Protein AF-0000000083440750 (afdb_homodimer)

pLDDT: mean 94.0, std 12.97, range [21.62, 98.94]

Structure (mmCIF, N/CA/C/O backbone):
data_AF-0000000083440750-model_v1
#
loop_
_entity.id
_entity.type
_entity.pdbx_description
1 polymer 'Glycoside hydrolase family 30 protein'
#
loop_
_atom_site.group_PDB
_atom_site.id
_atom_site.type_symbol
_atom_site.label_atom_id
_atom_site.label_alt_id
_atom_site.label_comp_id
_atom_site.label_asym_id
_atom_site.label_entity_id
_atom_site.label_seq_id
_atom_site.pdbx_PDB_ins_code
_atom_site.Cartn_x
_atom_site.Cartn_y
_atom_site.Cartn_z
_atom_site.occupancy
_atom_site.B_iso_or_equiv
_atom_site.auth_seq_id
_atom_site.auth_comp_id
_atom_site.auth_asym_id
_atom_site.auth_atom_id
_atom_site.pdbx_PDB_model_num
ATOM 1 N N . MET A 1 1 ? 44.5 5.219 -56.906 1 25.48 1 MET A N 1
ATOM 2 C CA . MET A 1 1 ? 43.438 4.43 -56.25 1 25.48 1 MET A CA 1
ATOM 3 C C . MET A 1 1 ? 43.062 5.051 -54.906 1 25.48 1 MET A C 1
ATOM 5 O O . MET A 1 1 ? 43.844 5 -53.969 1 25.48 1 MET A O 1
ATOM 9 N N . THR A 1 2 ? 42.219 6.082 -54.812 1 23.56 2 THR A N 1
ATOM 10 C CA . THR A 1 2 ? 42 7.164 -53.844 1 23.56 2 THR A CA 1
ATOM 11 C C . THR A 1 2 ? 41.094 6.695 -52.719 1 23.56 2 THR A C 1
ATOM 13 O O . THR A 1 2 ? 40.031 6.094 -52.938 1 23.56 2 THR A O 1
ATOM 16 N N . ALA A 1 3 ? 41.688 6.52 -51.5 1 31.14 3 ALA A N 1
ATOM 17 C CA . ALA A 1 3 ? 41.188 6.012 -50.219 1 31.14 3 ALA A CA 1
ATOM 18 C C . ALA A 1 3 ? 39.938 6.793 -49.781 1 31.14 3 ALA A C 1
ATOM 20 O O . ALA A 1 3 ? 40.062 7.953 -49.375 1 31.14 3 ALA A O 1
ATOM 21 N N . ILE A 1 4 ? 38.75 6.703 -50.375 1 29.22 4 ILE A N 1
ATOM 22 C CA . ILE A 1 4 ? 37.594 7.484 -49.969 1 29.22 4 ILE A CA 1
ATOM 23 C C . ILE A 1 4 ? 37.156 7.039 -48.562 1 29.22 4 ILE A C 1
ATOM 25 O O . ILE A 1 4 ? 36.812 5.879 -48.375 1 29.22 4 ILE A O 1
ATOM 29 N N . SER A 1 5 ? 37.656 7.707 -47.5 1 27.53 5 SER A N 1
ATOM 30 C CA . SER A 1 5 ? 37.438 7.434 -46.094 1 27.53 5 SER A CA 1
ATOM 31 C C . SER A 1 5 ? 35.969 7.609 -45.719 1 27.53 5 SER A C 1
ATOM 33 O O . SER A 1 5 ? 35.375 8.672 -45.938 1 27.53 5 SER A O 1
ATOM 35 N N . LEU A 1 6 ? 35.125 6.602 -45.875 1 29.52 6 LEU A N 1
ATOM 36 C CA . LEU A 1 6 ? 33.719 6.637 -45.531 1 29.52 6 LEU A CA 1
ATOM 37 C C . LEU A 1 6 ? 33.531 6.98 -44.062 1 29.52 6 LEU A C 1
ATOM 39 O O . LEU A 1 6 ? 34.031 6.266 -43.188 1 29.52 6 LEU A O 1
ATOM 43 N N . LEU A 1 7 ? 33.375 8.297 -43.656 1 28.86 7 LEU A N 1
ATOM 44 C CA . LEU A 1 7 ? 33.094 8.789 -42.312 1 28.86 7 LEU A CA 1
ATOM 45 C C . LEU A 1 7 ? 31.781 8.203 -41.781 1 28.86 7 LEU A C 1
ATOM 47 O O . LEU A 1 7 ? 30.734 8.336 -42.438 1 28.86 7 LEU A O 1
ATOM 51 N N . PRO A 1 8 ? 31.781 7.191 -40.938 1 28.31 8 PRO A N 1
ATOM 52 C CA . PRO A 1 8 ? 30.516 6.633 -40.469 1 28.31 8 PRO A CA 1
ATOM 53 C C . PRO A 1 8 ? 29.625 7.672 -39.781 1 28.31 8 PRO A C 1
ATOM 55 O O . PRO A 1 8 ? 30.125 8.484 -39 1 28.31 8 PRO A O 1
ATOM 58 N N . LEU A 1 9 ? 28.5 8.102 -40.438 1 26.88 9 LEU A N 1
ATOM 59 C CA . LEU A 1 9 ? 27.469 8.992 -39.906 1 26.88 9 LEU A CA 1
ATOM 60 C C . LEU A 1 9 ? 26.875 8.422 -38.625 1 26.88 9 LEU A C 1
ATOM 62 O O . LEU A 1 9 ? 26.219 7.379 -38.656 1 26.88 9 LEU A O 1
ATOM 66 N N . LEU A 1 10 ? 27.469 8.734 -37.469 1 26.36 10 LEU A N 1
ATOM 67 C CA . LEU A 1 10 ? 26.875 8.477 -36.156 1 26.36 10 LEU A CA 1
ATOM 68 C C . LEU A 1 10 ? 25.484 9.117 -36.062 1 26.36 10 LEU A C 1
ATOM 70 O O . LEU A 1 10 ? 25.359 10.344 -36.156 1 26.36 10 LEU A O 1
ATOM 74 N N . TYR A 1 11 ? 24.484 8.547 -36.594 1 27.06 11 TYR A N 1
ATOM 75 C CA . TYR A 1 11 ? 23.141 9.047 -36.406 1 27.06 11 TYR A CA 1
ATOM 76 C C . TYR A 1 11 ? 22.812 9.164 -34.906 1 27.06 11 TYR A C 1
ATOM 78 O O . TYR A 1 11 ? 22.938 8.188 -34.156 1 27.06 11 TYR A O 1
ATOM 86 N N . ALA A 1 12 ? 22.922 10.391 -34.344 1 31.19 12 ALA A N 1
ATOM 87 C CA . ALA A 1 12 ? 22.391 10.82 -33.062 1 31.19 12 ALA A CA 1
ATOM 88 C C . ALA A 1 12 ? 20.906 10.523 -32.969 1 31.19 12 ALA A C 1
ATOM 90 O O . ALA A 1 12 ? 20.078 11.227 -33.531 1 31.19 12 ALA A O 1
ATOM 91 N N . SER A 1 13 ? 20.5 9.297 -32.938 1 32.41 13 SER A N 1
ATOM 92 C CA . SER A 1 13 ? 19.109 9.102 -32.531 1 32.41 13 SER A CA 1
ATOM 93 C C . SER A 1 13 ? 18.812 9.859 -31.25 1 32.41 13 SER A C 1
ATOM 95 O O . SER A 1 13 ? 19.547 9.742 -30.266 1 32.41 13 SER A O 1
ATOM 97 N N . GLY A 1 14 ? 18.234 10.992 -31.297 1 33.41 14 GLY A N 1
ATOM 98 C CA . GLY A 1 14 ? 17.828 11.867 -30.203 1 33.41 14 GLY A CA 1
ATOM 99 C C . GLY A 1 14 ? 17.031 11.148 -29.125 1 33.41 14 GLY A C 1
ATOM 100 O O . GLY A 1 14 ? 15.805 11.141 -29.172 1 33.41 14 GLY A O 1
ATOM 101 N N . ILE A 1 15 ? 17.375 10.047 -28.609 1 37.16 15 ILE A N 1
ATOM 102 C CA . ILE A 1 15 ? 16.781 9.57 -27.359 1 37.16 15 ILE A CA 1
ATOM 103 C C . ILE A 1 15 ? 16.828 10.68 -26.312 1 37.16 15 ILE A C 1
ATOM 105 O O . ILE A 1 15 ? 17.906 11.125 -25.922 1 37.16 15 ILE A O 1
ATOM 109 N N . CYS A 1 16 ? 15.93 11.57 -26.266 1 36.22 16 CYS A N 1
ATOM 110 C CA . CYS A 1 16 ? 15.82 12.484 -25.125 1 36.22 16 CYS A CA 1
ATOM 111 C C . CYS A 1 16 ? 16 11.734 -23.812 1 36.22 16 CYS A C 1
ATOM 113 O O . CYS A 1 16 ? 15.125 10.977 -23.406 1 36.22 16 CYS A O 1
ATOM 115 N N . ALA A 1 17 ? 17.109 11.469 -23.406 1 47.03 17 ALA A N 1
ATOM 116 C CA . ALA A 1 17 ? 17.516 10.812 -22.172 1 47.03 17 ALA A CA 1
ATOM 117 C C . ALA A 1 17 ? 16.719 11.367 -20.984 1 47.03 17 ALA A C 1
ATOM 119 O O . ALA A 1 17 ? 16.781 12.562 -20.703 1 47.03 17 ALA A O 1
ATOM 120 N N . GLN A 1 18 ? 15.711 10.609 -20.469 1 62.62 18 GLN A N 1
ATOM 121 C CA . GLN A 1 18 ? 15.023 10.969 -19.234 1 62.62 18 GLN A CA 1
ATOM 122 C C . GLN A 1 18 ? 16.016 11.398 -18.156 1 62.62 18 GLN A C 1
ATOM 124 O O . GLN A 1 18 ? 17.047 10.758 -17.969 1 62.62 18 GLN A O 1
ATOM 129 N N . TYR A 1 19 ? 15.898 12.688 -17.703 1 67.94 19 TYR A N 1
ATOM 130 C CA . TYR A 1 19 ? 16.719 13.164 -16.594 1 67.94 19 TYR A CA 1
ATOM 131 C C . TYR A 1 19 ? 16.625 12.227 -15.398 1 67.94 19 TYR A C 1
ATOM 133 O O . TYR A 1 19 ? 15.523 11.852 -14.984 1 67.94 19 TYR A O 1
ATOM 141 N N . VAL A 1 20 ? 17.781 11.688 -15.039 1 72.81 20 VAL A N 1
ATOM 142 C CA . VAL A 1 20 ? 17.859 10.883 -13.82 1 72.81 20 VAL A CA 1
ATOM 143 C C . VAL A 1 20 ? 18.625 11.664 -12.742 1 72.81 20 VAL A C 1
ATOM 145 O O . VAL A 1 20 ? 19.781 12.016 -12.93 1 72.81 20 VAL A O 1
ATOM 148 N N . PRO A 1 21 ? 17.906 11.906 -11.703 1 84.25 21 PRO A N 1
ATOM 149 C CA . PRO A 1 21 ? 18.594 12.594 -10.609 1 84.25 21 PRO A CA 1
ATOM 150 C C . PRO A 1 21 ? 19.812 11.828 -10.109 1 84.25 21 PRO A C 1
ATOM 152 O O . PRO A 1 21 ? 19.875 10.609 -10.242 1 84.25 21 PRO A O 1
ATOM 155 N N . VAL A 1 22 ? 20.75 12.562 -9.602 1 83.38 22 VAL A N 1
ATOM 156 C CA . VAL A 1 22 ? 21.938 11.945 -9.039 1 83.38 22 VAL A CA 1
ATOM 157 C C . VAL A 1 22 ? 21.656 11.461 -7.621 1 83.38 22 VAL A C 1
ATOM 159 O O . VAL A 1 22 ? 21.297 12.25 -6.746 1 83.38 22 VAL A O 1
ATOM 162 N N . PRO A 1 23 ? 21.828 10.203 -7.516 1 88 23 PRO A N 1
ATOM 163 C CA . PRO A 1 23 ? 21.688 9.727 -6.141 1 88 23 PRO A CA 1
ATOM 164 C C . PRO A 1 23 ? 22.672 10.406 -5.176 1 88 23 PRO A C 1
ATOM 166 O O . PRO A 1 23 ? 23.75 10.836 -5.59 1 88 23 PRO A O 1
ATOM 169 N N . TRP A 1 24 ? 22.266 10.539 -3.908 1 90.44 24 TRP A N 1
ATOM 170 C CA . TRP A 1 24 ? 23.125 11.172 -2.914 1 90.44 24 TRP A CA 1
ATOM 171 C C . TRP A 1 24 ? 23.5 10.188 -1.815 1 90.44 24 TRP A C 1
ATOM 173 O O . TRP A 1 24 ? 22.734 9.273 -1.496 1 90.44 24 TRP A O 1
ATOM 183 N N . ALA A 1 25 ? 24.656 10.258 -1.342 1 95 25 ALA A N 1
ATOM 184 C CA . ALA A 1 25 ? 25.234 9.523 -0.226 1 95 25 ALA A CA 1
ATOM 185 C C . ALA A 1 25 ? 26.328 10.344 0.455 1 95 25 ALA A C 1
ATOM 187 O O . ALA A 1 25 ? 26.797 11.344 -0.096 1 95 25 ALA A O 1
ATOM 188 N N . TYR A 1 26 ? 26.641 10.047 1.64 1 96.88 26 TYR A N 1
ATOM 189 C CA . TYR A 1 26 ? 27.703 10.719 2.373 1 96.88 26 TYR A CA 1
ATOM 190 C C . TYR A 1 26 ? 28.422 9.75 3.311 1 96.88 26 TYR A C 1
ATOM 192 O O . TYR A 1 26 ? 28.094 8.562 3.348 1 96.88 26 TYR A O 1
ATOM 200 N N . THR A 1 27 ? 29.5 10.188 3.945 1 96.25 27 THR A N 1
ATOM 201 C CA . THR A 1 27 ? 30.266 9.336 4.844 1 96.25 27 THR A CA 1
ATOM 202 C C . THR A 1 27 ? 29.875 9.586 6.297 1 96.25 27 THR A C 1
ATOM 204 O O . THR A 1 27 ? 29.656 10.727 6.699 1 96.25 27 THR A O 1
ATOM 207 N N . GLN A 1 28 ? 29.688 8.531 6.926 1 94.75 28 GLN A N 1
ATOM 208 C CA . GLN A 1 28 ? 29.438 8.562 8.359 1 94.75 28 GLN A CA 1
ATOM 209 C C . GLN A 1 28 ? 30.109 7.379 9.062 1 94.75 28 GLN A C 1
ATOM 211 O O . GLN A 1 28 ? 30.078 6.254 8.555 1 94.75 28 GLN A O 1
ATOM 216 N N . ASP A 1 29 ? 30.781 7.676 10.172 1 90 29 ASP A N 1
ATOM 217 C CA . ASP A 1 29 ? 31.469 6.621 10.922 1 90 29 ASP A CA 1
ATOM 218 C C . ASP A 1 29 ? 30.547 6.047 12.008 1 90 29 ASP A C 1
ATOM 220 O O . ASP A 1 29 ? 30.203 6.742 12.961 1 90 29 ASP A O 1
ATOM 224 N N . GLU A 1 30 ? 30.125 4.859 11.805 1 92.88 30 GLU A N 1
ATOM 225 C CA . GLU A 1 30 ? 29.297 4.133 12.773 1 92.88 30 GLU A CA 1
ATOM 226 C C . GLU A 1 30 ? 29.922 2.779 13.109 1 92.88 30 GLU A C 1
ATOM 228 O O . GLU A 1 30 ? 30.578 2.164 12.273 1 92.88 30 GLU A O 1
ATOM 233 N N . PRO A 1 31 ? 29.766 2.346 14.367 1 95.19 31 PRO A N 1
ATOM 234 C CA . PRO A 1 31 ? 30.203 0.985 14.68 1 95.19 31 PRO A CA 1
ATOM 235 C C . PRO A 1 31 ? 29.484 -0.074 13.852 1 95.19 31 PRO A C 1
ATOM 237 O O . PRO A 1 31 ? 28.375 0.164 13.367 1 95.19 31 PRO A O 1
ATOM 240 N N . PRO A 1 32 ? 30.141 -1.196 13.695 1 97.75 32 PRO A N 1
ATOM 241 C CA . PRO A 1 32 ? 29.484 -2.256 12.922 1 97.75 32 PRO A CA 1
ATOM 242 C C . PRO A 1 32 ? 28.156 -2.697 13.531 1 97.75 32 PRO A C 1
ATOM 244 O O . PRO A 1 32 ? 28.031 -2.777 14.758 1 97.75 32 PRO A O 1
ATOM 247 N N . VAL A 1 33 ? 27.188 -2.867 12.68 1 98.12 33 VAL A N 1
ATOM 248 C CA . VAL A 1 33 ? 25.922 -3.471 13.125 1 98.12 33 VAL A CA 1
ATOM 249 C C . VAL A 1 33 ? 26.125 -4.965 13.367 1 98.12 33 VAL A C 1
ATOM 251 O O . VAL A 1 33 ? 26.672 -5.672 12.516 1 98.12 33 VAL A O 1
ATOM 254 N N . LYS A 1 34 ? 25.719 -5.469 14.516 1 98.38 34 LYS A N 1
ATOM 255 C CA . LYS A 1 34 ? 25.875 -6.879 14.859 1 98.38 34 LYS A CA 1
ATOM 256 C C . LYS A 1 34 ? 24.656 -7.688 14.414 1 98.38 34 LYS A C 1
ATOM 258 O O . LYS A 1 34 ? 23.578 -7.574 15 1 98.38 34 LYS A O 1
ATOM 263 N N . VAL A 1 35 ? 24.875 -8.516 13.445 1 98.44 35 VAL A N 1
ATOM 264 C CA . VAL A 1 35 ? 23.828 -9.359 12.883 1 98.44 35 VAL A CA 1
ATOM 265 C C . VAL A 1 35 ? 24.016 -10.797 13.352 1 98.44 35 VAL A C 1
ATOM 267 O O . VAL A 1 35 ? 25.125 -11.312 13.383 1 98.44 35 VAL A O 1
ATOM 270 N N . THR A 1 36 ? 22.938 -11.461 13.734 1 98.31 36 THR A N 1
ATOM 271 C CA . THR A 1 36 ? 22.984 -12.859 14.148 1 98.31 36 THR A CA 1
ATOM 272 C C . THR A 1 36 ? 22.156 -13.734 13.211 1 98.31 36 THR A C 1
ATOM 274 O O . THR A 1 36 ? 21.031 -13.391 12.867 1 98.31 36 THR A O 1
ATOM 277 N N . VAL A 1 37 ? 22.734 -14.82 12.812 1 97.94 37 VAL A N 1
ATOM 278 C CA . VAL A 1 37 ? 22.078 -15.859 12.031 1 97.94 37 VAL A CA 1
ATOM 279 C C . VAL A 1 37 ? 22.047 -17.156 12.82 1 97.94 37 VAL A C 1
ATOM 281 O O . VAL A 1 37 ? 23.094 -17.625 13.297 1 97.94 37 VAL A O 1
ATOM 284 N N . ASP A 1 38 ? 20.875 -17.734 12.977 1 97.88 38 ASP A N 1
ATOM 285 C CA . ASP A 1 38 ? 20.688 -18.938 13.773 1 97.88 38 ASP A CA 1
ATOM 286 C C . ASP A 1 38 ? 19.938 -20.016 12.992 1 97.88 38 ASP A C 1
ATOM 288 O O . ASP A 1 38 ? 18.703 -19.969 12.898 1 97.88 38 ASP A O 1
ATOM 292 N N . ALA A 1 39 ? 20.594 -21.047 12.578 1 96.31 39 ALA A N 1
ATOM 293 C CA . ALA A 1 39 ? 20.016 -22.078 11.711 1 96.31 39 ALA A CA 1
ATOM 294 C C . ALA A 1 39 ? 19.156 -23.047 12.516 1 96.31 39 ALA A C 1
ATOM 296 O O . ALA A 1 39 ? 18.484 -23.906 11.945 1 96.31 39 ALA A O 1
ATOM 297 N N . THR A 1 40 ? 19.125 -22.906 13.781 1 97.12 40 THR A N 1
ATOM 298 C CA . THR A 1 40 ? 18.281 -23.781 14.594 1 97.12 40 THR A CA 1
ATOM 299 C C . THR A 1 40 ? 16.828 -23.297 14.602 1 97.12 40 THR A C 1
ATOM 301 O O . THR A 1 40 ? 15.93 -24.031 14.984 1 97.12 40 THR A O 1
ATOM 304 N N . VAL A 1 41 ? 16.656 -22.094 14.367 1 98.12 41 VAL A N 1
ATOM 305 C CA . VAL A 1 41 ? 15.312 -21.531 14.227 1 98.12 41 VAL A CA 1
ATOM 306 C C . VAL A 1 41 ? 14.93 -21.5 12.75 1 98.12 41 VAL A C 1
ATOM 308 O O . VAL A 1 41 ? 15.461 -20.688 11.977 1 98.12 41 VAL A O 1
ATOM 311 N N . ARG A 1 42 ? 13.969 -22.297 12.391 1 97.94 42 ARG A N 1
ATOM 312 C CA . ARG A 1 42 ? 13.625 -22.516 10.992 1 97.94 42 ARG A CA 1
ATOM 313 C C . ARG A 1 42 ? 12.211 -22.016 10.695 1 97.94 42 ARG A C 1
ATOM 315 O O . ARG A 1 42 ? 11.312 -22.141 11.531 1 97.94 42 ARG A O 1
ATOM 322 N N . HIS A 1 43 ? 12.031 -21.438 9.523 1 98.31 43 HIS A N 1
ATOM 323 C CA . HIS A 1 43 ? 10.758 -20.859 9.102 1 98.31 43 HIS A CA 1
ATOM 324 C C . HIS A 1 43 ? 10.25 -21.531 7.824 1 98.31 43 HIS A C 1
ATOM 326 O O . HIS A 1 43 ? 10.211 -22.766 7.734 1 98.31 43 HIS A O 1
ATOM 332 N N . GLN A 1 44 ? 9.859 -20.812 6.875 1 98.69 44 GLN A N 1
ATOM 333 C CA . GLN A 1 44 ? 9.18 -21.406 5.734 1 98.69 44 GLN A CA 1
ATOM 334 C C . GLN A 1 44 ? 10.172 -21.969 4.727 1 98.69 44 GLN A C 1
ATOM 336 O O . GLN A 1 44 ? 11.305 -21.484 4.629 1 98.69 44 GLN A O 1
ATOM 341 N N . THR A 1 45 ? 9.742 -22.938 3.963 1 98.88 45 THR A N 1
ATOM 342 C CA . THR A 1 45 ? 10.445 -23.422 2.781 1 98.88 45 THR A CA 1
ATOM 343 C C . THR A 1 45 ? 10.102 -22.578 1.562 1 98.88 45 THR A C 1
ATOM 345 O O . THR A 1 45 ? 8.938 -22.266 1.313 1 98.88 45 THR A O 1
ATOM 348 N N . MET A 1 46 ? 11.094 -22.234 0.803 1 98.88 46 MET A N 1
ATOM 349 C CA . MET A 1 46 ? 10.914 -21.312 -0.311 1 98.88 46 MET A CA 1
ATOM 350 C C . MET A 1 46 ? 10.43 -22.031 -1.558 1 98.88 46 MET A C 1
ATOM 352 O O . MET A 1 46 ? 10.883 -23.156 -1.844 1 98.88 46 MET A O 1
ATOM 356 N N . ILE A 1 47 ? 9.516 -21.406 -2.273 1 98.69 47 ILE A N 1
ATOM 357 C CA . ILE A 1 47 ? 9 -21.906 -3.547 1 98.69 47 ILE A CA 1
ATOM 358 C C . ILE A 1 47 ? 9.727 -21.219 -4.699 1 98.69 47 ILE A C 1
ATOM 360 O O . ILE A 1 47 ? 10.188 -21.875 -5.637 1 98.69 47 ILE A O 1
ATOM 364 N N . GLY A 1 48 ? 9.766 -19.844 -4.652 1 98.62 48 GLY A N 1
ATOM 365 C CA . GLY A 1 48 ? 10.547 -19.156 -5.676 1 98.62 48 GLY A CA 1
ATOM 366 C C . GLY A 1 48 ? 9.977 -17.812 -6.07 1 98.62 48 GLY A C 1
ATOM 367 O O . GLY A 1 48 ? 8.922 -17.406 -5.566 1 98.62 48 GLY A O 1
ATOM 368 N N . GLY A 1 49 ? 10.711 -17.078 -6.926 1 98.81 49 GLY A N 1
ATOM 369 C CA . GLY A 1 49 ? 10.25 -15.859 -7.574 1 98.81 49 GLY A CA 1
ATOM 370 C C . GLY A 1 49 ? 9.727 -16.094 -8.977 1 98.81 49 GLY A C 1
ATOM 371 O O . GLY A 1 49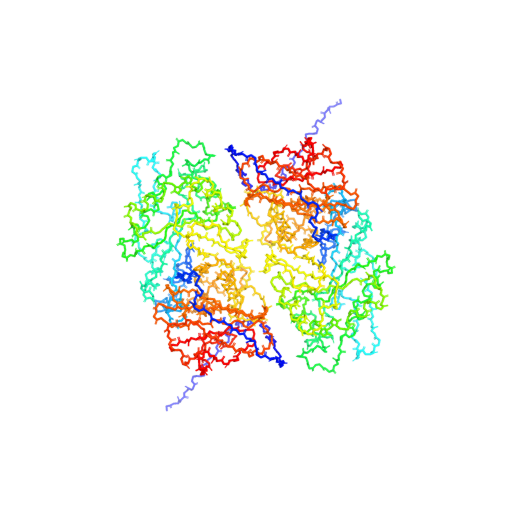 ? 10.047 -17.109 -9.602 1 98.81 49 GLY A O 1
ATOM 372 N N . GLY A 1 50 ? 8.969 -15.148 -9.438 1 98.88 50 GLY A N 1
ATOM 373 C CA . GLY A 1 50 ? 8.414 -15.398 -10.758 1 98.88 50 GLY A CA 1
ATOM 374 C C . GLY A 1 50 ? 7.758 -14.18 -11.375 1 98.88 50 GLY A C 1
ATOM 375 O O . GLY A 1 50 ? 7.938 -13.055 -10.891 1 98.88 50 GLY A O 1
ATOM 376 N N . CYS A 1 51 ? 7.086 -14.391 -12.508 1 98.88 51 CYS A N 1
ATOM 377 C CA . CYS A 1 51 ? 6.363 -13.391 -13.289 1 98.88 51 CYS A CA 1
ATOM 378 C C . CYS A 1 51 ? 5.324 -14.047 -14.188 1 98.88 51 CYS A C 1
ATOM 380 O O . CYS A 1 51 ? 5.105 -15.258 -14.109 1 98.88 51 CYS A O 1
ATOM 382 N N . SER A 1 52 ? 4.648 -13.234 -14.984 1 98.88 52 SER A N 1
ATOM 383 C CA . SER A 1 52 ? 3.547 -13.727 -15.805 1 98.88 52 SER A CA 1
ATOM 384 C C . SER A 1 52 ? 3.561 -13.094 -17.188 1 98.88 52 SER A C 1
ATOM 386 O O . SER A 1 52 ? 4.172 -12.039 -17.391 1 98.88 52 SER A O 1
ATOM 388 N N . GLY A 1 53 ? 2.996 -13.805 -18.109 1 98.44 53 GLY A N 1
ATOM 389 C CA . GLY A 1 53 ? 2.711 -13.25 -19.438 1 98.44 53 GLY A CA 1
ATOM 390 C C . GLY A 1 53 ? 1.227 -13.117 -19.719 1 98.44 53 GLY A C 1
ATOM 391 O O . GLY A 1 53 ? 0.806 -13.125 -20.875 1 98.44 53 GLY A O 1
ATOM 392 N N . ALA A 1 54 ? 0.441 -12.945 -18.734 1 97.5 54 ALA A N 1
ATOM 393 C CA . ALA A 1 54 ? -1.017 -12.953 -18.828 1 97.5 54 ALA A CA 1
ATOM 394 C C . ALA A 1 54 ? -1.519 -11.836 -19.734 1 97.5 54 ALA A C 1
ATOM 396 O O . ALA A 1 54 ? -0.818 -10.852 -19.953 1 97.5 54 ALA A O 1
ATOM 397 N N . PHE A 1 55 ? -2.713 -12.031 -20.312 1 96.25 55 PHE A N 1
ATOM 398 C CA . PHE A 1 55 ? -3.469 -11.07 -21.109 1 96.25 55 PHE A CA 1
ATOM 399 C C . PHE A 1 55 ? -2.729 -10.734 -22.406 1 96.25 55 PHE A C 1
ATOM 401 O O . PHE A 1 55 ? -2.654 -9.562 -22.797 1 96.25 55 PHE A O 1
ATOM 408 N N . GLY A 1 56 ? -2.086 -11.742 -22.953 1 95.81 56 GLY A N 1
ATOM 409 C CA . GLY A 1 56 ? -1.508 -11.609 -24.281 1 95.81 56 GLY A CA 1
ATOM 410 C C . GLY A 1 56 ? -0.096 -11.047 -24.266 1 95.81 56 GLY A C 1
ATOM 411 O O . GLY A 1 56 ? 0.578 -11.023 -25.297 1 95.81 56 GLY A O 1
ATOM 412 N N . VAL A 1 57 ? 0.399 -10.656 -23.125 1 97 57 VAL A N 1
ATOM 413 C CA . VAL A 1 57 ? 1.729 -10.062 -23.016 1 97 57 VAL A CA 1
ATOM 414 C C . VAL A 1 57 ? 2.789 -11.109 -23.344 1 97 57 VAL A C 1
ATOM 416 O O . VAL A 1 57 ? 3.861 -10.781 -23.844 1 97 57 VAL A O 1
ATOM 419 N N . ALA A 1 58 ? 2.5 -12.367 -23.141 1 98.25 58 ALA A N 1
ATOM 420 C CA . ALA A 1 58 ? 3.387 -13.461 -23.547 1 98.25 58 ALA A CA 1
ATOM 421 C C . ALA A 1 58 ? 3.744 -13.352 -25.031 1 98.25 58 ALA A C 1
ATOM 423 O O . ALA A 1 58 ? 4.855 -13.703 -25.438 1 98.25 58 ALA A O 1
ATOM 424 N N . CYS A 1 59 ? 2.814 -12.867 -25.875 1 98 59 CYS A N 1
ATOM 425 C CA . CYS A 1 59 ? 3.035 -12.766 -27.312 1 98 59 CYS A CA 1
ATOM 426 C C . CYS A 1 59 ? 4.18 -11.805 -27.609 1 98 59 CYS A C 1
ATOM 428 O O . CYS A 1 59 ? 4.934 -12.023 -28.562 1 98 59 CYS A O 1
ATOM 430 N N . ASP A 1 60 ? 4.309 -10.797 -26.781 1 97.56 60 ASP A N 1
ATOM 431 C CA . ASP A 1 60 ? 5.406 -9.859 -26.984 1 97.56 60 ASP A CA 1
ATOM 432 C C . ASP A 1 60 ? 6.762 -10.547 -26.828 1 97.56 60 ASP A C 1
ATOM 434 O O . ASP A 1 60 ? 7.652 -10.375 -27.656 1 97.56 60 ASP A O 1
ATOM 438 N N . GLN A 1 61 ? 6.891 -11.312 -25.797 1 97.5 61 GLN A N 1
ATOM 439 C CA . GLN A 1 61 ? 8.156 -11.984 -25.5 1 97.5 61 GLN A CA 1
ATOM 440 C C . GLN A 1 61 ? 8.43 -13.094 -26.516 1 97.5 61 GLN A C 1
ATOM 442 O O . GLN A 1 61 ? 9.586 -13.453 -26.75 1 97.5 61 GLN A O 1
ATOM 447 N N . THR A 1 62 ? 7.363 -13.578 -27.125 1 97.94 62 THR A N 1
ATOM 448 C CA . THR A 1 62 ? 7.539 -14.695 -28.062 1 97.94 62 THR A CA 1
ATOM 449 C C . THR A 1 62 ? 7.559 -14.195 -29.5 1 97.94 62 THR A C 1
ATOM 451 O O . THR A 1 62 ? 7.438 -14.992 -30.438 1 97.94 62 THR A O 1
ATOM 454 N N . GLY A 1 63 ? 7.637 -12.914 -29.719 1 97.31 63 GLY A N 1
ATOM 455 C CA . GLY A 1 63 ? 8.125 -12.438 -31 1 97.31 63 GLY A CA 1
ATOM 456 C C . GLY A 1 63 ? 7.082 -11.672 -31.797 1 97.31 63 GLY A C 1
ATOM 457 O O . GLY A 1 63 ? 7.344 -11.234 -32.906 1 97.31 63 GLY A O 1
ATOM 458 N N . SER A 1 64 ? 5.895 -11.398 -31.219 1 96.69 64 SER A N 1
ATOM 459 C CA . SER A 1 64 ? 4.801 -10.812 -31.984 1 96.69 64 SER A CA 1
ATOM 460 C C . SER A 1 64 ? 5.141 -9.391 -32.438 1 96.69 64 SER A C 1
ATOM 462 O O . SER A 1 64 ? 4.578 -8.891 -33.406 1 96.69 64 SER A O 1
ATOM 464 N N . GLN A 1 65 ? 6.043 -8.781 -31.719 1 96.06 65 GLN A N 1
ATOM 465 C CA . GLN A 1 65 ? 6.352 -7.395 -32.031 1 96.06 65 GLN A CA 1
ATOM 466 C C . GLN A 1 65 ? 7.766 -7.254 -32.594 1 96.06 65 GLN A C 1
ATOM 468 O O . GLN A 1 65 ? 8.336 -6.156 -32.594 1 96.06 65 GLN A O 1
ATOM 473 N N . GLY A 1 66 ? 8.383 -8.336 -32.938 1 97 66 GLY A N 1
ATOM 474 C CA . GLY A 1 66 ? 9.633 -8.234 -33.688 1 97 66 GLY A CA 1
ATOM 475 C C . GLY A 1 66 ? 10.828 -8.773 -32.906 1 97 66 GLY A C 1
ATOM 476 O O . GLY A 1 66 ? 11.953 -8.742 -33.406 1 97 66 GLY A O 1
ATOM 477 N N . LEU A 1 67 ? 10.664 -9.289 -31.766 1 97.94 67 LEU A N 1
ATOM 478 C CA . LEU A 1 67 ? 11.773 -9.898 -31.031 1 97.94 67 LEU A CA 1
ATOM 479 C C . LEU A 1 67 ? 12.25 -11.164 -31.734 1 97.94 67 LEU A C 1
ATOM 481 O O . LEU A 1 67 ? 11.469 -12.086 -31.969 1 97.94 67 LEU A O 1
ATOM 485 N N . SER A 1 68 ? 13.539 -11.242 -32.125 1 98.31 68 SER A N 1
ATOM 486 C CA . SER A 1 68 ? 14.086 -12.391 -32.844 1 98.31 68 SER A CA 1
ATOM 487 C C . SER A 1 68 ? 14.078 -13.648 -31.969 1 98.31 68 SER A C 1
ATOM 489 O O . SER A 1 68 ? 14.055 -13.555 -30.734 1 98.31 68 SER A O 1
ATOM 491 N N . PRO A 1 69 ? 14.117 -14.836 -32.594 1 97.31 69 PRO A N 1
ATOM 492 C CA . PRO A 1 69 ? 14.133 -16.078 -31.797 1 97.31 69 PRO A CA 1
ATOM 493 C C . PRO A 1 69 ? 15.281 -16.125 -30.797 1 97.31 69 PRO A C 1
ATOM 495 O O . PRO A 1 69 ? 15.102 -16.594 -29.672 1 97.31 69 PRO A O 1
ATOM 498 N N . SER A 1 70 ? 16.422 -15.703 -31.203 1 98.06 70 SER A N 1
ATOM 499 C CA . SER A 1 70 ? 17.562 -15.703 -30.297 1 98.06 70 SER A CA 1
ATOM 500 C C . SER A 1 70 ? 17.328 -14.805 -29.094 1 98.06 70 SER A C 1
ATOM 502 O O . SER A 1 70 ? 17.609 -15.195 -27.953 1 98.06 70 SER A O 1
ATOM 504 N N . ASN A 1 71 ? 16.781 -13.609 -29.344 1 98.44 71 ASN A N 1
ATOM 505 C CA . ASN A 1 71 ? 16.531 -12.68 -28.25 1 98.44 71 ASN A CA 1
ATOM 506 C C . ASN A 1 71 ? 15.352 -13.125 -27.391 1 98.44 71 ASN A C 1
ATOM 508 O O . ASN A 1 71 ? 15.305 -12.844 -26.203 1 98.44 71 ASN A O 1
ATOM 512 N N . GLN A 1 72 ? 14.422 -13.82 -28 1 98.44 72 GLN A N 1
ATOM 513 C CA . GLN A 1 72 ? 13.344 -14.414 -27.203 1 98.44 72 GLN A CA 1
ATOM 514 C C . GLN A 1 72 ? 13.906 -15.328 -26.109 1 98.44 72 GLN A C 1
ATOM 516 O O . GLN A 1 72 ? 13.547 -15.188 -24.938 1 98.44 72 GLN A O 1
ATOM 521 N N . GLN A 1 73 ? 14.797 -16.188 -26.531 1 98.38 73 GLN A N 1
ATOM 522 C CA . GLN A 1 73 ? 15.391 -17.094 -25.562 1 98.38 73 GLN A CA 1
ATOM 523 C C . GLN A 1 73 ? 16.297 -16.359 -24.578 1 98.38 73 GLN A C 1
ATOM 525 O O . GLN A 1 73 ? 16.328 -16.688 -23.391 1 98.38 73 GLN A O 1
ATOM 530 N N . LEU A 1 74 ? 17 -15.375 -25.078 1 98.62 74 LEU A N 1
ATOM 531 C CA . LEU A 1 74 ? 17.875 -14.609 -24.219 1 98.62 74 LEU A CA 1
ATOM 532 C C . LEU A 1 74 ? 17.094 -13.914 -23.109 1 98.62 74 LEU A C 1
ATOM 534 O O . LEU A 1 74 ? 17.516 -13.891 -21.953 1 98.62 74 LEU A O 1
ATOM 538 N N . VAL A 1 75 ? 15.93 -13.297 -23.422 1 98.81 75 VAL A N 1
ATOM 539 C CA . VAL A 1 75 ? 15.062 -12.68 -22.422 1 98.81 75 VAL A CA 1
ATOM 540 C C . VAL A 1 75 ? 14.617 -13.719 -21.406 1 98.81 75 VAL A C 1
ATOM 542 O O . VAL A 1 75 ? 14.633 -13.469 -20.203 1 98.81 75 VAL A O 1
ATOM 545 N N . SER A 1 76 ? 14.289 -14.906 -21.875 1 98.81 76 SER A N 1
ATOM 546 C CA . SER A 1 76 ? 13.93 -15.984 -20.953 1 98.81 76 SER A CA 1
ATOM 547 C C . SER A 1 76 ? 15.102 -16.359 -20.047 1 98.81 76 SER A C 1
ATOM 549 O O . SER A 1 76 ? 14.906 -16.641 -18.859 1 98.81 76 SER A O 1
ATOM 551 N N . ASP A 1 77 ? 16.297 -16.406 -20.641 1 98.69 77 ASP A N 1
ATOM 552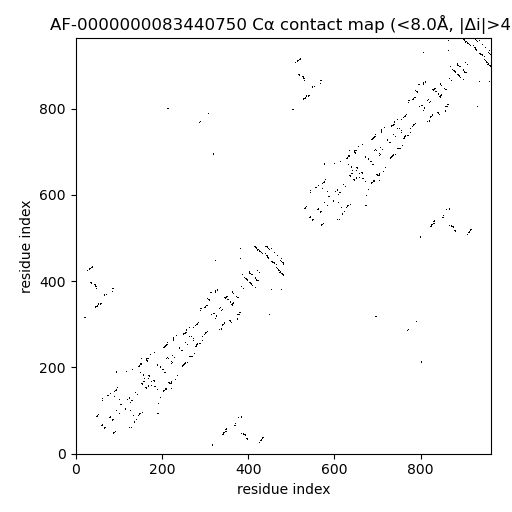 C CA . ASP A 1 77 ? 17.484 -16.703 -19.844 1 98.69 77 ASP A CA 1
ATOM 553 C C . ASP A 1 77 ? 17.688 -15.641 -18.75 1 98.69 77 ASP A C 1
ATOM 555 O O . ASP A 1 77 ? 17.969 -15.977 -17.609 1 98.69 77 ASP A O 1
ATOM 559 N N . TYR A 1 78 ? 17.547 -14.375 -19.125 1 98.69 78 TYR A N 1
ATOM 560 C CA . TYR A 1 78 ? 17.672 -13.312 -18.125 1 98.69 78 TYR A CA 1
ATOM 561 C C . TYR A 1 78 ? 16.688 -13.5 -16.984 1 98.69 78 TYR A C 1
ATOM 563 O O . TYR A 1 78 ? 17.016 -13.281 -15.82 1 98.69 78 TYR A O 1
ATOM 571 N N . LEU A 1 79 ? 15.5 -13.914 -17.297 1 98.88 79 LEU A N 1
ATOM 572 C CA . LEU A 1 79 ? 14.43 -14.039 -16.312 1 98.88 79 LEU A CA 1
ATOM 573 C C . LEU A 1 79 ? 14.617 -15.289 -15.469 1 98.88 79 LEU A C 1
ATOM 575 O O . LEU A 1 79 ? 14.586 -15.227 -14.234 1 98.88 79 LEU A O 1
ATOM 579 N N . PHE A 1 80 ? 14.969 -16.469 -16.094 1 98.81 80 PHE A N 1
ATOM 580 C CA . PHE A 1 80 ? 14.695 -17.719 -15.406 1 98.81 80 PHE A CA 1
ATOM 581 C C . PHE A 1 80 ? 15.984 -18.484 -15.148 1 98.81 80 PHE A C 1
ATOM 583 O O . PHE A 1 80 ? 16 -19.438 -14.359 1 98.81 80 PHE A O 1
ATOM 590 N N . SER A 1 81 ? 17.047 -18.125 -15.828 1 98.06 81 SER A N 1
ATOM 591 C CA . SER A 1 81 ? 18.297 -18.844 -15.594 1 98.06 81 SER A CA 1
ATOM 592 C C . SER A 1 81 ? 18.766 -18.688 -14.148 1 98.06 81 SER A C 1
ATOM 594 O O . SER A 1 81 ? 18.703 -17.578 -13.594 1 98.06 81 SER A O 1
ATOM 596 N N . GLU A 1 82 ? 19.281 -19.703 -13.555 1 95.19 82 GLU A N 1
ATOM 597 C CA . GLU A 1 82 ? 19.75 -19.688 -12.172 1 95.19 82 GLU A CA 1
ATOM 598 C C . GLU A 1 82 ? 20.938 -18.75 -11.992 1 95.19 82 GLU A C 1
ATOM 600 O O . GLU A 1 82 ? 21.234 -18.328 -10.883 1 95.19 82 GLU A O 1
ATOM 605 N N . ASN A 1 83 ? 21.547 -18.406 -13.023 1 94.25 83 ASN A N 1
ATOM 606 C CA . ASN A 1 83 ? 22.75 -17.594 -12.938 1 94.25 83 ASN A CA 1
ATOM 607 C C . ASN A 1 83 ? 22.469 -16.125 -13.234 1 94.25 83 ASN A C 1
ATOM 609 O O . ASN A 1 83 ? 23.375 -15.289 -13.156 1 94.25 83 ASN A O 1
ATOM 613 N N . LEU A 1 84 ? 21.234 -15.781 -13.602 1 96.56 84 LEU A N 1
ATOM 614 C CA . LEU A 1 84 ? 20.859 -14.406 -13.922 1 96.56 84 LEU A CA 1
ATOM 615 C C . LEU A 1 84 ? 19.703 -13.938 -13.047 1 96.56 84 LEU A C 1
ATOM 617 O O . LEU A 1 84 ? 19.875 -13.703 -11.852 1 96.56 84 LEU A O 1
ATOM 621 N N . GLY A 1 85 ? 18.484 -14.047 -13.531 1 97.75 85 GLY A N 1
ATOM 622 C CA . GLY A 1 85 ? 17.344 -13.578 -12.75 1 97.75 85 GLY A CA 1
ATOM 623 C C . GLY A 1 85 ? 16.922 -14.555 -11.672 1 97.75 85 GLY A C 1
ATOM 624 O O . GLY A 1 85 ? 16.375 -14.156 -10.648 1 97.75 85 GLY A O 1
ATOM 625 N N . GLY A 1 86 ? 17.062 -15.828 -11.969 1 98.06 86 GLY A N 1
ATOM 626 C CA . GLY A 1 86 ? 16.844 -16.859 -10.977 1 98.06 86 GLY A CA 1
ATOM 627 C C . GLY A 1 86 ? 15.375 -17.109 -10.68 1 98.06 86 GLY A C 1
ATOM 628 O O . GLY A 1 86 ? 15.023 -17.672 -9.641 1 98.06 86 GLY A O 1
ATOM 629 N N . LEU A 1 87 ? 14.469 -16.688 -11.523 1 98.88 87 LEU A N 1
ATOM 630 C CA . LEU A 1 87 ? 13.047 -16.953 -11.312 1 98.88 87 LEU A CA 1
ATOM 631 C C . LEU A 1 87 ? 12.734 -18.422 -11.539 1 98.88 87 LEU A C 1
ATOM 633 O O . LEU A 1 87 ? 13.32 -19.062 -12.414 1 98.88 87 LEU A O 1
ATOM 637 N N . SER A 1 88 ? 11.805 -18.922 -10.727 1 98.81 88 SER A N 1
ATOM 638 C CA . SER A 1 88 ? 11.492 -20.344 -10.797 1 98.81 88 SER A CA 1
ATOM 639 C C . SER A 1 88 ? 9.984 -20.578 -10.844 1 98.81 88 SER A C 1
ATOM 641 O O . SER A 1 88 ? 9.523 -21.719 -10.734 1 98.81 88 SER A O 1
ATOM 643 N N . VAL A 1 89 ? 9.18 -19.578 -10.93 1 98.94 89 VAL A N 1
ATOM 644 C CA . VAL A 1 89 ? 7.727 -19.688 -11.023 1 98.94 89 VAL A CA 1
ATOM 645 C C . VAL A 1 89 ? 7.227 -18.922 -12.242 1 98.94 89 VAL A C 1
ATOM 647 O O . VAL A 1 89 ? 7.66 -17.797 -12.5 1 98.94 89 VAL A O 1
ATOM 650 N N . LEU A 1 90 ? 6.445 -19.5 -13.039 1 98.94 90 LEU A N 1
ATOM 651 C CA . LEU A 1 90 ? 5.707 -18.844 -14.117 1 98.94 90 LEU A CA 1
ATOM 652 C C . LEU A 1 90 ? 4.203 -18.969 -13.906 1 98.94 90 LEU A C 1
ATOM 654 O O . LEU A 1 90 ? 3.693 -20.078 -13.719 1 98.94 90 LEU A O 1
ATOM 658 N N . ARG A 1 91 ? 3.547 -17.844 -13.836 1 98.88 91 ARG A N 1
ATOM 659 C CA . ARG A 1 91 ? 2.1 -17.812 -13.641 1 98.88 91 ARG A CA 1
ATOM 660 C C . ARG A 1 91 ? 1.372 -17.609 -14.969 1 98.88 91 ARG A C 1
ATOM 662 O O . ARG A 1 91 ? 1.582 -16.609 -15.656 1 98.88 91 ARG A O 1
ATOM 669 N N . ASN A 1 92 ? 0.548 -18.531 -15.32 1 98.81 92 ASN A N 1
ATOM 670 C CA . ASN A 1 92 ? -0.268 -18.484 -16.531 1 98.81 92 ASN A CA 1
ATOM 671 C C . ASN A 1 92 ? -1.732 -18.203 -16.203 1 98.81 92 ASN A C 1
ATOM 673 O O . ASN A 1 92 ? -2.256 -18.688 -15.203 1 98.81 92 ASN A O 1
ATOM 677 N N . ARG A 1 93 ? -2.355 -17.484 -17.094 1 98.62 93 ARG A N 1
ATOM 678 C CA . ARG A 1 93 ? -3.773 -17.156 -16.969 1 98.62 93 ARG A CA 1
ATOM 679 C C . ARG A 1 93 ? -4.637 -18.234 -17.641 1 98.62 93 ARG A C 1
ATOM 681 O O . ARG A 1 93 ? -4.383 -18.609 -18.781 1 98.62 93 ARG A O 1
ATOM 688 N N . VAL A 1 94 ? -5.582 -18.719 -16.891 1 98.69 94 VAL A N 1
ATOM 689 C CA . VAL A 1 94 ? -6.633 -19.547 -17.484 1 98.69 94 VAL A CA 1
ATOM 690 C C . VAL A 1 94 ? -7.754 -18.672 -18.016 1 98.69 94 VAL A C 1
ATOM 692 O O . VAL A 1 94 ? -8.484 -18.047 -17.234 1 98.69 94 VAL A O 1
ATOM 695 N N . GLY A 1 95 ? -7.914 -18.641 -19.297 1 97.38 95 GLY A N 1
ATOM 696 C CA . GLY A 1 95 ? -8.93 -17.797 -19.906 1 97.38 95 GLY A CA 1
ATOM 697 C C . GLY A 1 95 ? -10.344 -18.266 -19.641 1 97.38 95 GLY A C 1
ATOM 698 O O . GLY A 1 95 ? -10.57 -19.469 -19.422 1 97.38 95 GLY A O 1
ATOM 699 N N . SER A 1 96 ? -11.297 -17.328 -19.734 1 97.5 96 SER A N 1
ATOM 700 C CA . SER A 1 96 ? -12.68 -17.672 -19.406 1 97.5 96 SER A CA 1
ATOM 701 C C . SER A 1 96 ? -13.641 -17.234 -20.516 1 97.5 96 SER A C 1
ATOM 703 O O . SER A 1 96 ? -14.812 -17.625 -20.5 1 97.5 96 SER A O 1
ATOM 705 N N . SER A 1 97 ? -13.164 -16.406 -21.438 1 94.75 97 SER A N 1
ATOM 706 C CA . SER A 1 97 ? -14.023 -15.945 -22.516 1 94.75 97 SER A CA 1
ATOM 707 C C . SER A 1 97 ? -14.078 -16.969 -23.656 1 94.75 97 SER A C 1
ATOM 709 O O . SER A 1 97 ? -13.234 -17.859 -23.734 1 94.75 97 SER A O 1
ATOM 711 N N . PRO A 1 98 ? -15 -16.75 -24.5 1 88.69 98 PRO A N 1
ATOM 712 C CA . PRO A 1 98 ? -15.07 -17.672 -25.641 1 88.69 98 PRO A CA 1
ATOM 713 C C . PRO A 1 98 ? -13.844 -17.562 -26.547 1 88.69 98 PRO A C 1
ATOM 715 O O . PRO A 1 98 ? -13.516 -18.516 -27.266 1 88.69 98 PRO A O 1
ATOM 718 N N . THR A 1 99 ? -13.172 -16.453 -26.484 1 87.62 99 THR A N 1
ATOM 719 C CA . THR A 1 99 ? -12.047 -16.234 -27.391 1 87.62 99 THR A CA 1
ATOM 720 C C . THR A 1 99 ? -10.742 -16.688 -26.75 1 87.62 99 THR A C 1
ATOM 722 O O . THR A 1 99 ? -9.805 -17.094 -27.453 1 87.62 99 THR A O 1
ATOM 725 N N . ASP A 1 100 ? -10.656 -16.688 -25.516 1 91.5 100 ASP A N 1
ATOM 726 C CA . ASP A 1 100 ? -9.359 -17.016 -24.922 1 91.5 100 ASP A CA 1
ATOM 727 C C . ASP A 1 100 ? -9.445 -18.219 -24 1 91.5 100 ASP A C 1
ATOM 729 O O . ASP A 1 100 ? -8.422 -18.781 -23.609 1 91.5 100 ASP A O 1
ATOM 733 N N . GLY A 1 101 ? -10.641 -18.656 -23.688 1 95.06 101 GLY A N 1
ATOM 734 C CA . GLY A 1 101 ? -10.82 -19.844 -22.875 1 95.06 101 GLY A CA 1
ATOM 735 C C . GLY A 1 101 ? -10.852 -21.125 -23.703 1 95.06 101 GLY A C 1
ATOM 736 O O . GLY A 1 101 ? -10.797 -21.078 -24.938 1 95.06 101 GLY A O 1
ATOM 737 N N . ILE A 1 102 ? -10.945 -22.25 -22.984 1 97.19 102 ILE A N 1
ATOM 738 C CA . ILE A 1 102 ? -10.875 -23.547 -23.672 1 97.19 102 ILE A CA 1
ATOM 739 C C . ILE A 1 102 ? -12.281 -24.109 -23.859 1 97.19 102 ILE A C 1
ATOM 741 O O . ILE A 1 102 ? -12.461 -25.172 -24.453 1 97.19 102 ILE A O 1
ATOM 745 N N . LEU A 1 103 ? -13.281 -23.375 -23.312 1 96 103 LEU A N 1
ATOM 746 C CA . LEU A 1 103 ? -14.656 -23.828 -23.484 1 96 103 LEU A CA 1
ATOM 747 C C . LEU A 1 103 ? -15.234 -23.328 -24.797 1 96 103 LEU A C 1
ATOM 749 O O . LEU A 1 103 ? -15.281 -22.125 -25.047 1 96 103 LEU A O 1
ATOM 753 N N . GLY A 1 104 ? -15.656 -24.219 -25.656 1 91.94 104 GLY A N 1
ATOM 754 C CA . GLY A 1 104 ? -16.281 -23.844 -26.906 1 91.94 104 GLY A CA 1
ATOM 755 C C . GLY A 1 104 ? -17.688 -23.297 -26.734 1 91.94 104 GLY A C 1
ATOM 756 O O . GLY A 1 104 ? -17.906 -22.078 -26.812 1 91.94 104 GLY A O 1
ATOM 757 N N . SER A 1 105 ? -18.688 -24.109 -26.547 1 92.44 105 SER A N 1
ATOM 758 C CA . SER A 1 105 ? -20.062 -23.719 -26.281 1 92.44 105 SER A CA 1
ATOM 759 C C . SER A 1 105 ? -20.5 -24.141 -24.891 1 92.44 105 SER A C 1
ATOM 761 O O . SER A 1 105 ? -20.016 -25.141 -24.359 1 92.44 105 SER A O 1
ATOM 763 N N . CYS A 1 106 ? -21.375 -23.375 -24.375 1 93.69 106 CYS A N 1
ATOM 764 C CA . CYS A 1 106 ? -21.891 -23.703 -23.047 1 93.69 106 CYS A CA 1
ATOM 765 C C . CYS A 1 106 ? -22.688 -25 -23.062 1 93.69 106 CYS A C 1
ATOM 767 O O . CYS A 1 106 ? -23.562 -25.172 -23.906 1 93.69 106 CYS A O 1
ATOM 769 N N . PRO A 1 107 ? -22.391 -25.844 -22.109 1 95.5 107 PRO A N 1
ATOM 770 C CA . PRO A 1 107 ? -23.266 -27.016 -22 1 95.5 107 PRO A CA 1
ATOM 771 C C . PRO A 1 107 ? -24.688 -26.672 -21.578 1 95.5 107 PRO A C 1
ATOM 773 O O . PRO A 1 107 ? -24.906 -25.688 -20.875 1 95.5 107 PRO A O 1
ATOM 776 N N . LEU A 1 108 ? -25.609 -27.516 -22 1 93.69 108 LEU A N 1
ATOM 777 C CA . LEU A 1 108 ? -27 -27.266 -21.672 1 93.69 108 LEU A CA 1
ATOM 778 C C . LEU A 1 108 ? -27.266 -27.438 -20.188 1 93.69 108 LEU A C 1
ATOM 780 O O . LEU A 1 108 ? -28.094 -26.734 -19.609 1 93.69 108 LEU A O 1
ATOM 784 N N . THR A 1 109 ? -26.578 -28.375 -19.625 1 95.5 109 THR A N 1
ATOM 785 C CA . THR A 1 109 ? -26.625 -28.656 -18.188 1 95.5 109 THR A CA 1
ATOM 786 C C . THR A 1 109 ? -25.25 -29.031 -17.656 1 95.5 109 THR A C 1
ATOM 788 O O . THR A 1 109 ? -24.344 -29.344 -18.438 1 95.5 109 THR A O 1
ATOM 791 N N . PRO A 1 110 ? -25.109 -28.984 -16.312 1 94.19 110 PRO A N 1
ATOM 792 C CA . PRO A 1 110 ? -23.797 -29.312 -15.75 1 94.19 110 PRO A CA 1
ATOM 793 C C . PRO A 1 110 ? -23.391 -30.766 -16.031 1 94.19 110 PRO A C 1
ATOM 795 O O . PRO A 1 110 ? -22.203 -31.078 -16 1 94.19 110 PRO A O 1
ATOM 798 N N . SER A 1 111 ? -24.344 -31.609 -16.281 1 93.75 111 SER A N 1
ATOM 799 C CA . SER A 1 111 ? -24.062 -33.031 -16.516 1 93.75 111 SER A CA 1
ATOM 800 C C . SER A 1 111 ? -23.844 -33.312 -17.984 1 93.75 111 SER A C 1
ATOM 802 O O . SER A 1 111 ? -23.391 -34.406 -18.359 1 93.75 111 SER A O 1
ATOM 804 N N . ALA A 1 112 ? -24.125 -32.375 -18.828 1 95.38 112 ALA A N 1
ATOM 805 C CA . ALA A 1 112 ? -23.875 -32.531 -20.266 1 95.38 112 ALA A CA 1
ATOM 806 C C . ALA A 1 112 ? -22.391 -32.469 -20.562 1 95.38 112 ALA A C 1
ATOM 808 O O . ALA A 1 112 ? -21.625 -31.828 -19.859 1 95.38 112 ALA A O 1
ATOM 809 N N . PRO A 1 113 ? -22.047 -33.219 -21.578 1 93.75 113 PRO A N 1
ATOM 810 C CA . PRO A 1 113 ? -20.625 -33.156 -21.938 1 93.75 113 PRO A CA 1
ATOM 811 C C . PRO A 1 113 ? -20.172 -31.766 -22.328 1 93.75 113 PRO A C 1
ATOM 813 O O . PRO A 1 113 ? -20.875 -31.062 -23.078 1 93.75 113 PRO A O 1
ATOM 816 N N . ALA A 1 114 ? -19.047 -31.391 -21.812 1 93.56 114 ALA A N 1
ATOM 817 C CA . ALA A 1 114 ? -18.469 -30.109 -22.188 1 93.56 114 ALA A CA 1
ATOM 818 C C . ALA A 1 114 ? -17.828 -30.172 -23.578 1 93.56 114 ALA A C 1
ATOM 820 O O . ALA A 1 114 ? -17.266 -31.203 -23.953 1 93.56 114 ALA A O 1
ATOM 821 N N . ASN A 1 115 ? -17.906 -29.125 -24.312 1 92.81 115 ASN A N 1
ATOM 822 C CA . ASN A 1 115 ? -17.25 -28.969 -25.609 1 92.81 115 ASN A CA 1
ATOM 823 C C . ASN A 1 115 ? -15.969 -28.141 -25.484 1 92.81 115 ASN A C 1
ATOM 825 O O . ASN A 1 115 ? -15.961 -26.953 -25.812 1 92.81 115 ASN A O 1
ATOM 829 N N . TYR A 1 116 ? -14.891 -28.812 -25.172 1 95.62 116 TYR A N 1
ATOM 830 C CA . TYR A 1 116 ? -13.633 -28.094 -25.016 1 95.62 116 TYR A CA 1
ATOM 831 C C . TYR A 1 116 ? -12.938 -27.906 -26.359 1 95.62 116 TYR A C 1
ATOM 833 O O . TYR A 1 116 ? -12.859 -28.844 -27.156 1 95.62 116 TYR A O 1
ATOM 841 N N . SER A 1 117 ? -12.414 -26.734 -26.641 1 92 117 SER A N 1
ATOM 842 C CA . SER A 1 117 ? -11.805 -26.391 -27.922 1 92 117 SER A CA 1
ATOM 843 C C . SER A 1 117 ? -10.289 -26.469 -27.859 1 92 117 SER A C 1
ATOM 845 O O . SER A 1 117 ? -9.609 -26.328 -28.875 1 92 117 SER A O 1
ATOM 847 N N . GLY A 1 118 ? -9.711 -26.672 -26.703 1 93.5 118 GLY A N 1
ATOM 848 C CA . GLY A 1 118 ? -8.266 -26.797 -26.562 1 93.5 118 GLY A CA 1
ATOM 849 C C . GLY A 1 118 ? -7.582 -25.453 -26.359 1 93.5 118 GLY A C 1
ATOM 850 O O . GLY A 1 118 ? -8.234 -24.453 -26.062 1 93.5 118 GLY A O 1
ATOM 851 N N . LEU A 1 119 ? -6.215 -25.453 -26.469 1 94.88 119 LEU A N 1
ATOM 852 C CA . LEU A 1 119 ? -5.406 -24.281 -26.188 1 94.88 119 LEU A CA 1
ATOM 853 C C . LEU A 1 119 ? -5.258 -23.406 -27.438 1 94.88 119 LEU A C 1
ATOM 855 O O . LEU A 1 119 ? -4.836 -22.25 -27.344 1 94.88 119 LEU A O 1
ATOM 859 N N . GLY A 1 120 ? -5.605 -23.875 -28.531 1 89.12 120 GLY A N 1
ATOM 860 C CA . GLY A 1 120 ? -5.367 -23.281 -29.844 1 89.12 120 GLY A CA 1
ATOM 861 C C . GLY A 1 120 ? -4.641 -24.203 -30.797 1 89.12 120 GLY A C 1
ATOM 862 O O . GLY A 1 120 ? -4.07 -25.219 -30.375 1 89.12 120 GLY A O 1
ATOM 863 N N . MET A 1 121 ? -4.699 -23.922 -32.094 1 82.5 121 MET A N 1
ATOM 864 C CA . MET A 1 121 ? -4.23 -24.844 -33.125 1 82.5 121 MET A CA 1
ATOM 865 C C . MET A 1 121 ? -2.734 -24.688 -33.375 1 82.5 121 MET A C 1
ATOM 867 O O . MET A 1 121 ? -2.074 -25.609 -33.844 1 82.5 121 MET A O 1
ATOM 871 N N . ASN A 1 122 ? -2.236 -23.531 -33.062 1 90.44 122 ASN A N 1
ATOM 872 C CA . ASN A 1 122 ? -0.829 -23.203 -33.281 1 90.44 122 ASN A CA 1
ATOM 873 C C . ASN A 1 122 ? -0.11 -22.984 -31.938 1 90.44 122 ASN A C 1
ATOM 875 O O . ASN A 1 122 ? -0.474 -22.078 -31.172 1 90.44 122 ASN A O 1
ATOM 879 N N . ASP A 1 123 ? 0.969 -23.797 -31.734 1 88.19 123 ASP A N 1
ATOM 880 C CA . ASP A 1 123 ? 1.691 -23.734 -30.469 1 88.19 123 ASP A CA 1
ATOM 881 C C . ASP A 1 123 ? 2.252 -22.328 -30.219 1 88.19 123 ASP A C 1
ATOM 883 O O . ASP A 1 123 ? 2.363 -21.906 -29.078 1 88.19 123 ASP A O 1
ATOM 887 N N . SER A 1 124 ? 2.514 -21.656 -31.297 1 90.62 124 SER A N 1
ATOM 888 C CA . SER A 1 124 ? 3.148 -20.359 -31.156 1 90.62 124 SER A CA 1
ATOM 889 C C . SER A 1 124 ? 2.172 -19.312 -30.609 1 90.62 124 SER A C 1
ATOM 891 O O . SER A 1 124 ? 2.584 -18.312 -30.016 1 90.62 124 SER A O 1
ATOM 893 N N . THR A 1 125 ? 0.892 -19.547 -30.766 1 94.31 125 THR A N 1
ATOM 894 C CA . THR A 1 125 ? -0.098 -18.578 -30.328 1 94.31 125 THR A CA 1
ATOM 895 C C . THR A 1 125 ? -1.066 -19.203 -29.328 1 94.31 125 THR A C 1
ATOM 897 O O . THR A 1 125 ? -1.951 -18.531 -28.797 1 94.31 125 THR A O 1
ATOM 900 N N . ALA A 1 126 ? -0.859 -20.469 -29.078 1 96.25 126 ALA A N 1
ATOM 901 C CA . ALA A 1 126 ? -1.759 -21.203 -28.188 1 96.25 126 ALA A CA 1
ATOM 902 C C . ALA A 1 126 ? -1.812 -20.547 -26.812 1 96.25 126 ALA A C 1
ATOM 904 O O . ALA A 1 126 ? -0.786 -20.109 -26.281 1 96.25 126 ALA A O 1
ATOM 905 N N . ASP A 1 127 ? -3.066 -20.5 -26.266 1 97.62 127 ASP A N 1
ATOM 906 C CA . ASP A 1 127 ? -3.295 -19.953 -24.938 1 97.62 127 ASP A CA 1
ATOM 907 C C . ASP A 1 127 ? -2.746 -18.531 -24.828 1 97.62 127 ASP A C 1
ATOM 909 O O . ASP A 1 127 ? -2.031 -18.219 -23.875 1 97.62 127 ASP A O 1
ATOM 913 N N . SER A 1 128 ? -3.029 -17.734 -25.906 1 96.56 128 SER A N 1
ATOM 914 C CA . SER A 1 128 ? -2.57 -16.359 -25.953 1 96.56 128 SER A CA 1
ATOM 915 C C . SER A 1 128 ? -1.055 -16.266 -25.812 1 96.56 128 SER A C 1
ATOM 917 O O . SER A 1 128 ? -0.546 -15.461 -25.031 1 96.56 128 SER A O 1
ATOM 919 N N . CYS A 1 129 ? -0.281 -17.172 -26.406 1 97.56 129 CYS A N 1
ATOM 920 C CA . CYS A 1 129 ? 1.171 -17.266 -26.516 1 97.56 129 CYS A CA 1
ATOM 921 C C . CYS A 1 129 ? 1.781 -17.781 -25.219 1 97.56 129 CYS A C 1
ATOM 923 O O . CYS A 1 129 ? 3.002 -17.906 -25.109 1 97.56 129 CYS A O 1
ATOM 925 N N . GLN A 1 130 ? 0.972 -18.156 -24.188 1 98.38 130 GLN A N 1
ATOM 926 C CA . GLN A 1 130 ? 1.496 -18.594 -22.906 1 98.38 130 GLN A CA 1
ATOM 927 C C . GLN A 1 130 ? 2.172 -19.969 -23.031 1 98.38 130 GLN A C 1
ATOM 929 O O . GLN A 1 130 ? 3.133 -20.25 -22.312 1 98.38 130 GLN A O 1
ATOM 934 N N . LEU A 1 131 ? 1.663 -20.812 -23.938 1 98.38 131 LEU A N 1
ATOM 935 C CA . LEU A 1 131 ? 2.303 -22.109 -24.125 1 98.38 131 LEU A CA 1
ATOM 936 C C . LEU A 1 131 ? 3.744 -21.938 -24.594 1 98.38 131 LEU A C 1
ATOM 938 O O . LEU A 1 131 ? 4.664 -22.516 -24.016 1 98.38 131 LEU A O 1
ATOM 942 N N . LYS A 1 132 ? 3.943 -21.156 -25.625 1 98.19 132 LYS A N 1
ATOM 943 C CA . LYS A 1 132 ? 5.289 -20.922 -26.141 1 98.19 132 LYS A CA 1
ATOM 944 C C . LYS A 1 132 ? 6.172 -20.25 -25.094 1 98.19 132 LYS A C 1
ATOM 946 O O . LYS A 1 132 ? 7.348 -20.609 -24.938 1 98.19 132 LYS A O 1
ATOM 951 N N . LEU A 1 133 ? 5.648 -19.266 -24.375 1 98.62 133 LEU A N 1
ATOM 952 C CA . LEU A 1 133 ? 6.406 -18.641 -23.297 1 98.62 133 LEU A CA 1
ATOM 953 C C . LEU A 1 133 ? 6.855 -19.672 -22.281 1 98.62 133 LEU A C 1
ATOM 955 O O . LEU A 1 133 ? 8.008 -19.656 -21.844 1 98.62 133 LEU A O 1
ATOM 959 N N . THR A 1 134 ? 5.938 -20.531 -21.906 1 98.75 134 THR A N 1
ATOM 960 C CA . THR A 1 134 ? 6.25 -21.578 -20.938 1 98.75 134 THR A CA 1
ATOM 961 C C . THR A 1 134 ? 7.367 -22.484 -21.469 1 98.75 134 THR A C 1
ATOM 963 O O . THR A 1 134 ? 8.305 -22.797 -20.734 1 98.75 134 THR A O 1
ATOM 966 N N . GLN A 1 135 ? 7.25 -22.875 -22.672 1 97.94 135 GLN A N 1
ATOM 967 C CA . GLN A 1 135 ? 8.273 -23.719 -23.281 1 97.94 135 GLN A CA 1
ATOM 968 C C . GLN A 1 135 ? 9.633 -23.031 -23.281 1 97.94 135 GLN A C 1
ATOM 970 O O . GLN A 1 135 ? 10.641 -23.641 -22.906 1 97.94 135 GLN A O 1
ATOM 975 N N . GLN A 1 136 ? 9.688 -21.781 -23.656 1 97.81 136 GLN A N 1
ATOM 976 C CA . GLN A 1 136 ? 10.93 -21.031 -23.656 1 97.81 136 GLN A CA 1
ATOM 977 C C . GLN A 1 136 ? 11.484 -20.875 -22.25 1 97.81 136 GLN A C 1
ATOM 979 O O . GLN A 1 136 ? 12.695 -20.969 -22.031 1 97.81 136 GLN A O 1
ATOM 984 N N . ALA A 1 137 ? 10.617 -20.547 -21.328 1 98.69 137 ALA A N 1
ATOM 985 C CA . ALA A 1 137 ? 11.031 -20.438 -19.938 1 98.69 137 ALA A CA 1
ATOM 986 C C . ALA A 1 137 ? 11.625 -21.734 -19.422 1 98.69 137 ALA A C 1
ATOM 988 O O . ALA A 1 137 ? 12.617 -21.734 -18.688 1 98.69 137 ALA A O 1
ATOM 989 N N . MET A 1 138 ? 11.055 -22.875 -19.812 1 98.38 138 MET A N 1
ATOM 990 C CA . MET A 1 138 ? 11.508 -24.188 -19.359 1 98.38 138 MET A CA 1
ATOM 991 C C . MET A 1 138 ? 12.867 -24.531 -19.984 1 98.38 138 MET A C 1
ATOM 993 O O . MET A 1 138 ? 13.633 -25.297 -19.406 1 98.38 138 MET A O 1
ATOM 997 N N . ASN A 1 139 ? 13.125 -24 -21.172 1 98.06 139 ASN A N 1
ATOM 998 C CA . ASN A 1 139 ? 14.469 -24.141 -21.703 1 98.06 139 ASN A CA 1
ATOM 999 C C . ASN A 1 139 ? 15.508 -23.484 -20.797 1 98.06 139 ASN A C 1
ATOM 1001 O O . ASN A 1 139 ? 16.625 -23.984 -20.672 1 98.06 139 ASN A O 1
ATOM 1005 N N . ALA A 1 140 ? 15.141 -22.375 -20.219 1 98.12 140 ALA A N 1
ATOM 1006 C CA . ALA A 1 140 ? 16.031 -21.641 -19.328 1 98.12 140 ALA A CA 1
ATOM 1007 C C . ALA A 1 140 ? 16.078 -22.297 -17.953 1 98.12 140 ALA A C 1
ATOM 1009 O O . ALA A 1 140 ? 17.109 -22.281 -17.281 1 98.12 140 ALA A O 1
ATOM 1010 N N . ASN A 1 141 ? 14.969 -22.812 -17.469 1 98.12 141 ASN A N 1
ATOM 1011 C CA . ASN A 1 141 ? 14.812 -23.484 -16.172 1 98.12 141 ASN A CA 1
ATOM 1012 C C . ASN A 1 141 ? 13.875 -24.688 -16.281 1 98.12 141 ASN A C 1
ATOM 1014 O O . ASN A 1 141 ? 12.664 -24.547 -16.109 1 98.12 141 ASN A O 1
ATOM 1018 N N . PRO A 1 142 ? 14.391 -25.875 -16.469 1 97.19 142 PRO A N 1
ATOM 1019 C CA . PRO A 1 142 ? 13.562 -27.062 -16.719 1 97.19 142 PRO A CA 1
ATOM 1020 C C . PRO A 1 142 ? 12.688 -27.438 -15.531 1 97.19 142 PRO A C 1
ATOM 1022 O O . PRO A 1 142 ? 11.727 -28.188 -15.68 1 97.19 142 PRO A O 1
ATOM 1025 N N . ASP A 1 143 ? 13.031 -26.953 -14.32 1 96.31 143 ASP A N 1
ATOM 1026 C CA . ASP A 1 143 ? 12.289 -27.312 -13.117 1 96.31 143 ASP A CA 1
ATOM 1027 C C . ASP A 1 143 ? 11.297 -26.234 -12.727 1 96.31 143 ASP A C 1
ATOM 1029 O O . ASP A 1 143 ? 10.992 -26.062 -11.547 1 96.31 143 ASP A O 1
ATOM 1033 N N . LEU A 1 144 ? 10.75 -25.5 -13.648 1 98 144 LEU A N 1
ATOM 1034 C CA . LEU A 1 144 ? 9.859 -24.375 -13.406 1 98 144 LEU A CA 1
ATOM 1035 C C . LEU A 1 144 ? 8.594 -24.828 -12.68 1 98 144 LEU A C 1
ATOM 1037 O O . LEU A 1 144 ? 8.023 -25.859 -13.008 1 98 144 LEU A O 1
ATOM 1041 N N . PHE A 1 145 ? 8.234 -24.094 -11.625 1 98.75 145 PHE A N 1
ATOM 1042 C CA . PHE A 1 145 ? 6.938 -24.203 -10.977 1 98.75 145 PHE A CA 1
ATOM 1043 C C . PHE A 1 145 ? 5.875 -23.438 -11.758 1 98.75 145 PHE A C 1
ATOM 1045 O O . PHE A 1 145 ? 5.883 -22.203 -11.773 1 98.75 145 PHE A O 1
ATOM 1052 N N . ILE A 1 146 ? 4.977 -24.141 -12.398 1 98.88 146 ILE A N 1
ATOM 1053 C CA . ILE A 1 146 ? 3.971 -23.5 -13.242 1 98.88 146 ILE A CA 1
ATOM 1054 C C . ILE A 1 146 ? 2.674 -23.328 -12.453 1 98.88 146 ILE A C 1
ATOM 1056 O O . ILE A 1 146 ? 2.104 -24.312 -11.961 1 98.88 146 ILE A O 1
ATOM 1060 N N . TYR A 1 147 ? 2.227 -22.078 -12.289 1 98.94 147 TYR A N 1
ATOM 1061 C CA . TYR A 1 147 ? 0.965 -21.75 -11.641 1 98.94 147 TYR A CA 1
ATOM 1062 C C . TYR A 1 147 ? -0.073 -21.297 -12.664 1 98.94 147 TYR A C 1
ATOM 1064 O O . TYR A 1 147 ? 0.102 -20.281 -13.336 1 98.94 147 TYR A O 1
ATOM 1072 N N . ALA A 1 148 ? -1.115 -22.094 -12.844 1 98.94 148 ALA A N 1
ATOM 1073 C CA . ALA A 1 148 ? -2.25 -21.703 -13.68 1 98.94 148 ALA A CA 1
ATOM 1074 C C . ALA A 1 148 ? -3.395 -21.172 -12.828 1 98.94 148 ALA A C 1
ATOM 1076 O O . ALA A 1 148 ? -3.885 -21.844 -11.93 1 98.94 148 ALA A O 1
ATOM 1077 N N . ASP A 1 149 ? -3.787 -19.938 -13.125 1 98.88 149 ASP A N 1
ATOM 1078 C CA . ASP A 1 149 ? -4.812 -19.312 -12.305 1 98.88 149 ASP A CA 1
ATOM 1079 C C . ASP A 1 149 ? -5.918 -18.703 -13.164 1 98.88 149 ASP A C 1
ATOM 1081 O O . ASP A 1 149 ? -5.641 -18.047 -14.164 1 98.88 149 ASP A O 1
ATOM 1085 N N . ALA A 1 150 ? -7.168 -19 -12.773 1 98.81 150 ALA A N 1
ATOM 1086 C CA . ALA A 1 150 ? -8.32 -18.453 -13.492 1 98.81 150 ALA A CA 1
ATOM 1087 C C . ALA A 1 150 ? -8.711 -17.094 -12.945 1 98.81 150 ALA A C 1
ATOM 1089 O O . ALA A 1 150 ? -8.812 -16.906 -11.734 1 98.81 150 ALA A O 1
ATOM 1090 N N . TRP A 1 151 ? -8.953 -16.172 -13.883 1 98.38 151 TRP A N 1
ATOM 1091 C CA . TRP A 1 151 ? -9.484 -14.875 -13.492 1 98.38 151 TRP A CA 1
ATOM 1092 C C . TRP A 1 151 ? -10.992 -14.953 -13.266 1 98.38 151 TRP A C 1
ATOM 1094 O O . TRP A 1 151 ? -11.539 -14.18 -12.477 1 98.38 151 TRP A O 1
ATOM 1104 N N . SER A 1 152 ? -11.594 -15.805 -14.016 1 98.62 152 SER A N 1
ATOM 1105 C CA . SER A 1 152 ? -13.039 -16.031 -13.969 1 98.62 152 SER A CA 1
ATOM 1106 C C . SER A 1 152 ? -13.398 -17.422 -14.461 1 98.62 152 SER A C 1
ATOM 1108 O O . SER A 1 152 ? -12.609 -18.062 -15.164 1 98.62 152 SER A O 1
ATOM 1110 N N . ALA A 1 153 ? -14.578 -17.875 -14.031 1 98.62 153 ALA A N 1
ATOM 1111 C CA . ALA A 1 153 ? -15.211 -19 -14.727 1 98.62 153 ALA A CA 1
ATOM 1112 C C . ALA A 1 153 ? -15.812 -18.547 -16.062 1 98.62 153 ALA A C 1
ATOM 1114 O O . ALA A 1 153 ? -16 -17.359 -16.281 1 98.62 153 ALA A O 1
ATOM 1115 N N . PRO A 1 154 ? -16.016 -19.562 -16.938 1 98.12 154 PRO A N 1
ATOM 1116 C CA . PRO A 1 154 ? -16.828 -19.219 -18.109 1 98.12 154 PRO A CA 1
ATOM 1117 C C . PRO A 1 154 ? -18.172 -18.578 -17.734 1 98.12 154 PRO A C 1
ATOM 1119 O O . PRO A 1 154 ? -18.781 -18.953 -16.734 1 98.12 154 PRO A O 1
ATOM 1122 N N . GLY A 1 155 ? -18.609 -17.609 -18.531 1 97.5 155 GLY A N 1
ATOM 1123 C CA . GLY A 1 155 ? -19.797 -16.828 -18.219 1 97.5 155 GLY A CA 1
ATOM 1124 C C . GLY A 1 155 ? -21.016 -17.672 -17.906 1 97.5 155 GLY A C 1
ATOM 1125 O O . GLY A 1 155 ? -21.766 -17.391 -16.969 1 97.5 155 GLY A O 1
ATOM 1126 N N . CYS A 1 156 ? -21.25 -18.734 -18.641 1 96.44 156 CYS A N 1
ATOM 1127 C CA . CYS A 1 156 ? -22.453 -19.531 -18.516 1 96.44 156 CYS A CA 1
ATOM 1128 C C . CYS A 1 156 ? -22.438 -20.344 -17.234 1 96.44 156 CYS A C 1
ATOM 1130 O O . CYS A 1 156 ? -23.422 -21.016 -16.906 1 96.44 156 CYS A O 1
ATOM 1132 N N . PHE A 1 157 ? -21.344 -20.359 -16.422 1 98.12 157 PHE A N 1
ATOM 1133 C CA . PHE A 1 157 ? -21.266 -21.016 -15.125 1 98.12 157 PHE A CA 1
ATOM 1134 C C . PHE A 1 157 ? -21.578 -20.031 -14 1 98.12 157 PHE A C 1
ATOM 1136 O O . PHE A 1 157 ? -21.672 -20.422 -12.836 1 98.12 157 PHE A O 1
ATOM 1143 N N . LYS A 1 158 ? -21.766 -18.781 -14.305 1 97.81 158 LYS A N 1
ATOM 1144 C CA . LYS A 1 158 ? -21.828 -17.719 -13.305 1 97.81 158 LYS A CA 1
ATOM 1145 C C . LYS A 1 158 ? -23.234 -17.141 -13.219 1 97.81 158 LYS A C 1
ATOM 1147 O O . LYS A 1 158 ? -24.047 -17.312 -14.133 1 97.81 158 LYS A O 1
ATOM 1152 N N . THR A 1 159 ? -23.484 -16.344 -12.188 1 96.94 159 THR A N 1
ATOM 1153 C CA . THR A 1 159 ? -24.797 -15.797 -11.867 1 96.94 159 THR A CA 1
ATOM 1154 C C . THR A 1 159 ? -25.188 -14.734 -12.891 1 96.94 159 THR A C 1
ATOM 1156 O O . THR A 1 159 ? -26.375 -14.531 -13.148 1 96.94 159 THR A O 1
ATOM 1159 N N . ASP A 1 160 ? -24.203 -14.031 -13.555 1 93.19 160 ASP A N 1
ATOM 1160 C CA . ASP A 1 160 ? -24.547 -12.898 -14.422 1 93.19 160 ASP A CA 1
ATOM 1161 C C . ASP A 1 160 ? -24.297 -13.242 -15.891 1 93.19 160 ASP A C 1
ATOM 1163 O O . ASP A 1 160 ? -24.328 -12.359 -16.75 1 93.19 160 ASP A O 1
ATOM 1167 N N . SER A 1 161 ? -23.922 -14.445 -16.188 1 94.25 161 SER A N 1
ATOM 1168 C CA . SER A 1 161 ? -23.812 -15.039 -17.516 1 94.25 161 SER A CA 1
ATOM 1169 C C . SER A 1 161 ? -22.734 -14.336 -18.344 1 94.25 161 SER A C 1
ATOM 1171 O O . SER A 1 161 ? -22.859 -14.219 -19.562 1 94.25 161 SER A O 1
ATOM 1173 N N . THR A 1 162 ? -21.828 -13.773 -17.688 1 95.19 162 THR A N 1
ATOM 1174 C CA . THR A 1 162 ? -20.672 -13.18 -18.344 1 95.19 162 THR A CA 1
ATOM 1175 C C . THR A 1 162 ? -19.406 -13.469 -17.547 1 95.19 162 THR A C 1
ATOM 1177 O O . THR A 1 162 ? -19.453 -13.672 -16.328 1 95.19 162 THR A O 1
ATOM 1180 N N . ASP A 1 163 ? -18.312 -13.523 -18.266 1 97 163 ASP A N 1
ATOM 1181 C CA . ASP A 1 163 ? -17.047 -13.797 -17.578 1 97 163 ASP A CA 1
ATOM 1182 C C . ASP A 1 163 ? -16.453 -12.516 -17 1 97 163 ASP A C 1
ATOM 1184 O O . ASP A 1 163 ? -15.445 -12.562 -16.297 1 97 163 ASP A O 1
ATOM 1188 N N . ILE A 1 164 ? -17.031 -11.398 -17.328 1 96 164 ILE A N 1
ATOM 1189 C CA . ILE A 1 164 ? -16.562 -10.125 -16.781 1 96 164 ILE A CA 1
ATOM 1190 C C . ILE A 1 164 ? -17.578 -9.602 -15.758 1 96 164 ILE A C 1
ATOM 1192 O O . ILE A 1 164 ? -18.609 -10.227 -15.523 1 96 164 ILE A O 1
ATOM 1196 N N . ASN A 1 165 ? -17.281 -8.586 -15.055 1 95.62 165 ASN A N 1
ATOM 1197 C CA . ASN A 1 165 ? -18.188 -7.812 -14.219 1 95.62 165 ASN A CA 1
ATOM 1198 C C . ASN A 1 165 ? -18.516 -8.539 -12.914 1 95.62 165 ASN A C 1
ATOM 1200 O O . ASN A 1 165 ? -19.641 -8.5 -12.438 1 95.62 165 ASN A O 1
ATOM 1204 N N . GLY A 1 166 ? -17.578 -9.281 -12.445 1 96.75 166 GLY A N 1
ATOM 1205 C CA . GLY A 1 166 ? -17.75 -9.961 -11.172 1 96.75 166 GLY A CA 1
ATOM 1206 C C . GLY A 1 166 ? -18.656 -11.172 -11.258 1 96.75 166 GLY A C 1
ATOM 1207 O O . GLY A 1 166 ? -18.438 -12.055 -12.094 1 96.75 166 GLY A O 1
ATOM 1208 N N . GLY A 1 167 ? -19.703 -11.148 -10.469 1 96.75 167 GLY A N 1
ATOM 1209 C CA . GLY A 1 167 ? -20.578 -12.305 -10.406 1 96.75 167 GLY A CA 1
ATOM 1210 C C . GLY A 1 167 ? -20.016 -13.438 -9.562 1 96.75 167 GLY A C 1
ATOM 1211 O O . GLY A 1 167 ? -18.891 -13.359 -9.078 1 96.75 167 GLY A O 1
ATOM 1212 N N . LEU A 1 168 ? -20.891 -14.477 -9.312 1 98.12 168 LEU A N 1
ATOM 1213 C CA . LEU A 1 168 ? -20.562 -15.625 -8.477 1 98.12 168 LEU A CA 1
ATOM 1214 C C . LEU A 1 168 ? -20.688 -16.922 -9.266 1 98.12 168 LEU A C 1
ATOM 1216 O O . LEU A 1 168 ? -21.438 -17 -10.234 1 98.12 168 LEU A O 1
ATOM 1220 N N . ILE A 1 169 ? -19.906 -17.906 -8.859 1 98.44 169 ILE A N 1
ATOM 1221 C CA . ILE A 1 169 ? -20.125 -19.234 -9.438 1 98.44 169 ILE A CA 1
ATOM 1222 C C . ILE A 1 169 ? -21.469 -19.781 -8.977 1 98.44 169 ILE A C 1
ATOM 1224 O O . ILE A 1 169 ? -21.797 -19.719 -7.789 1 98.44 169 ILE A O 1
ATOM 1228 N N . CYS A 1 170 ? -22.281 -20.266 -9.93 1 98.38 170 CYS A N 1
ATOM 1229 C CA . CYS A 1 170 ? -23.578 -20.859 -9.609 1 98.38 170 CYS A CA 1
ATOM 1230 C C . CYS A 1 170 ? -23.422 -22.109 -8.766 1 98.38 170 CYS A C 1
ATOM 1232 O O . CYS A 1 170 ? -22.703 -23.031 -9.156 1 98.38 170 CYS A O 1
ATOM 1234 N N . GLY A 1 171 ? -24.094 -22.109 -7.605 1 98.44 171 GLY A N 1
ATOM 1235 C CA . GLY A 1 171 ? -24.031 -23.25 -6.711 1 98.44 171 GLY A CA 1
ATOM 1236 C C . GLY A 1 171 ? -23.453 -22.922 -5.348 1 98.44 171 GLY A C 1
ATOM 1237 O O . GLY A 1 171 ? -23.641 -23.672 -4.391 1 98.44 171 GLY A O 1
ATOM 1238 N N . VAL A 1 172 ? -22.734 -21.828 -5.191 1 98.5 172 VAL A N 1
ATOM 1239 C CA . VAL A 1 172 ? -22.234 -21.422 -3.877 1 98.5 172 VAL A CA 1
ATOM 1240 C C . VAL A 1 172 ? -23.359 -20.734 -3.104 1 98.5 172 VAL A C 1
ATOM 1242 O O . VAL A 1 172 ? -24.375 -20.328 -3.686 1 98.5 172 VAL A O 1
ATOM 1245 N N . ARG A 1 173 ? -23.188 -20.625 -1.803 1 97.69 173 ARG A N 1
ATOM 1246 C CA . ARG A 1 173 ? -24.188 -19.953 -0.985 1 97.69 173 ARG A CA 1
ATOM 1247 C C . ARG A 1 173 ? -24.469 -18.547 -1.517 1 97.69 173 ARG A C 1
ATOM 1249 O O . ARG A 1 173 ? -23.578 -17.891 -2.055 1 97.69 173 ARG A O 1
ATOM 1256 N N . GLY A 1 174 ? -25.672 -18.109 -1.41 1 95.88 174 GLY A N 1
ATOM 1257 C CA . GLY A 1 174 ? -26.062 -16.781 -1.812 1 95.88 174 GLY A CA 1
ATOM 1258 C C . GLY A 1 174 ? -26.422 -16.672 -3.281 1 95.88 174 GLY A C 1
ATOM 1259 O O . GLY A 1 174 ? -26.719 -15.586 -3.779 1 95.88 174 GLY A O 1
ATOM 1260 N N . THR A 1 175 ? -26.453 -17.812 -4.004 1 97 175 THR A N 1
ATOM 1261 C CA . THR A 1 175 ? -26.844 -17.812 -5.41 1 97 175 THR A CA 1
ATOM 1262 C C . THR A 1 175 ? -28.188 -18.5 -5.605 1 97 175 THR A C 1
ATOM 1264 O O . THR A 1 175 ? -28.594 -19.344 -4.793 1 97 175 THR A O 1
ATOM 1267 N N . ASN A 1 176 ? -28.859 -18.062 -6.695 1 95.06 176 ASN A N 1
ATOM 1268 C CA . ASN A 1 176 ? -30.156 -18.672 -7.035 1 95.06 176 ASN A CA 1
ATOM 1269 C C . ASN A 1 176 ? -30.188 -19.125 -8.484 1 95.06 176 ASN A C 1
ATOM 1271 O O . ASN A 1 176 ? -31.188 -18.938 -9.18 1 95.06 176 ASN A O 1
ATOM 1275 N N . CYS A 1 177 ? -29.188 -19.719 -8.922 1 96.69 177 CYS A N 1
ATOM 1276 C CA . CYS A 1 177 ? -29.094 -20.219 -10.289 1 96.69 177 CYS A CA 1
ATOM 1277 C C . CYS A 1 177 ? -29.953 -21.453 -10.477 1 96.69 177 CYS A C 1
ATOM 1279 O O . CYS A 1 177 ? -30.281 -22.141 -9.508 1 96.69 177 CYS A O 1
ATOM 1281 N N . THR A 1 178 ? -30.266 -21.703 -11.703 1 95.88 178 THR A N 1
ATOM 1282 C CA . THR A 1 178 ? -31.031 -22.891 -12.055 1 95.88 178 THR A CA 1
ATOM 1283 C C . THR A 1 178 ? -30.219 -24.156 -11.789 1 95.88 178 THR A C 1
ATOM 1285 O O . THR A 1 178 ? -30.766 -25.172 -11.344 1 95.88 178 THR A O 1
ATOM 1288 N N . HIS A 1 179 ? -28.953 -24.109 -12.094 1 97.25 179 HIS A N 1
ATOM 1289 C CA . HIS A 1 179 ? -28.078 -25.266 -11.961 1 97.25 179 HIS A CA 1
ATOM 1290 C C . HIS A 1 179 ? -26.891 -24.969 -11.062 1 97.25 179 HIS A C 1
ATOM 1292 O O . HIS A 1 179 ? -26.453 -23.812 -10.977 1 97.25 179 HIS A O 1
ATOM 1298 N N . ASP A 1 180 ? -26.391 -26.016 -10.43 1 98.38 180 ASP A N 1
ATOM 1299 C CA . ASP A 1 180 ? -25.094 -25.969 -9.75 1 98.38 180 ASP A CA 1
ATOM 1300 C C . ASP A 1 180 ? -23.953 -26.25 -10.727 1 98.38 180 ASP A C 1
ATOM 1302 O O . ASP A 1 180 ? -23.812 -27.375 -11.211 1 98.38 180 ASP A O 1
ATOM 1306 N N . TRP A 1 181 ? -23.141 -25.219 -10.977 1 98.56 181 TRP A N 1
ATOM 1307 C CA . TRP A 1 181 ? -22.109 -25.344 -12.008 1 98.56 181 TRP A CA 1
ATOM 1308 C C . TRP A 1 181 ? -20.734 -25.578 -11.383 1 98.56 181 TRP A C 1
ATOM 1310 O O . TRP A 1 181 ? -19.719 -25.547 -12.078 1 98.56 181 TRP A O 1
ATOM 1320 N N . ARG A 1 182 ? -20.594 -25.875 -10.086 1 98.5 182 ARG A N 1
ATOM 1321 C CA . ARG A 1 182 ? -19.328 -25.984 -9.383 1 98.5 182 ARG A CA 1
ATOM 1322 C C . ARG A 1 182 ? -18.484 -27.125 -9.945 1 98.5 182 ARG A C 1
ATOM 1324 O O . ARG A 1 182 ? -17.297 -26.953 -10.219 1 98.5 182 ARG A O 1
ATOM 1331 N N . GLN A 1 183 ? -19.094 -28.188 -10.156 1 98.56 183 GLN A N 1
ATOM 1332 C CA . GLN A 1 183 ? -18.328 -29.328 -10.68 1 98.56 183 GLN A CA 1
ATOM 1333 C C . GLN A 1 183 ? -17.859 -29.062 -12.102 1 98.56 183 GLN A C 1
ATOM 1335 O O . GLN A 1 183 ? -16.734 -29.422 -12.469 1 98.56 183 GLN A O 1
ATOM 1340 N N . ALA A 1 184 ? -18.734 -28.5 -12.93 1 98.31 184 ALA A N 1
ATOM 1341 C CA . ALA A 1 184 ? -18.344 -28.172 -14.297 1 98.31 184 ALA A CA 1
ATOM 1342 C C . ALA A 1 184 ? -17.141 -27.219 -14.32 1 98.31 184 ALA A C 1
ATOM 1344 O O . ALA A 1 184 ? -16.25 -27.359 -15.164 1 98.31 184 ALA A O 1
ATOM 1345 N N . TYR A 1 185 ? -17.203 -26.266 -13.43 1 98.62 185 TYR A N 1
ATOM 1346 C CA . TYR A 1 185 ? -16.078 -25.344 -13.352 1 98.62 185 TYR A CA 1
ATOM 1347 C C . TYR A 1 185 ? -14.805 -26.062 -12.906 1 98.62 185 TYR A C 1
ATOM 1349 O O . TYR A 1 185 ? -13.727 -25.812 -13.453 1 98.62 185 TYR A O 1
ATOM 1357 N N . ALA A 1 186 ? -14.891 -26.938 -11.914 1 98.88 186 ALA A N 1
ATOM 1358 C CA . ALA A 1 186 ? -13.742 -27.75 -11.492 1 98.88 186 ALA A CA 1
ATOM 1359 C C . ALA A 1 186 ? -13.18 -28.562 -12.656 1 98.88 186 ALA A C 1
ATOM 1361 O O . ALA A 1 186 ? -11.961 -28.594 -12.859 1 98.88 186 ALA A O 1
ATOM 1362 N N . ASP A 1 187 ? -14.07 -29.172 -13.414 1 98.56 187 ASP A N 1
ATOM 1363 C CA . ASP A 1 187 ? -13.664 -29.953 -14.57 1 98.56 187 ASP A CA 1
ATOM 1364 C C . ASP A 1 187 ? -12.969 -29.094 -15.617 1 98.56 187 ASP A C 1
ATOM 1366 O O . ASP A 1 187 ? -12 -29.516 -16.25 1 98.56 187 ASP A O 1
ATOM 1370 N N . TYR A 1 188 ? -13.516 -27.875 -15.812 1 98.44 188 TYR A N 1
ATOM 1371 C CA . TYR A 1 188 ? -12.922 -26.922 -16.734 1 98.44 188 TYR A CA 1
ATOM 1372 C C . TYR A 1 188 ? -11.469 -26.625 -16.359 1 98.44 188 TYR A C 1
ATOM 1374 O O . TYR A 1 188 ? -10.594 -26.625 -17.234 1 98.44 188 TYR A O 1
ATOM 1382 N N . LEU A 1 189 ? -11.172 -26.453 -15.109 1 98.88 189 LEU A N 1
ATOM 1383 C CA . LEU A 1 189 ? -9.828 -26.172 -14.625 1 98.88 189 LEU A CA 1
ATOM 1384 C C . LEU A 1 189 ? -8.914 -27.375 -14.797 1 98.88 189 LEU A C 1
ATOM 1386 O O . LEU A 1 189 ? -7.77 -27.25 -15.242 1 98.88 189 LEU A O 1
ATOM 1390 N N . VAL A 1 190 ? -9.391 -28.531 -14.477 1 98.81 190 VAL A N 1
ATOM 1391 C CA . VAL A 1 190 ? -8.609 -29.766 -14.633 1 98.81 190 VAL A CA 1
ATOM 1392 C C . VAL A 1 190 ? -8.32 -30 -16.109 1 98.81 190 VAL A C 1
ATOM 1394 O O . VAL A 1 190 ? -7.227 -30.438 -16.469 1 98.81 190 VAL A O 1
ATOM 1397 N N . GLU A 1 191 ? -9.32 -29.734 -16.969 1 98.56 191 GLU A N 1
ATOM 1398 C CA . GLU A 1 191 ? -9.117 -29.891 -18.406 1 98.56 191 GLU A CA 1
ATOM 1399 C C . GLU A 1 191 ? -7.977 -29.016 -18.906 1 98.56 191 GLU A C 1
ATOM 1401 O O . GLU A 1 191 ? -7.176 -29.438 -19.75 1 98.56 191 GLU A O 1
ATOM 1406 N N . TYR A 1 192 ? -7.938 -27.781 -18.422 1 98.69 192 TYR A N 1
ATOM 1407 C CA . TYR A 1 192 ? -6.84 -26.891 -18.781 1 98.69 192 TYR A CA 1
ATOM 1408 C C . TYR A 1 192 ? -5.496 -27.531 -18.453 1 98.69 192 TYR A C 1
ATOM 1410 O O . TYR A 1 192 ? -4.578 -27.531 -19.281 1 98.69 192 TYR A O 1
ATOM 1418 N N . VAL A 1 193 ? -5.375 -28.062 -17.281 1 98.81 193 VAL A N 1
ATOM 1419 C CA . VAL A 1 193 ? -4.152 -28.719 -16.828 1 98.81 193 VAL A CA 1
ATOM 1420 C C . VAL A 1 193 ? -3.814 -29.891 -17.734 1 98.81 193 VAL A C 1
ATOM 1422 O O . VAL A 1 193 ? -2.664 -30.062 -18.156 1 98.81 193 VAL A O 1
ATOM 1425 N N . ARG A 1 194 ? -4.801 -30.656 -18.047 1 98.56 194 ARG A N 1
ATOM 1426 C CA . ARG A 1 194 ? -4.613 -31.812 -18.906 1 98.56 194 ARG A CA 1
ATOM 1427 C C . ARG A 1 194 ? -4.062 -31.406 -20.266 1 98.56 194 ARG A C 1
ATOM 1429 O O . ARG A 1 194 ? -3.184 -32.062 -20.812 1 98.56 194 ARG A O 1
ATOM 1436 N N . LEU A 1 195 ? -4.566 -30.375 -20.828 1 98 195 LEU A N 1
ATOM 1437 C CA . LEU A 1 195 ? -4.129 -29.906 -22.125 1 98 195 LEU A CA 1
ATOM 1438 C C . LEU A 1 195 ? -2.654 -29.531 -22.109 1 98 195 LEU A C 1
ATOM 1440 O O . LEU A 1 195 ? -1.929 -29.781 -23.078 1 98 195 LEU A O 1
ATOM 1444 N N . TYR A 1 196 ? -2.178 -28.906 -21.047 1 98.44 196 TYR A N 1
ATOM 1445 C CA . TYR A 1 196 ? -0.758 -28.609 -20.906 1 98.44 196 TYR A CA 1
ATOM 1446 C C . TYR A 1 196 ? 0.06 -29.875 -20.75 1 98.44 196 TYR A C 1
ATOM 1448 O O . TYR A 1 196 ? 1.16 -30 -21.297 1 98.44 196 TYR A O 1
ATOM 1456 N N . GLU A 1 197 ? -0.477 -30.844 -20.016 1 98.12 197 GLU A N 1
ATOM 1457 C CA . GLU A 1 197 ? 0.211 -32.125 -19.859 1 98.12 197 GLU A CA 1
ATOM 1458 C C . GLU A 1 197 ? 0.38 -32.812 -21.203 1 98.12 197 GLU A C 1
ATOM 1460 O O . GLU A 1 197 ? 1.404 -33.469 -21.453 1 98.12 197 GLU A O 1
ATOM 1465 N N . GLU A 1 198 ? -0.583 -32.688 -22.047 1 97 198 GLU A N 1
ATOM 1466 C CA . GLU A 1 198 ? -0.51 -33.281 -23.391 1 97 198 GLU A CA 1
ATOM 1467 C C . GLU A 1 198 ? 0.634 -32.656 -24.188 1 97 198 GLU A C 1
ATOM 1469 O O . GLU A 1 198 ? 1.135 -33.281 -25.141 1 97 198 GLU A O 1
ATOM 1474 N N . LYS A 1 199 ? 0.981 -31.469 -23.828 1 96.75 199 LYS A N 1
ATOM 1475 C CA . LYS A 1 199 ? 2.096 -30.781 -24.5 1 96.75 199 LYS A CA 1
ATOM 1476 C C . LYS A 1 199 ? 3.408 -31.047 -23.766 1 96.75 199 LYS A C 1
ATOM 1478 O O . LYS A 1 199 ? 4.426 -30.422 -24.047 1 96.75 199 LYS A O 1
ATOM 1483 N N . GLY A 1 200 ? 3.393 -31.875 -22.688 1 96.75 200 GLY A N 1
ATOM 1484 C CA . GLY A 1 200 ? 4.586 -32.25 -21.953 1 96.75 200 GLY A CA 1
ATOM 1485 C C . GLY A 1 200 ? 4.898 -31.297 -20.812 1 96.75 200 GLY A C 1
ATOM 1486 O O . GLY A 1 200 ? 6.023 -31.266 -20.312 1 96.75 200 GLY A O 1
ATOM 1487 N N . ILE A 1 201 ? 4.004 -30.5 -20.453 1 98.06 201 ILE A N 1
ATOM 1488 C CA . ILE A 1 201 ? 4.207 -29.516 -19.391 1 98.06 201 ILE A CA 1
ATOM 1489 C C . ILE A 1 201 ? 3.32 -29.844 -18.203 1 98.06 201 ILE A C 1
ATOM 1491 O O . ILE A 1 201 ? 2.094 -29.875 -18.312 1 98.06 201 ILE A O 1
ATOM 1495 N N . ASN A 1 202 ? 3.908 -30.094 -17.047 1 97.75 202 ASN A N 1
ATOM 1496 C CA . ASN A 1 202 ? 3.17 -30.375 -15.828 1 97.75 202 ASN A CA 1
ATOM 1497 C C . ASN A 1 202 ? 2.887 -29.094 -15.039 1 97.75 202 ASN A C 1
ATOM 1499 O O . ASN A 1 202 ? 3.807 -28.469 -14.508 1 97.75 202 ASN A O 1
ATOM 1503 N N . VAL A 1 203 ? 1.662 -28.75 -14.961 1 98.75 203 VAL A N 1
ATOM 1504 C CA . VAL A 1 203 ? 1.233 -27.641 -14.102 1 98.75 203 VAL A CA 1
ATOM 1505 C C . VAL A 1 203 ? 1.379 -28.047 -12.633 1 98.75 203 VAL A C 1
ATOM 1507 O O . VAL A 1 203 ? 1.018 -29.172 -12.25 1 98.75 203 VAL A O 1
ATOM 1510 N N . SER A 1 204 ? 1.944 -27.156 -11.797 1 98.88 204 SER A N 1
ATOM 1511 C CA . SER A 1 204 ? 2.223 -27.469 -10.398 1 98.88 204 SER A CA 1
ATOM 1512 C C . SER A 1 204 ? 1.073 -27.031 -9.492 1 98.88 204 SER A C 1
ATOM 1514 O O . SER A 1 204 ? 0.788 -27.672 -8.484 1 98.88 204 SER A O 1
ATOM 1516 N N . LEU A 1 205 ? 0.456 -25.938 -9.758 1 98.94 205 LEU A N 1
ATOM 1517 C CA . LEU A 1 205 ? -0.556 -25.281 -8.945 1 98.94 205 LEU A CA 1
ATOM 1518 C C . LEU A 1 205 ? -1.688 -24.75 -9.812 1 98.94 205 LEU A C 1
ATOM 1520 O O . LEU A 1 205 ? -1.442 -24.156 -10.867 1 98.94 205 LEU A O 1
ATOM 1524 N N . ILE A 1 206 ? -2.932 -25.031 -9.461 1 98.94 206 ILE A N 1
ATOM 1525 C CA . ILE A 1 206 ? -4.102 -24.547 -10.188 1 98.94 206 ILE A CA 1
ATOM 1526 C C . ILE A 1 206 ? -4.984 -23.734 -9.258 1 98.94 206 ILE A C 1
ATOM 1528 O O . ILE A 1 206 ? -5.176 -24.094 -8.094 1 98.94 206 ILE A O 1
ATOM 1532 N N . GLY A 1 207 ? -5.395 -22.531 -9.672 1 98.88 207 GLY A N 1
ATOM 1533 C CA . GLY A 1 207 ? -6.246 -21.656 -8.891 1 98.88 207 GLY A CA 1
ATOM 1534 C C . GLY A 1 207 ? -7.555 -21.328 -9.578 1 98.88 207 GLY A C 1
ATOM 1535 O O . GLY A 1 207 ? -7.617 -21.266 -10.805 1 98.88 207 GLY A O 1
ATOM 1536 N N . ALA A 1 208 ? -8.594 -21 -8.758 1 98.81 208 ALA A N 1
ATOM 1537 C CA . ALA A 1 208 ? -9.953 -20.797 -9.273 1 98.81 208 ALA A CA 1
ATOM 1538 C C . ALA A 1 208 ? -10.336 -19.328 -9.258 1 98.81 208 ALA A C 1
ATOM 1540 O O . ALA A 1 208 ? -11.328 -18.922 -9.867 1 98.81 208 ALA A O 1
ATOM 1541 N N . TYR A 1 209 ? -9.531 -18.547 -8.508 1 98.62 209 TYR A N 1
ATOM 1542 C CA . TYR A 1 209 ? -9.914 -17.172 -8.273 1 98.62 209 TYR A CA 1
ATOM 1543 C C . TYR A 1 209 ? -8.727 -16.234 -8.484 1 98.62 209 TYR A C 1
ATOM 1545 O O . TYR A 1 209 ? -7.594 -16.562 -8.117 1 98.62 209 TYR A O 1
ATOM 1553 N N . ASN A 1 210 ? -8.984 -15.141 -9.102 1 98.75 210 ASN A N 1
ATOM 1554 C CA . ASN A 1 210 ? -8.094 -13.984 -9.117 1 98.75 210 ASN A CA 1
ATOM 1555 C C . ASN A 1 210 ? -8.797 -12.734 -8.617 1 98.75 210 ASN A C 1
ATOM 1557 O O . ASN A 1 210 ? -9.766 -12.266 -9.227 1 98.75 210 ASN A O 1
ATOM 1561 N N . GLU A 1 211 ? -8.32 -12.25 -7.527 1 98.62 211 GLU A N 1
ATOM 1562 C CA . GLU A 1 211 ? -8.852 -11.031 -6.926 1 98.62 211 GLU A CA 1
ATOM 1563 C C . GLU A 1 211 ? -10.359 -11.109 -6.754 1 98.62 211 GLU A C 1
ATOM 1565 O O . GLU A 1 211 ? -11.094 -10.227 -7.215 1 98.62 211 GLU A O 1
ATOM 1570 N N . PRO A 1 212 ? -10.836 -12.109 -6.027 1 98.5 212 PRO A N 1
ATOM 1571 C CA . PRO A 1 212 ? -12.273 -12.305 -5.848 1 98.5 212 PRO A CA 1
ATOM 1572 C C . PRO A 1 212 ? -12.922 -11.195 -5.027 1 98.5 212 PRO A C 1
ATOM 1574 O O . PRO A 1 212 ? -14.156 -11.117 -4.949 1 98.5 212 PRO A O 1
ATOM 1577 N N . ASP A 1 213 ? -12.133 -10.336 -4.402 1 97.75 213 ASP A N 1
ATOM 1578 C CA . ASP A 1 213 ? -12.602 -9.227 -3.578 1 97.75 213 ASP A CA 1
ATOM 1579 C C . ASP A 1 213 ? -12.695 -7.938 -4.391 1 97.75 213 ASP A C 1
ATOM 1581 O O . ASP A 1 213 ? -12.969 -6.867 -3.844 1 97.75 213 ASP A O 1
ATOM 1585 N N . PHE A 1 214 ? -12.594 -8.047 -5.723 1 97.62 214 PHE A N 1
ATOM 1586 C CA . PHE A 1 214 ? -12.547 -6.875 -6.59 1 97.62 214 PHE A CA 1
ATOM 1587 C C . PHE A 1 214 ? -13.289 -7.137 -7.898 1 97.62 214 PHE A C 1
ATOM 1589 O O . PHE A 1 214 ? -13.07 -8.164 -8.539 1 97.62 214 PHE A O 1
ATOM 1596 N N . ASN A 1 215 ? -14.148 -6.219 -8.297 1 96.88 215 ASN A N 1
ATOM 1597 C CA . ASN A 1 215 ? -14.836 -6.234 -9.578 1 96.88 215 ASN A CA 1
ATOM 1598 C C . ASN A 1 215 ? -14.352 -5.105 -10.484 1 96.88 215 ASN A C 1
ATOM 1600 O O . ASN A 1 215 ? -14.758 -3.955 -10.32 1 96.88 215 ASN A O 1
ATOM 1604 N N . PRO A 1 216 ? -13.555 -5.438 -11.453 1 93.69 216 PRO A N 1
ATOM 1605 C CA . PRO A 1 216 ? -13.078 -4.395 -12.367 1 93.69 216 PRO A CA 1
ATOM 1606 C C . PRO A 1 216 ? -14.117 -4.004 -13.414 1 93.69 216 PRO A C 1
ATOM 1608 O O . PRO A 1 216 ? -13.938 -3.021 -14.133 1 93.69 216 PRO A O 1
ATOM 1611 N N . VAL A 1 217 ? -15.141 -4.746 -13.57 1 92.81 217 VAL A N 1
ATOM 1612 C CA . VAL A 1 217 ? -16.297 -4.496 -14.438 1 92.81 217 VAL A CA 1
ATOM 1613 C C . VAL A 1 217 ? -15.93 -4.836 -15.883 1 92.81 217 VAL A C 1
ATOM 1615 O O . VAL A 1 217 ? -16.688 -5.527 -16.562 1 92.81 217 VAL A O 1
ATOM 1618 N N . THR A 1 218 ? -14.727 -4.496 -16.375 1 93.5 218 THR A N 1
ATOM 1619 C CA . THR A 1 218 ? -14.477 -4.434 -17.812 1 93.5 218 THR A CA 1
ATOM 1620 C C . THR A 1 218 ? -13.68 -5.645 -18.281 1 93.5 218 THR A C 1
ATOM 1622 O O . THR A 1 218 ? -13.516 -5.867 -19.484 1 93.5 218 THR A O 1
ATOM 1625 N N . TYR A 1 219 ? -13.117 -6.43 -17.406 1 96.19 219 TYR A N 1
ATOM 1626 C CA . TYR A 1 219 ? -12.375 -7.621 -17.812 1 96.19 219 TYR A CA 1
ATOM 1627 C C . TYR A 1 219 ? -12.727 -8.812 -16.922 1 96.19 219 TYR A C 1
ATOM 1629 O O . TYR A 1 219 ? -13.492 -8.672 -15.969 1 96.19 219 TYR A O 1
ATOM 1637 N N . ALA A 1 220 ? -12.227 -9.953 -17.281 1 97.88 220 ALA A N 1
ATOM 1638 C CA . ALA A 1 220 ? -12.57 -11.203 -16.609 1 97.88 220 ALA A CA 1
ATOM 1639 C C . ALA A 1 220 ? -12.414 -11.078 -15.094 1 97.88 220 ALA A C 1
ATOM 1641 O O . ALA A 1 220 ? -11.375 -10.633 -14.602 1 97.88 220 ALA A O 1
ATOM 1642 N N . SER A 1 221 ? -13.461 -11.383 -14.383 1 97.81 221 SER A N 1
ATOM 1643 C CA . SER A 1 221 ? -13.5 -11.305 -12.93 1 97.81 221 SER A CA 1
ATOM 1644 C C . SER A 1 221 ? -14.617 -12.164 -12.352 1 97.81 221 SER A C 1
ATOM 1646 O O . SER A 1 221 ? -15.617 -12.422 -13.023 1 97.81 221 SER A O 1
ATOM 1648 N N . MET A 1 222 ? -14.438 -12.609 -11.219 1 98.19 222 MET A N 1
ATOM 1649 C CA . MET A 1 222 ? -15.414 -13.391 -10.461 1 98.19 222 MET A CA 1
ATOM 1650 C C . MET A 1 222 ? -15.273 -13.125 -8.961 1 98.19 222 MET A C 1
ATOM 1652 O O . MET A 1 222 ? -14.188 -13.289 -8.398 1 98.19 222 MET A O 1
ATOM 1656 N N . ASP A 1 223 ? -16.375 -12.773 -8.336 1 98.12 223 ASP A N 1
ATOM 1657 C CA . ASP A 1 223 ? -16.375 -12.43 -6.918 1 98.12 223 ASP A CA 1
ATOM 1658 C C . ASP A 1 223 ? -16.484 -13.68 -6.055 1 98.12 223 ASP A C 1
ATOM 1660 O O . ASP A 1 223 ? -16.984 -14.719 -6.508 1 98.12 223 ASP A O 1
ATOM 1664 N N . SER A 1 224 ? -15.969 -13.594 -4.852 1 98.56 224 SER A N 1
ATOM 1665 C CA . SER A 1 224 ? -16.125 -14.609 -3.811 1 98.56 224 SER A CA 1
ATOM 1666 C C . SER A 1 224 ? -15.656 -14.086 -2.457 1 98.56 224 SER A C 1
ATOM 1668 O O . SER A 1 224 ? -14.641 -13.391 -2.375 1 98.56 224 SER A O 1
ATOM 1670 N N . ASP A 1 225 ? -16.422 -14.375 -1.385 1 98.12 225 ASP A N 1
ATOM 1671 C CA . ASP A 1 225 ? -15.828 -14.281 -0.057 1 98.12 225 ASP A CA 1
ATOM 1672 C C . ASP A 1 225 ? -15.273 -15.633 0.389 1 98.12 225 ASP A C 1
ATOM 1674 O O . ASP A 1 225 ? -15.195 -16.562 -0.406 1 98.12 225 ASP A O 1
ATOM 1678 N N . GLY A 1 226 ? -14.781 -15.719 1.587 1 98.56 226 GLY A N 1
ATOM 1679 C CA . GLY A 1 226 ? -14.172 -16.953 2.064 1 98.56 226 GLY A CA 1
ATOM 1680 C C . GLY A 1 226 ? -15.18 -18.078 2.238 1 98.56 226 GLY A C 1
ATOM 1681 O O . GLY A 1 226 ? -14.852 -19.25 2.021 1 98.56 226 GLY A O 1
ATOM 1682 N N . TYR A 1 227 ? -16.422 -17.75 2.611 1 98.44 227 TYR A N 1
ATOM 1683 C CA . TYR A 1 227 ? -17.484 -18.75 2.777 1 98.44 227 TYR A CA 1
ATOM 1684 C C . TYR A 1 227 ? -17.844 -19.375 1.438 1 98.44 227 TYR A C 1
ATOM 1686 O O . TYR A 1 227 ? -18 -20.594 1.336 1 98.44 227 TYR A O 1
ATOM 1694 N N . GLN A 1 228 ? -17.953 -18.547 0.466 1 98.69 228 GLN A N 1
ATOM 1695 C CA . GLN A 1 228 ? -18.266 -19.016 -0.879 1 98.69 228 GLN A CA 1
ATOM 1696 C C . GLN A 1 228 ? -17.094 -19.812 -1.464 1 98.69 228 GLN A C 1
ATOM 1698 O O . GLN A 1 228 ? -17.312 -20.812 -2.15 1 98.69 228 GLN A O 1
ATOM 1703 N N . ALA A 1 229 ? -15.914 -19.344 -1.236 1 98.88 229 ALA A N 1
ATOM 1704 C CA . ALA A 1 229 ? -14.742 -20.109 -1.669 1 98.88 229 ALA A CA 1
ATOM 1705 C C . ALA A 1 229 ? -14.758 -21.516 -1.069 1 98.88 229 ALA A C 1
ATOM 1707 O O . ALA A 1 229 ? -14.398 -22.484 -1.741 1 98.88 229 ALA A O 1
ATOM 1708 N N . ALA A 1 230 ? -15.172 -21.594 0.206 1 98.81 230 ALA A N 1
ATOM 1709 C CA . ALA A 1 230 ? -15.266 -22.906 0.847 1 98.81 230 ALA A CA 1
ATOM 1710 C C . ALA A 1 230 ? -16.234 -23.812 0.091 1 98.81 230 ALA A C 1
ATOM 1712 O O . ALA A 1 230 ? -15.938 -25 -0.128 1 98.81 230 ALA A O 1
ATOM 1713 N N . ASP A 1 231 ? -17.375 -23.25 -0.335 1 98.81 231 ASP A N 1
ATOM 1714 C CA . ASP A 1 231 ? -18.359 -24.016 -1.08 1 98.81 231 ASP A CA 1
ATOM 1715 C C . ASP A 1 231 ? -17.766 -24.578 -2.365 1 98.81 231 ASP A C 1
ATOM 1717 O O . ASP A 1 231 ? -18.016 -25.734 -2.715 1 98.81 231 ASP A O 1
ATOM 1721 N N . PHE A 1 232 ? -17.031 -23.812 -3.059 1 98.88 232 PHE A N 1
ATOM 1722 C CA . PHE A 1 232 ? -16.484 -24.281 -4.328 1 98.88 232 PHE A CA 1
ATOM 1723 C C . PHE A 1 232 ? -15.305 -25.219 -4.105 1 98.88 232 PHE A C 1
ATOM 1725 O O . PHE A 1 232 ? -15.156 -26.219 -4.809 1 98.88 232 PHE A O 1
ATOM 1732 N N . LEU A 1 233 ? -14.414 -24.875 -3.123 1 98.94 233 LEU A N 1
ATOM 1733 C CA . LEU A 1 233 ? -13.211 -25.672 -2.889 1 98.94 233 LEU A CA 1
ATOM 1734 C C . LEU A 1 233 ? -13.562 -27.078 -2.42 1 98.94 233 LEU A C 1
ATOM 1736 O O . LEU A 1 233 ? -12.805 -28.016 -2.654 1 98.94 233 LEU A O 1
ATOM 1740 N N . GLU A 1 234 ? -14.703 -27.219 -1.795 1 98.69 234 GLU A N 1
ATOM 1741 C CA . GLU A 1 234 ? -15.18 -28.531 -1.402 1 98.69 234 GLU A CA 1
ATOM 1742 C C . GLU A 1 234 ? -15.359 -29.438 -2.617 1 98.69 234 GLU A C 1
ATOM 1744 O O . GLU A 1 234 ? -15.242 -30.656 -2.512 1 98.69 234 GLU A O 1
ATOM 1749 N N . VAL A 1 235 ? -15.578 -28.828 -3.773 1 98.81 235 VAL A N 1
ATOM 1750 C CA . VAL A 1 235 ? -15.742 -29.547 -5.031 1 98.81 235 VAL A CA 1
ATOM 1751 C C . VAL A 1 235 ? -14.406 -29.625 -5.766 1 98.81 235 VAL A C 1
ATOM 1753 O O . VAL A 1 235 ? -13.984 -30.688 -6.199 1 98.81 235 VAL A O 1
ATOM 1756 N N . LEU A 1 236 ? -13.703 -28.562 -5.828 1 98.94 236 LEU A N 1
ATOM 1757 C CA . LEU A 1 236 ? -12.492 -28.438 -6.625 1 98.94 236 LEU A CA 1
ATOM 1758 C C . LEU A 1 236 ? -11.391 -29.344 -6.07 1 98.94 236 LEU A C 1
ATOM 1760 O O . LEU A 1 236 ? -10.742 -30.078 -6.824 1 98.94 236 LEU A O 1
ATOM 1764 N N . TYR A 1 237 ? -11.18 -29.297 -4.754 1 98.94 237 TYR A N 1
ATOM 1765 C CA . TYR A 1 237 ? -10.016 -29.938 -4.145 1 98.94 237 TYR A CA 1
ATOM 1766 C C . TYR A 1 237 ? -10.023 -31.438 -4.406 1 98.94 237 TYR A C 1
ATOM 1768 O O . TYR A 1 237 ? -9.062 -31.984 -4.965 1 98.94 237 TYR A O 1
ATOM 1776 N N . PRO A 1 238 ? -11.125 -32.156 -4.105 1 98.88 238 PRO A N 1
ATOM 1777 C CA . PRO A 1 238 ? -11.117 -33.594 -4.406 1 98.88 238 PRO A CA 1
ATOM 1778 C C . PRO A 1 238 ? -11.055 -33.875 -5.906 1 98.88 238 PRO A C 1
ATOM 1780 O O . PRO A 1 238 ? -10.484 -34.875 -6.32 1 98.88 238 PRO A O 1
ATOM 1783 N N . THR A 1 239 ? -11.68 -32.969 -6.77 1 98.88 239 THR A N 1
ATOM 1784 C CA . THR A 1 239 ? -11.617 -33.156 -8.211 1 98.88 239 THR A CA 1
ATOM 1785 C C . THR A 1 239 ? -10.172 -33.125 -8.703 1 98.88 239 THR A C 1
ATOM 1787 O O . THR A 1 239 ? -9.75 -33.969 -9.5 1 98.88 239 THR A O 1
ATOM 1790 N N . VAL A 1 240 ? -9.391 -32.188 -8.172 1 98.94 240 VAL A N 1
ATOM 1791 C CA . VAL A 1 240 ? -7.996 -32 -8.555 1 98.94 240 VAL A CA 1
ATOM 1792 C C . VAL A 1 240 ? -7.164 -33.188 -8.055 1 98.94 240 VAL A C 1
ATOM 1794 O O . VAL A 1 240 ? -6.355 -33.75 -8.805 1 98.94 240 VAL A O 1
ATOM 1797 N N . LYS A 1 241 ? -7.445 -33.594 -6.816 1 98.81 241 LYS A N 1
ATOM 1798 C CA . LYS A 1 241 ? -6.672 -34.688 -6.234 1 98.81 241 LYS A CA 1
ATOM 1799 C C . LYS A 1 241 ? -6.977 -36 -6.926 1 98.81 241 LYS A C 1
ATOM 1801 O O . LYS A 1 241 ? -6.105 -36.875 -7.039 1 98.81 241 LYS A O 1
ATOM 1806 N N . LYS A 1 242 ? -8.188 -36.188 -7.367 1 98.75 242 LYS A N 1
ATOM 1807 C CA . LYS A 1 242 ? -8.555 -37.375 -8.125 1 98.75 242 LYS A CA 1
ATOM 1808 C C . LYS A 1 242 ? -7.855 -37.406 -9.484 1 98.75 242 LYS A C 1
ATOM 1810 O O . LYS A 1 242 ? -7.465 -38.469 -9.969 1 98.75 242 LYS A O 1
ATOM 1815 N N . TYR A 1 243 ? -7.715 -36.312 -10.047 1 98.75 243 TYR A N 1
ATOM 1816 C CA . TYR A 1 243 ? -7.039 -36.219 -11.344 1 98.75 243 TYR A CA 1
ATOM 1817 C C . TYR A 1 243 ? -5.551 -36.5 -11.195 1 98.75 243 TYR A C 1
ATOM 1819 O O . TYR A 1 243 ? -5.012 -37.375 -11.898 1 98.75 243 TYR A O 1
ATOM 1827 N N . ARG A 1 244 ? -4.84 -35.75 -10.312 1 98.62 244 ARG A N 1
ATOM 1828 C CA . ARG A 1 244 ? -3.414 -35.906 -10.055 1 98.62 244 ARG A CA 1
ATOM 1829 C C . ARG A 1 244 ? -3.064 -35.5 -8.633 1 98.62 244 ARG A C 1
ATOM 1831 O O . ARG A 1 244 ? -3.141 -34.312 -8.289 1 98.62 244 ARG A O 1
ATOM 1838 N N . LYS A 1 245 ? -2.541 -36.375 -7.867 1 98.19 245 LYS A N 1
ATOM 1839 C CA . LYS A 1 245 ? -2.352 -36.188 -6.43 1 98.19 245 LYS A CA 1
ATOM 1840 C C . LYS A 1 245 ? -1.375 -35.062 -6.141 1 98.19 245 LYS A C 1
ATOM 1842 O O . LYS A 1 245 ? -1.512 -34.344 -5.137 1 98.19 245 LYS A O 1
ATOM 1847 N N . ASN A 1 246 ? -0.414 -34.906 -6.969 1 98.12 246 ASN A N 1
ATOM 1848 C CA . ASN A 1 246 ? 0.621 -33.906 -6.672 1 98.12 246 ASN A CA 1
ATOM 1849 C C . ASN A 1 246 ? 0.293 -32.562 -7.289 1 98.12 246 ASN A C 1
ATOM 1851 O O . ASN A 1 246 ? 1.065 -31.594 -7.148 1 98.12 246 ASN A O 1
ATOM 1855 N N . LEU A 1 247 ? -0.78 -32.438 -8.07 1 98.88 247 LEU A N 1
ATOM 1856 C CA . LEU A 1 247 ? -1.271 -31.125 -8.484 1 98.88 247 LEU A CA 1
ATOM 1857 C C . LEU A 1 247 ? -1.835 -30.359 -7.293 1 98.88 247 LEU A C 1
ATOM 1859 O O . LEU A 1 247 ? -2.711 -30.859 -6.586 1 98.88 247 LEU A O 1
ATOM 1863 N N . GLN A 1 248 ? -1.3 -29.203 -7.055 1 98.88 248 GLN A N 1
ATOM 1864 C CA . GLN A 1 248 ? -1.7 -28.422 -5.891 1 98.88 248 GLN A CA 1
ATOM 1865 C C . GLN A 1 248 ? -2.814 -27.438 -6.238 1 98.88 248 GLN A C 1
ATOM 1867 O O . GLN A 1 248 ? -2.996 -27.094 -7.406 1 98.88 248 GLN A O 1
ATOM 1872 N N . VAL A 1 249 ? -3.555 -27.047 -5.184 1 98.94 249 VAL A N 1
ATOM 1873 C CA . VAL A 1 249 ? -4.668 -26.109 -5.328 1 98.94 249 VAL A CA 1
ATOM 1874 C C . VAL A 1 249 ? -4.379 -24.828 -4.543 1 98.94 249 VAL A C 1
ATOM 1876 O O . VAL A 1 249 ? -3.945 -24.891 -3.391 1 98.94 249 VAL A O 1
ATOM 1879 N N . SER A 1 250 ? -4.586 -23.656 -5.203 1 98.88 250 SER A N 1
ATOM 1880 C CA . SER A 1 250 ? -4.363 -22.375 -4.531 1 98.88 250 SER A CA 1
ATOM 1881 C C . SER A 1 250 ? -5.668 -21.797 -3.982 1 98.88 250 SER A C 1
ATOM 1883 O O . SER A 1 250 ? -6.754 -22.188 -4.43 1 98.88 250 SER A O 1
ATOM 1885 N N . CYS A 1 251 ? -5.566 -20.938 -2.951 1 98.44 251 CYS A N 1
ATOM 1886 C CA . CYS A 1 251 ? -6.629 -20.078 -2.455 1 98.44 251 CYS A CA 1
ATOM 1887 C C . CYS A 1 251 ? -6.055 -18.781 -1.872 1 98.44 251 CYS A C 1
ATOM 1889 O O . CYS A 1 251 ? -5.191 -18.828 -0.996 1 98.44 251 CYS A O 1
ATOM 1891 N N . CYS A 1 252 ? -6.406 -17.578 -2.23 1 97.94 252 CYS A N 1
ATOM 1892 C CA . CYS A 1 252 ? -7.355 -17.422 -3.326 1 97.94 252 CYS A CA 1
ATOM 1893 C C . CYS A 1 252 ? -7.004 -16.219 -4.195 1 97.94 252 CYS A C 1
ATOM 1895 O O . CYS A 1 252 ? -7.887 -15.617 -4.809 1 97.94 252 CYS A O 1
ATOM 1897 N N . ASP A 1 253 ? -5.738 -15.734 -4.09 1 98.81 253 ASP A N 1
ATOM 1898 C CA . ASP A 1 253 ? -5.219 -14.633 -4.887 1 98.81 253 ASP A CA 1
ATOM 1899 C C . ASP A 1 253 ? -5.992 -13.344 -4.617 1 98.81 253 ASP A C 1
ATOM 1901 O O . ASP A 1 253 ? -6.344 -12.617 -5.547 1 98.81 253 ASP A O 1
ATOM 1905 N N . ALA A 1 254 ? -6.281 -13.039 -3.359 1 98.62 254 ALA A N 1
ATOM 1906 C CA . ALA A 1 254 ? -6.938 -11.781 -3.031 1 98.62 254 ALA A CA 1
ATOM 1907 C C . ALA A 1 254 ? -6.043 -10.586 -3.363 1 98.62 254 ALA A C 1
ATOM 1909 O O . ALA A 1 254 ? -4.828 -10.742 -3.521 1 98.62 254 ALA A O 1
ATOM 1910 N N . THR A 1 255 ? -6.602 -9.367 -3.42 1 98.12 255 THR A N 1
ATOM 1911 C CA . THR A 1 255 ? -5.934 -8.18 -3.943 1 98.12 255 THR A CA 1
ATOM 1912 C C . THR A 1 255 ? -4.832 -7.719 -2.996 1 98.12 255 THR A C 1
ATOM 1914 O O . THR A 1 255 ? -3.98 -6.91 -3.373 1 98.12 255 THR A O 1
ATOM 1917 N N . GLY A 1 256 ? -4.914 -8.195 -1.76 1 97.31 256 GLY A N 1
ATOM 1918 C CA . GLY A 1 256 ? -3.943 -7.789 -0.756 1 97.31 256 GLY A CA 1
ATOM 1919 C C . GLY A 1 256 ? -3.793 -8.797 0.37 1 97.31 256 GLY A C 1
ATOM 1920 O O . GLY A 1 256 ? -4.562 -9.75 0.458 1 97.31 256 GLY A O 1
ATOM 1921 N N . ALA A 1 257 ? -2.795 -8.547 1.238 1 97.31 257 ALA A N 1
ATOM 1922 C CA . ALA A 1 257 ? -2.51 -9.469 2.336 1 97.31 257 ALA A CA 1
ATOM 1923 C C . ALA A 1 257 ? -3.639 -9.469 3.359 1 97.31 257 ALA A C 1
ATOM 1925 O O . ALA A 1 257 ? -4.059 -10.531 3.83 1 97.31 257 ALA A O 1
ATOM 1926 N N . ARG A 1 258 ? -4.137 -8.312 3.725 1 95.38 258 ARG A N 1
ATOM 1927 C CA . ARG A 1 258 ? -5.25 -8.234 4.668 1 95.38 258 ARG A CA 1
ATOM 1928 C C . ARG A 1 258 ? -6.496 -8.906 4.102 1 95.38 258 ARG A C 1
ATOM 1930 O O . ARG A 1 258 ? -7.172 -9.664 4.801 1 95.38 258 ARG A O 1
ATOM 1937 N N . GLN A 1 259 ? -6.766 -8.625 2.842 1 97 259 GLN A N 1
ATOM 1938 C CA . GLN A 1 259 ? -7.922 -9.219 2.176 1 97 259 GLN A CA 1
ATOM 1939 C C . GLN A 1 259 ? -7.828 -10.742 2.168 1 97 259 GLN A C 1
ATOM 1941 O O . GLN A 1 259 ? -8.828 -11.43 2.389 1 97 259 GLN A O 1
ATOM 1946 N N . GLU A 1 260 ? -6.641 -11.18 1.936 1 98.44 260 GLU A N 1
ATOM 1947 C CA . GLU A 1 260 ? -6.441 -12.633 1.935 1 98.44 260 GLU A CA 1
ATOM 1948 C C . GLU A 1 260 ? -6.629 -13.211 3.332 1 98.44 260 GLU A C 1
ATOM 1950 O O . GLU A 1 260 ? -7.227 -14.281 3.49 1 98.44 260 GLU A O 1
ATOM 1955 N N . ARG A 1 261 ? -6.145 -12.562 4.367 1 97.06 261 ARG A N 1
ATOM 1956 C CA . ARG A 1 261 ? -6.363 -13.031 5.73 1 97.06 261 ARG A CA 1
ATOM 1957 C C . ARG A 1 261 ? -7.855 -13.141 6.039 1 97.06 261 ARG A C 1
ATOM 1959 O O . ARG A 1 261 ? -8.297 -14.125 6.633 1 97.06 261 ARG A O 1
ATOM 1966 N N . ASN A 1 262 ? -8.594 -12.133 5.617 1 97 262 ASN A N 1
ATOM 1967 C CA . ASN A 1 262 ? -10.039 -12.164 5.82 1 97 262 ASN A CA 1
ATOM 1968 C C . ASN A 1 262 ? -10.68 -13.359 5.121 1 97 262 ASN A C 1
ATOM 1970 O O . ASN A 1 262 ? -11.508 -14.055 5.711 1 97 262 ASN A O 1
ATOM 1974 N N . LEU A 1 263 ? -10.297 -13.547 3.92 1 98.44 263 LEU A N 1
ATOM 1975 C CA . LEU A 1 263 ? -10.852 -14.633 3.121 1 98.44 263 LEU A CA 1
ATOM 1976 C C . LEU A 1 263 ? -10.516 -15.992 3.738 1 98.44 263 LEU A C 1
ATOM 1978 O O . LEU A 1 263 ? -11.383 -16.859 3.852 1 98.44 263 LEU A O 1
ATOM 1982 N N . LEU A 1 264 ? -9.266 -16.156 4.152 1 98.62 264 LEU A N 1
ATOM 1983 C CA . LEU A 1 264 ? -8.852 -17.406 4.758 1 98.62 264 LEU A CA 1
ATOM 1984 C C . LEU A 1 264 ? -9.578 -17.641 6.078 1 98.62 264 LEU A C 1
ATOM 1986 O O . LEU A 1 264 ? -9.945 -18.781 6.395 1 98.62 264 LEU A O 1
ATOM 1990 N N . TYR A 1 265 ? -9.766 -16.594 6.859 1 97.69 265 TYR A N 1
ATOM 1991 C CA . TYR A 1 265 ? -10.539 -16.688 8.094 1 97.69 265 TYR A CA 1
ATOM 1992 C C . TYR A 1 265 ? -11.945 -17.203 7.812 1 97.69 265 TYR A C 1
ATOM 1994 O O . TYR A 1 265 ? -12.406 -18.156 8.453 1 97.69 265 TYR A O 1
ATOM 2002 N N . GLU A 1 266 ? -12.609 -16.625 6.863 1 97.94 266 GLU A N 1
ATOM 2003 C CA . GLU A 1 266 ? -13.969 -17.016 6.504 1 97.94 266 GLU A CA 1
ATOM 2004 C C . GLU A 1 266 ? -14.008 -18.438 5.977 1 97.94 266 GLU A C 1
ATOM 2006 O O . GLU A 1 266 ? -14.914 -19.203 6.309 1 97.94 266 GLU A O 1
ATOM 2011 N N . LEU A 1 267 ? -13.047 -18.703 5.156 1 98.5 267 LEU A N 1
ATOM 2012 C CA . LEU A 1 267 ? -12.93 -20.062 4.621 1 98.5 267 LEU A CA 1
ATOM 2013 C C . LEU A 1 267 ? -12.844 -21.078 5.75 1 98.5 267 LEU A C 1
ATOM 2015 O O . LEU A 1 267 ? -13.5 -22.125 5.695 1 98.5 267 LEU A O 1
ATOM 2019 N N . ASP A 1 268 ? -12.047 -20.797 6.703 1 97.94 268 ASP A N 1
ATOM 2020 C CA . ASP A 1 268 ? -11.859 -21.688 7.84 1 97.94 268 ASP A CA 1
ATOM 2021 C C . ASP A 1 268 ? -13.141 -21.828 8.656 1 97.94 268 ASP A C 1
ATOM 2023 O O . ASP A 1 268 ? -13.477 -22.906 9.133 1 97.94 268 ASP A O 1
ATOM 2027 N N . GLN A 1 269 ? -13.883 -20.75 8.844 1 96.38 269 GLN A N 1
ATOM 2028 C CA . GLN A 1 269 ? -15.148 -20.766 9.57 1 96.38 269 GLN A CA 1
ATOM 2029 C C . GLN A 1 269 ? -16.156 -21.688 8.883 1 96.38 269 GLN A C 1
ATOM 2031 O O . GLN A 1 269 ? -17.016 -22.281 9.547 1 96.38 269 GLN A O 1
ATOM 2036 N N . ALA A 1 270 ? -15.992 -21.828 7.605 1 97.38 270 ALA A N 1
ATOM 2037 C CA . ALA A 1 270 ? -16.922 -22.641 6.824 1 97.38 270 ALA A CA 1
ATOM 2038 C C . ALA A 1 270 ? -16.422 -24.078 6.688 1 97.38 270 ALA A C 1
ATOM 2040 O O . ALA A 1 270 ? -17 -24.875 5.949 1 97.38 270 ALA A O 1
ATOM 2041 N N . GLY A 1 271 ? -15.32 -24.375 7.324 1 97.62 271 GLY A N 1
ATOM 2042 C CA . GLY A 1 271 ? -14.812 -25.734 7.34 1 97.62 271 GLY A CA 1
ATOM 2043 C C . GLY A 1 271 ? -13.93 -26.062 6.148 1 97.62 271 GLY A C 1
ATOM 2044 O O . GLY A 1 271 ? -13.625 -27.234 5.898 1 97.62 271 GLY A O 1
ATOM 2045 N N . GLY A 1 272 ? -13.492 -25.047 5.387 1 98.25 272 GLY A N 1
ATOM 2046 C CA . GLY A 1 272 ? -12.734 -25.266 4.168 1 98.25 272 GLY A CA 1
ATOM 2047 C C . GLY A 1 272 ? -11.242 -25.094 4.355 1 98.25 272 GLY A C 1
ATOM 2048 O O . GLY A 1 272 ? -10.484 -25.062 3.381 1 98.25 272 GLY A O 1
ATOM 2049 N N . GLY A 1 273 ? -10.742 -24.969 5.535 1 98.06 273 GLY A N 1
ATOM 2050 C CA . GLY A 1 273 ? -9.383 -24.562 5.84 1 98.06 273 GLY A CA 1
ATOM 2051 C C . GLY A 1 273 ? -8.344 -25.531 5.324 1 98.06 273 GLY A C 1
ATOM 2052 O O . GLY A 1 273 ? -7.16 -25.188 5.223 1 98.06 273 GLY A O 1
ATOM 2053 N N . LYS A 1 274 ? -8.727 -26.766 4.953 1 98.06 274 LYS A N 1
ATOM 2054 C CA . LYS A 1 274 ? -7.77 -27.766 4.492 1 98.06 274 LYS A CA 1
ATOM 2055 C C . LYS A 1 274 ? -7.984 -28.094 3.018 1 98.06 274 LYS A C 1
ATOM 2057 O O . LYS A 1 274 ? -7.32 -28.984 2.471 1 98.06 274 LYS A O 1
ATOM 2062 N N . ASN A 1 275 ? -8.836 -27.359 2.338 1 98.75 275 ASN A N 1
ATOM 2063 C CA . ASN A 1 275 ? -9.195 -27.672 0.96 1 98.75 275 ASN A CA 1
ATOM 2064 C C . ASN A 1 275 ? -8.391 -26.844 -0.034 1 98.75 275 ASN A C 1
ATOM 2066 O O . ASN A 1 275 ? -8.922 -26.406 -1.056 1 98.75 275 ASN A O 1
ATOM 2070 N N . TYR A 1 276 ? -7.195 -26.562 0.252 1 98.88 276 TYR A N 1
ATOM 2071 C CA . TYR A 1 276 ? -6.203 -25.938 -0.623 1 98.88 276 TYR A CA 1
ATOM 2072 C C . TYR A 1 276 ? -4.789 -26.266 -0.157 1 98.88 276 TYR A C 1
ATOM 2074 O O . TYR A 1 276 ? -4.598 -26.812 0.936 1 98.88 276 TYR A O 1
ATOM 2082 N N . ASP A 1 277 ? -3.816 -25.969 -0.972 1 98.94 277 ASP A N 1
ATOM 2083 C CA . ASP A 1 277 ? -2.453 -26.375 -0.644 1 98.94 277 ASP A CA 1
ATOM 2084 C C . ASP A 1 277 ? -1.559 -25.156 -0.419 1 98.94 277 ASP A C 1
ATOM 2086 O O . ASP A 1 277 ? -0.599 -25.219 0.351 1 98.94 277 ASP A O 1
ATOM 2090 N N . ILE A 1 278 ? -1.758 -24.047 -1.115 1 98.94 278 ILE A N 1
ATOM 2091 C CA . ILE A 1 278 ? -0.979 -22.828 -0.988 1 98.94 278 ILE A CA 1
ATOM 2092 C C . ILE A 1 278 ? -1.918 -21.625 -0.895 1 98.94 278 ILE A C 1
ATOM 2094 O O . ILE A 1 278 ? -2.82 -21.469 -1.721 1 98.94 278 ILE A O 1
ATOM 2098 N N . ALA A 1 279 ? -1.812 -20.781 0.146 1 98.94 279 ALA A N 1
ATOM 2099 C CA . ALA A 1 279 ? -2.52 -19.516 0.218 1 98.94 279 ALA A CA 1
ATOM 2100 C C . ALA A 1 279 ? -1.867 -18.469 -0.688 1 98.94 279 ALA A C 1
ATOM 2102 O O . ALA A 1 279 ? -0.673 -18.188 -0.562 1 98.94 279 ALA A O 1
ATOM 2103 N N . THR A 1 280 ? -2.617 -17.906 -1.608 1 98.94 280 THR A N 1
ATOM 2104 C CA . THR A 1 280 ? -2.055 -16.984 -2.586 1 98.94 280 THR A CA 1
ATOM 2105 C C . THR A 1 280 ? -2.664 -15.594 -2.424 1 98.94 280 THR A C 1
ATOM 2107 O O . THR A 1 280 ? -3.84 -15.461 -2.078 1 98.94 280 THR A O 1
ATOM 2110 N N . TRP A 1 281 ? -1.917 -14.57 -2.668 1 98.81 281 TRP A N 1
ATOM 2111 C CA . TRP A 1 281 ? -2.344 -13.188 -2.453 1 98.81 281 TRP A CA 1
ATOM 2112 C C . TRP A 1 281 ? -1.559 -12.234 -3.344 1 98.81 281 TRP A C 1
ATOM 2114 O O . TRP A 1 281 ? -0.539 -12.609 -3.924 1 98.81 281 TRP A O 1
ATOM 2124 N N . HIS A 1 282 ? -2.098 -11.062 -3.537 1 98.62 282 HIS A N 1
ATOM 2125 C CA . HIS A 1 282 ? -1.424 -9.977 -4.23 1 98.62 282 HIS A CA 1
ATOM 2126 C C . HIS A 1 282 ? -0.973 -8.898 -3.25 1 98.62 282 HIS A C 1
ATOM 2128 O O . HIS A 1 282 ? -1.249 -8.984 -2.051 1 98.62 282 HIS A O 1
ATOM 2134 N N . ASN A 1 283 ? -0.219 -7.922 -3.73 1 97.12 283 ASN A N 1
ATOM 2135 C CA . ASN A 1 283 ? 0.316 -6.891 -2.852 1 97.12 283 ASN A CA 1
ATOM 2136 C C . ASN A 1 283 ? -0.282 -5.52 -3.166 1 97.12 283 ASN A C 1
ATOM 2138 O O . ASN A 1 283 ? 0.274 -4.492 -2.779 1 97.12 283 ASN A O 1
ATOM 2142 N N . TYR A 1 284 ? -1.4 -5.414 -3.791 1 95.25 284 TYR A N 1
ATOM 2143 C CA . TYR A 1 284 ? -1.923 -4.152 -4.301 1 95.25 284 TYR A CA 1
ATOM 2144 C C . TYR A 1 284 ? -2.578 -3.342 -3.188 1 95.25 284 TYR A C 1
ATOM 2146 O O . TYR A 1 284 ? -2.295 -2.152 -3.027 1 95.25 284 TYR A O 1
ATOM 2154 N N . GLN A 1 285 ? -3.43 -3.939 -2.441 1 94.19 285 GLN A N 1
ATOM 2155 C CA . GLN A 1 285 ? -4.277 -3.158 -1.545 1 94.19 285 GLN A CA 1
ATOM 2156 C C . GLN A 1 285 ? -3.674 -3.08 -0.146 1 94.19 285 GLN A C 1
ATOM 2158 O O . GLN A 1 285 ? -3.93 -2.129 0.594 1 94.19 285 GLN A O 1
ATOM 2163 N N . SER A 1 286 ? -2.992 -4.109 0.19 1 94.06 286 SER A N 1
ATOM 2164 C CA . SER A 1 286 ? -2.357 -4.129 1.504 1 94.06 286 SER A CA 1
ATOM 2165 C C . SER A 1 286 ? -1.094 -4.98 1.495 1 94.06 286 SER A C 1
ATOM 2167 O O . SER A 1 286 ? -1.003 -5.957 0.75 1 94.06 286 SER A O 1
ATOM 2169 N N . MET A 1 287 ? -0.156 -4.629 2.355 1 93.44 287 MET A N 1
ATOM 2170 C CA . MET A 1 287 ? 1.139 -5.301 2.443 1 93.44 287 MET A CA 1
ATOM 2171 C C . MET A 1 287 ? 1.12 -6.379 3.521 1 93.44 287 MET A C 1
ATOM 2173 O O . MET A 1 287 ? 0.297 -6.332 4.438 1 93.44 287 MET A O 1
ATOM 2177 N N . PRO A 1 288 ? 2.061 -7.305 3.377 1 92.94 288 PRO A N 1
ATOM 2178 C CA . PRO A 1 288 ? 2.129 -8.391 4.359 1 92.94 288 PRO A CA 1
ATOM 2179 C C . PRO A 1 288 ? 2.809 -7.965 5.66 1 92.94 288 PRO A C 1
ATOM 2181 O O . PRO A 1 288 ? 4.004 -7.652 5.66 1 92.94 288 PRO A O 1
ATOM 2184 N N . GLU A 1 289 ? 2.135 -7.863 6.688 1 86 289 GLU A N 1
ATOM 2185 C CA . GLU A 1 289 ? 2.77 -7.344 7.895 1 86 289 GLU A CA 1
ATOM 2186 C C . GLU A 1 289 ? 2.523 -8.266 9.086 1 86 289 GLU A C 1
ATOM 2188 O O . GLU A 1 289 ? 2.969 -7.98 10.203 1 86 289 GLU A O 1
ATOM 2193 N N . ARG A 1 290 ? 1.859 -9.273 8.883 1 92.06 290 ARG A N 1
ATOM 2194 C CA . ARG A 1 290 ? 1.656 -10.305 9.891 1 92.06 290 ARG A CA 1
ATOM 2195 C C . ARG A 1 290 ? 1.399 -11.664 9.25 1 92.06 290 ARG A C 1
ATOM 2197 O O . ARG A 1 290 ? 1.075 -11.742 8.062 1 92.06 290 ARG A O 1
ATOM 2204 N N . PRO A 1 291 ? 1.48 -12.719 9.992 1 95.69 291 PRO A N 1
ATOM 2205 C CA . PRO A 1 291 ? 1.256 -14.047 9.422 1 95.69 291 PRO A CA 1
ATOM 2206 C C . PRO A 1 291 ? -0.168 -14.234 8.906 1 95.69 291 PRO A C 1
ATOM 2208 O O . PRO A 1 291 ? -1.093 -13.57 9.375 1 95.69 291 PRO A O 1
ATOM 2211 N N . PHE A 1 292 ? -0.287 -15.07 7.977 1 97.38 292 PHE A N 1
ATOM 2212 C CA . PHE A 1 292 ? -1.597 -15.484 7.488 1 97.38 292 PHE A CA 1
ATOM 2213 C C . PHE A 1 292 ? -2.203 -16.547 8.391 1 97.38 292 PHE A C 1
ATOM 2215 O O . PHE A 1 292 ? -1.477 -17.297 9.047 1 97.38 292 PHE A O 1
ATOM 2222 N N . ASN A 1 293 ? -3.506 -16.594 8.406 1 94.38 293 ASN A N 1
ATOM 2223 C CA . ASN A 1 293 ? -4.227 -17.531 9.25 1 94.38 293 ASN A CA 1
ATOM 2224 C C . ASN A 1 293 ? -4.453 -18.859 8.531 1 94.38 293 ASN A C 1
ATOM 2226 O O . ASN A 1 293 ? -5.578 -19.359 8.477 1 94.38 293 ASN A O 1
ATOM 2230 N N . THR A 1 294 ? -3.414 -19.484 8.078 1 97.75 294 THR A N 1
ATOM 2231 C CA . THR A 1 294 ? -3.496 -20.781 7.426 1 97.75 294 THR A CA 1
ATOM 2232 C C . THR A 1 294 ? -3.453 -21.906 8.461 1 97.75 294 THR A C 1
ATOM 2234 O O . THR A 1 294 ? -3.303 -21.641 9.656 1 97.75 294 THR A O 1
ATOM 2237 N N . GLN A 1 295 ? -3.68 -23.125 8.109 1 97.31 295 GLN A N 1
ATOM 2238 C CA . GLN A 1 295 ? -3.588 -24.312 8.969 1 97.31 295 GLN A CA 1
ATOM 2239 C C . GLN A 1 295 ? -2.307 -25.094 8.695 1 97.31 295 GLN A C 1
ATOM 2241 O O . GLN A 1 295 ? -2.32 -26.328 8.672 1 97.31 295 GLN A O 1
ATOM 2246 N N . GLY A 1 296 ? -1.278 -24.375 8.383 1 97.12 296 GLY A N 1
ATOM 2247 C CA . GLY A 1 296 ? 0.012 -24.984 8.117 1 97.12 296 GLY A CA 1
ATOM 2248 C C . GLY A 1 296 ? 0.435 -24.891 6.664 1 97.12 296 GLY A C 1
ATOM 2249 O O . GLY A 1 296 ? 1.607 -25.078 6.336 1 97.12 296 GLY A O 1
ATOM 2250 N N . GLN A 1 297 ? -0.473 -24.531 5.766 1 98.56 297 GLN A N 1
ATOM 2251 C CA . GLN A 1 297 ? -0.138 -24.359 4.355 1 98.56 297 GLN A CA 1
ATOM 2252 C C . GLN A 1 297 ? 0.796 -23.156 4.152 1 98.56 297 GLN A C 1
ATOM 2254 O O . GLN A 1 297 ? 0.656 -22.141 4.82 1 98.56 297 GLN A O 1
ATOM 2259 N N . PRO A 1 298 ? 1.752 -23.266 3.24 1 98.69 298 PRO A N 1
ATOM 2260 C CA . PRO A 1 298 ? 2.541 -22.078 2.875 1 98.69 298 PRO A CA 1
ATOM 2261 C C . PRO A 1 298 ? 1.717 -21.016 2.145 1 98.69 298 PRO A C 1
ATOM 2263 O O . PRO A 1 298 ? 0.573 -21.281 1.761 1 98.69 298 PRO A O 1
ATOM 2266 N N . ASN A 1 299 ? 2.271 -19.797 2.074 1 98.88 299 ASN A N 1
ATOM 2267 C CA . ASN A 1 299 ? 1.656 -18.75 1.256 1 98.88 299 ASN A CA 1
ATOM 2268 C C . ASN A 1 299 ? 2.627 -18.219 0.206 1 98.88 299 ASN A C 1
ATOM 2270 O O . ASN A 1 299 ? 3.836 -18.422 0.31 1 98.88 299 ASN A O 1
ATOM 2274 N N . MET A 1 300 ? 2.09 -17.547 -0.806 1 98.88 300 MET A N 1
ATOM 2275 C CA . MET A 1 300 ? 2.859 -17 -1.916 1 98.88 300 MET A CA 1
ATOM 2276 C C . MET A 1 300 ? 2.207 -15.719 -2.449 1 98.88 300 MET A C 1
ATOM 2278 O O . MET A 1 300 ? 0.996 -15.688 -2.67 1 98.88 300 MET A O 1
ATOM 2282 N N . GLU A 1 301 ? 3.008 -14.625 -2.559 1 98.94 301 GLU A N 1
ATOM 2283 C CA . GLU A 1 301 ? 2.564 -13.469 -3.336 1 98.94 301 GLU A CA 1
ATOM 2284 C C . GLU A 1 301 ? 2.609 -13.766 -4.832 1 98.94 301 GLU A C 1
ATOM 2286 O O . GLU A 1 301 ? 3.658 -14.125 -5.367 1 98.94 301 GLU A O 1
ATOM 2291 N N . THR A 1 302 ? 1.489 -13.594 -5.539 1 98.88 302 THR A N 1
ATOM 2292 C CA . THR A 1 302 ? 1.463 -14.148 -6.887 1 98.88 302 THR A CA 1
ATOM 2293 C C . THR A 1 302 ? 1.321 -13.039 -7.922 1 98.88 302 THR A C 1
ATOM 2295 O O . THR A 1 302 ? 1.387 -13.289 -9.125 1 98.88 302 THR A O 1
ATOM 2298 N N . GLU A 1 303 ? 1.125 -11.852 -7.449 1 98.69 303 GLU A N 1
ATOM 2299 C CA . GLU A 1 303 ? 0.983 -10.758 -8.398 1 98.69 303 GLU A CA 1
ATOM 2300 C C . GLU A 1 303 ? 1.179 -9.406 -7.715 1 98.69 303 GLU A C 1
ATOM 2302 O O . GLU A 1 303 ? 0.47 -9.078 -6.762 1 98.69 303 GLU A O 1
ATOM 2307 N N . TRP A 1 304 ? 2.119 -8.625 -8.25 1 97.31 304 TRP A N 1
AT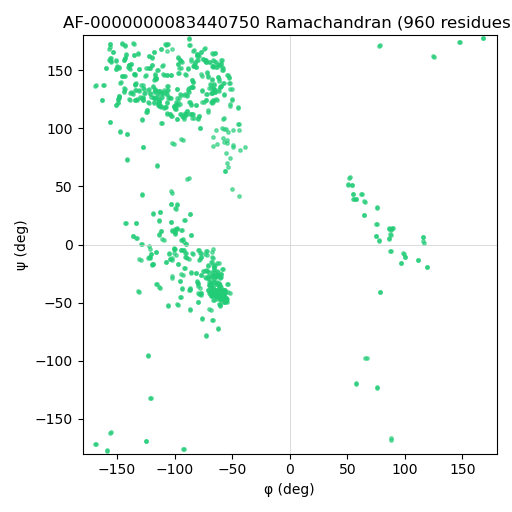OM 2308 C CA . TRP A 1 304 ? 2.283 -7.246 -7.805 1 97.31 304 TRP A CA 1
ATOM 2309 C C . TRP A 1 304 ? 3.078 -6.434 -8.82 1 97.31 304 TRP A C 1
ATOM 2311 O O . TRP A 1 304 ? 3.982 -6.961 -9.477 1 97.31 304 TRP A O 1
ATOM 2321 N N . SER A 1 305 ? 2.705 -5.266 -9.109 1 96.31 305 SER A N 1
ATOM 2322 C CA . SER A 1 305 ? 3.459 -4.215 -9.789 1 96.31 305 SER A CA 1
ATOM 2323 C C . SER A 1 305 ? 3.051 -2.832 -9.297 1 96.31 305 SER A C 1
ATOM 2325 O O . SER A 1 305 ? 1.947 -2.656 -8.773 1 96.31 305 SER A O 1
ATOM 2327 N N . ASP A 1 306 ? 3.906 -1.928 -9.367 1 91.19 306 ASP A N 1
ATOM 2328 C CA . ASP A 1 306 ? 3.482 -0.554 -9.109 1 91.19 306 ASP A CA 1
ATOM 2329 C C . ASP A 1 306 ? 2.537 -0.058 -10.203 1 91.19 306 ASP A C 1
ATOM 2331 O O . ASP A 1 306 ? 1.324 0.014 -10 1 91.19 306 ASP A O 1
ATOM 2335 N N . GLY A 1 307 ? 3.08 0.05 -11.43 1 87.19 307 GLY A N 1
ATOM 2336 C CA . GLY A 1 307 ? 2.236 0.337 -12.578 1 87.19 307 GLY A CA 1
ATOM 2337 C C . GLY A 1 307 ? 1.785 1.783 -12.641 1 87.19 307 GLY A C 1
ATOM 2338 O O . GLY A 1 307 ? 0.917 2.135 -13.445 1 87.19 307 GLY A O 1
ATOM 2339 N N . SER A 1 308 ? 2.258 2.629 -11.82 1 85.69 308 SER A N 1
ATOM 2340 C CA . SER A 1 308 ? 1.784 4.008 -11.797 1 85.69 308 SER A CA 1
ATOM 2341 C C . SER A 1 308 ? 2.801 4.953 -12.438 1 85.69 308 SER A C 1
ATOM 2343 O O . SER A 1 308 ? 2.51 6.129 -12.648 1 85.69 308 SER A O 1
ATOM 2345 N N . GLY A 1 309 ? 3.971 4.453 -12.758 1 88.31 309 GLY A N 1
ATOM 2346 C CA . GLY A 1 309 ? 5 5.312 -13.328 1 88.31 309 GLY A CA 1
ATOM 2347 C C . GLY A 1 309 ? 5.523 4.809 -14.664 1 88.31 309 GLY A C 1
ATOM 2348 O O . GLY A 1 309 ? 4.883 3.98 -15.312 1 88.31 309 GLY A O 1
ATOM 2349 N N . SER A 1 310 ? 6.609 5.465 -15.055 1 91.44 310 SER A N 1
ATOM 2350 C CA . SER A 1 310 ? 7.305 5.07 -16.281 1 91.44 310 SER A CA 1
ATOM 2351 C C . SER A 1 310 ? 8.352 3.996 -15.992 1 91.44 310 SER A C 1
ATOM 2353 O O . SER A 1 310 ? 8.914 3.943 -14.898 1 91.44 310 SER A O 1
ATOM 2355 N N . PHE A 1 311 ? 8.57 3.207 -17 1 94.62 311 PHE A N 1
ATOM 2356 C CA . PHE A 1 311 ? 9.625 2.199 -16.922 1 94.62 311 PHE A CA 1
ATOM 2357 C C . PHE A 1 311 ? 10.945 2.834 -16.5 1 94.62 311 PHE A C 1
ATOM 2359 O O . PHE A 1 311 ? 11.273 3.939 -16.938 1 94.62 311 PHE A O 1
ATOM 2366 N N . ASN A 1 312 ? 11.688 2.201 -15.656 1 94 312 ASN A N 1
ATOM 2367 C CA . ASN A 1 312 ? 13.016 2.664 -15.266 1 94 312 ASN A CA 1
ATOM 2368 C C . ASN A 1 312 ? 13.977 1.497 -15.055 1 94 312 ASN A C 1
ATOM 2370 O O . ASN A 1 312 ? 13.547 0.36 -14.852 1 94 312 ASN A O 1
ATOM 2374 N N . THR A 1 313 ? 15.227 1.776 -15.125 1 95.56 313 THR A N 1
ATOM 2375 C CA . THR A 1 313 ? 16.281 0.799 -14.891 1 95.56 313 THR A CA 1
ATOM 2376 C C . THR A 1 313 ? 17.156 1.216 -13.711 1 95.56 313 THR A C 1
ATOM 2378 O O . THR A 1 313 ? 18.344 0.933 -13.688 1 95.56 313 THR A O 1
ATOM 2381 N N . THR A 1 314 ? 16.594 1.956 -12.797 1 96.19 314 THR A N 1
ATOM 2382 C CA . THR A 1 314 ? 17.359 2.439 -11.656 1 96.19 314 THR A CA 1
ATOM 2383 C C . THR A 1 314 ? 17.172 1.519 -10.453 1 96.19 314 THR A C 1
ATOM 2385 O O . THR A 1 314 ? 16.172 0.805 -10.359 1 96.19 314 THR A O 1
ATOM 2388 N N . TRP A 1 315 ? 18.219 1.511 -9.633 1 97.88 315 TRP A N 1
ATOM 2389 C CA . TRP A 1 315 ? 18.156 0.798 -8.359 1 97.88 315 TRP A CA 1
ATOM 2390 C C . TRP A 1 315 ? 17.562 1.682 -7.266 1 97.88 315 TRP A C 1
ATOM 2392 O O . TRP A 1 315 ? 16.578 1.31 -6.625 1 97.88 315 TRP A O 1
ATOM 2402 N N . ASP A 1 316 ? 18.109 2.783 -7.055 1 97.44 316 ASP A N 1
ATOM 2403 C CA . ASP A 1 316 ? 17.641 3.789 -6.109 1 97.44 316 ASP A CA 1
ATOM 2404 C C . ASP A 1 316 ? 18.141 5.184 -6.5 1 97.44 316 ASP A C 1
ATOM 2406 O O . ASP A 1 316 ? 19.312 5.504 -6.332 1 97.44 316 ASP A O 1
ATOM 2410 N N . THR A 1 317 ? 17.234 5.992 -7.027 1 95.38 317 THR A N 1
ATOM 2411 C CA . THR A 1 317 ? 17.594 7.34 -7.461 1 95.38 317 THR A CA 1
ATOM 2412 C C . THR A 1 317 ? 16.609 8.367 -6.914 1 95.38 317 THR A C 1
ATOM 2414 O O . THR A 1 317 ? 17.016 9.438 -6.461 1 95.38 317 THR A O 1
ATOM 2417 N N . THR A 1 318 ? 15.336 8.008 -6.934 1 94.12 318 THR A N 1
ATOM 2418 C CA . THR A 1 318 ? 14.312 8.977 -6.562 1 94.12 318 THR A CA 1
ATOM 2419 C C . THR A 1 318 ? 13.523 8.492 -5.348 1 94.12 318 THR A C 1
ATOM 2421 O O . THR A 1 318 ? 12.797 9.273 -4.727 1 94.12 318 THR A O 1
ATOM 2424 N N . GLY A 1 319 ? 13.609 7.238 -5.051 1 93.38 319 GLY A N 1
ATOM 2425 C CA . GLY A 1 319 ? 12.812 6.66 -3.98 1 93.38 319 GLY A CA 1
ATOM 2426 C C . GLY A 1 319 ? 11.445 6.188 -4.441 1 93.38 319 GLY A C 1
ATOM 2427 O O . GLY A 1 319 ? 10.586 5.844 -3.621 1 93.38 319 GLY A O 1
ATOM 2428 N N . GLN A 1 320 ? 11.219 6.094 -5.742 1 90.38 320 GLN A N 1
ATOM 2429 C CA . GLN A 1 320 ? 9.922 5.676 -6.266 1 90.38 320 GLN A CA 1
ATOM 2430 C C . GLN A 1 320 ? 9.734 4.164 -6.137 1 90.38 320 GLN A C 1
ATOM 2432 O O . GLN A 1 320 ? 10.711 3.424 -6.012 1 90.38 320 GLN A O 1
ATOM 2437 N N . LEU A 1 321 ? 8.547 3.717 -6.297 1 93 321 LEU A N 1
ATOM 2438 C CA . LEU A 1 321 ? 8.109 2.383 -5.906 1 93 321 LEU A CA 1
ATOM 2439 C C . LEU A 1 321 ? 8.633 1.33 -6.875 1 93 321 LEU A C 1
ATOM 2441 O O . LEU A 1 321 ? 8.742 0.154 -6.523 1 93 321 LEU A O 1
ATOM 2445 N N . ALA A 1 322 ? 8.945 1.72 -8.062 1 95.44 322 ALA A N 1
ATOM 2446 C CA . ALA A 1 322 ? 9.297 0.734 -9.078 1 95.44 322 ALA A CA 1
ATOM 2447 C C . ALA A 1 322 ? 10.812 0.596 -9.203 1 95.44 322 ALA A C 1
ATOM 2449 O O . ALA A 1 322 ? 11.312 0.012 -10.172 1 95.44 322 ALA A O 1
ATOM 2450 N N . GLU A 1 323 ? 11.609 1.12 -8.266 1 96.88 323 GLU A N 1
ATOM 2451 C CA . GLU A 1 323 ? 13.055 0.956 -8.266 1 96.88 323 GLU A CA 1
ATOM 2452 C C . GLU A 1 323 ? 13.461 -0.35 -7.586 1 96.88 323 GLU A C 1
ATOM 2454 O O . GLU A 1 323 ? 12.711 -0.895 -6.773 1 96.88 323 GLU A O 1
ATOM 2459 N N . GLY A 1 324 ? 14.641 -0.776 -7.93 1 98.44 324 GLY A N 1
ATOM 2460 C CA . GLY A 1 324 ? 15.117 -2.07 -7.465 1 98.44 324 GLY A CA 1
ATOM 2461 C C . GLY A 1 324 ? 15.164 -2.182 -5.953 1 98.44 324 GLY A C 1
ATOM 2462 O O . GLY A 1 324 ? 14.734 -3.193 -5.387 1 98.44 324 GLY A O 1
ATOM 2463 N N . LEU A 1 325 ? 15.625 -1.175 -5.277 1 98.62 325 LEU A N 1
ATOM 2464 C CA . LEU A 1 325 ? 15.766 -1.214 -3.824 1 98.62 325 LEU A CA 1
ATOM 2465 C C . LEU A 1 325 ? 14.414 -1.428 -3.152 1 98.62 325 LEU A C 1
ATOM 2467 O O . LEU A 1 325 ? 14.305 -2.197 -2.195 1 98.62 325 LEU A O 1
ATOM 2471 N N . GLN A 1 326 ? 13.43 -0.77 -3.633 1 97.56 326 GLN A N 1
ATOM 2472 C CA . GLN A 1 326 ? 12.094 -0.915 -3.053 1 97.56 326 GLN A CA 1
ATOM 2473 C C . GLN A 1 326 ? 11.602 -2.354 -3.172 1 97.56 326 GLN A C 1
ATOM 2475 O O . GLN A 1 326 ? 11.016 -2.895 -2.229 1 97.56 326 GLN A O 1
ATOM 2480 N N . TRP A 1 327 ? 11.836 -2.963 -4.281 1 98.5 327 TRP A N 1
ATOM 2481 C CA . TRP A 1 327 ? 11.359 -4.324 -4.504 1 98.5 327 TRP A CA 1
ATOM 2482 C C . TRP A 1 327 ? 12.117 -5.316 -3.633 1 98.5 327 TRP A C 1
ATOM 2484 O O . TRP A 1 327 ? 11.547 -6.312 -3.176 1 98.5 327 TRP A O 1
ATOM 2494 N N . ALA A 1 328 ? 13.422 -5.047 -3.42 1 98.81 328 ALA A N 1
ATOM 2495 C CA . ALA A 1 328 ? 14.148 -5.859 -2.451 1 98.81 328 ALA A CA 1
ATOM 2496 C C . ALA A 1 328 ? 13.508 -5.777 -1.07 1 98.81 328 ALA A C 1
ATOM 2498 O O . ALA A 1 328 ? 13.375 -6.789 -0.38 1 98.81 328 ALA A O 1
ATOM 2499 N N . ILE A 1 329 ? 13.102 -4.629 -0.725 1 97.88 329 ILE A N 1
ATOM 2500 C CA . ILE A 1 329 ? 12.516 -4.406 0.593 1 97.88 329 ILE A CA 1
ATOM 2501 C C . ILE A 1 329 ? 11.133 -5.059 0.66 1 97.88 329 ILE A C 1
ATOM 2503 O O . ILE A 1 329 ? 10.773 -5.656 1.677 1 97.88 329 ILE A O 1
ATOM 2507 N N . TYR A 1 330 ? 10.305 -4.996 -0.437 1 97.5 330 TYR A N 1
ATOM 2508 C CA . TYR A 1 330 ? 9.008 -5.668 -0.466 1 97.5 330 TYR A CA 1
ATOM 2509 C C . TYR A 1 330 ? 9.156 -7.156 -0.174 1 97.5 330 TYR A C 1
ATOM 2511 O O . TYR A 1 330 ? 8.422 -7.711 0.646 1 97.5 330 TYR A O 1
ATOM 2519 N N . MET A 1 331 ? 10.062 -7.738 -0.818 1 98.62 331 MET A N 1
ATOM 2520 C CA . MET A 1 331 ? 10.266 -9.172 -0.633 1 98.62 331 MET A CA 1
ATOM 2521 C C . MET A 1 331 ? 10.758 -9.477 0.777 1 98.62 331 MET A C 1
ATOM 2523 O O . MET A 1 331 ? 10.305 -10.43 1.407 1 98.62 331 MET A O 1
ATOM 2527 N N . HIS A 1 332 ? 11.68 -8.633 1.27 1 98.31 332 HIS A N 1
ATOM 2528 C CA . HIS A 1 332 ? 12.133 -8.805 2.645 1 98.31 332 HIS A CA 1
ATOM 2529 C C . HIS A 1 332 ? 10.961 -8.82 3.615 1 98.31 332 HIS A C 1
ATOM 2531 O O . HIS A 1 332 ? 10.867 -9.695 4.473 1 98.31 332 HIS A O 1
ATOM 2537 N N . GLN A 1 333 ? 10.094 -7.84 3.473 1 96.44 333 GLN A N 1
ATOM 2538 C CA . GLN A 1 333 ? 8.953 -7.707 4.367 1 96.44 333 GLN A CA 1
ATOM 2539 C C . GLN A 1 333 ? 8.055 -8.938 4.297 1 96.44 333 GLN A C 1
ATOM 2541 O O . GLN A 1 333 ? 7.59 -9.43 5.328 1 96.44 333 GLN A O 1
ATOM 2546 N N . ALA A 1 334 ? 7.797 -9.398 3.143 1 98.25 334 ALA A N 1
ATOM 2547 C CA . ALA A 1 334 ? 6.941 -10.57 2.951 1 98.25 334 ALA A CA 1
ATOM 2548 C C . ALA A 1 334 ? 7.555 -11.805 3.6 1 98.25 334 ALA A C 1
ATOM 2550 O O . ALA A 1 334 ? 6.855 -12.586 4.258 1 98.25 334 ALA A O 1
ATOM 2551 N N . PHE A 1 335 ? 8.852 -11.977 3.416 1 98.69 335 PHE A N 1
ATOM 2552 C CA . PHE A 1 335 ? 9.539 -13.141 3.947 1 98.69 335 PHE A CA 1
ATOM 2553 C C . PHE A 1 335 ? 9.547 -13.125 5.473 1 98.69 335 PHE A C 1
ATOM 2555 O O . PHE A 1 335 ? 9.273 -14.141 6.113 1 98.69 335 PHE A O 1
ATOM 2562 N N . VAL A 1 336 ? 9.766 -11.984 6.016 1 97.5 336 VAL A N 1
ATOM 2563 C CA . VAL A 1 336 ? 10.047 -11.891 7.445 1 97.5 336 VAL A CA 1
ATOM 2564 C C . VAL A 1 336 ? 8.742 -11.781 8.227 1 97.5 336 VAL A C 1
ATOM 2566 O O . VAL A 1 336 ? 8.578 -12.43 9.266 1 97.5 336 VAL A O 1
ATOM 2569 N N . PHE A 1 337 ? 7.812 -11.055 7.699 1 96.38 337 PHE A N 1
ATOM 2570 C CA . PHE A 1 337 ? 6.66 -10.734 8.531 1 96.38 337 PHE A CA 1
ATOM 2571 C C . PHE A 1 337 ? 5.508 -11.695 8.25 1 96.38 337 PHE A C 1
ATOM 2573 O O . PHE A 1 337 ? 4.582 -11.812 9.062 1 96.38 337 PHE A O 1
ATOM 2580 N N . SER A 1 338 ? 5.539 -12.43 7.105 1 98 338 SER A N 1
ATOM 2581 C CA . SER A 1 338 ? 4.375 -13.242 6.777 1 98 338 SER A CA 1
ATOM 2582 C C . SER A 1 338 ? 4.789 -14.633 6.301 1 98 338 SER A C 1
ATOM 2584 O O . SER A 1 338 ? 3.977 -15.367 5.742 1 98 338 SER A O 1
ATOM 2586 N N . ASP A 1 339 ? 6.094 -14.914 6.406 1 98.5 339 ASP A N 1
ATOM 2587 C CA . ASP A 1 339 ? 6.613 -16.234 6.043 1 98.5 339 ASP A CA 1
ATOM 2588 C C . ASP A 1 339 ? 6.234 -16.594 4.609 1 98.5 339 ASP A C 1
ATOM 2590 O O . ASP A 1 339 ? 5.766 -17.703 4.352 1 98.5 339 ASP A O 1
ATOM 2594 N N . THR A 1 340 ? 6.281 -15.672 3.805 1 98.81 340 THR A N 1
ATOM 2595 C CA . THR A 1 340 ? 5.941 -15.883 2.402 1 98.81 340 THR A CA 1
ATOM 2596 C C . THR A 1 340 ? 6.996 -16.75 1.717 1 98.81 340 THR A C 1
ATOM 2598 O O . THR A 1 340 ? 8.195 -16.516 1.879 1 98.81 340 THR A O 1
ATOM 2601 N N . SER A 1 341 ? 6.551 -17.688 0.888 1 98.81 341 SER A N 1
ATOM 2602 C CA . SER A 1 341 ? 7.441 -18.703 0.314 1 98.81 341 SER A CA 1
ATOM 2603 C C . SER A 1 341 ? 7.785 -18.359 -1.135 1 98.81 341 SER A C 1
ATOM 2605 O O . SER A 1 341 ? 8.68 -18.984 -1.722 1 98.81 341 SER A O 1
ATOM 2607 N N . GLY A 1 342 ? 7.129 -17.484 -1.707 1 98.75 342 GLY A N 1
ATOM 2608 C CA . GLY A 1 342 ? 7.355 -17.047 -3.076 1 98.75 342 GLY A CA 1
ATOM 2609 C C . GLY A 1 342 ? 6.84 -15.641 -3.35 1 98.75 342 GLY A C 1
ATOM 2610 O O . GLY A 1 342 ? 5.941 -15.156 -2.656 1 98.75 342 GLY A O 1
ATOM 2611 N N . TYR A 1 343 ? 7.336 -15 -4.355 1 98.88 343 TYR A N 1
ATOM 2612 C CA . TYR A 1 343 ? 6.984 -13.625 -4.695 1 98.88 343 TYR A CA 1
ATOM 2613 C C . TYR A 1 343 ? 7.07 -13.398 -6.203 1 98.88 343 TYR A C 1
ATOM 2615 O O . TYR A 1 343 ? 8.117 -13.625 -6.809 1 98.88 343 TYR A O 1
ATOM 2623 N N . LEU A 1 344 ? 5.988 -12.984 -6.805 1 98.88 344 LEU A N 1
ATOM 2624 C CA . LEU A 1 344 ? 5.945 -12.852 -8.258 1 98.88 344 LEU A CA 1
ATOM 2625 C C . LEU A 1 344 ? 5.707 -11.398 -8.664 1 98.88 344 LEU A C 1
ATOM 2627 O O . LEU A 1 344 ? 4.949 -10.68 -8 1 98.88 344 LEU A O 1
ATOM 2631 N N . HIS A 1 345 ? 6.359 -11 -9.711 1 98.81 345 HIS A N 1
ATOM 2632 C CA . HIS A 1 345 ? 6.008 -9.766 -10.406 1 98.81 345 HIS A CA 1
ATOM 2633 C C . HIS A 1 345 ? 4.844 -9.992 -11.367 1 98.81 345 HIS A C 1
ATOM 2635 O O . HIS A 1 345 ? 4.645 -11.109 -11.859 1 98.81 345 HIS A O 1
ATOM 2641 N N . TRP A 1 346 ? 4.148 -8.977 -11.688 1 98.31 346 TRP A N 1
ATOM 2642 C CA . TRP A 1 346 ? 3.01 -9.055 -12.602 1 98.31 346 TRP A CA 1
ATOM 2643 C C . TRP A 1 346 ? 3.449 -9.508 -13.984 1 98.31 346 TRP A C 1
ATOM 2645 O O . TRP A 1 346 ? 3.287 -10.68 -14.344 1 98.31 346 TRP A O 1
ATOM 2655 N N . TRP A 1 347 ? 4.117 -8.727 -14.734 1 98.44 347 TRP A N 1
ATOM 2656 C CA . TRP A 1 347 ? 4.531 -9.141 -16.078 1 98.44 347 TRP A CA 1
ATOM 2657 C C . TRP A 1 347 ? 6.039 -9.359 -16.125 1 98.44 347 TRP A C 1
ATOM 2659 O O . TRP A 1 347 ? 6.805 -8.625 -15.508 1 98.44 347 TRP A O 1
ATOM 2669 N N . CYS A 1 348 ? 6.387 -10.344 -16.969 1 98.69 348 CYS A N 1
ATOM 2670 C CA . CYS A 1 348 ? 7.797 -10.633 -17.219 1 98.69 348 CYS A CA 1
ATOM 2671 C C . CYS A 1 348 ? 8.398 -9.594 -18.156 1 98.69 348 CYS A C 1
ATOM 2673 O O . CYS A 1 348 ? 9.273 -8.82 -17.766 1 98.69 348 CYS A O 1
ATOM 2675 N N . ALA A 1 349 ? 7.867 -9.586 -19.359 1 98.56 349 ALA A N 1
ATOM 2676 C CA . ALA A 1 349 ? 8.414 -8.727 -20.406 1 98.56 349 ALA A CA 1
ATOM 2677 C C . ALA A 1 349 ? 7.309 -8.234 -21.344 1 98.56 349 ALA A C 1
ATOM 2679 O O . ALA A 1 349 ? 6.398 -8.984 -21.688 1 98.56 349 ALA A O 1
ATOM 2680 N N . GLN A 1 350 ? 7.379 -7.012 -21.734 1 97.56 350 GLN A N 1
ATOM 2681 C CA . GLN A 1 350 ? 6.391 -6.426 -22.625 1 97.56 350 GLN A CA 1
ATOM 2682 C C . GLN A 1 350 ? 7.039 -5.441 -23.594 1 97.56 350 GLN A C 1
ATOM 2684 O O . GLN A 1 350 ? 7.996 -4.754 -23.25 1 97.56 350 GLN A O 1
ATOM 2689 N N . ASP A 1 351 ? 6.512 -5.426 -24.766 1 95.94 351 ASP A N 1
ATOM 2690 C CA . ASP A 1 351 ? 6.895 -4.391 -25.734 1 95.94 351 ASP A CA 1
ATOM 2691 C C . ASP A 1 351 ? 6.199 -3.068 -25.422 1 95.94 351 ASP A C 1
ATOM 2693 O O . ASP A 1 351 ? 5.004 -2.912 -25.688 1 95.94 351 ASP A O 1
ATOM 2697 N N . ASN A 1 352 ? 6.922 -2.244 -24.828 1 90.25 352 ASN A N 1
ATOM 2698 C CA . ASN A 1 352 ? 6.41 -0.943 -24.406 1 90.25 352 ASN A CA 1
ATOM 2699 C C . ASN A 1 352 ? 7.449 0.156 -24.609 1 90.25 352 ASN A C 1
ATOM 2701 O O . ASN A 1 352 ? 7.988 0.693 -23.641 1 90.25 352 ASN A O 1
ATOM 2705 N N . PRO A 1 353 ? 7.766 0.603 -25.828 1 81.12 353 PRO A N 1
ATOM 2706 C CA . PRO A 1 353 ? 8.859 1.521 -26.156 1 81.12 353 PRO A CA 1
ATOM 2707 C C . PRO A 1 353 ? 8.641 2.924 -25.594 1 81.12 353 PRO A C 1
ATOM 2709 O O . PRO A 1 353 ? 9.586 3.711 -25.484 1 81.12 353 PRO A O 1
ATOM 2712 N N . GLY A 1 354 ? 7.559 3.291 -24.953 1 78.69 354 GLY A N 1
ATOM 2713 C CA . GLY A 1 354 ? 7.297 4.625 -24.453 1 78.69 354 GLY A CA 1
ATOM 2714 C C . GLY A 1 354 ? 7.422 4.719 -22.938 1 78.69 354 GLY A C 1
ATOM 2715 O O . GLY A 1 354 ? 7.801 3.746 -22.281 1 78.69 354 GLY A O 1
ATOM 2716 N N . ASN A 1 355 ? 7.465 5.93 -22.5 1 82.38 355 ASN A N 1
ATOM 2717 C CA . ASN A 1 355 ? 7.555 6.211 -21.062 1 82.38 355 ASN A CA 1
ATOM 2718 C C . ASN A 1 355 ? 6.203 6.625 -20.484 1 82.38 355 ASN A C 1
ATOM 2720 O O . ASN A 1 355 ? 6.125 7.547 -19.672 1 82.38 355 ASN A O 1
ATOM 2724 N N . THR A 1 356 ? 5.301 5.852 -20.922 1 82.81 356 THR A N 1
ATOM 2725 C CA . THR A 1 356 ? 3.949 6.176 -20.484 1 82.81 356 THR A CA 1
ATOM 2726 C C . THR A 1 356 ? 3.709 5.652 -19.062 1 82.81 356 THR A C 1
ATOM 2728 O O . THR A 1 356 ? 4.43 4.773 -18.594 1 82.81 356 THR A O 1
ATOM 2731 N N . THR A 1 357 ? 2.709 6.289 -18.469 1 82 357 THR A N 1
ATOM 2732 C CA . THR A 1 357 ? 2.262 5.805 -17.172 1 82 357 THR A CA 1
ATOM 2733 C C . THR A 1 357 ? 1.844 4.34 -17.25 1 82 357 THR A C 1
ATOM 2735 O O . THR A 1 357 ? 1.178 3.93 -18.203 1 82 357 THR A O 1
ATOM 2738 N N . GLY A 1 358 ? 2.391 3.58 -16.328 1 85.75 358 GLY A N 1
ATOM 2739 C CA . GLY A 1 358 ? 2.047 2.168 -16.297 1 85.75 358 GLY A CA 1
ATOM 2740 C C . GLY A 1 358 ? 3.074 1.286 -16.984 1 85.75 358 GLY A C 1
ATOM 2741 O O . GLY A 1 358 ? 3.057 0.063 -16.828 1 85.75 358 GLY A O 1
ATOM 2742 N N . SER A 1 359 ? 4.035 1.888 -17.641 1 91.62 359 SER A N 1
ATOM 2743 C CA . SER A 1 359 ? 5.039 1.104 -18.359 1 91.62 359 SER A CA 1
ATOM 2744 C C . SER A 1 359 ? 6.012 0.441 -17.391 1 91.62 359 SER A C 1
ATOM 2746 O O . SER A 1 359 ? 6.797 -0.426 -17.781 1 91.62 359 SER A O 1
ATOM 2748 N N . ASP A 1 360 ? 5.945 0.768 -16.141 1 93.12 360 ASP A N 1
ATOM 2749 C CA . ASP A 1 360 ? 6.832 0.189 -15.133 1 93.12 360 ASP A CA 1
ATOM 2750 C C . ASP A 1 360 ? 6.277 -1.134 -14.609 1 93.12 360 ASP A C 1
ATOM 2752 O O . ASP A 1 360 ? 6.863 -1.744 -13.711 1 93.12 360 ASP A O 1
ATOM 2756 N N . ALA A 1 361 ? 5.238 -1.703 -15.164 1 95.94 361 ALA A N 1
ATOM 2757 C CA . ALA A 1 361 ? 4.59 -2.918 -14.68 1 95.94 361 ALA A CA 1
ATOM 2758 C C . ALA A 1 361 ? 5.254 -4.164 -15.25 1 95.94 361 ALA A C 1
ATOM 2760 O O . ALA A 1 361 ? 4.602 -5.191 -15.438 1 95.94 361 ALA A O 1
ATOM 2761 N N . ILE A 1 362 ? 6.609 -4.023 -15.617 1 97.69 362 ILE A N 1
ATOM 2762 C CA . ILE A 1 362 ? 7.32 -5.113 -16.281 1 97.69 362 ILE A CA 1
ATOM 2763 C C . ILE A 1 362 ? 8.727 -5.242 -15.688 1 97.69 362 ILE A C 1
ATOM 2765 O O . ILE A 1 362 ? 9.266 -4.277 -15.141 1 97.69 362 ILE A O 1
ATOM 2769 N N . LEU A 1 363 ? 9.289 -6.441 -15.789 1 98.56 363 LEU A N 1
ATOM 2770 C CA . LEU A 1 363 ? 10.68 -6.664 -15.398 1 98.56 363 LEU A CA 1
ATOM 2771 C C . LEU A 1 363 ? 11.625 -6.352 -16.547 1 98.56 363 LEU A C 1
ATOM 2773 O O . LEU A 1 363 ? 12.719 -5.82 -16.344 1 98.56 363 LEU A O 1
ATOM 2777 N N . VAL A 1 364 ? 11.211 -6.691 -17.766 1 98.5 364 VAL A N 1
ATOM 2778 C CA . VAL A 1 364 ? 12.031 -6.477 -18.953 1 98.5 364 VAL A CA 1
ATOM 2779 C C . VAL A 1 364 ? 11.227 -5.711 -20 1 98.5 364 VAL A C 1
ATOM 2781 O O . VAL A 1 364 ? 10.148 -6.148 -20.406 1 98.5 364 VAL A O 1
ATOM 2784 N N . ARG A 1 365 ? 11.781 -4.609 -20.484 1 98.12 365 ARG A N 1
ATOM 2785 C CA . ARG A 1 365 ? 11.156 -3.855 -21.562 1 98.12 365 ARG A CA 1
ATOM 2786 C C . ARG A 1 365 ? 11.672 -4.32 -22.922 1 98.12 365 ARG A C 1
ATOM 2788 O O . ARG A 1 365 ? 12.883 -4.43 -23.125 1 98.12 365 ARG A O 1
ATOM 2795 N N . LEU A 1 366 ? 10.766 -4.605 -23.781 1 97.81 366 LEU A N 1
ATOM 2796 C CA . LEU A 1 366 ? 11.102 -4.965 -25.156 1 97.81 366 LEU A CA 1
ATOM 2797 C C . LEU A 1 366 ? 10.836 -3.797 -26.109 1 97.81 366 LEU A C 1
ATOM 2799 O O . LEU A 1 366 ? 9.914 -3.014 -25.891 1 97.81 366 LEU A O 1
ATOM 2803 N N . ASP A 1 367 ? 11.648 -3.689 -27.109 1 96.12 367 ASP A N 1
ATOM 2804 C CA . ASP A 1 367 ? 11.5 -2.727 -28.203 1 96.12 367 ASP A CA 1
ATOM 2805 C C . ASP A 1 367 ? 12.023 -3.303 -29.516 1 96.12 367 ASP A C 1
ATOM 2807 O O . ASP A 1 367 ? 13.203 -3.148 -29.844 1 96.12 367 ASP A O 1
ATOM 2811 N N . GLY A 1 368 ? 11.047 -3.807 -30.281 1 95.5 368 GLY A N 1
ATOM 2812 C CA . GLY A 1 368 ? 11.516 -4.539 -31.438 1 95.5 368 GLY A CA 1
ATOM 2813 C C . GLY A 1 368 ? 12.43 -5.699 -31.094 1 95.5 368 GLY A C 1
ATOM 2814 O O . GLY A 1 368 ? 12.031 -6.598 -30.344 1 95.5 368 GLY A O 1
ATOM 2815 N N . ASP A 1 369 ? 13.656 -5.676 -31.578 1 97.75 369 ASP A N 1
ATOM 2816 C CA . ASP A 1 369 ? 14.57 -6.781 -31.312 1 97.75 369 ASP A CA 1
ATOM 2817 C C . ASP A 1 369 ? 15.594 -6.41 -30.234 1 97.75 369 ASP A C 1
ATOM 2819 O O . ASP A 1 369 ? 16.688 -6.965 -30.203 1 97.75 369 ASP A O 1
ATOM 2823 N N . THR A 1 370 ? 15.305 -5.391 -29.453 1 97.12 370 THR A N 1
ATOM 2824 C CA . THR A 1 370 ? 16.141 -5.012 -28.328 1 97.12 370 THR A CA 1
ATOM 2825 C C . THR A 1 370 ? 15.359 -5.098 -27.016 1 97.12 370 THR A C 1
ATOM 2827 O O . THR A 1 370 ? 14.133 -5.238 -27.031 1 97.12 370 THR A O 1
ATOM 2830 N N . PHE A 1 371 ? 16.047 -5.168 -25.922 1 97.56 371 PHE A N 1
ATOM 2831 C CA . PHE A 1 371 ? 15.367 -5.188 -24.641 1 97.56 371 PHE A CA 1
ATOM 2832 C C . PHE A 1 371 ? 16.234 -4.543 -23.562 1 97.56 371 PHE A C 1
ATOM 2834 O O . PHE A 1 371 ? 17.453 -4.406 -23.734 1 97.56 371 PHE A O 1
ATOM 2841 N N . GLU A 1 372 ? 15.594 -4.012 -22.547 1 97.19 372 GLU A N 1
ATOM 2842 C CA . GLU A 1 372 ? 16.203 -3.436 -21.359 1 97.19 372 GLU A CA 1
ATOM 2843 C C . GLU A 1 372 ? 15.703 -4.117 -20.094 1 97.19 372 GLU A C 1
ATOM 2845 O O . GLU A 1 372 ? 14.5 -4.34 -19.938 1 97.19 372 GLU A O 1
ATOM 2850 N N . VAL A 1 373 ? 16.641 -4.473 -19.219 1 98.06 373 VAL A N 1
ATOM 2851 C CA . VAL A 1 373 ? 16.297 -5.172 -17.984 1 98.06 373 VAL A CA 1
ATOM 2852 C C . VAL A 1 373 ? 16.188 -4.176 -16.844 1 98.06 373 VAL A C 1
ATOM 2854 O O . VAL A 1 373 ? 17.094 -3.361 -16.625 1 98.06 373 VAL A O 1
ATOM 2857 N N . SER A 1 374 ? 15.055 -4.176 -16.141 1 97.62 374 SER A N 1
ATOM 2858 C CA . SER A 1 374 ? 14.898 -3.314 -14.977 1 97.62 374 SER A CA 1
ATOM 2859 C C . SER A 1 374 ? 15.703 -3.834 -13.789 1 97.62 374 SER A C 1
ATOM 2861 O O . SER A 1 374 ? 15.977 -5.031 -13.695 1 97.62 374 SER A O 1
ATOM 2863 N N . ARG A 1 375 ? 16 -2.967 -12.852 1 97.94 375 ARG A N 1
ATOM 2864 C CA . ARG A 1 375 ? 16.734 -3.383 -11.648 1 97.94 375 ARG A CA 1
ATOM 2865 C C . ARG A 1 375 ? 15.805 -4.098 -10.672 1 97.94 375 ARG A C 1
ATOM 2867 O O . ARG A 1 375 ? 16.266 -4.742 -9.727 1 97.94 375 ARG A O 1
ATOM 2874 N N . ARG A 1 376 ? 14.539 -4.117 -10.93 1 98.62 376 ARG A N 1
ATOM 2875 C CA . ARG A 1 376 ? 13.609 -4.957 -10.18 1 98.62 376 ARG A CA 1
ATOM 2876 C C . ARG A 1 376 ? 13.984 -6.434 -10.312 1 98.62 376 ARG A C 1
ATOM 2878 O O . ARG A 1 376 ? 13.883 -7.191 -9.344 1 98.62 376 ARG A O 1
ATOM 2885 N N . LEU A 1 377 ? 14.367 -6.805 -11.516 1 98.81 377 LEU A N 1
ATOM 2886 C CA . LEU A 1 377 ? 14.758 -8.195 -11.695 1 98.81 377 LEU A CA 1
ATOM 2887 C C . LEU A 1 377 ? 15.969 -8.539 -10.82 1 98.81 377 LEU A C 1
ATOM 2889 O O . LEU A 1 377 ? 16.062 -9.648 -10.305 1 98.81 377 LEU A O 1
ATOM 2893 N N . TRP A 1 378 ? 16.828 -7.605 -10.633 1 98.69 378 TRP A N 1
ATOM 2894 C CA . TRP A 1 378 ? 18.031 -7.859 -9.852 1 98.69 378 TRP A CA 1
ATOM 2895 C C . TRP A 1 378 ? 17.719 -7.875 -8.359 1 98.69 378 TRP A C 1
ATOM 2897 O O . TRP A 1 378 ? 18.422 -8.508 -7.574 1 98.69 378 TRP A O 1
ATOM 2907 N N . ALA A 1 379 ? 16.672 -7.168 -7.969 1 98.88 379 ALA A N 1
ATOM 2908 C CA . ALA A 1 379 ? 16.156 -7.371 -6.613 1 98.88 379 ALA A CA 1
ATOM 2909 C C . ALA A 1 379 ? 15.695 -8.812 -6.41 1 98.88 379 ALA A C 1
ATOM 2911 O O . ALA A 1 379 ? 16.016 -9.438 -5.398 1 98.88 379 ALA A O 1
ATOM 2912 N N . PHE A 1 380 ? 14.977 -9.344 -7.395 1 98.88 380 PHE A N 1
ATOM 2913 C CA . PHE A 1 380 ? 14.578 -10.75 -7.34 1 98.88 380 PHE A CA 1
ATOM 2914 C C . PHE A 1 380 ? 15.805 -11.656 -7.27 1 98.88 380 PHE A C 1
ATOM 2916 O O . PHE A 1 380 ? 15.859 -12.562 -6.438 1 98.88 380 PHE A O 1
ATOM 2923 N N . ALA A 1 381 ? 16.719 -11.352 -8.141 1 98.81 381 ALA A N 1
ATOM 2924 C CA . ALA A 1 381 ? 17.922 -12.188 -8.219 1 98.81 381 ALA A CA 1
ATOM 2925 C C . ALA A 1 381 ? 18.672 -12.18 -6.891 1 98.81 381 ALA A C 1
ATOM 2927 O O . ALA A 1 381 ? 19.281 -13.188 -6.508 1 98.81 381 ALA A O 1
ATOM 2928 N N . GLY A 1 382 ? 18.656 -11.07 -6.207 1 98.81 382 GLY A N 1
ATOM 2929 C CA . GLY A 1 382 ? 19.328 -10.961 -4.926 1 98.81 382 GLY A CA 1
ATOM 2930 C C . GLY A 1 382 ? 18.828 -11.969 -3.902 1 98.81 382 GLY A C 1
ATOM 2931 O O . GLY A 1 382 ? 19.516 -12.258 -2.924 1 98.81 382 GLY A O 1
ATOM 2932 N N . TYR A 1 383 ? 17.672 -12.484 -4.094 1 98.88 383 TYR A N 1
ATOM 2933 C CA . TYR A 1 383 ? 17.109 -13.531 -3.244 1 98.88 383 TYR A CA 1
ATOM 2934 C C . TYR A 1 383 ? 17.141 -14.883 -3.945 1 98.88 383 TYR A C 1
ATOM 2936 O O . TYR A 1 383 ? 17.812 -15.812 -3.484 1 98.88 383 TYR A O 1
ATOM 2944 N N . PHE A 1 384 ? 16.641 -14.969 -5.105 1 98.69 384 PHE A N 1
ATOM 2945 C CA . PHE A 1 384 ? 16.203 -16.25 -5.645 1 98.69 384 PHE A CA 1
ATOM 2946 C C . PHE A 1 384 ? 17.328 -16.922 -6.426 1 98.69 384 PHE A C 1
ATOM 2948 O O . PHE A 1 384 ? 17.266 -18.125 -6.703 1 98.69 384 PHE A O 1
ATOM 2955 N N . ARG A 1 385 ? 18.281 -16.141 -6.824 1 97.56 385 ARG A N 1
ATOM 2956 C CA . ARG A 1 385 ? 19.484 -16.766 -7.352 1 97.56 385 ARG A CA 1
ATOM 2957 C C . ARG A 1 385 ? 20.203 -17.578 -6.273 1 97.56 385 ARG A C 1
ATOM 2959 O O . ARG A 1 385 ? 20.875 -18.562 -6.574 1 97.56 385 ARG A O 1
ATOM 2966 N N . PHE A 1 386 ? 20.016 -17.172 -5.031 1 97.88 386 PHE A N 1
ATOM 2967 C CA . PHE A 1 386 ? 20.844 -17.703 -3.955 1 97.88 386 PHE A CA 1
ATOM 2968 C C . PHE A 1 386 ? 20 -18.547 -3.004 1 97.88 386 PHE A C 1
ATOM 2970 O O . PHE A 1 386 ? 20.516 -19.5 -2.389 1 97.88 386 PHE A O 1
ATOM 2977 N N . ALA A 1 387 ? 18.859 -18.172 -2.789 1 97.75 387 ALA A N 1
ATOM 2978 C CA . ALA A 1 387 ? 17.859 -18.984 -2.088 1 97.75 387 ALA A CA 1
ATOM 2979 C C . ALA A 1 387 ? 17 -19.766 -3.074 1 97.75 387 ALA A C 1
ATOM 2981 O O . ALA A 1 387 ? 15.914 -19.312 -3.455 1 97.75 387 ALA A O 1
ATOM 2982 N N . ARG A 1 388 ? 17.406 -20.922 -3.389 1 98 388 ARG A N 1
ATOM 2983 C CA . ARG A 1 388 ? 16.766 -21.719 -4.438 1 98 388 ARG A CA 1
ATOM 2984 C C . ARG A 1 388 ? 15.516 -22.406 -3.91 1 98 388 ARG A C 1
ATOM 2986 O O . ARG A 1 388 ? 15.312 -22.516 -2.697 1 98 388 ARG A O 1
ATOM 2993 N N . PRO A 1 389 ? 14.641 -22.875 -4.883 1 98.5 389 PRO A N 1
ATOM 2994 C CA . PRO A 1 389 ? 13.492 -23.641 -4.414 1 98.5 389 PRO A CA 1
ATOM 2995 C C . PRO A 1 389 ? 13.891 -24.781 -3.479 1 98.5 389 PRO A C 1
ATOM 2997 O O . PRO A 1 389 ? 14.844 -25.516 -3.762 1 98.5 389 PRO A O 1
ATOM 3000 N N . GLY A 1 390 ? 13.164 -24.906 -2.342 1 98.56 390 GLY A N 1
ATOM 3001 C CA . GLY A 1 390 ? 13.477 -25.922 -1.352 1 98.56 390 GLY A CA 1
ATOM 3002 C C . GLY A 1 390 ? 14.328 -25.391 -0.209 1 98.56 390 GLY A C 1
ATOM 3003 O O . GLY A 1 390 ? 14.445 -26.047 0.833 1 98.56 390 GLY A O 1
ATOM 3004 N N . SER A 1 391 ? 14.938 -24.25 -0.385 1 98.5 391 SER A N 1
ATOM 3005 C CA . SER A 1 391 ? 15.672 -23.641 0.726 1 98.5 391 SER A CA 1
ATOM 3006 C C . SER A 1 391 ? 14.742 -23.281 1.877 1 98.5 391 SER A C 1
ATOM 3008 O O . SER A 1 391 ? 13.531 -23.125 1.677 1 98.5 391 SER A O 1
ATOM 3010 N N . VAL A 1 392 ? 15.273 -23.203 3.066 1 98.69 392 VAL A N 1
ATOM 3011 C CA . VAL A 1 392 ? 14.516 -22.859 4.27 1 98.69 392 VAL A CA 1
ATOM 3012 C C . VAL A 1 392 ? 15.031 -21.547 4.855 1 98.69 392 VAL A C 1
ATOM 3014 O O . VAL A 1 392 ? 16.234 -21.375 5.031 1 98.69 392 VAL A O 1
ATOM 3017 N N . ARG A 1 393 ? 14.125 -20.609 5.059 1 98.81 393 ARG A N 1
ATOM 3018 C CA . ARG A 1 393 ? 14.547 -19.406 5.77 1 98.81 393 ARG A CA 1
ATOM 3019 C C . ARG A 1 393 ? 14.914 -19.719 7.219 1 98.81 393 ARG A C 1
ATOM 3021 O O . ARG A 1 393 ? 14.203 -20.469 7.891 1 98.81 393 ARG A O 1
ATOM 3028 N N . ILE A 1 394 ? 16 -19.219 7.688 1 98.62 394 ILE A N 1
ATOM 3029 C CA . ILE A 1 394 ? 16.438 -19.359 9.07 1 98.62 394 ILE A CA 1
ATOM 3030 C C . ILE A 1 394 ? 16.516 -17.984 9.727 1 98.62 394 ILE A C 1
ATOM 3032 O O . ILE A 1 394 ? 16.453 -16.953 9.039 1 98.62 394 ILE A O 1
ATOM 3036 N N . ASP A 1 395 ? 16.609 -17.969 10.992 1 98.44 395 ASP A N 1
ATOM 3037 C CA . ASP A 1 395 ? 16.531 -16.703 11.727 1 98.44 395 ASP A CA 1
ATOM 3038 C C . ASP A 1 395 ? 17.734 -15.82 11.422 1 98.44 395 ASP A C 1
ATOM 3040 O O . ASP A 1 395 ? 18.875 -16.297 11.375 1 98.44 395 ASP A O 1
ATOM 3044 N N . ALA A 1 396 ? 17.516 -14.625 11.117 1 98.62 396 ALA A N 1
ATOM 3045 C CA . ALA A 1 396 ? 18.5 -13.562 10.953 1 98.62 396 ALA A CA 1
ATOM 3046 C C . ALA A 1 396 ? 18.016 -12.25 11.547 1 98.62 396 ALA A C 1
ATOM 3048 O O . ALA A 1 396 ? 16.969 -11.734 11.141 1 98.62 396 ALA A O 1
ATOM 3049 N N . ILE A 1 397 ? 18.719 -11.648 12.406 1 97.88 397 ILE A N 1
ATOM 3050 C CA . ILE A 1 397 ? 18.219 -10.5 13.156 1 97.88 397 ILE A CA 1
ATOM 3051 C C . ILE A 1 397 ? 19.234 -9.367 13.078 1 97.88 397 ILE A C 1
ATOM 3053 O O . ILE A 1 397 ? 20.438 -9.57 13.328 1 97.88 397 ILE A O 1
ATOM 3057 N N . SER A 1 398 ? 18.766 -8.219 12.664 1 97.69 398 SER A N 1
ATOM 3058 C CA . SER A 1 398 ? 19.516 -6.961 12.734 1 97.69 398 SER A CA 1
ATOM 3059 C C . SER A 1 398 ? 18.922 -6.039 13.797 1 97.69 398 SER A C 1
ATOM 3061 O O . SER A 1 398 ? 17.719 -5.824 13.852 1 97.69 398 SER A O 1
ATOM 3063 N N . PRO A 1 399 ? 19.781 -5.465 14.656 1 96.25 399 PRO A N 1
ATOM 3064 C CA . PRO A 1 399 ? 19.266 -4.492 15.625 1 96.25 399 PRO A CA 1
ATOM 3065 C C . PRO A 1 399 ? 19 -3.127 14.992 1 96.25 399 PRO A C 1
ATOM 3067 O O . PRO A 1 399 ? 18.391 -2.262 15.633 1 96.25 399 PRO A O 1
ATOM 3070 N N . ALA A 1 400 ? 19.438 -2.904 13.797 1 95.88 400 ALA A N 1
ATOM 3071 C CA . ALA A 1 400 ? 19.25 -1.621 13.133 1 95.88 400 ALA A CA 1
ATOM 3072 C C . ALA A 1 400 ? 18.016 -1.645 12.234 1 95.88 400 ALA A C 1
ATOM 3074 O O . ALA A 1 400 ? 17.906 -2.5 11.352 1 95.88 400 ALA A O 1
ATOM 3075 N N . GLU A 1 401 ? 17.125 -0.624 12.398 1 93.75 401 GLU A N 1
ATOM 3076 C CA . GLU A 1 401 ? 15.875 -0.552 11.648 1 93.75 401 GLU A CA 1
ATOM 3077 C C . GLU A 1 401 ? 16.141 -0.339 10.156 1 93.75 401 GLU A C 1
ATOM 3079 O O . GLU A 1 401 ? 15.344 -0.767 9.312 1 93.75 401 GLU A O 1
ATOM 3084 N N . ASN A 1 402 ? 17.234 0.321 9.812 1 95.81 402 ASN A N 1
ATOM 3085 C CA . ASN A 1 402 ? 17.516 0.671 8.422 1 95.81 402 ASN A CA 1
ATOM 3086 C C . ASN A 1 402 ? 18.5 -0.304 7.789 1 95.81 402 ASN A C 1
ATOM 3088 O O . ASN A 1 402 ? 19.172 0.031 6.809 1 95.81 402 ASN A O 1
ATOM 3092 N N . LEU A 1 403 ? 18.75 -1.443 8.43 1 98.25 403 LEU A N 1
ATOM 3093 C CA . LEU A 1 403 ? 19.5 -2.574 7.891 1 98.25 403 LEU A CA 1
ATOM 3094 C C . LEU A 1 403 ? 18.656 -3.852 7.945 1 98.25 403 LEU A C 1
ATOM 3096 O O . LEU A 1 403 ? 18.422 -4.391 9.031 1 98.25 403 LEU A O 1
ATOM 3100 N N . LYS A 1 404 ? 18.328 -4.359 6.785 1 98.44 404 LYS A N 1
ATOM 3101 C CA . LYS A 1 404 ? 17.453 -5.531 6.723 1 98.44 404 LYS A CA 1
ATOM 3102 C C . LYS A 1 404 ? 18.234 -6.781 6.348 1 98.44 404 LYS A C 1
ATOM 3104 O O . LYS A 1 404 ? 19.047 -6.758 5.414 1 98.44 404 LYS A O 1
ATOM 3109 N N . VAL A 1 405 ? 17.984 -7.875 7.125 1 98.81 405 VAL A N 1
ATOM 3110 C CA . VAL A 1 405 ? 18.766 -9.094 6.883 1 98.81 405 VAL A CA 1
ATOM 3111 C C . VAL A 1 405 ? 17.828 -10.297 6.867 1 98.81 405 VAL A C 1
ATOM 3113 O O . VAL A 1 405 ? 16.891 -10.383 7.668 1 98.81 405 VAL A O 1
ATOM 3116 N N . THR A 1 406 ? 18.031 -11.18 5.977 1 98.88 406 THR A N 1
ATOM 3117 C CA . THR A 1 406 ? 17.438 -12.508 5.938 1 98.88 406 THR A CA 1
ATOM 3118 C C . THR A 1 406 ? 18.516 -13.57 5.672 1 98.88 406 THR A C 1
ATOM 3120 O O . THR A 1 406 ? 19.641 -13.242 5.301 1 98.88 406 THR A O 1
ATOM 3123 N N . ALA A 1 407 ? 18.156 -14.781 5.934 1 98.81 407 ALA A N 1
ATOM 3124 C CA . ALA A 1 407 ? 19.062 -15.891 5.66 1 98.81 407 ALA A CA 1
ATOM 3125 C C . ALA A 1 407 ? 18.297 -17.141 5.223 1 98.81 407 ALA A C 1
ATOM 3127 O O . ALA A 1 407 ? 17.219 -17.406 5.73 1 98.81 407 ALA A O 1
ATOM 3128 N N . PHE A 1 408 ? 18.938 -17.859 4.316 1 98.69 408 PHE A N 1
ATOM 3129 C CA . PHE A 1 408 ? 18.344 -19.047 3.74 1 98.69 408 PHE A CA 1
ATOM 3130 C C . PHE A 1 408 ? 19.359 -20.188 3.652 1 98.69 408 PHE A C 1
ATOM 3132 O O . PHE A 1 408 ? 20.469 -19.984 3.143 1 98.69 408 PHE A O 1
ATOM 3139 N N . GLU A 1 409 ? 19 -21.312 4.125 1 98 409 GLU A N 1
ATOM 3140 C CA . GLU A 1 409 ? 19.828 -22.5 3.953 1 98 409 GLU A CA 1
ATOM 3141 C C . GLU A 1 409 ? 19.297 -23.375 2.82 1 98 409 GLU A C 1
ATOM 3143 O O . GLU A 1 409 ? 18.156 -23.828 2.865 1 98 409 GLU A O 1
ATOM 3148 N N . ASN A 1 410 ? 20.109 -23.547 1.874 1 97.38 410 ASN A N 1
ATOM 3149 C CA . ASN A 1 410 ? 19.75 -24.375 0.726 1 97.38 410 ASN A CA 1
ATOM 3150 C C . ASN A 1 410 ? 19.766 -25.859 1.069 1 97.38 410 ASN A C 1
ATOM 3152 O O . ASN A 1 410 ? 20.344 -26.25 2.09 1 97.38 410 ASN A O 1
ATOM 3156 N N . THR A 1 411 ? 19.234 -26.641 0.146 1 96.75 411 THR A N 1
ATOM 3157 C CA . THR A 1 411 ? 19.156 -28.094 0.358 1 96.75 411 THR A CA 1
ATOM 3158 C C . THR A 1 411 ? 20.547 -28.703 0.365 1 96.75 411 THR A C 1
ATOM 3160 O O . THR A 1 411 ? 20.766 -29.734 1.016 1 96.75 411 THR A O 1
ATOM 3163 N N . ASN A 1 412 ? 21.469 -28.094 -0.298 1 95 412 ASN A N 1
ATOM 3164 C CA . ASN A 1 412 ? 22.828 -28.625 -0.345 1 95 412 ASN A CA 1
ATOM 3165 C C . ASN A 1 412 ? 23.688 -28.078 0.79 1 95 412 ASN A C 1
ATOM 3167 O O . ASN A 1 412 ? 24.891 -28.281 0.816 1 95 412 ASN A O 1
ATOM 3171 N N . GLY A 1 413 ? 23.109 -27.234 1.638 1 94.5 413 GLY A N 1
ATOM 3172 C CA . GLY A 1 413 ? 23.797 -26.766 2.828 1 94.5 413 GLY A CA 1
ATOM 3173 C C . GLY A 1 413 ? 24.391 -25.391 2.658 1 94.5 413 GLY A C 1
ATOM 3174 O O . GLY A 1 413 ? 24.781 -24.75 3.637 1 94.5 413 GLY A O 1
ATOM 3175 N N . THR A 1 414 ? 24.422 -24.859 1.438 1 95.56 414 THR A N 1
ATOM 3176 C CA . THR A 1 414 ? 24.938 -23.5 1.241 1 95.56 414 THR A CA 1
ATOM 3177 C C . THR A 1 414 ? 24.016 -22.484 1.895 1 95.56 414 THR A C 1
ATOM 3179 O O . THR A 1 414 ? 22.844 -22.766 2.146 1 95.56 414 THR A O 1
ATOM 3182 N N . LEU A 1 415 ? 24.641 -21.359 2.256 1 97.06 415 LEU A N 1
ATOM 3183 C CA . LEU A 1 415 ? 23.906 -20.344 2.994 1 97.06 415 LEU A CA 1
ATOM 3184 C C . LEU A 1 415 ? 23.891 -19.016 2.221 1 97.06 415 LEU A C 1
ATOM 3186 O O . LEU A 1 415 ? 24.938 -18.547 1.762 1 97.06 415 LEU A O 1
ATOM 3190 N N . ALA A 1 416 ? 22.719 -18.5 2.02 1 98.06 416 ALA A N 1
ATOM 3191 C CA . ALA A 1 416 ? 22.547 -17.156 1.444 1 98.06 416 ALA A CA 1
ATOM 3192 C C . ALA A 1 416 ? 22.094 -16.156 2.504 1 98.06 416 ALA A C 1
ATOM 3194 O O . ALA A 1 416 ? 21.125 -16.406 3.229 1 98.06 416 ALA A O 1
ATOM 3195 N N . ILE A 1 417 ? 22.766 -15.016 2.605 1 98.5 417 ILE A N 1
ATOM 3196 C CA . ILE A 1 417 ? 22.422 -13.969 3.562 1 98.5 417 ILE A CA 1
ATOM 3197 C C . ILE A 1 417 ? 22.281 -12.633 2.836 1 98.5 417 ILE A C 1
ATOM 3199 O O . ILE A 1 417 ? 23.219 -11.836 2.789 1 98.5 417 ILE A O 1
ATOM 3203 N N . PRO A 1 418 ? 21.109 -12.352 2.252 1 98.88 418 PRO A N 1
ATOM 3204 C CA . PRO A 1 418 ? 20.844 -11.016 1.721 1 98.88 418 PRO A CA 1
ATOM 3205 C C . PRO A 1 418 ? 20.797 -9.945 2.809 1 98.88 418 PRO A C 1
ATOM 3207 O O . PRO A 1 418 ? 20.125 -10.117 3.828 1 98.88 418 PRO A O 1
ATOM 3210 N N . VAL A 1 419 ? 21.5 -8.844 2.602 1 98.88 419 VAL A N 1
ATOM 3211 C CA . VAL A 1 419 ? 21.547 -7.695 3.494 1 98.88 419 VAL A CA 1
ATOM 3212 C C . VAL A 1 419 ? 21.234 -6.422 2.711 1 98.88 419 VAL A C 1
ATOM 3214 O O . VAL A 1 419 ? 21.875 -6.129 1.704 1 98.88 419 VAL A O 1
ATOM 3217 N N . ILE A 1 420 ? 20.234 -5.66 3.141 1 98.88 420 ILE A N 1
ATOM 3218 C CA . ILE A 1 420 ? 19.859 -4.391 2.531 1 98.88 420 ILE A CA 1
ATOM 3219 C C . ILE A 1 420 ? 20.281 -3.238 3.443 1 98.88 420 ILE A C 1
ATOM 3221 O O . ILE A 1 420 ? 19.828 -3.158 4.594 1 98.88 420 ILE A O 1
ATOM 3225 N N . ASN A 1 421 ? 21.125 -2.424 2.955 1 98.81 421 ASN A N 1
ATOM 3226 C CA . ASN A 1 421 ? 21.469 -1.174 3.629 1 98.81 421 ASN A CA 1
ATOM 3227 C C . ASN A 1 421 ? 20.594 -0.021 3.141 1 98.81 421 ASN A C 1
ATOM 3229 O O . ASN A 1 421 ? 20.781 0.488 2.035 1 98.81 421 ASN A O 1
ATOM 3233 N N . GLU A 1 422 ? 19.688 0.472 3.977 1 98.06 422 GLU A N 1
ATOM 3234 C CA . GLU A 1 422 ? 18.812 1.579 3.602 1 98.06 422 GLU A CA 1
ATOM 3235 C C . GLU A 1 422 ? 19.453 2.924 3.957 1 98.06 422 GLU A C 1
ATOM 3237 O O . GLU A 1 422 ? 18.938 3.977 3.574 1 98.06 422 GLU A O 1
ATOM 3242 N N . ALA A 1 423 ? 20.547 2.879 4.645 1 97.88 423 ALA A N 1
ATOM 3243 C CA . ALA A 1 423 ? 21.219 4.121 5.02 1 97.88 423 ALA A CA 1
ATOM 3244 C C . ALA A 1 423 ? 21.891 4.766 3.814 1 97.88 423 ALA A C 1
ATOM 3246 O O . ALA A 1 423 ? 22.25 4.078 2.85 1 97.88 423 ALA A O 1
ATOM 3247 N N . HIS A 1 424 ? 22.094 6.062 3.936 1 97.88 424 HIS A N 1
ATOM 3248 C CA . HIS A 1 424 ? 22.719 6.816 2.863 1 97.88 424 HIS A CA 1
ATOM 3249 C C . HIS A 1 424 ? 24.234 6.875 3.053 1 97.88 424 HIS A C 1
ATOM 3251 O O . HIS A 1 424 ? 24.891 7.781 2.539 1 97.88 424 HIS A O 1
ATOM 3257 N N . PHE A 1 425 ? 24.766 5.996 3.785 1 97.88 425 PHE A N 1
ATOM 3258 C CA . PHE A 1 425 ? 26.203 5.84 3.977 1 97.88 425 PHE A CA 1
ATOM 3259 C C . PHE A 1 425 ? 26.578 4.367 4.086 1 97.88 425 PHE A C 1
ATOM 3261 O O . PHE A 1 425 ? 25.719 3.516 4.312 1 97.88 425 PHE A O 1
ATOM 3268 N N . GLU A 1 426 ? 27.828 4.074 3.873 1 97.94 426 GLU A N 1
ATOM 3269 C CA . GLU A 1 426 ? 28.328 2.705 3.98 1 97.94 426 GLU A CA 1
ATOM 3270 C C . GLU A 1 426 ? 28.234 2.195 5.414 1 97.94 426 GLU A C 1
ATOM 3272 O O . GLU A 1 426 ? 28.531 2.928 6.359 1 97.94 426 GLU A O 1
ATOM 3277 N N . ARG A 1 427 ? 27.812 0.97 5.574 1 97.44 427 ARG A N 1
ATOM 3278 C CA . ARG A 1 427 ? 27.672 0.365 6.895 1 97.44 427 ARG A CA 1
ATOM 3279 C C . ARG A 1 427 ? 28.578 -0.859 7.027 1 97.44 427 ARG A C 1
ATOM 3281 O O . ARG A 1 427 ? 28.641 -1.696 6.125 1 97.44 427 ARG A O 1
ATOM 3288 N N . GLN A 1 428 ? 29.25 -0.937 8.18 1 97.44 428 GLN A N 1
ATOM 3289 C CA . GLN A 1 428 ? 29.922 -2.18 8.555 1 97.44 428 GLN A CA 1
ATOM 3290 C C . GLN A 1 428 ? 28.938 -3.137 9.242 1 97.44 428 GLN A C 1
ATOM 3292 O O . GLN A 1 428 ? 28.109 -2.713 10.031 1 97.44 428 GLN A O 1
ATOM 3297 N N . VAL A 1 429 ? 29.109 -4.406 8.914 1 98.25 429 VAL A N 1
ATOM 3298 C CA . VAL A 1 429 ? 28.234 -5.426 9.477 1 98.25 429 VAL A CA 1
ATOM 3299 C C . VAL A 1 429 ? 29.062 -6.617 9.953 1 98.25 429 VAL A C 1
ATOM 3301 O O . VAL A 1 429 ? 29.891 -7.152 9.211 1 98.25 429 VAL A O 1
ATOM 3304 N N . GLU A 1 430 ? 28.891 -6.941 11.203 1 98.25 430 GLU A N 1
ATOM 3305 C CA . GLU A 1 430 ? 29.453 -8.172 11.766 1 98.25 430 GLU A CA 1
ATOM 3306 C C . GLU A 1 430 ? 28.406 -9.273 11.828 1 98.25 430 GLU A C 1
ATOM 3308 O O . GLU A 1 430 ? 27.422 -9.164 12.578 1 98.25 430 GLU A O 1
ATOM 3313 N N . VAL A 1 431 ? 28.609 -10.352 11.102 1 98.06 431 VAL A N 1
ATOM 3314 C CA . VAL A 1 431 ? 27.625 -11.438 11.023 1 98.06 431 VAL A CA 1
ATOM 3315 C C . VAL A 1 431 ? 28.125 -12.641 11.82 1 98.06 431 VAL A C 1
ATOM 3317 O O . VAL A 1 431 ? 29.219 -13.156 11.562 1 98.06 431 VAL A O 1
ATOM 3320 N N . SER A 1 432 ? 27.375 -13.062 12.781 1 97.25 432 SER A N 1
ATOM 3321 C CA . SER A 1 432 ? 27.641 -14.281 13.539 1 97.25 432 SER A CA 1
ATOM 3322 C C . SER A 1 432 ? 26.688 -15.398 13.117 1 97.25 432 SER A C 1
ATOM 3324 O O . SER A 1 432 ? 25.469 -15.242 13.18 1 97.25 432 SER A O 1
ATOM 3326 N N . ILE A 1 433 ? 27.25 -16.516 12.766 1 96.5 433 ILE A N 1
ATOM 3327 C CA . ILE A 1 433 ? 26.469 -17.625 12.227 1 96.5 433 ILE A CA 1
ATOM 3328 C C . ILE A 1 433 ? 26.516 -18.812 13.18 1 96.5 433 ILE A C 1
ATOM 3330 O O . ILE A 1 433 ? 27.609 -19.219 13.602 1 96.5 433 ILE A O 1
ATOM 3334 N N . GLY A 1 434 ? 25.375 -19.328 13.508 1 94.06 434 GLY A N 1
ATOM 3335 C CA . GLY A 1 434 ? 25.328 -20.5 14.359 1 94.06 434 GLY A CA 1
ATOM 3336 C C . GLY A 1 434 ? 24.375 -21.562 13.859 1 94.06 434 GLY A C 1
ATOM 3337 O O . GLY A 1 434 ? 23.391 -21.25 13.188 1 94.06 434 GLY A O 1
ATOM 3338 N N . GLY A 1 435 ? 24.688 -22.781 14.062 1 91 435 GLY A N 1
ATOM 3339 C CA . GLY A 1 435 ? 23.734 -23.875 13.891 1 91 435 GLY A CA 1
ATOM 3340 C C . GLY A 1 435 ? 23.703 -24.406 12.469 1 91 435 GLY A C 1
ATOM 3341 O O . GLY A 1 435 ? 22.812 -25.203 12.117 1 91 435 GLY A O 1
ATOM 3342 N N . CYS A 1 436 ? 24.609 -23.953 11.648 1 87.38 436 CYS A N 1
ATOM 3343 C CA . CYS A 1 436 ? 24.547 -24.359 10.25 1 87.38 436 CYS A CA 1
ATOM 3344 C C . CYS A 1 436 ? 25.141 -25.75 10.062 1 87.38 436 CYS A C 1
ATOM 3346 O O . CYS A 1 436 ? 25.922 -26.219 10.891 1 87.38 436 CYS A O 1
ATOM 3348 N N . GLN A 1 437 ? 24.812 -26.25 8.961 1 77.38 437 GLN A N 1
ATOM 3349 C CA . GLN A 1 437 ? 25.234 -27.609 8.633 1 77.38 437 GLN A CA 1
ATOM 3350 C C . GLN A 1 437 ? 26.672 -27.641 8.156 1 77.38 437 GLN A C 1
ATOM 3352 O O . GLN A 1 437 ? 27.422 -28.594 8.461 1 77.38 437 GLN A O 1
ATOM 3357 N N . LEU A 1 438 ? 27 -26.656 7.336 1 73.88 438 LEU A N 1
ATOM 3358 C CA . LEU A 1 438 ? 28.328 -26.656 6.738 1 73.88 438 LEU A CA 1
ATOM 3359 C C . LEU A 1 438 ? 29.297 -25.781 7.539 1 73.88 438 LEU A C 1
ATOM 3361 O O . LEU A 1 438 ? 28.859 -24.828 8.211 1 73.88 438 LEU A O 1
ATOM 3365 N N . ALA A 1 439 ? 30.469 -26.234 7.504 1 71.38 439 ALA A N 1
ATOM 3366 C CA . ALA A 1 439 ? 31.531 -25.312 7.922 1 71.38 439 ALA A CA 1
ATOM 3367 C C . ALA A 1 439 ? 31.734 -24.219 6.895 1 71.38 439 ALA A C 1
ATOM 3369 O O . ALA A 1 439 ? 32.094 -24.484 5.746 1 71.38 439 ALA A O 1
ATOM 3370 N N . LEU A 1 440 ? 31.453 -23.047 7.227 1 73.94 440 LEU A N 1
ATOM 3371 C CA . LEU A 1 440 ? 31.438 -21.938 6.281 1 73.94 440 LEU A CA 1
ATOM 3372 C C . LEU A 1 440 ? 32.688 -21.094 6.41 1 73.94 440 LEU A C 1
ATOM 3374 O O . LEU A 1 440 ? 32.938 -20.5 7.461 1 73.94 440 LEU A O 1
ATOM 3378 N N . GLY A 1 441 ? 33.594 -21.156 5.344 1 83.31 441 GLY A N 1
ATOM 3379 C CA . GLY A 1 441 ? 34.875 -20.484 5.484 1 83.31 441 GLY A CA 1
ATOM 3380 C C . GLY A 1 441 ? 34.969 -19.156 4.762 1 83.31 441 GLY A C 1
ATOM 3381 O O . GLY A 1 441 ? 35.719 -18.281 5.141 1 83.31 441 GLY A O 1
ATOM 3382 N N . ILE A 1 442 ? 34.156 -19.094 3.711 1 93.31 442 ILE A N 1
ATOM 3383 C CA . ILE A 1 442 ? 34.25 -17.891 2.9 1 93.31 442 ILE A CA 1
ATOM 3384 C C . ILE A 1 442 ? 32.844 -17.375 2.574 1 93.31 442 ILE A C 1
ATOM 3386 O O . ILE A 1 442 ? 31.969 -18.156 2.238 1 93.31 442 ILE A O 1
ATOM 3390 N N . ALA A 1 443 ? 32.688 -16.141 2.754 1 96.56 443 ALA A N 1
ATOM 3391 C CA . ALA A 1 443 ? 31.469 -15.453 2.311 1 96.56 443 ALA A CA 1
ATOM 3392 C C . ALA A 1 443 ? 31.734 -14.641 1.048 1 96.56 443 ALA A C 1
ATOM 3394 O O . ALA A 1 443 ? 32.5 -13.664 1.076 1 96.56 443 ALA A O 1
ATOM 3395 N N . THR A 1 444 ? 31.156 -15.047 -0.044 1 97.75 444 THR A N 1
ATOM 3396 C CA . THR A 1 444 ? 31.266 -14.312 -1.298 1 97.75 444 THR A CA 1
ATOM 3397 C C . THR A 1 444 ? 30.156 -13.258 -1.406 1 97.75 444 THR A C 1
ATOM 3399 O O . THR A 1 444 ? 28.984 -13.562 -1.188 1 97.75 444 THR A O 1
ATOM 3402 N N . ALA A 1 445 ? 30.547 -12.031 -1.764 1 98.5 445 ALA A N 1
ATOM 3403 C CA . ALA A 1 445 ? 29.594 -10.914 -1.764 1 98.5 445 ALA A CA 1
ATOM 3404 C C . ALA A 1 445 ? 29.156 -10.578 -3.184 1 98.5 445 ALA A C 1
ATOM 3406 O O . ALA A 1 445 ? 29.984 -10.344 -4.062 1 98.5 445 ALA A O 1
ATOM 3407 N N . TYR A 1 446 ? 27.859 -10.562 -3.41 1 98.69 446 TYR A N 1
ATOM 3408 C CA . TYR A 1 446 ? 27.219 -10.133 -4.652 1 98.69 446 TYR A CA 1
ATOM 3409 C C . TYR A 1 446 ? 26.406 -8.867 -4.441 1 98.69 446 TYR A C 1
ATOM 3411 O O . TYR A 1 446 ? 25.5 -8.828 -3.605 1 98.69 446 TYR A O 1
ATOM 3419 N N . LEU A 1 447 ? 26.688 -7.805 -5.215 1 98.81 447 LEU A N 1
ATOM 3420 C CA . LEU A 1 447 ? 26.156 -6.469 -4.945 1 98.81 447 LEU A CA 1
ATOM 3421 C C . LEU A 1 447 ? 25.141 -6.062 -6.008 1 98.81 447 LEU A C 1
ATOM 3423 O O . LEU A 1 447 ? 25.375 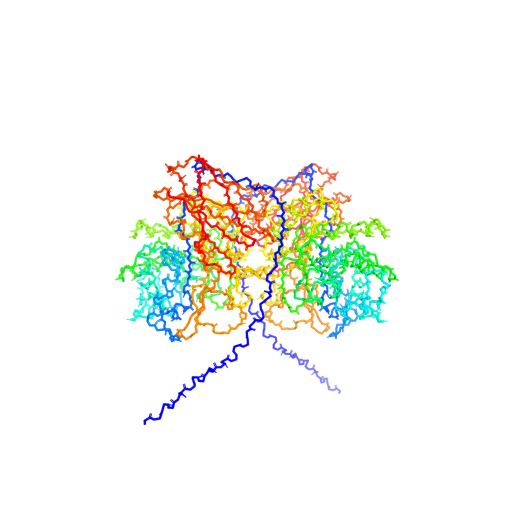-6.27 -7.203 1 98.81 447 LEU A O 1
ATOM 3427 N N . ALA A 1 448 ? 23.984 -5.605 -5.566 1 98.81 448 ALA A N 1
ATOM 3428 C CA . ALA A 1 448 ? 23.031 -4.906 -6.41 1 98.81 448 ALA A CA 1
ATOM 3429 C C . ALA A 1 448 ? 22.875 -3.451 -5.977 1 98.81 448 ALA A C 1
ATOM 3431 O O . ALA A 1 448 ? 22.562 -3.172 -4.816 1 98.81 448 ALA A O 1
ATOM 3432 N N . ASP A 1 449 ? 23.141 -2.574 -6.785 1 98.31 449 ASP A N 1
ATOM 3433 C CA . ASP A 1 449 ? 22.953 -1.133 -6.656 1 98.31 449 ASP A CA 1
ATOM 3434 C C . ASP A 1 449 ? 22.828 -0.469 -8.023 1 98.31 449 ASP A C 1
ATOM 3436 O O . ASP A 1 449 ? 22.469 -1.119 -9.008 1 98.31 449 ASP A O 1
ATOM 3440 N N . ASN A 1 450 ? 23.031 0.864 -8.156 1 97.31 450 ASN A N 1
ATOM 3441 C CA . ASN A 1 450 ? 22.828 1.558 -9.422 1 97.31 450 ASN A CA 1
ATOM 3442 C C . ASN A 1 450 ? 23.875 1.146 -10.461 1 97.31 450 ASN A C 1
ATOM 3444 O O . ASN A 1 450 ? 23.672 1.328 -11.656 1 97.31 450 ASN A O 1
ATOM 3448 N N . GLU A 1 451 ? 24.953 0.511 -10.031 1 96.75 451 GLU A N 1
ATOM 3449 C CA . GLU A 1 451 ? 26.047 0.205 -10.938 1 96.75 451 GLU A CA 1
ATOM 3450 C C . GLU A 1 451 ? 26.312 -1.298 -11.016 1 96.75 451 GLU A C 1
ATOM 3452 O O . GLU A 1 451 ? 27.109 -1.76 -11.828 1 96.75 451 GLU A O 1
ATOM 3457 N N . HIS A 1 452 ? 25.641 -2.066 -10.133 1 98.12 452 HIS A N 1
ATOM 3458 C CA . HIS A 1 452 ? 25.875 -3.502 -10.031 1 98.12 452 HIS A CA 1
ATOM 3459 C C . HIS A 1 452 ? 24.578 -4.293 -10.125 1 98.12 452 HIS A C 1
ATOM 3461 O O . HIS A 1 452 ? 23.562 -3.902 -9.539 1 98.12 452 HIS A O 1
ATOM 3467 N N . ASN A 1 453 ? 24.594 -5.336 -10.828 1 97.62 453 ASN A N 1
ATOM 3468 C CA . ASN A 1 453 ? 23.469 -6.258 -11 1 97.62 453 ASN A CA 1
ATOM 3469 C C . ASN A 1 453 ? 23.781 -7.633 -10.422 1 97.62 453 ASN A C 1
ATOM 3471 O O . ASN A 1 453 ? 23.859 -8.617 -11.156 1 97.62 453 ASN A O 1
ATOM 3475 N N . ASN A 1 454 ? 23.891 -7.676 -9.125 1 97.75 454 ASN A N 1
ATOM 3476 C CA . ASN A 1 454 ? 24.328 -8.859 -8.383 1 97.75 454 ASN A CA 1
ATOM 3477 C C . ASN A 1 454 ? 25.672 -9.375 -8.891 1 97.75 454 ASN A C 1
ATOM 3479 O O . ASN A 1 454 ? 25.812 -10.562 -9.188 1 97.75 454 ASN A O 1
ATOM 3483 N N . THR A 1 455 ? 26.562 -8.5 -8.969 1 96.94 455 THR A N 1
ATOM 3484 C CA . THR A 1 455 ? 27.938 -8.781 -9.406 1 96.94 455 THR A CA 1
ATOM 3485 C C . THR A 1 455 ? 28.828 -9.141 -8.227 1 96.94 455 THR A C 1
ATOM 3487 O O . THR A 1 455 ? 28.672 -8.57 -7.137 1 96.94 455 THR A O 1
ATOM 3490 N N . LEU A 1 456 ? 29.75 -10.008 -8.477 1 97.69 456 LEU A N 1
ATOM 3491 C CA . LEU A 1 456 ? 30.734 -10.344 -7.457 1 97.69 456 LEU A CA 1
ATOM 3492 C C . LEU A 1 456 ? 31.641 -9.148 -7.145 1 97.69 456 LEU A C 1
ATOM 3494 O O . LEU A 1 456 ? 32.25 -8.57 -8.047 1 97.69 456 LEU A O 1
ATOM 3498 N N . VAL A 1 457 ? 31.672 -8.812 -5.879 1 97.88 457 VAL A N 1
ATOM 3499 C CA . VAL A 1 457 ? 32.438 -7.605 -5.578 1 97.88 457 VAL A CA 1
ATOM 3500 C C . VAL A 1 457 ? 33.531 -7.926 -4.566 1 97.88 457 VAL A C 1
ATOM 3502 O O . VAL A 1 457 ? 34.406 -7.09 -4.297 1 97.88 457 VAL A O 1
ATOM 3505 N N . GLY A 1 458 ? 33.5 -9.117 -3.938 1 96.5 458 GLY A N 1
ATOM 3506 C CA . GLY A 1 458 ? 34.562 -9.477 -3 1 96.5 458 GLY A CA 1
ATOM 3507 C C . GLY A 1 458 ? 34.219 -10.703 -2.172 1 96.5 458 GLY A C 1
ATOM 3508 O O . GLY A 1 458 ? 33.219 -11.344 -2.389 1 96.5 458 GLY A O 1
ATOM 3509 N N . THR A 1 459 ? 35.219 -11.062 -1.351 1 97 459 THR A N 1
ATOM 3510 C CA . THR A 1 459 ? 35.062 -12.164 -0.415 1 97 459 THR A CA 1
ATOM 3511 C C . THR A 1 459 ? 35.5 -11.758 0.99 1 97 459 THR A C 1
ATOM 3513 O O . THR A 1 459 ? 36.312 -10.852 1.152 1 97 459 THR A O 1
ATOM 3516 N N . TYR A 1 460 ? 34.875 -12.406 1.901 1 96.12 460 TYR A N 1
ATOM 3517 C CA . TYR A 1 460 ? 35.219 -12.203 3.311 1 96.12 460 TYR A CA 1
ATOM 3518 C C . TYR A 1 460 ? 35.5 -13.523 4.004 1 96.12 460 TYR A C 1
ATOM 3520 O O . TYR A 1 460 ? 34.781 -14.5 3.842 1 96.12 460 TYR A O 1
ATOM 3528 N N . GLY A 1 461 ? 36.594 -13.594 4.809 1 94.69 461 GLY A N 1
ATOM 3529 C CA . GLY A 1 461 ? 36.906 -14.781 5.594 1 94.69 461 GLY A CA 1
ATOM 3530 C C . GLY A 1 461 ? 36.031 -14.93 6.828 1 94.69 461 GLY A C 1
ATOM 3531 O O . GLY A 1 461 ? 35.781 -13.953 7.551 1 94.69 461 GLY A O 1
ATOM 3532 N N . VAL A 1 462 ? 35.531 -16.125 6.984 1 92.94 462 VAL A N 1
ATOM 3533 C CA . VAL A 1 462 ? 34.781 -16.422 8.195 1 92.94 462 VAL A CA 1
ATOM 3534 C C . VAL A 1 462 ? 35.719 -16.938 9.281 1 92.94 462 VAL A C 1
ATOM 3536 O O . VAL A 1 462 ? 36.344 -17.969 9.109 1 92.94 462 VAL A O 1
ATOM 3539 N N . ASN A 1 463 ? 35.812 -16.234 10.234 1 89 463 ASN A N 1
ATOM 3540 C CA . ASN A 1 463 ? 36.625 -16.625 11.383 1 89 463 ASN A CA 1
ATOM 3541 C C . ASN A 1 463 ? 35.781 -17.234 12.492 1 89 463 ASN A C 1
ATOM 3543 O O . ASN A 1 463 ? 35.094 -16.531 13.219 1 89 463 ASN A O 1
ATOM 3547 N N . GLY A 1 464 ? 35.938 -18.594 12.648 1 85.06 464 GLY A N 1
ATOM 3548 C CA . GLY A 1 464 ? 35 -19.266 13.523 1 85.06 464 GLY A CA 1
ATOM 3549 C C . GLY A 1 464 ? 33.594 -19.266 12.992 1 85.06 464 GLY A C 1
ATOM 3550 O O . GLY A 1 464 ? 33.281 -19.984 12.039 1 85.06 464 GLY A O 1
ATOM 3551 N N . SER A 1 465 ? 32.875 -18.312 13.523 1 90 465 SER A N 1
ATOM 3552 C CA . SER A 1 465 ? 31.484 -18.234 13.094 1 90 465 SER A CA 1
ATOM 3553 C C . SER A 1 465 ? 31.078 -16.797 12.75 1 90 465 SER A C 1
ATOM 3555 O O . SER A 1 465 ? 29.891 -16.484 12.711 1 90 465 SER A O 1
ATOM 3557 N N . THR A 1 466 ? 32.188 -16.047 12.539 1 95 466 THR A N 1
ATOM 3558 C CA . THR A 1 466 ? 31.875 -14.633 12.344 1 95 466 THR A CA 1
ATOM 3559 C C . THR A 1 466 ? 32.656 -14.062 11.172 1 95 466 THR A C 1
ATOM 3561 O O . THR A 1 466 ? 33.781 -14.508 10.898 1 95 466 THR A O 1
ATOM 3564 N N . PHE A 1 467 ? 32.094 -13.141 10.461 1 96.44 467 PHE A N 1
ATOM 3565 C CA . PHE A 1 467 ? 32.844 -12.344 9.492 1 96.44 467 PHE A CA 1
ATOM 3566 C C . PHE A 1 467 ? 32.406 -10.883 9.531 1 96.44 467 PHE A C 1
ATOM 3568 O O . PHE A 1 467 ? 31.297 -10.578 10 1 96.44 467 PHE A O 1
ATOM 3575 N N . LEU A 1 468 ? 33.25 -9.984 9.156 1 97.25 468 LEU A N 1
ATOM 3576 C CA . LEU A 1 468 ? 33.031 -8.547 9.078 1 97.25 468 LEU A CA 1
ATOM 3577 C C . LEU A 1 468 ? 33.031 -8.07 7.629 1 97.25 468 LEU A C 1
ATOM 3579 O O . LEU A 1 468 ? 33.938 -8.359 6.875 1 97.25 468 LEU A O 1
ATOM 3583 N N . ALA A 1 469 ? 31.922 -7.367 7.277 1 97.81 469 ALA A N 1
ATOM 3584 C CA . ALA A 1 469 ? 31.797 -6.906 5.898 1 97.81 469 ALA A CA 1
ATOM 3585 C C . ALA A 1 469 ? 31.328 -5.457 5.848 1 97.81 469 ALA A C 1
ATOM 3587 O O . ALA A 1 469 ? 30.875 -4.906 6.855 1 97.81 469 ALA A O 1
ATOM 3588 N N . SER A 1 470 ? 31.5 -4.855 4.738 1 96.62 470 SER A N 1
ATOM 3589 C CA . SER A 1 470 ? 31 -3.514 4.461 1 96.62 470 SER A CA 1
ATOM 3590 C C . SER A 1 470 ? 29.938 -3.537 3.379 1 96.62 470 SER A C 1
ATOM 3592 O O . SER A 1 470 ? 30.109 -4.16 2.332 1 96.62 470 SER A O 1
ATOM 3594 N N . ILE A 1 471 ? 28.859 -2.865 3.656 1 98.25 471 ILE A N 1
ATOM 3595 C CA . ILE A 1 471 ? 27.75 -2.811 2.709 1 98.25 471 ILE A CA 1
ATOM 3596 C C . ILE A 1 471 ? 27.578 -1.382 2.201 1 98.25 471 ILE A C 1
ATOM 3598 O O . ILE A 1 471 ? 27.312 -0.466 2.982 1 98.25 471 ILE A O 1
ATOM 3602 N N . PRO A 1 472 ? 27.672 -1.09 0.883 1 98.25 472 PRO A N 1
ATOM 3603 C CA . PRO A 1 472 ? 27.5 0.252 0.32 1 98.25 472 PRO A CA 1
ATOM 3604 C C . PRO A 1 472 ? 26.125 0.853 0.616 1 98.25 472 PRO A C 1
ATOM 3606 O O . PRO A 1 472 ? 25.188 0.122 0.925 1 98.25 472 PRO A O 1
ATOM 3609 N N . PRO A 1 473 ? 26.031 2.221 0.539 1 98.12 473 PRO A N 1
ATOM 3610 C CA . PRO A 1 473 ? 24.75 2.887 0.806 1 98.12 473 PRO A CA 1
ATOM 3611 C C . PRO A 1 473 ? 23.656 2.484 -0.183 1 98.12 473 PRO A C 1
ATOM 3613 O O . PRO A 1 473 ? 23.938 2.295 -1.37 1 98.12 473 PRO A O 1
ATOM 3616 N N . ARG A 1 474 ? 22.422 2.398 0.366 1 98.25 474 ARG A N 1
ATOM 3617 C CA . ARG A 1 474 ? 21.234 2.201 -0.448 1 98.25 474 ARG A CA 1
ATOM 3618 C C . ARG A 1 474 ? 21.406 1.024 -1.401 1 98.25 474 ARG A C 1
ATOM 3620 O O . ARG A 1 474 ? 21.125 1.138 -2.596 1 98.25 474 ARG A O 1
ATOM 3627 N N . SER A 1 475 ? 21.812 -0.145 -0.891 1 98.81 475 SER A N 1
ATOM 3628 C CA . SER A 1 475 ? 22.156 -1.287 -1.731 1 98.81 475 SER A CA 1
ATOM 3629 C C . SER A 1 475 ? 21.719 -2.598 -1.091 1 98.81 475 SER A C 1
ATOM 3631 O O . SER A 1 475 ? 21.25 -2.611 0.047 1 98.81 475 SER A O 1
ATOM 3633 N N . MET A 1 476 ? 21.812 -3.643 -1.842 1 98.88 476 MET A N 1
ATOM 3634 C CA . MET A 1 476 ? 21.641 -5.012 -1.36 1 98.88 476 MET A CA 1
ATOM 3635 C C . MET A 1 476 ? 22.891 -5.848 -1.646 1 98.88 476 MET A C 1
ATOM 3637 O O . MET A 1 476 ? 23.344 -5.914 -2.787 1 98.88 476 MET A O 1
ATOM 3641 N N . THR A 1 477 ? 23.453 -6.375 -0.643 1 98.88 477 THR A N 1
ATOM 3642 C CA . THR A 1 477 ? 24.547 -7.336 -0.781 1 98.88 477 THR A CA 1
ATOM 3643 C C . THR A 1 477 ? 24.109 -8.719 -0.302 1 98.88 477 THR A C 1
ATOM 3645 O O . THR A 1 477 ? 23.656 -8.875 0.836 1 98.88 477 THR A O 1
ATOM 3648 N N . THR A 1 478 ? 24.203 -9.672 -1.166 1 98.81 478 THR A N 1
ATOM 3649 C CA . THR A 1 478 ? 23.938 -11.047 -0.756 1 98.81 478 THR A CA 1
ATOM 3650 C C . THR A 1 478 ? 25.25 -11.797 -0.509 1 98.81 478 THR A C 1
ATOM 3652 O O . THR A 1 478 ? 26.062 -11.945 -1.422 1 98.81 478 THR A O 1
ATOM 3655 N N . PHE A 1 479 ? 25.453 -12.219 0.688 1 98.38 479 PHE A N 1
ATOM 3656 C CA . PHE A 1 479 ? 26.594 -13.078 1.027 1 98.38 479 PHE A CA 1
ATOM 3657 C C . PHE A 1 479 ? 26.25 -14.547 0.808 1 98.38 479 PHE A C 1
ATOM 3659 O O . PHE A 1 479 ? 25.266 -15.047 1.364 1 98.38 479 PHE A O 1
ATOM 3666 N N . PHE A 1 480 ? 27.016 -15.188 -0.003 1 97.44 480 PHE A N 1
ATOM 3667 C CA . PHE A 1 480 ? 26.828 -16.594 -0.304 1 97.44 480 PHE A CA 1
ATOM 3668 C C . PHE A 1 480 ? 27.969 -17.438 0.263 1 97.44 480 PHE A C 1
ATOM 3670 O O . PHE A 1 480 ? 29.125 -17.188 -0.056 1 97.44 480 PHE A O 1
ATOM 3677 N N . LEU A 1 481 ? 27.625 -18.344 1.156 1 95.62 481 LEU A N 1
ATOM 3678 C CA . LEU A 1 481 ? 28.609 -19.156 1.832 1 95.62 481 LEU A CA 1
ATOM 3679 C C . LEU A 1 481 ? 28.516 -20.609 1.395 1 95.62 481 LEU A C 1
ATOM 3681 O O . LEU A 1 481 ? 27.422 -21.188 1.39 1 95.62 481 LEU A O 1
ATOM 3685 N N . GLU A 1 482 ? 29.656 -21.109 1.074 1 88.38 482 GLU A N 1
ATOM 3686 C CA . GLU A 1 482 ? 29.734 -22.484 0.617 1 88.38 482 GLU A CA 1
ATOM 3687 C C . GLU A 1 482 ? 30.703 -23.297 1.476 1 88.38 482 GLU A C 1
ATOM 3689 O O . GLU A 1 482 ? 31.688 -22.766 1.974 1 88.38 482 GLU A O 1
ATOM 3694 N N . MET B 1 1 ? -58.844 33.906 -21.25 1 24.91 1 MET B N 1
ATOM 3695 C CA . MET B 1 1 ? -57.469 34 -20.781 1 24.91 1 MET B CA 1
ATOM 3696 C C . MET B 1 1 ? -56.812 32.625 -20.703 1 24.91 1 MET B C 1
ATOM 3698 O O . MET B 1 1 ? -57.219 31.781 -19.891 1 24.91 1 MET B O 1
ATOM 3702 N N . THR B 1 2 ? -56.219 32 -21.734 1 21.62 2 THR B N 1
ATOM 3703 C CA . THR B 1 2 ? -55.906 30.641 -22.156 1 21.62 2 THR B CA 1
ATOM 3704 C C . THR B 1 2 ? -54.625 30.156 -21.5 1 21.62 2 THR B C 1
ATOM 3706 O O . THR B 1 2 ? -53.594 30.844 -21.516 1 21.62 2 THR B O 1
ATOM 3709 N N . ALA B 1 3 ? -54.75 29.219 -20.547 1 27.44 3 ALA B N 1
ATOM 3710 C CA . ALA B 1 3 ? -53.781 28.547 -19.656 1 27.44 3 ALA B CA 1
ATOM 3711 C C . ALA B 1 3 ? -52.688 27.875 -20.453 1 27.44 3 ALA B C 1
ATOM 3713 O O . ALA B 1 3 ? -52.875 26.812 -21.047 1 27.44 3 ALA B O 1
ATOM 3714 N N . ILE B 1 4 ? -51.844 28.562 -21.219 1 28.45 4 ILE B N 1
ATOM 3715 C CA . ILE B 1 4 ? -50.812 27.844 -21.969 1 28.45 4 ILE B CA 1
ATOM 3716 C C . ILE B 1 4 ? -49.844 27.156 -21 1 28.45 4 ILE B C 1
ATOM 3718 O O . ILE B 1 4 ? -49.219 27.812 -20.172 1 28.45 4 ILE B O 1
ATOM 3722 N N . SER B 1 5 ? -50.031 25.828 -20.734 1 25.25 5 SER B N 1
ATOM 3723 C CA . SER B 1 5 ? -49.312 24.953 -19.812 1 25.25 5 SER B CA 1
ATOM 3724 C C . SER B 1 5 ? -47.875 24.75 -20.25 1 25.25 5 SER B C 1
ATOM 3726 O O . SER B 1 5 ? -47.625 24.344 -21.391 1 25.25 5 SER B O 1
ATOM 3728 N N . LEU B 1 6 ? -46.969 25.641 -19.891 1 28.39 6 LEU B N 1
ATOM 3729 C CA . LEU B 1 6 ? -45.531 25.578 -20.203 1 28.39 6 LEU B CA 1
ATOM 3730 C C . LEU B 1 6 ? -44.938 24.25 -19.734 1 28.39 6 LEU B C 1
ATOM 3732 O O . LEU B 1 6 ? -45 23.922 -18.547 1 28.39 6 LEU B O 1
ATOM 3736 N N . LEU B 1 7 ? -44.906 23.141 -20.562 1 28.58 7 LEU B N 1
ATOM 3737 C CA . LEU B 1 7 ? -44.312 21.844 -20.344 1 28.58 7 LEU B CA 1
ATOM 3738 C C . LEU B 1 7 ? -42.812 21.969 -20.047 1 28.58 7 LEU B C 1
ATOM 3740 O O . LEU B 1 7 ? -42.062 22.562 -20.828 1 28.58 7 LEU B O 1
ATOM 3744 N N . PRO B 1 8 ? -42.375 21.922 -18.797 1 28.5 8 PRO B N 1
ATOM 3745 C CA . PRO B 1 8 ? -40.938 22.094 -18.531 1 28.5 8 PRO B CA 1
ATOM 3746 C C . PRO B 1 8 ? -40.094 21.078 -19.281 1 28.5 8 PRO B C 1
ATOM 3748 O O . PRO B 1 8 ? -40.469 19.906 -19.375 1 28.5 8 PRO B O 1
ATOM 3751 N N . LEU B 1 9 ? -39.344 21.516 -20.328 1 26.75 9 LEU B N 1
ATOM 3752 C CA . LEU B 1 9 ? -38.375 20.734 -21.094 1 26.75 9 LEU B CA 1
ATOM 3753 C C . LEU B 1 9 ? -37.344 20.109 -20.172 1 26.75 9 LEU B C 1
ATOM 3755 O O . LEU B 1 9 ? -36.562 20.812 -19.516 1 26.75 9 LEU B O 1
ATOM 3759 N N . LEU B 1 10 ? -37.562 18.906 -19.594 1 28.69 10 LEU B N 1
ATOM 3760 C CA . LEU B 1 10 ? -36.594 18.062 -18.938 1 28.69 10 LEU B CA 1
ATOM 3761 C C . LEU B 1 10 ? -35.375 17.828 -19.844 1 28.69 10 LEU B C 1
ATOM 3763 O O . LEU B 1 10 ? -35.531 17.234 -20.922 1 28.69 10 LEU B O 1
ATOM 3767 N N . TYR B 1 11 ? -34.531 18.812 -20 1 27.19 11 TYR B N 1
ATOM 3768 C CA . TYR B 1 11 ? -33.281 18.547 -20.703 1 27.19 11 TYR B CA 1
ATOM 3769 C C . TYR B 1 11 ? -32.562 17.375 -20.078 1 27.19 11 TYR B C 1
ATOM 3771 O O . TYR B 1 11 ? -32.281 17.391 -18.875 1 27.19 11 TYR B O 1
ATOM 3779 N N . ALA B 1 12 ? -32.688 16.219 -20.578 1 29.98 12 ALA B N 1
ATOM 3780 C CA . ALA B 1 12 ? -31.906 15.016 -20.344 1 29.98 12 ALA B CA 1
ATOM 3781 C C . ALA B 1 12 ? -30.422 15.25 -20.625 1 29.98 12 ALA B C 1
ATOM 3783 O O . ALA B 1 12 ? -30 15.289 -21.781 1 29.98 12 ALA B O 1
ATOM 3784 N N . SER B 1 13 ? -29.797 16.125 -19.875 1 32.88 13 SER B N 1
ATOM 3785 C CA . SER B 1 13 ? -28.344 16.078 -20.031 1 32.88 13 SER B CA 1
ATOM 3786 C C . SER B 1 13 ? -27.844 14.648 -20.031 1 32.88 13 SER B C 1
ATOM 3788 O O . SER B 1 13 ? -28.219 13.852 -19.172 1 32.88 13 SER B O 1
ATOM 3790 N N . GLY B 1 14 ? -27.594 14.07 -21.109 1 34.12 14 GLY B N 1
ATOM 3791 C CA . GLY B 1 14 ? -27.016 12.75 -21.344 1 34.12 14 GLY B CA 1
ATOM 3792 C C . GLY B 1 14 ? -25.828 12.453 -20.453 1 34.12 14 GLY B C 1
ATOM 3793 O O . GLY B 1 14 ? -24.672 12.633 -20.875 1 34.12 14 GLY B O 1
ATOM 3794 N N . ILE B 1 15 ? -25.781 12.758 -19.188 1 37.19 15 ILE B N 1
ATOM 3795 C CA . ILE B 1 15 ? -24.75 12.188 -18.328 1 37.19 15 ILE B CA 1
ATOM 3796 C C . ILE B 1 15 ? -24.688 10.68 -18.531 1 37.19 15 ILE B C 1
ATOM 3798 O O . ILE B 1 15 ? -25.672 9.969 -18.281 1 37.19 15 ILE B O 1
ATOM 3802 N N . CYS B 1 16 ? -23.984 10.148 -19.469 1 38.09 16 CYS B N 1
ATOM 3803 C CA . CYS B 1 16 ? -23.719 8.719 -19.531 1 38.09 16 CYS B CA 1
ATOM 3804 C C . CYS B 1 16 ? -23.469 8.156 -18.141 1 38.09 16 CYS B C 1
ATOM 3806 O O . CYS B 1 16 ? -22.453 8.477 -17.516 1 38.09 16 CYS B O 1
ATOM 3808 N N . ALA B 1 17 ? -24.406 7.832 -17.422 1 48.06 17 ALA B N 1
ATOM 3809 C CA . ALA B 1 17 ? -24.344 7.238 -16.078 1 48.06 17 ALA B CA 1
ATOM 3810 C C . ALA B 1 17 ? -23.312 6.117 -16.031 1 48.06 17 ALA B C 1
ATOM 3812 O O . ALA B 1 17 ? -23.391 5.145 -16.781 1 48.06 17 ALA B O 1
ATOM 3813 N N . GLN B 1 18 ? -22.094 6.371 -15.43 1 62 18 GLN B N 1
ATOM 3814 C CA . GLN B 1 18 ? -21.125 5.312 -15.172 1 62 18 GLN B CA 1
ATOM 3815 C C . GLN B 1 18 ? -21.797 4.074 -14.586 1 62 18 GLN B C 1
ATOM 3817 O O . GLN B 1 18 ? -22.641 4.188 -13.688 1 62 18 GLN B O 1
ATOM 3822 N N . TYR B 1 19 ? -21.734 2.945 -15.32 1 68 19 TYR B N 1
ATOM 3823 C CA . TYR B 1 19 ? -22.25 1.684 -14.797 1 68 19 TYR B CA 1
ATOM 3824 C C . TYR B 1 19 ? -21.672 1.384 -13.422 1 68 19 TYR B C 1
ATOM 3826 O O . TYR B 1 19 ? -20.453 1.476 -13.219 1 68 19 TYR B O 1
ATOM 3834 N N . VAL B 1 20 ? -22.578 1.258 -12.477 1 72.81 20 VAL B N 1
ATOM 3835 C CA . VAL B 1 20 ? -22.188 0.834 -11.133 1 72.81 20 VAL B CA 1
ATOM 3836 C C . VAL B 1 20 ? -22.703 -0.583 -10.875 1 72.81 20 VAL B C 1
ATOM 3838 O O . VAL B 1 20 ? -23.906 -0.833 -10.898 1 72.81 20 VAL B O 1
ATOM 3841 N N . PRO B 1 21 ? -21.734 -1.442 -10.672 1 84.38 21 PRO B N 1
ATOM 3842 C CA . PRO B 1 21 ? -22.172 -2.809 -10.367 1 84.38 21 PRO B CA 1
ATOM 3843 C C . PRO B 1 21 ? -23.062 -2.883 -9.125 1 84.38 21 PRO B C 1
ATOM 3845 O O . PRO B 1 21 ? -22.984 -2.014 -8.258 1 84.38 21 PRO B O 1
ATOM 3848 N N . VAL B 1 22 ? -23.891 -3.861 -9.109 1 83.56 22 VAL B N 1
ATOM 3849 C CA . VAL B 1 22 ? -24.766 -4.074 -7.961 1 83.56 22 VAL B CA 1
ATOM 3850 C C . VAL B 1 22 ? -24 -4.812 -6.863 1 83.56 22 VAL B C 1
ATOM 3852 O O . VAL B 1 22 ? -23.516 -5.926 -7.074 1 83.56 22 VAL B O 1
ATOM 3855 N N . PRO B 1 23 ? -23.953 -4.129 -5.789 1 88.31 23 PRO B N 1
ATOM 3856 C CA . PRO B 1 23 ? -23.328 -4.859 -4.68 1 88.31 23 PRO B CA 1
ATOM 3857 C C . PRO B 1 23 ? -24.062 -6.16 -4.352 1 88.31 23 PRO B C 1
ATOM 3859 O O . PRO B 1 23 ? -25.266 -6.281 -4.602 1 88.31 23 PRO B O 1
ATOM 3862 N N . TRP B 1 24 ? -23.312 -7.152 -3.852 1 90.44 24 TRP B N 1
ATOM 3863 C CA . TRP B 1 24 ? -23.922 -8.43 -3.51 1 90.44 24 TRP B CA 1
ATOM 3864 C C . TRP B 1 24 ? -23.812 -8.703 -2.014 1 90.44 24 TRP B C 1
ATOM 3866 O O . TRP B 1 24 ? -22.859 -8.266 -1.365 1 90.44 24 TRP B O 1
ATOM 3876 N N . ALA B 1 25 ? -24.766 -9.281 -1.452 1 95.06 25 ALA B N 1
ATOM 3877 C CA . ALA B 1 25 ? -24.891 -9.758 -0.076 1 95.06 25 ALA B CA 1
ATOM 3878 C C . ALA B 1 25 ? -25.828 -10.953 0.011 1 95.06 25 ALA B C 1
ATOM 3880 O O . ALA B 1 25 ? -26.594 -11.227 -0.927 1 95.06 25 ALA B O 1
ATOM 3881 N N . TYR B 1 26 ? -25.719 -11.711 0.997 1 96.88 26 TYR B N 1
ATOM 3882 C CA . TYR B 1 26 ? -26.609 -12.852 1.223 1 96.88 26 TYR B CA 1
ATOM 3883 C C . TYR B 1 26 ? -26.859 -13.055 2.711 1 96.88 26 TYR B C 1
ATOM 3885 O O . TYR B 1 26 ? -26.375 -12.289 3.543 1 96.88 26 TYR B O 1
ATOM 3893 N N . THR B 1 27 ? -27.766 -13.969 3.064 1 96.12 27 THR B N 1
ATOM 3894 C CA . THR B 1 27 ? -28.109 -14.227 4.461 1 96.12 27 THR B CA 1
ATOM 3895 C C . THR B 1 27 ? -27.344 -15.438 4.992 1 96.12 27 THR B C 1
ATOM 3897 O O . THR B 1 27 ? -27.172 -16.422 4.281 1 96.12 27 THR B O 1
ATOM 3900 N N . GLN B 1 28 ? -26.844 -15.219 6.102 1 94.62 28 GLN B N 1
ATOM 3901 C CA . GLN B 1 28 ? -26.188 -16.297 6.836 1 94.62 28 GLN B CA 1
ATOM 3902 C C . GLN B 1 28 ? -26.438 -16.172 8.336 1 94.62 28 GLN B C 1
ATOM 3904 O O . GLN B 1 28 ? -26.406 -15.078 8.891 1 94.62 28 GLN B O 1
ATOM 3909 N N . ASP B 1 29 ? -26.781 -17.297 8.953 1 89.75 29 ASP B N 1
ATOM 3910 C CA . ASP B 1 29 ? -27.047 -17.312 10.391 1 89.75 29 ASP B CA 1
ATOM 3911 C C . ASP B 1 29 ? -25.781 -17.641 11.18 1 89.75 29 ASP B C 1
ATOM 3913 O O . ASP B 1 29 ? -25.281 -18.766 11.102 1 89.75 29 ASP B O 1
ATOM 3917 N N . GLU B 1 30 ? -25.25 -16.688 11.836 1 92.81 30 GLU B N 1
ATOM 3918 C CA . GLU B 1 30 ? -24.094 -16.859 12.703 1 92.81 30 GLU B CA 1
ATOM 3919 C C . GLU B 1 30 ? -24.375 -16.359 14.117 1 92.81 30 GLU B C 1
ATOM 3921 O O . GLU B 1 30 ? -25.172 -15.43 14.305 1 92.81 30 GLU B O 1
ATOM 3926 N N . PRO B 1 31 ? -23.797 -17.016 15.125 1 95.06 31 PRO B N 1
ATOM 3927 C CA . PRO B 1 31 ? -23.922 -16.453 16.469 1 95.06 31 PRO B CA 1
ATOM 3928 C C . PRO B 1 31 ? -23.328 -15.047 16.578 1 95.06 31 PRO B C 1
ATOM 3930 O O . PRO B 1 31 ? -22.469 -14.672 15.797 1 95.06 31 PRO B O 1
ATOM 3933 N N . PRO B 1 32 ? -23.828 -14.32 17.547 1 97.69 32 PRO B N 1
ATOM 3934 C CA . PRO B 1 32 ? -23.297 -12.961 17.719 1 97.69 32 PRO B CA 1
ATOM 3935 C C . PRO B 1 32 ? -21.797 -12.953 18 1 97.69 32 PRO B C 1
ATOM 3937 O O . PRO B 1 32 ? -21.297 -13.82 18.734 1 97.69 32 PRO B O 1
ATOM 3940 N N . VAL B 1 33 ? -21.109 -12.062 17.359 1 98.12 33 VAL B N 1
ATOM 3941 C CA . VAL B 1 33 ? -19.703 -11.828 17.703 1 98.12 33 VAL B CA 1
ATOM 3942 C C . VAL B 1 33 ? -19.609 -11.102 19.047 1 98.12 33 VAL B C 1
ATOM 3944 O O . VAL B 1 33 ? -20.281 -10.086 19.25 1 98.12 33 VAL B O 1
ATOM 3947 N N . LYS B 1 34 ? -18.812 -11.586 19.969 1 98.38 34 LYS B N 1
ATOM 3948 C CA . LYS B 1 34 ? -18.641 -10.977 21.281 1 98.38 34 LYS B CA 1
ATOM 3949 C C . LYS B 1 34 ? -17.516 -9.953 21.266 1 98.38 34 LYS B C 1
ATOM 3951 O O . LYS B 1 34 ? -16.344 -10.312 21.188 1 98.38 34 LYS B O 1
ATOM 3956 N N . VAL B 1 35 ? -17.891 -8.734 21.422 1 98.44 35 VAL B N 1
ATOM 3957 C CA . VAL B 1 35 ? -16.953 -7.625 21.422 1 98.44 35 VAL B CA 1
ATOM 3958 C C . VAL B 1 35 ? -16.781 -7.102 22.844 1 98.44 35 VAL B C 1
ATOM 3960 O O . VAL B 1 35 ? -17.75 -6.953 23.578 1 98.44 35 VAL B O 1
ATOM 3963 N N . THR B 1 36 ? -15.555 -6.816 23.25 1 98.31 36 THR B N 1
ATOM 3964 C CA . THR B 1 36 ? -15.273 -6.258 24.562 1 98.31 36 THR B CA 1
ATOM 3965 C C . THR B 1 36 ? -14.648 -4.867 24.438 1 98.31 36 THR B C 1
ATOM 3967 O O . THR B 1 36 ? -13.734 -4.66 23.641 1 98.31 36 THR B O 1
ATOM 3970 N N . VAL B 1 37 ? -15.156 -3.967 25.219 1 97.94 37 VAL B N 1
ATOM 3971 C CA . VAL B 1 37 ? -14.617 -2.617 25.359 1 97.94 37 VAL B CA 1
ATOM 3972 C C . VAL B 1 37 ? -14.164 -2.393 26.797 1 97.94 37 VAL B C 1
ATOM 3974 O O . VAL B 1 37 ? -14.938 -2.604 27.75 1 97.94 37 VAL B O 1
ATOM 3977 N N . ASP B 1 38 ? -12.922 -1.99 26.969 1 97.88 38 ASP B N 1
ATOM 3978 C CA . ASP B 1 38 ? -12.336 -1.811 28.297 1 97.88 38 ASP B CA 1
ATOM 3979 C C . ASP B 1 38 ? -11.703 -0.43 28.438 1 97.88 38 ASP B C 1
ATOM 3981 O O . ASP B 1 38 ? -10.578 -0.212 27.984 1 97.88 38 ASP B O 1
ATOM 3985 N N . ALA B 1 39 ? -12.289 0.446 29.188 1 96.31 39 ALA B N 1
ATOM 3986 C CA . ALA B 1 39 ? -11.852 1.833 29.312 1 96.31 39 ALA B CA 1
ATOM 3987 C C . ALA B 1 39 ? -10.664 1.956 30.266 1 96.31 39 ALA B C 1
ATOM 3989 O O . ALA B 1 39 ? -10.078 3.031 30.391 1 96.31 39 ALA B O 1
ATOM 3990 N N . THR B 1 40 ? -10.273 0.908 30.875 1 97.19 40 THR B N 1
ATOM 3991 C CA . THR B 1 40 ? -9.117 0.956 31.75 1 97.19 40 THR B CA 1
ATOM 3992 C C . THR B 1 40 ? -7.82 0.855 30.953 1 97.19 40 THR B C 1
ATOM 3994 O O . THR B 1 40 ? -6.742 1.156 31.469 1 97.19 40 THR B O 1
ATOM 3997 N N . VAL B 1 41 ? -7.906 0.294 29.844 1 98.12 41 VAL B N 1
ATOM 3998 C CA . VAL B 1 41 ? -6.758 0.25 28.938 1 98.12 41 VAL B CA 1
ATOM 3999 C C . VAL B 1 41 ? -6.84 1.407 27.938 1 98.12 41 VAL B C 1
ATOM 4001 O O . VAL B 1 41 ? -7.691 1.412 27.047 1 98.12 41 VAL B O 1
ATOM 4004 N N . ARG B 1 42 ? -5.922 2.32 28.062 1 97.94 42 ARG B N 1
ATOM 4005 C CA . ARG B 1 42 ? -5.98 3.574 27.312 1 97.94 42 ARG B CA 1
ATOM 4006 C C . ARG B 1 42 ? -4.809 3.688 26.344 1 97.94 42 ARG B C 1
ATOM 4008 O O . ARG B 1 42 ? -3.699 3.248 26.656 1 97.94 42 ARG B O 1
ATOM 4015 N N . HIS B 1 43 ? -5.066 4.254 25.172 1 98.31 43 HIS B N 1
ATOM 4016 C CA . HIS B 1 43 ? -4.078 4.398 24.109 1 98.31 43 HIS B CA 1
ATOM 4017 C C . HIS B 1 43 ? -3.887 5.863 23.734 1 98.31 43 HIS B C 1
ATOM 4019 O O . HIS B 1 43 ? -3.707 6.715 24.609 1 98.31 43 HIS B O 1
ATOM 4025 N N . GLN B 1 44 ? -3.896 6.188 22.531 1 98.69 44 GLN B N 1
ATOM 4026 C CA . GLN B 1 44 ? -3.504 7.531 22.125 1 98.69 44 GLN B CA 1
ATOM 4027 C C . GLN B 1 44 ? -4.664 8.508 22.266 1 98.69 44 GLN B C 1
ATOM 4029 O O . GLN B 1 44 ? -5.832 8.117 22.188 1 98.69 44 GLN B O 1
ATOM 4034 N N . THR B 1 45 ? -4.348 9.766 22.453 1 98.88 45 THR B N 1
ATOM 4035 C CA . THR B 1 45 ? -5.289 10.875 22.359 1 98.88 45 THR B CA 1
ATOM 4036 C C . THR B 1 45 ? -5.457 11.32 20.906 1 98.88 45 THR B C 1
ATOM 4038 O O . THR B 1 45 ? -4.469 11.492 20.188 1 98.88 45 THR B O 1
ATOM 4041 N N . MET B 1 46 ? -6.668 11.539 20.5 1 98.88 46 MET B N 1
ATOM 4042 C CA . MET B 1 46 ? -6.965 11.828 19.094 1 98.88 46 MET B CA 1
ATOM 4043 C C . MET B 1 46 ? -6.77 13.312 18.797 1 98.88 46 MET B C 1
ATOM 4045 O O . MET B 1 46 ? -7.121 14.164 19.609 1 98.88 46 MET B O 1
ATOM 4049 N N . ILE B 1 47 ? -6.199 13.602 17.641 1 98.69 47 ILE B N 1
ATOM 4050 C CA . ILE B 1 47 ? -6.027 14.961 17.125 1 98.69 47 ILE B CA 1
ATOM 4051 C C . ILE B 1 47 ? -7.152 15.289 16.156 1 98.69 47 ILE B C 1
ATOM 4053 O O . ILE B 1 47 ? -7.777 16.344 16.25 1 98.69 47 ILE B O 1
ATOM 4057 N N . GLY B 1 48 ? -7.367 14.383 15.141 1 98.62 48 GLY B N 1
ATOM 4058 C CA . GLY B 1 48 ? -8.508 14.617 14.273 1 98.62 48 GLY B CA 1
ATOM 4059 C C . GLY B 1 48 ? -8.289 14.148 12.852 1 98.62 48 GLY B C 1
ATOM 4060 O O . GLY B 1 48 ? -7.203 13.672 12.508 1 98.62 48 GLY B O 1
ATOM 4061 N N . GLY B 1 49 ? -9.352 14.234 12.023 1 98.81 49 GLY B N 1
ATOM 4062 C CA . GLY B 1 49 ? -9.289 14.031 10.578 1 98.81 49 GLY B CA 1
ATOM 4063 C C . GLY B 1 49 ? -9.18 15.32 9.797 1 98.81 49 GLY B C 1
ATOM 4064 O O . GLY B 1 49 ? -9.523 16.391 10.305 1 98.81 49 GLY B O 1
ATOM 4065 N N . GLY B 1 50 ? -8.727 15.188 8.586 1 98.88 50 GLY B N 1
ATOM 4066 C CA . GLY B 1 50 ? -8.562 16.438 7.852 1 98.88 50 GLY B CA 1
ATOM 4067 C C . GLY B 1 50 ? -8.297 16.234 6.371 1 98.88 50 GLY B C 1
ATOM 4068 O O . GLY B 1 50 ? -8.492 15.125 5.848 1 98.88 50 GLY B O 1
ATOM 4069 N N . CYS B 1 51 ? -7.973 17.312 5.68 1 98.88 51 CYS B N 1
ATOM 4070 C CA . CYS B 1 51 ? -7.672 17.375 4.254 1 98.88 51 CYS B CA 1
ATOM 4071 C C . CYS B 1 51 ? -6.863 18.625 3.924 1 98.88 51 CYS B C 1
ATOM 4073 O O . CYS B 1 51 ? -6.461 19.375 4.824 1 98.88 51 CYS B O 1
ATOM 4075 N N . SER B 1 52 ? -6.574 18.828 2.652 1 98.88 52 SER B N 1
ATOM 4076 C CA . SER B 1 52 ? -5.707 19.922 2.23 1 98.88 52 SER B CA 1
ATOM 4077 C C . SER B 1 52 ? -6.227 20.578 0.954 1 98.88 52 SER B C 1
ATOM 4079 O O . SER B 1 52 ? -7.008 19.969 0.214 1 98.88 52 SER B O 1
ATOM 4081 N N . GLY B 1 53 ? -5.875 21.812 0.795 1 98.38 53 GLY B N 1
ATOM 4082 C CA . GLY B 1 53 ? -6.078 22.516 -0.465 1 98.38 53 GLY B CA 1
ATOM 4083 C C . GLY B 1 53 ? -4.781 22.859 -1.171 1 98.38 53 GLY B C 1
ATOM 4084 O O . GLY B 1 53 ? -4.73 23.797 -1.96 1 98.38 53 GLY B O 1
ATOM 4085 N N . ALA B 1 54 ? -3.77 22.125 -0.973 1 97.5 54 ALA B N 1
ATOM 4086 C CA . ALA B 1 54 ? -2.418 22.406 -1.453 1 97.5 54 ALA B CA 1
ATOM 4087 C C . ALA B 1 54 ? -2.379 22.453 -2.977 1 97.5 54 ALA B C 1
ATOM 4089 O O . ALA B 1 54 ? -3.248 21.891 -3.648 1 97.5 54 ALA B O 1
ATOM 4090 N N . PHE B 1 55 ? -1.396 23.188 -3.516 1 96.12 55 PHE B N 1
ATOM 4091 C CA . PHE B 1 55 ? -1.057 23.297 -4.93 1 96.12 55 PHE B CA 1
ATOM 4092 C C . PHE B 1 55 ? -2.189 23.953 -5.711 1 96.12 55 PHE B C 1
ATOM 4094 O O . PHE B 1 55 ? -2.545 23.5 -6.801 1 96.12 55 PHE B O 1
ATOM 4101 N N . GLY B 1 56 ? -2.814 24.938 -5.074 1 95.75 56 GLY B N 1
ATOM 4102 C CA . GLY B 1 56 ? -3.775 25.781 -5.77 1 95.75 56 GLY B CA 1
ATOM 4103 C C . GLY B 1 56 ? -5.184 25.203 -5.762 1 95.75 56 GLY B C 1
ATOM 4104 O O . GLY B 1 56 ? -6.129 25.875 -6.172 1 95.75 56 GLY B O 1
ATOM 4105 N N . VAL B 1 57 ? -5.367 24.016 -5.254 1 96.94 57 VAL B N 1
ATOM 4106 C CA . VAL B 1 57 ? -6.672 23.375 -5.238 1 96.94 57 VAL B CA 1
ATOM 4107 C C . VAL B 1 57 ? -7.617 24.125 -4.316 1 96.94 57 VAL B C 1
ATOM 4109 O O . VAL B 1 57 ? -8.828 24.156 -4.543 1 96.94 57 VAL B O 1
ATOM 4112 N N . ALA B 1 58 ? -7.105 24.812 -3.33 1 98.25 58 ALA B N 1
ATOM 4113 C CA . ALA B 1 58 ? -7.906 25.688 -2.471 1 98.25 58 ALA B CA 1
ATOM 4114 C C . ALA B 1 58 ? -8.695 26.703 -3.297 1 98.25 58 ALA B C 1
ATOM 4116 O O . ALA B 1 58 ? -9.812 27.062 -2.93 1 98.25 58 ALA B O 1
ATOM 4117 N N . CYS B 1 59 ? -8.133 27.172 -4.43 1 97.94 59 CYS B N 1
ATOM 4118 C CA . CYS B 1 59 ? -8.789 28.172 -5.27 1 97.94 59 CYS B CA 1
ATOM 4119 C C . CYS B 1 59 ? -10.094 27.641 -5.836 1 97.94 59 CYS B C 1
ATOM 4121 O O . CYS B 1 59 ? -11.062 28.391 -5.992 1 97.94 59 CYS B O 1
ATOM 4123 N N . ASP B 1 60 ? -10.117 26.344 -6.082 1 97.5 60 ASP B N 1
ATOM 4124 C CA . ASP B 1 60 ? -11.352 25.75 -6.59 1 97.5 60 ASP B CA 1
ATOM 4125 C C . ASP B 1 60 ? -12.484 25.859 -5.57 1 97.5 60 ASP B C 1
ATOM 4127 O O . ASP B 1 60 ? -13.594 26.266 -5.914 1 97.5 60 ASP B O 1
ATOM 4131 N N . GLN B 1 61 ? -12.18 25.547 -4.352 1 97.38 61 GLN B N 1
ATOM 4132 C CA . GLN B 1 61 ? -13.188 25.562 -3.297 1 97.38 61 GLN B CA 1
ATOM 4133 C C . GLN B 1 61 ? -13.586 27 -2.945 1 97.38 61 GLN B C 1
ATOM 4135 O O . GLN B 1 61 ? -14.688 27.234 -2.441 1 97.38 61 GLN B O 1
ATOM 4140 N N . THR B 1 62 ? -12.695 27.938 -3.248 1 97.88 62 THR B N 1
ATOM 4141 C CA . THR B 1 62 ? -12.977 29.312 -2.879 1 97.88 62 THR B CA 1
ATOM 4142 C C . THR B 1 62 ? -13.492 30.094 -4.078 1 97.88 62 THR B C 1
ATOM 4144 O O . THR B 1 62 ? -13.547 31.328 -4.047 1 97.88 62 THR B O 1
ATOM 4147 N N . GLY B 1 63 ? -13.828 29.453 -5.16 1 97.19 63 GLY B N 1
ATOM 4148 C CA . GLY B 1 63 ? -14.734 30.062 -6.113 1 97.19 63 GLY B CA 1
ATOM 4149 C C . GLY B 1 63 ? -14.094 30.328 -7.465 1 97.19 63 GLY B C 1
ATOM 4150 O O . GLY B 1 63 ? -14.742 30.859 -8.367 1 97.19 63 GLY B O 1
ATOM 4151 N N . SER B 1 64 ? -12.844 29.875 -7.699 1 96.62 64 SER B N 1
ATOM 4152 C CA . SER B 1 64 ? -12.125 30.25 -8.914 1 96.62 64 SER B CA 1
ATOM 4153 C C . SER B 1 64 ? -12.781 29.641 -10.148 1 96.62 64 SER B C 1
ATOM 4155 O O . SER B 1 64 ? -12.617 30.156 -11.258 1 96.62 64 SER B O 1
ATOM 4157 N N . GLN B 1 65 ? -13.5 28.578 -9.93 1 96 65 GLN B N 1
ATOM 4158 C CA . GLN B 1 65 ? -14.086 27.891 -11.078 1 96 65 GLN B CA 1
ATOM 4159 C C . GLN B 1 65 ? -15.602 28.031 -11.086 1 96 65 GLN B C 1
ATOM 4161 O O . GLN B 1 65 ? -16.297 27.25 -11.758 1 96 65 GLN B O 1
ATOM 4166 N N . GLY B 1 66 ? -16.141 28.891 -10.266 1 96.94 66 GLY B N 1
ATOM 4167 C CA . GLY B 1 66 ? -17.562 29.203 -10.398 1 96.94 66 GLY B CA 1
ATOM 4168 C C . GLY B 1 66 ? -18.375 28.797 -9.195 1 96.94 66 GLY B C 1
ATOM 4169 O O . GLY B 1 66 ? -19.594 28.984 -9.172 1 96.94 66 GLY B O 1
ATOM 4170 N N . LEU B 1 67 ? -17.812 28.266 -8.195 1 97.94 67 LEU B N 1
ATOM 4171 C CA . LEU B 1 67 ? -18.547 27.938 -6.98 1 97.94 67 LEU B CA 1
ATOM 4172 C C . LEU B 1 67 ? -19.031 29.203 -6.281 1 97.94 67 LEU B C 1
ATOM 4174 O O . LEU B 1 67 ? -18.234 30.078 -5.949 1 97.94 67 LEU B O 1
ATOM 4178 N N . SER B 1 68 ? -20.344 29.359 -6.043 1 98.25 68 SER B N 1
ATOM 4179 C CA . SER B 1 68 ? -20.906 30.547 -5.422 1 98.25 68 SER B CA 1
ATOM 4180 C C . SER B 1 68 ? -20.453 30.688 -3.973 1 98.25 68 SER B C 1
ATOM 4182 O O . SER B 1 68 ? -20.078 29.703 -3.34 1 98.25 68 SER B O 1
ATOM 4184 N N . PRO B 1 69 ? -20.516 31.906 -3.408 1 97.25 69 PRO B N 1
ATOM 4185 C CA . PRO B 1 69 ? -20.125 32.094 -2.01 1 97.25 69 PRO B CA 1
ATOM 4186 C C . PRO B 1 69 ? -20.906 31.203 -1.053 1 97.25 69 PRO B C 1
ATOM 4188 O O . PRO B 1 69 ? -20.328 30.641 -0.109 1 97.25 69 PRO B O 1
ATOM 4191 N N . SER B 1 70 ? -22.141 31.062 -1.273 1 98.06 70 SER B N 1
ATOM 4192 C CA . SER B 1 70 ? -22.969 30.203 -0.416 1 98.06 70 SER B CA 1
ATOM 4193 C C . SER B 1 70 ? -22.5 28.75 -0.477 1 98.06 70 SER B C 1
ATOM 4195 O O . SER B 1 70 ? -22.375 28.094 0.555 1 98.06 70 SER B O 1
ATOM 4197 N N . ASN B 1 71 ? -22.234 28.281 -1.702 1 98.44 71 ASN B N 1
ATOM 4198 C CA . ASN B 1 71 ? -21.812 26.891 -1.849 1 98.44 71 ASN B CA 1
ATOM 4199 C C . ASN B 1 71 ? -20.375 26.688 -1.376 1 98.44 71 ASN B C 1
ATOM 4201 O O . ASN B 1 71 ? -20.016 25.594 -0.919 1 98.44 71 ASN B O 1
ATOM 4205 N N . GLN B 1 72 ? -19.578 27.719 -1.469 1 98.44 72 GLN B N 1
ATOM 4206 C CA . GLN B 1 72 ? -18.25 27.656 -0.879 1 98.44 72 GLN B CA 1
ATOM 4207 C C . GLN B 1 72 ? -18.312 27.312 0.607 1 98.44 72 GLN B C 1
ATOM 4209 O O . GLN B 1 72 ? -17.656 26.375 1.071 1 98.44 72 GLN B O 1
ATOM 4214 N N . GLN B 1 73 ? -19.156 28.031 1.294 1 98.31 73 GLN B N 1
ATOM 4215 C CA . GLN B 1 73 ? -19.297 27.781 2.725 1 98.31 73 GLN B CA 1
ATOM 4216 C C . GLN B 1 73 ? -19.969 26.438 2.99 1 98.31 73 GLN B C 1
ATOM 4218 O O . GLN B 1 73 ? -19.609 25.734 3.936 1 98.31 73 GLN B O 1
ATOM 4223 N N . LEU B 1 74 ? -20.922 26.109 2.162 1 98.62 74 LEU B N 1
ATOM 4224 C CA . LEU B 1 74 ? -21.609 24.828 2.336 1 98.62 74 LEU B CA 1
ATOM 4225 C C . LEU B 1 74 ? -20.641 23.672 2.209 1 98.62 74 LEU B C 1
ATOM 4227 O O . LEU B 1 74 ? -20.703 22.703 2.984 1 98.62 74 LEU B O 1
ATOM 4231 N N . VAL B 1 75 ? -19.719 23.672 1.206 1 98.81 75 VAL B N 1
ATOM 4232 C CA . VAL B 1 75 ? -18.703 22.656 1.048 1 98.81 75 VAL B CA 1
ATOM 4233 C C . VAL B 1 75 ? -17.828 22.594 2.299 1 98.81 75 VAL B C 1
ATOM 4235 O O . VAL B 1 75 ? -17.516 21.516 2.799 1 98.81 75 VAL B O 1
ATOM 4238 N N . SER B 1 76 ? -17.484 23.75 2.838 1 98.81 76 SER B N 1
ATOM 4239 C CA . SER B 1 76 ? -16.719 23.781 4.078 1 98.81 76 SER B CA 1
ATOM 4240 C C . SER B 1 76 ? -17.5 23.156 5.23 1 98.81 76 SER B C 1
ATOM 4242 O O . SER B 1 76 ? -16.922 22.453 6.07 1 98.81 76 SER B O 1
ATOM 4244 N N . ASP B 1 77 ? -18.797 23.469 5.289 1 98.69 77 ASP B N 1
ATOM 4245 C CA . ASP B 1 77 ? -19.625 22.859 6.328 1 98.69 77 ASP B CA 1
ATOM 4246 C C . ASP B 1 77 ? -19.656 21.344 6.203 1 98.69 77 ASP B C 1
ATOM 4248 O O . ASP B 1 77 ? -19.531 20.625 7.203 1 98.69 77 ASP B O 1
ATOM 4252 N N . TYR B 1 78 ? -19.812 20.844 4.984 1 98.69 78 TYR B N 1
ATOM 4253 C CA . TYR B 1 78 ? -19.797 19.391 4.777 1 98.69 78 TYR B CA 1
ATOM 4254 C C . TYR B 1 78 ? -18.5 18.781 5.281 1 98.69 78 TYR B C 1
ATOM 4256 O O . TYR B 1 78 ? -18.5 17.703 5.879 1 98.69 78 TYR B O 1
ATOM 4264 N N . LEU B 1 79 ? -17.406 19.469 5.066 1 98.88 79 LEU B N 1
ATOM 4265 C CA . LEU B 1 79 ? -16.094 18.938 5.41 1 98.88 79 LEU B CA 1
ATOM 4266 C C . LEU B 1 79 ? -15.836 19.062 6.91 1 98.88 79 LEU B C 1
ATOM 4268 O O . LEU B 1 79 ? -15.445 18.078 7.559 1 98.88 79 LEU B O 1
ATOM 4272 N N . PHE B 1 80 ? -16.188 20.219 7.555 1 98.81 80 PHE B N 1
ATOM 4273 C CA . PHE B 1 80 ? -15.547 20.531 8.828 1 98.81 80 PHE B CA 1
ATOM 4274 C C . PHE B 1 80 ? -16.578 20.641 9.945 1 98.81 80 PHE B C 1
ATOM 4276 O O . PHE B 1 80 ? -16.219 20.625 11.125 1 98.81 80 PHE B O 1
ATOM 4283 N N . SER B 1 81 ? -17.828 20.781 9.594 1 98.06 81 SER B N 1
ATOM 4284 C CA . SER B 1 81 ? -18.828 20.875 10.648 1 98.06 81 SER B CA 1
ATOM 4285 C C . SER B 1 81 ? -18.859 19.609 11.492 1 98.06 81 SER B C 1
ATOM 4287 O O . SER B 1 81 ? -18.797 18.5 10.961 1 98.06 81 SER B O 1
ATOM 4289 N N . GLU B 1 82 ? -19.047 19.719 12.773 1 95.19 82 GLU B N 1
ATOM 4290 C CA . GLU B 1 82 ? -19.062 18.594 13.695 1 95.19 82 GLU B CA 1
ATOM 4291 C C . GLU B 1 82 ? -20.266 17.688 13.43 1 95.19 82 GLU B C 1
ATOM 4293 O O . GLU B 1 82 ? -20.266 16.516 13.828 1 95.19 82 GLU B O 1
ATOM 4298 N N . ASN B 1 83 ? -21.188 18.172 12.766 1 94.06 83 ASN B N 1
ATOM 4299 C CA . ASN B 1 83 ? -22.422 17.406 12.562 1 94.06 83 ASN B CA 1
ATOM 4300 C C . ASN B 1 83 ? -22.469 16.75 11.188 1 94.06 83 ASN B C 1
ATOM 4302 O O . ASN B 1 83 ? -23.406 16.031 10.867 1 94.06 83 ASN B O 1
ATOM 4306 N N . LEU B 1 84 ? -21.453 16.984 10.328 1 96.56 84 LEU B N 1
ATOM 4307 C CA . LEU B 1 84 ? -21.391 16.422 8.984 1 96.56 84 LEU B CA 1
ATOM 4308 C C . LEU B 1 84 ? -20.109 15.625 8.789 1 96.56 84 LEU B C 1
ATOM 4310 O O . LEU B 1 84 ? -19.953 14.539 9.352 1 96.56 84 LEU B O 1
ATOM 4314 N N . GLY B 1 85 ? -19.094 16.25 8.227 1 97.81 85 GLY B N 1
ATOM 4315 C CA . GLY B 1 85 ? -17.859 15.523 7.98 1 97.81 85 GLY B CA 1
ATOM 4316 C C . GLY B 1 85 ? -16.984 15.375 9.219 1 97.81 85 GLY B C 1
ATOM 4317 O O . GLY B 1 85 ? -16.219 14.414 9.344 1 97.81 85 GLY B O 1
ATOM 4318 N N . GLY B 1 86 ? -17.031 16.375 10.062 1 98.06 86 GLY B N 1
ATOM 4319 C CA . GLY B 1 86 ? -16.375 16.312 11.359 1 98.06 86 GLY B CA 1
ATOM 4320 C C . GLY B 1 86 ? -14.859 16.453 11.273 1 98.06 86 GLY B C 1
ATOM 4321 O O . GLY B 1 86 ? -14.141 16.062 12.203 1 98.06 86 GLY B O 1
ATOM 4322 N N . LEU B 1 87 ? -14.32 16.953 10.195 1 98.88 87 LEU B N 1
ATOM 4323 C CA . LEU B 1 87 ? -12.883 17.156 10.094 1 98.88 87 LEU B CA 1
ATOM 4324 C C . LEU B 1 87 ? -12.445 18.312 11 1 98.88 87 LEU B C 1
ATOM 4326 O O . LEU B 1 87 ? -13.172 19.297 11.164 1 98.88 87 LEU B O 1
ATOM 4330 N N . SER B 1 88 ? -11.242 18.141 11.555 1 98.81 88 SER B N 1
ATOM 4331 C CA . SER B 1 88 ? -10.758 19.141 12.508 1 98.81 88 SER B CA 1
ATOM 4332 C C . SER B 1 88 ? -9.32 19.531 12.211 1 98.81 88 SER B C 1
ATOM 4334 O O . SER B 1 88 ? -8.688 20.234 13.008 1 98.81 88 SER B O 1
ATOM 4336 N N . VAL B 1 89 ? -8.734 19.078 11.156 1 98.94 89 VAL B N 1
ATOM 4337 C CA . VAL B 1 89 ? -7.379 19.438 10.758 1 98.94 89 VAL B CA 1
ATOM 4338 C C . VAL B 1 89 ? -7.375 19.953 9.32 1 98.94 89 VAL B C 1
ATOM 4340 O O . VAL B 1 89 ? -8.023 19.375 8.445 1 98.94 89 VAL B O 1
ATOM 4343 N N . LEU B 1 90 ? -6.797 21.047 9.07 1 98.94 90 LEU B N 1
ATOM 4344 C CA . LEU B 1 90 ? -6.512 21.547 7.734 1 98.94 90 LEU B CA 1
ATOM 4345 C C . LEU B 1 90 ? -5.012 21.688 7.512 1 98.94 90 LEU B C 1
ATOM 4347 O O . LEU B 1 90 ? -4.316 22.328 8.312 1 98.94 90 LEU B O 1
ATOM 4351 N N . ARG B 1 91 ? -4.531 21.016 6.488 1 98.88 91 ARG B N 1
ATOM 4352 C CA . ARG B 1 91 ? -3.111 21.062 6.152 1 98.88 91 ARG B CA 1
ATOM 4353 C C . ARG B 1 91 ? -2.844 22.047 5.023 1 98.88 91 ARG B C 1
ATOM 4355 O O . ARG B 1 91 ? -3.387 21.906 3.924 1 98.88 91 ARG B O 1
ATOM 4362 N N . ASN B 1 92 ? -2.039 23.016 5.277 1 98.81 92 ASN B N 1
ATOM 4363 C CA . ASN B 1 92 ? -1.637 24.016 4.297 1 98.81 92 ASN B CA 1
ATOM 4364 C C . ASN B 1 92 ? -0.198 23.812 3.834 1 98.81 92 ASN B C 1
ATOM 4366 O O . ASN B 1 92 ? 0.663 23.422 4.629 1 98.81 92 ASN B O 1
ATOM 4370 N N . ARG B 1 93 ? 0.019 24.125 2.586 1 98.62 93 ARG B N 1
ATOM 4371 C CA . ARG B 1 93 ? 1.35 24.031 1.996 1 98.62 93 ARG B CA 1
ATOM 4372 C C . ARG B 1 93 ? 2.117 25.344 2.168 1 98.62 93 ARG B C 1
ATOM 4374 O O . ARG B 1 93 ? 1.594 26.422 1.88 1 98.62 93 ARG B O 1
ATOM 4381 N N . VAL B 1 94 ? 3.314 25.219 2.689 1 98.69 94 VAL B N 1
ATOM 4382 C CA . VAL B 1 94 ? 4.25 26.328 2.674 1 98.69 94 VAL B CA 1
ATOM 4383 C C . VAL B 1 94 ? 5.023 26.344 1.355 1 98.69 94 VAL B C 1
ATOM 4385 O O . VAL B 1 94 ? 5.855 25.469 1.11 1 98.69 94 VAL B O 1
ATOM 4388 N N . GLY B 1 95 ? 4.781 27.328 0.552 1 97.38 95 GLY B N 1
ATOM 4389 C CA . GLY B 1 95 ? 5.438 27.406 -0.742 1 97.38 95 GLY B CA 1
ATOM 4390 C C . GLY B 1 95 ? 6.922 27.703 -0.639 1 97.38 95 GLY B C 1
ATOM 4391 O O . GLY B 1 95 ? 7.371 28.328 0.325 1 97.38 95 GLY B O 1
ATOM 4392 N N . SER B 1 96 ? 7.664 27.328 -1.706 1 97.5 96 SER B N 1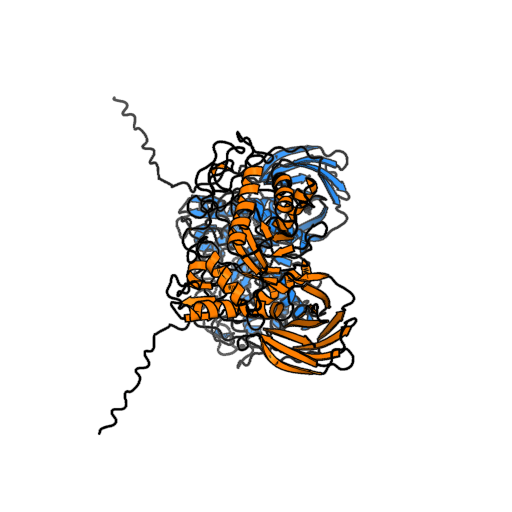
ATOM 4393 C CA . SER B 1 96 ? 9.109 27.484 -1.658 1 97.5 96 SER B CA 1
ATOM 4394 C C . SER B 1 96 ? 9.633 28.188 -2.91 1 97.5 96 SER B C 1
ATOM 4396 O O . SER B 1 96 ? 10.797 28.594 -2.969 1 97.5 96 SER B O 1
ATOM 4398 N N . SER B 1 97 ? 8.781 28.312 -3.924 1 94.75 97 SER B N 1
ATOM 4399 C CA . SER B 1 97 ? 9.203 28.969 -5.156 1 94.75 97 SER B CA 1
ATOM 4400 C C . SER B 1 97 ? 9.07 30.484 -5.043 1 94.75 97 SER B C 1
ATOM 4402 O O . SER B 1 97 ? 8.375 30.984 -4.16 1 94.75 97 SER B O 1
ATOM 4404 N N . PRO B 1 98 ? 9.664 31.141 -5.977 1 88.56 98 PRO B N 1
ATOM 4405 C CA . PRO B 1 98 ? 9.516 32.594 -5.949 1 88.56 98 PRO B CA 1
ATOM 4406 C C . PRO B 1 98 ? 8.078 33.062 -6.191 1 88.56 98 PRO B C 1
ATOM 4408 O O . PRO B 1 98 ? 7.695 34.156 -5.773 1 88.56 98 PRO B O 1
ATOM 4411 N N . THR B 1 99 ? 7.297 32.188 -6.785 1 87.62 99 THR B N 1
ATOM 4412 C CA . THR B 1 99 ? 5.938 32.594 -7.145 1 87.62 99 THR B CA 1
ATOM 4413 C C . THR B 1 99 ? 4.957 32.188 -6.047 1 87.62 99 THR B C 1
ATOM 4415 O O . THR B 1 99 ? 3.922 32.844 -5.867 1 87.62 99 THR B O 1
ATOM 4418 N N . ASP B 1 100 ? 5.238 31.234 -5.309 1 91.44 100 ASP B N 1
ATOM 4419 C CA . ASP B 1 100 ? 4.227 30.797 -4.352 1 91.44 100 ASP B CA 1
ATOM 4420 C C . ASP B 1 100 ? 4.758 30.875 -2.92 1 91.44 100 ASP B C 1
ATOM 4422 O O . ASP B 1 100 ? 3.988 30.781 -1.961 1 91.44 100 ASP B O 1
ATOM 4426 N N . GLY B 1 101 ? 6.051 31.078 -2.766 1 95.06 101 GLY B N 1
ATOM 4427 C CA . GLY B 1 101 ? 6.625 31.234 -1.44 1 95.06 101 GLY B CA 1
ATOM 4428 C C . GLY B 1 101 ? 6.598 32.656 -0.951 1 95.06 101 GLY B C 1
ATOM 4429 O O . GLY B 1 101 ? 6.156 33.562 -1.671 1 95.06 101 GLY B O 1
ATOM 4430 N N . ILE B 1 102 ? 7.07 32.875 0.292 1 97.19 102 ILE B N 1
ATOM 4431 C CA . ILE B 1 102 ? 6.992 34.188 0.907 1 97.19 102 ILE B CA 1
ATOM 4432 C C . ILE B 1 102 ? 8.344 34.875 0.806 1 97.19 102 ILE B C 1
ATOM 4434 O O . ILE B 1 102 ? 8.492 36.031 1.231 1 97.19 102 ILE B O 1
ATOM 4438 N N . LEU B 1 103 ? 9.344 34.156 0.262 1 95.94 103 LEU B N 1
ATOM 4439 C CA . LEU B 1 103 ? 10.656 34.75 0.1 1 95.94 103 LEU B CA 1
ATOM 4440 C C . LEU B 1 103 ? 10.734 35.531 -1.21 1 95.94 103 LEU B C 1
ATOM 4442 O O . LEU B 1 103 ? 10.547 34.969 -2.287 1 95.94 103 LEU B O 1
ATOM 4446 N N . GLY B 1 104 ? 11.008 36.812 -1.146 1 91.69 104 GLY B N 1
ATOM 4447 C CA . GLY B 1 104 ? 11.164 37.625 -2.344 1 91.69 104 GLY B CA 1
ATOM 4448 C C . GLY B 1 104 ? 12.461 37.344 -3.082 1 91.69 104 GLY B C 1
ATOM 4449 O O . GLY B 1 104 ? 12.453 36.75 -4.152 1 91.69 104 GLY B O 1
ATOM 4450 N N . SER B 1 105 ? 13.578 37.844 -2.627 1 92.38 105 SER B N 1
ATOM 4451 C CA . SER B 1 105 ? 14.898 37.594 -3.186 1 92.38 105 SER B CA 1
ATOM 4452 C C . SER B 1 105 ? 15.789 36.844 -2.186 1 92.38 105 SER B C 1
ATOM 4454 O O . SER B 1 105 ? 15.633 37 -0.974 1 92.38 105 SER B O 1
ATOM 4456 N N . CYS B 1 106 ? 16.656 36.094 -2.75 1 93.56 106 CYS B N 1
ATOM 4457 C CA . CYS B 1 106 ? 17.578 35.375 -1.889 1 93.56 106 CYS B CA 1
ATOM 4458 C C . CYS B 1 106 ? 18.516 36.344 -1.149 1 93.56 106 CYS B C 1
ATOM 4460 O O . CYS B 1 106 ? 19.125 37.219 -1.762 1 93.56 106 CYS B O 1
ATOM 4462 N N . PRO B 1 107 ? 18.656 36.094 0.139 1 95.44 107 PRO B N 1
ATOM 4463 C CA . PRO B 1 107 ? 19.672 36.875 0.837 1 95.44 107 PRO B CA 1
ATOM 4464 C C . PRO B 1 107 ? 21.094 36.562 0.38 1 95.44 107 PRO B C 1
ATOM 4466 O O . PRO B 1 107 ? 21.359 35.406 -0.024 1 95.44 107 PRO B O 1
ATOM 4469 N N . LEU B 1 108 ? 21.953 37.531 0.529 1 93.69 108 LEU B N 1
ATOM 4470 C CA . LEU B 1 108 ? 23.344 37.312 0.103 1 93.69 108 LEU B CA 1
ATOM 4471 C C . LEU B 1 108 ? 24.047 36.344 1.019 1 93.69 108 LEU B C 1
ATOM 4473 O O . LEU B 1 108 ? 24.906 35.562 0.568 1 93.69 108 LEU B O 1
ATOM 4477 N N . THR B 1 109 ? 23.703 36.406 2.266 1 95.44 109 THR B N 1
ATOM 4478 C CA . THR B 1 109 ? 24.219 35.5 3.291 1 95.44 109 THR B CA 1
ATOM 4479 C C . THR B 1 109 ? 23.125 35.156 4.289 1 95.44 109 THR B C 1
ATOM 4481 O O . THR B 1 109 ? 22.078 35.812 4.348 1 95.44 109 THR B O 1
ATOM 4484 N N . PRO B 1 110 ? 23.375 34.062 5.062 1 94.06 110 PRO B N 1
ATOM 4485 C CA . PRO B 1 110 ? 22.359 33.656 6.027 1 94.06 110 PRO B CA 1
ATOM 4486 C C . PRO B 1 110 ? 22.094 34.719 7.09 1 94.06 110 PRO B C 1
ATOM 4488 O O . PRO B 1 110 ? 21.016 34.719 7.703 1 94.06 110 PRO B O 1
ATOM 4491 N N . SER B 1 111 ? 23.062 35.594 7.316 1 93.69 111 SER B N 1
ATOM 4492 C CA . SER B 1 111 ? 22.922 36.625 8.344 1 93.69 111 SER B CA 1
ATOM 4493 C C . SER B 1 111 ? 22.312 37.875 7.773 1 93.69 111 SER B C 1
ATOM 4495 O O . SER B 1 111 ? 21.922 38.781 8.523 1 93.69 111 SER B O 1
ATOM 4497 N N . ALA B 1 112 ? 22.203 37.969 6.477 1 95.31 112 ALA B N 1
ATOM 4498 C CA . ALA B 1 112 ? 21.562 39.125 5.855 1 95.31 112 ALA B CA 1
ATOM 4499 C C . ALA B 1 112 ? 20.047 39.094 6.09 1 95.31 112 ALA B C 1
ATOM 4501 O O . ALA B 1 112 ? 19.453 38.031 6.227 1 95.31 112 ALA B O 1
ATOM 4502 N N . PRO B 1 113 ? 19.547 40.312 6.172 1 93.69 113 PRO B N 1
ATOM 4503 C CA . PRO B 1 113 ? 18.078 40.344 6.344 1 93.69 113 PRO B CA 1
ATOM 4504 C C . PRO B 1 113 ? 17.328 39.688 5.184 1 93.69 113 PRO B C 1
ATOM 4506 O O . PRO B 1 113 ? 17.672 39.938 4.02 1 93.69 113 PRO B O 1
ATOM 4509 N N . ALA B 1 114 ? 16.375 38.906 5.527 1 93.44 114 ALA B N 1
ATOM 4510 C CA . ALA B 1 114 ? 15.539 38.281 4.496 1 93.44 114 ALA B CA 1
ATOM 4511 C C . ALA B 1 114 ? 14.531 39.312 3.947 1 93.44 114 ALA B C 1
ATOM 4513 O O . ALA B 1 114 ? 14.039 40.156 4.684 1 93.44 114 ALA B O 1
ATOM 4514 N N . ASN B 1 115 ? 14.234 39.188 2.703 1 92.62 115 ASN B N 1
ATOM 4515 C CA . ASN B 1 115 ? 13.211 40 2.031 1 92.62 115 ASN B CA 1
ATOM 4516 C C . ASN B 1 115 ? 11.922 39.188 1.853 1 92.62 115 ASN B C 1
ATOM 4518 O O . ASN B 1 115 ? 11.648 38.688 0.768 1 92.62 115 ASN B O 1
ATOM 4522 N N . TYR B 1 116 ? 11.078 39.219 2.859 1 95.5 116 TYR B N 1
ATOM 4523 C CA . TYR B 1 116 ? 9.836 38.469 2.777 1 95.5 116 TYR B CA 1
ATOM 4524 C C . TYR B 1 116 ? 8.75 39.281 2.072 1 95.5 116 TYR B C 1
ATOM 4526 O O . TYR B 1 116 ? 8.57 40.469 2.352 1 95.5 116 TYR B O 1
ATOM 4534 N N . SER B 1 117 ? 8.008 38.688 1.175 1 91.94 117 SER B N 1
ATOM 4535 C CA . SER B 1 117 ? 7.004 39.344 0.35 1 91.94 117 SER B CA 1
ATOM 4536 C C . SER B 1 117 ? 5.602 39.156 0.912 1 91.94 117 SER B C 1
ATOM 4538 O O . SER B 1 117 ? 4.637 39.719 0.423 1 91.94 117 SER B O 1
ATOM 4540 N N . GLY B 1 118 ? 5.434 38.312 1.908 1 93.38 118 GLY B N 1
ATOM 4541 C CA . GLY B 1 118 ? 4.133 38.062 2.51 1 93.38 118 GLY B CA 1
ATOM 4542 C C . GLY B 1 118 ? 3.35 36.969 1.812 1 93.38 118 GLY B C 1
ATOM 4543 O O . GLY B 1 118 ? 3.906 36.219 1.016 1 93.38 118 GLY B O 1
ATOM 4544 N N . LEU B 1 119 ? 2.021 36.875 2.141 1 94.75 119 LEU B N 1
ATOM 4545 C CA . LEU B 1 119 ? 1.173 35.781 1.643 1 94.75 119 LEU B CA 1
ATOM 4546 C C . LEU B 1 119 ? 0.537 36.156 0.311 1 94.75 119 LEU B C 1
ATOM 4548 O O . LEU B 1 119 ? -0.003 35.312 -0.393 1 94.75 119 LEU B O 1
ATOM 4552 N N . GLY B 1 120 ? 0.608 37.344 -0.058 1 88.94 120 GLY B N 1
ATOM 4553 C CA . GLY B 1 120 ? -0.091 37.938 -1.19 1 88.94 120 GLY B CA 1
ATOM 4554 C C . GLY B 1 120 ? -0.923 39.156 -0.815 1 88.94 120 GLY B C 1
ATOM 4555 O O . GLY B 1 120 ? -1.189 39.406 0.365 1 88.94 120 GLY B O 1
ATOM 4556 N N . MET B 1 121 ? -1.301 40 -1.806 1 82.31 121 MET B N 1
ATOM 4557 C CA . MET B 1 121 ? -1.915 41.281 -1.549 1 82.31 121 MET B CA 1
ATOM 4558 C C . MET B 1 121 ? -3.424 41.156 -1.368 1 82.31 121 MET B C 1
ATOM 4560 O O . MET B 1 121 ? -4.059 42 -0.74 1 82.31 121 MET B O 1
ATOM 4564 N N . ASN B 1 122 ? -3.963 40.125 -1.918 1 90.44 122 ASN B N 1
ATOM 4565 C CA . ASN B 1 122 ? -5.398 39.844 -1.866 1 90.44 122 ASN B CA 1
ATOM 4566 C C . ASN B 1 122 ? -5.707 38.594 -1.062 1 90.44 122 ASN B C 1
ATOM 4568 O O . ASN B 1 122 ? -5.25 37.5 -1.409 1 90.44 122 ASN B O 1
ATOM 4572 N N . ASP B 1 123 ? -6.559 38.781 -0.009 1 87.88 123 ASP B N 1
ATOM 4573 C CA . ASP B 1 123 ? -6.867 37.688 0.889 1 87.88 123 ASP B CA 1
ATOM 4574 C C . ASP B 1 123 ? -7.523 36.531 0.133 1 87.88 123 ASP B C 1
ATOM 4576 O O . ASP B 1 123 ? -7.348 35.375 0.493 1 87.88 123 ASP B O 1
ATOM 4580 N N . SER B 1 124 ? -8.188 36.906 -0.917 1 90.31 124 SER B N 1
ATOM 4581 C CA . SER B 1 124 ? -8.93 35.875 -1.646 1 90.31 124 SER B CA 1
ATOM 4582 C C . SER B 1 124 ? -7.996 34.938 -2.41 1 90.31 124 SER B C 1
ATOM 4584 O O . SER B 1 124 ? -8.352 33.812 -2.703 1 90.31 124 SER B O 1
ATOM 4586 N N . THR B 1 125 ? -6.812 35.375 -2.717 1 94.25 125 THR B N 1
ATOM 4587 C CA . THR B 1 125 ? -5.883 34.594 -3.498 1 94.25 125 THR B CA 1
ATOM 4588 C C . THR B 1 125 ? -4.582 34.344 -2.73 1 94.25 125 THR B C 1
ATOM 4590 O O . THR B 1 125 ? -3.689 33.656 -3.205 1 94.25 125 THR B O 1
ATOM 4593 N N . ALA B 1 126 ? -4.523 34.938 -1.565 1 96.12 126 ALA B N 1
ATOM 4594 C CA . ALA B 1 126 ? -3.307 34.844 -0.764 1 96.12 126 ALA B CA 1
ATOM 4595 C C . ALA B 1 126 ? -2.939 33.375 -0.489 1 96.12 126 ALA B C 1
ATOM 4597 O O . ALA B 1 126 ? -3.814 32.562 -0.214 1 96.12 126 ALA B O 1
ATOM 4598 N N . ASP B 1 127 ? -1.6 33.125 -0.583 1 97.56 127 ASP B N 1
ATOM 4599 C CA . ASP B 1 127 ? -1.065 31.797 -0.306 1 97.56 127 ASP B CA 1
ATOM 4600 C C . ASP B 1 127 ? -1.757 30.734 -1.162 1 97.56 127 ASP B C 1
ATOM 4602 O O . ASP B 1 127 ? -2.193 29.703 -0.649 1 97.56 127 ASP B O 1
ATOM 4606 N N . SER B 1 128 ? -1.922 31.109 -2.469 1 96.5 128 SER B N 1
ATOM 4607 C CA . SER B 1 128 ? -2.574 30.203 -3.42 1 96.5 128 SER B CA 1
ATOM 4608 C C . SER B 1 128 ? -3.973 29.828 -2.947 1 96.5 128 SER B C 1
ATOM 4610 O O . SER B 1 128 ? -4.336 28.641 -2.957 1 96.5 128 SER B O 1
ATOM 4612 N N . CYS B 1 129 ? -4.754 30.75 -2.373 1 97.5 129 CYS B N 1
ATOM 4613 C CA . CYS B 1 129 ? -6.141 30.688 -1.93 1 97.5 129 CYS B CA 1
ATOM 4614 C C . CYS B 1 129 ? -6.258 29.938 -0.607 1 97.5 129 CYS B C 1
ATOM 4616 O O . CYS B 1 129 ? -7.359 29.75 -0.09 1 97.5 129 CYS B O 1
ATOM 4618 N N . GLN B 1 130 ? -5.141 29.484 0.02 1 98.38 130 GLN B N 1
ATOM 4619 C CA . GLN B 1 130 ? -5.188 28.719 1.253 1 98.38 130 GLN B CA 1
ATOM 4620 C C . GLN B 1 130 ? -5.66 29.562 2.426 1 98.38 130 GLN B C 1
ATOM 4622 O O . GLN B 1 130 ? -6.309 29.062 3.346 1 98.38 130 GLN B O 1
ATOM 4627 N N . LEU B 1 131 ? -5.316 30.875 2.4 1 98.38 131 LEU B N 1
ATOM 4628 C CA . LEU B 1 131 ? -5.793 31.75 3.465 1 98.38 131 LEU B CA 1
ATOM 4629 C C . LEU B 1 131 ? -7.316 31.781 3.494 1 98.38 131 LEU B C 1
ATOM 4631 O O . LEU B 1 131 ? -7.93 31.578 4.547 1 98.38 131 LEU B O 1
ATOM 4635 N N . LYS B 1 132 ? -7.93 32.031 2.365 1 98.12 132 LYS B N 1
ATOM 4636 C CA . LYS B 1 132 ? -9.391 32.094 2.293 1 98.12 132 LYS B CA 1
ATOM 4637 C C . LYS B 1 132 ? -10.008 30.75 2.648 1 98.12 132 LYS B C 1
ATOM 4639 O O . LYS B 1 132 ? -11.016 30.688 3.352 1 98.12 132 LYS B O 1
ATOM 4644 N N . LEU B 1 133 ? -9.445 29.656 2.139 1 98.56 133 LEU B N 1
ATOM 4645 C CA . LEU B 1 133 ? -9.93 28.328 2.508 1 98.56 133 LEU B CA 1
ATOM 4646 C C . LEU B 1 133 ? -9.898 28.141 4.02 1 98.56 133 LEU B C 1
ATOM 4648 O O . LEU B 1 133 ? -10.852 27.625 4.605 1 98.56 133 LEU B O 1
ATOM 4652 N N . THR B 1 134 ? -8.789 28.531 4.621 1 98.69 134 THR B N 1
ATOM 4653 C CA . THR B 1 134 ? -8.648 28.406 6.066 1 98.69 134 THR B CA 1
ATOM 4654 C C . THR B 1 134 ? -9.727 29.203 6.793 1 98.69 134 THR B C 1
ATOM 4656 O O . THR B 1 134 ? -10.336 28.719 7.742 1 98.69 134 THR B O 1
ATOM 4659 N N . GLN B 1 135 ? -9.922 30.406 6.359 1 97.88 135 GLN B N 1
ATOM 4660 C CA . GLN B 1 135 ? -10.945 31.25 6.965 1 97.88 135 GLN B CA 1
ATOM 4661 C C . GLN B 1 135 ? -12.328 30.625 6.848 1 97.88 135 GLN B C 1
ATOM 4663 O O . GLN B 1 135 ? -13.086 30.578 7.82 1 97.88 135 GLN B O 1
ATOM 4668 N N . GLN B 1 136 ? -12.672 30.109 5.688 1 97.75 136 GLN B N 1
ATOM 4669 C CA . GLN B 1 136 ? -13.961 29.469 5.484 1 97.75 136 GLN B CA 1
ATOM 4670 C C . GLN B 1 136 ? -14.086 28.203 6.34 1 97.75 136 GLN B C 1
ATOM 4672 O O . GLN B 1 136 ? -15.148 27.922 6.898 1 97.75 136 GLN B O 1
ATOM 4677 N N . ALA B 1 137 ? -13.039 27.422 6.367 1 98.69 137 ALA B N 1
ATOM 4678 C CA . ALA B 1 137 ? -13.031 26.234 7.199 1 98.69 137 ALA B CA 1
ATOM 4679 C C . ALA B 1 137 ? -13.25 26.578 8.672 1 98.69 137 ALA B C 1
ATOM 4681 O O . ALA B 1 137 ? -13.969 25.875 9.383 1 98.69 137 ALA B O 1
ATOM 4682 N N . MET B 1 138 ? -12.656 27.672 9.141 1 98.38 138 MET B N 1
ATOM 4683 C CA . MET B 1 138 ? -12.766 28.094 10.539 1 98.38 138 MET B CA 1
ATO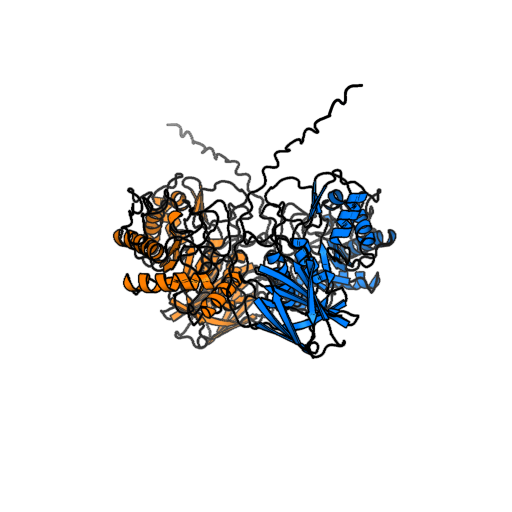M 4684 C C . MET B 1 138 ? -14.172 28.578 10.852 1 98.38 138 MET B C 1
ATOM 4686 O O . MET B 1 138 ? -14.617 28.516 12 1 98.38 138 MET B O 1
ATOM 4690 N N . ASN B 1 139 ? -14.852 29.125 9.836 1 98.06 139 ASN B N 1
ATOM 4691 C CA . ASN B 1 139 ? -16.266 29.422 10.031 1 98.06 139 ASN B CA 1
ATOM 4692 C C . ASN B 1 139 ? -17.078 28.172 10.359 1 98.06 139 ASN B C 1
ATOM 4694 O O . ASN B 1 139 ? -18.016 28.219 11.141 1 98.06 139 ASN B O 1
ATOM 4698 N N . ALA B 1 140 ? -16.719 27.078 9.742 1 98.12 140 ALA B N 1
ATOM 4699 C CA . ALA B 1 140 ? -17.406 25.812 9.961 1 98.12 140 ALA B CA 1
ATOM 4700 C C . ALA B 1 140 ? -16.938 25.156 11.258 1 98.12 140 ALA B C 1
ATOM 4702 O O . ALA B 1 140 ? -17.719 24.5 11.945 1 98.12 140 ALA B O 1
ATOM 4703 N N . ASN B 1 141 ? -15.672 25.281 11.602 1 98.06 141 ASN B N 1
ATOM 4704 C CA . ASN B 1 141 ? -15.047 24.75 12.805 1 98.06 141 ASN B CA 1
ATOM 4705 C C . ASN B 1 141 ? -14.016 25.719 13.383 1 98.06 141 ASN B C 1
ATOM 4707 O O . ASN B 1 141 ? -12.844 25.672 13.016 1 98.06 141 ASN B O 1
ATOM 4711 N N . PRO B 1 142 ? -14.383 26.531 14.336 1 97.19 142 PRO B N 1
ATOM 4712 C CA . PRO B 1 142 ? -13.508 27.594 14.844 1 97.19 142 PRO B CA 1
ATOM 4713 C C . PRO B 1 142 ? -12.273 27.047 15.555 1 97.19 142 PRO B C 1
ATOM 4715 O O . PRO B 1 142 ? -11.297 27.781 15.758 1 97.19 142 PRO B O 1
ATOM 4718 N N . ASP B 1 143 ? -12.312 25.766 15.977 1 96.31 143 ASP B N 1
ATOM 4719 C CA . ASP B 1 143 ? -11.203 25.188 16.734 1 96.31 143 ASP B CA 1
ATOM 4720 C C . ASP B 1 143 ? -10.305 24.344 15.828 1 96.31 143 ASP B C 1
ATOM 4722 O O . ASP B 1 143 ? -9.688 23.375 16.297 1 96.31 143 ASP B O 1
ATOM 4726 N N . LEU B 1 144 ? -10.172 24.672 14.578 1 98 144 LEU B N 1
ATOM 4727 C CA . LEU B 1 144 ? -9.422 23.891 13.594 1 98 144 LEU B CA 1
ATOM 4728 C C . LEU B 1 144 ? -7.949 23.812 13.984 1 98 144 LEU B C 1
ATOM 4730 O O . LEU B 1 144 ? -7.355 24.797 14.414 1 98 144 LEU B O 1
ATOM 4734 N N . PHE B 1 145 ? -7.398 22.594 13.93 1 98.75 145 PHE B N 1
ATOM 4735 C CA . PHE B 1 145 ? -5.961 22.344 14 1 98.75 145 PHE B CA 1
ATOM 4736 C C . PHE B 1 145 ? -5.305 22.609 12.648 1 98.75 145 PHE B C 1
ATOM 4738 O O . PHE B 1 145 ? -5.492 21.859 11.695 1 98.75 145 PHE B O 1
ATOM 4745 N N . ILE B 1 146 ? -4.551 23.703 12.547 1 98.88 146 ILE B N 1
ATOM 4746 C CA . ILE B 1 146 ? -3.943 24.078 11.281 1 98.88 146 ILE B CA 1
ATOM 4747 C C . ILE B 1 146 ? -2.51 23.547 11.219 1 98.88 146 ILE B C 1
ATOM 4749 O O . ILE B 1 146 ? -1.685 23.875 12.07 1 98.88 146 ILE B O 1
ATOM 4753 N N . TYR B 1 147 ? -2.215 22.703 10.219 1 98.94 147 TYR B N 1
ATOM 4754 C CA . TYR B 1 147 ? -0.88 22.188 9.961 1 98.94 147 TYR B CA 1
ATOM 4755 C C . TYR B 1 147 ? -0.269 22.828 8.727 1 98.94 147 TYR B C 1
ATOM 4757 O O . TYR B 1 147 ? -0.783 22.672 7.617 1 98.94 147 TYR B O 1
ATOM 4765 N N . ALA B 1 148 ? 0.779 23.625 8.914 1 98.94 148 ALA B N 1
ATOM 4766 C CA . ALA B 1 148 ? 1.548 24.172 7.805 1 98.94 148 ALA B CA 1
ATOM 4767 C C . ALA B 1 148 ? 2.799 23.344 7.535 1 98.94 148 ALA B C 1
ATOM 4769 O O . ALA B 1 148 ? 3.629 23.156 8.43 1 98.94 148 ALA B O 1
ATOM 4770 N N . ASP B 1 149 ? 2.908 22.859 6.32 1 98.81 149 ASP B N 1
ATOM 4771 C CA . ASP B 1 149 ? 4.027 21.969 6.008 1 98.81 149 ASP B CA 1
ATOM 4772 C C . ASP B 1 149 ? 4.73 22.406 4.723 1 98.81 149 ASP B C 1
ATOM 4774 O O . ASP B 1 149 ? 4.074 22.703 3.723 1 98.81 149 ASP B O 1
ATOM 4778 N N . ALA B 1 150 ? 6.066 22.469 4.793 1 98.81 150 ALA B N 1
ATOM 4779 C CA . ALA B 1 150 ? 6.859 22.844 3.627 1 98.81 150 ALA B CA 1
ATOM 4780 C C . ALA B 1 150 ? 7.199 21.625 2.781 1 98.81 150 ALA B C 1
ATOM 4782 O O . ALA B 1 150 ? 7.637 20.594 3.309 1 98.81 150 ALA B O 1
ATOM 4783 N N . TRP B 1 151 ? 7.012 21.797 1.479 1 98.44 151 TRP B N 1
ATOM 4784 C CA . TRP B 1 151 ? 7.445 20.75 0.555 1 98.44 151 TRP B CA 1
ATOM 4785 C C . TRP B 1 151 ? 8.945 20.844 0.295 1 98.44 151 TRP B C 1
ATOM 4787 O O . TRP B 1 151 ? 9.594 19.844 -0.002 1 98.44 151 TRP B O 1
ATOM 4797 N N . SER B 1 152 ? 9.422 22.047 0.336 1 98.62 152 SER B N 1
ATOM 4798 C CA . SER B 1 152 ? 10.828 22.359 0.105 1 98.62 152 SER B CA 1
ATOM 4799 C C . SER B 1 152 ? 11.227 23.672 0.781 1 98.62 152 SER B C 1
ATOM 4801 O O . SER B 1 152 ? 10.367 24.5 1.096 1 98.62 152 SER B O 1
ATOM 4803 N N . ALA B 1 153 ? 12.539 23.797 1.029 1 98.62 153 ALA B N 1
ATOM 4804 C CA . ALA B 1 153 ? 13.086 25.125 1.292 1 98.62 153 ALA B CA 1
ATOM 4805 C C . ALA B 1 153 ? 13.195 25.938 0.005 1 98.62 153 ALA B C 1
ATOM 4807 O O . ALA B 1 153 ? 13.133 25.391 -1.094 1 98.62 153 ALA B O 1
ATOM 4808 N N . PRO B 1 154 ? 13.273 27.281 0.21 1 98.06 154 PRO B N 1
ATOM 4809 C CA . PRO B 1 154 ? 13.641 28.062 -0.97 1 98.06 154 PRO B CA 1
ATOM 4810 C C . PRO B 1 154 ? 14.922 27.562 -1.634 1 98.06 154 PRO B C 1
ATOM 4812 O O . PRO B 1 154 ? 15.852 27.141 -0.946 1 98.06 154 PRO B O 1
ATOM 4815 N N . GLY B 1 155 ? 14.961 27.641 -2.963 1 97.5 155 GLY B N 1
ATOM 4816 C CA . GLY B 1 155 ? 16.062 27.062 -3.725 1 97.5 155 GLY B CA 1
ATOM 4817 C C . GLY B 1 155 ? 17.422 27.547 -3.262 1 97.5 155 GLY B C 1
ATOM 4818 O O . GLY B 1 155 ? 18.359 26.766 -3.164 1 97.5 155 GLY B O 1
ATOM 4819 N N . CYS B 1 156 ? 17.578 28.812 -2.955 1 96.38 156 CYS B N 1
ATOM 4820 C CA . CYS B 1 156 ? 18.859 29.391 -2.625 1 96.38 156 CYS B CA 1
ATOM 4821 C C . CYS B 1 156 ? 19.344 28.922 -1.258 1 96.38 156 CYS B C 1
ATOM 4823 O O . CYS B 1 156 ? 20.469 29.234 -0.848 1 96.38 156 CYS B O 1
ATOM 4825 N N . PHE B 1 157 ? 18.562 28.156 -0.464 1 98.06 157 PHE B N 1
ATOM 4826 C CA . PHE B 1 157 ? 18.969 27.562 0.808 1 98.06 157 PHE B CA 1
ATOM 4827 C C . PHE B 1 157 ? 19.453 26.141 0.613 1 98.06 157 PHE B C 1
ATOM 4829 O O . PHE B 1 157 ? 19.953 25.516 1.553 1 98.06 157 PHE B O 1
ATOM 4836 N N . LYS B 1 158 ? 19.359 25.609 -0.57 1 97.81 158 LYS B N 1
ATOM 4837 C CA . LYS B 1 158 ? 19.578 24.188 -0.825 1 97.81 158 LYS B CA 1
ATOM 4838 C C . LYS B 1 158 ? 20.844 23.953 -1.646 1 97.81 158 LYS B C 1
ATOM 4840 O O . LYS B 1 158 ? 21.359 24.891 -2.271 1 97.81 158 LYS B O 1
ATOM 4845 N N . THR B 1 159 ? 21.266 22.703 -1.722 1 96.94 159 THR B N 1
ATOM 4846 C CA . THR B 1 159 ? 22.516 22.312 -2.354 1 96.94 159 THR B CA 1
ATOM 4847 C C . THR B 1 159 ? 22.438 22.484 -3.869 1 96.94 159 THR B C 1
ATOM 4849 O O . THR B 1 159 ? 23.453 22.703 -4.527 1 96.94 159 THR B O 1
ATOM 4852 N N . ASP B 1 160 ? 21.203 22.391 -4.492 1 93.06 160 ASP B N 1
ATOM 4853 C CA . ASP B 1 160 ? 21.094 22.391 -5.949 1 93.06 160 ASP B CA 1
ATOM 4854 C C . ASP B 1 160 ? 20.484 23.688 -6.461 1 93.06 160 ASP B C 1
ATOM 4856 O O . ASP B 1 160 ? 20.125 23.797 -7.637 1 93.06 160 ASP B O 1
ATOM 4860 N N . SER B 1 161 ? 20.219 24.625 -5.598 1 94.19 161 SER B N 1
ATOM 4861 C CA . SER B 1 161 ? 19.797 25.984 -5.879 1 94.19 161 SER B CA 1
ATOM 4862 C C . SER B 1 161 ? 18.438 26.016 -6.562 1 94.19 161 SER B C 1
ATOM 4864 O O . SER B 1 161 ? 18.188 26.891 -7.402 1 94.19 161 SER B O 1
ATOM 4866 N N . THR B 1 162 ? 17.703 25.047 -6.355 1 95.25 162 THR B N 1
ATOM 4867 C CA . THR B 1 162 ? 16.328 24.984 -6.84 1 95.25 162 THR B CA 1
ATOM 4868 C C . THR B 1 162 ? 15.398 24.391 -5.785 1 95.25 162 THR B C 1
ATOM 4870 O O . THR B 1 162 ? 15.844 23.594 -4.945 1 95.25 162 THR B O 1
ATOM 4873 N N . ASP B 1 163 ? 14.172 24.812 -5.836 1 97 163 ASP B N 1
ATOM 4874 C CA . ASP B 1 163 ? 13.227 24.281 -4.859 1 97 163 ASP B CA 1
ATOM 4875 C C . ASP B 1 163 ? 12.648 22.953 -5.328 1 97 163 ASP B C 1
ATOM 4877 O O . ASP B 1 163 ? 11.93 22.281 -4.578 1 97 163 ASP B O 1
ATOM 4881 N N . ILE B 1 164 ? 12.938 22.578 -6.531 1 96.06 164 ILE B N 1
ATOM 4882 C CA . ILE B 1 164 ? 12.477 21.297 -7.047 1 96.06 164 ILE B CA 1
ATOM 4883 C C . ILE B 1 164 ? 13.656 20.328 -7.16 1 96.06 164 ILE B C 1
ATOM 4885 O O . ILE B 1 164 ? 14.789 20.688 -6.844 1 96.06 164 ILE B O 1
ATOM 4889 N N . ASN B 1 165 ? 13.438 19.125 -7.457 1 95.69 165 ASN B N 1
ATOM 4890 C CA . ASN B 1 165 ? 14.438 18.125 -7.836 1 95.69 165 ASN B CA 1
ATOM 4891 C C . ASN B 1 165 ? 15.227 17.625 -6.629 1 95.69 165 ASN B C 1
ATOM 4893 O O . ASN B 1 165 ? 16.438 17.406 -6.723 1 95.69 165 ASN B O 1
ATOM 4897 N N . GLY B 1 166 ? 14.586 17.594 -5.512 1 96.81 166 GLY B N 1
ATOM 4898 C CA . GLY B 1 166 ? 15.234 17.078 -4.316 1 96.81 166 GLY B CA 1
ATOM 4899 C C . GLY B 1 166 ? 16.234 18.047 -3.709 1 96.81 166 GLY B C 1
ATOM 4900 O O . GLY B 1 166 ? 15.906 19.203 -3.447 1 96.81 166 GLY B O 1
ATOM 4901 N N . GLY B 1 167 ? 17.453 17.578 -3.578 1 96.81 167 GLY B N 1
ATOM 4902 C CA . GLY B 1 167 ? 18.469 18.391 -2.918 1 96.81 167 GLY B CA 1
ATOM 4903 C C . GLY B 1 167 ? 18.359 18.375 -1.406 1 96.81 167 GLY B C 1
ATOM 4904 O O . GLY B 1 167 ? 17.422 17.797 -0.856 1 96.81 167 GLY B O 1
ATOM 4905 N N . LEU B 1 168 ? 19.391 18.969 -0.727 1 98.12 168 LEU B N 1
ATOM 4906 C CA . LEU B 1 168 ? 19.5 19 0.729 1 98.12 168 LEU B CA 1
ATOM 4907 C C . LEU B 1 168 ? 19.562 20.438 1.23 1 98.12 168 LEU B C 1
ATOM 4909 O O . LEU B 1 168 ? 20 21.328 0.505 1 98.12 168 LEU B O 1
ATOM 4913 N N . ILE B 1 169 ? 19.094 20.641 2.438 1 98.5 169 ILE B N 1
ATOM 4914 C CA . ILE B 1 169 ? 19.312 21.953 3.043 1 98.5 169 ILE B CA 1
ATOM 4915 C C . ILE B 1 169 ? 20.797 22.141 3.344 1 98.5 169 ILE B C 1
ATOM 4917 O O . ILE B 1 169 ? 21.438 21.25 3.889 1 98.5 169 ILE B O 1
ATOM 4921 N N . CYS B 1 170 ? 21.359 23.297 2.914 1 98.38 170 CYS B N 1
ATOM 4922 C CA . CYS B 1 170 ? 22.766 23.594 3.16 1 98.38 170 CYS B CA 1
ATOM 4923 C C . CYS B 1 170 ? 23.047 23.719 4.652 1 98.38 170 CYS B C 1
ATOM 4925 O O . CYS B 1 170 ? 22.391 24.5 5.348 1 98.38 170 CYS B O 1
ATOM 4927 N N . GLY B 1 171 ? 24.016 22.938 5.113 1 98.44 171 GLY B N 1
ATOM 4928 C CA . GLY B 1 171 ? 24.406 22.969 6.516 1 98.44 171 GLY B CA 1
ATOM 4929 C C . GLY B 1 171 ? 24.219 21.625 7.215 1 98.44 171 GLY B C 1
ATOM 4930 O O . GLY B 1 171 ? 24.797 21.391 8.281 1 98.44 171 GLY B O 1
ATOM 4931 N N . VAL B 1 172 ? 23.422 20.719 6.691 1 98.56 172 VAL B N 1
ATOM 4932 C CA . VAL B 1 172 ? 23.297 19.391 7.277 1 98.56 172 VAL B CA 1
ATOM 4933 C C . VAL B 1 172 ? 24.484 18.531 6.863 1 98.56 172 VAL B C 1
ATOM 4935 O O . VAL B 1 172 ? 25.203 18.859 5.922 1 98.56 172 VAL B O 1
ATOM 4938 N N . ARG B 1 173 ? 24.688 17.453 7.586 1 97.75 173 ARG B N 1
ATOM 4939 C CA . ARG B 1 173 ? 25.781 16.547 7.242 1 97.75 173 ARG B CA 1
ATOM 4940 C C . ARG B 1 173 ? 25.688 16.109 5.781 1 97.75 173 ARG B C 1
ATOM 4942 O O . ARG B 1 173 ? 24.578 15.977 5.238 1 97.75 173 ARG B O 1
ATOM 4949 N N . GLY B 1 174 ? 26.797 15.922 5.16 1 96 174 GLY B N 1
ATOM 4950 C CA . GLY B 1 174 ? 26.859 15.438 3.789 1 96 174 GLY B CA 1
ATOM 4951 C C . GLY B 1 174 ? 26.75 16.547 2.76 1 96 174 GLY B C 1
ATOM 4952 O O . GLY B 1 174 ? 26.734 16.297 1.556 1 96 174 GLY B O 1
ATOM 4953 N N . THR B 1 175 ? 26.703 17.828 3.213 1 97.06 175 THR B N 1
ATOM 4954 C CA . THR B 1 175 ? 26.656 18.953 2.279 1 97.06 175 THR B CA 1
ATOM 4955 C C . THR B 1 175 ? 27.969 19.734 2.295 1 97.06 175 THR B C 1
ATOM 4957 O O . THR B 1 175 ? 28.703 19.703 3.283 1 97.06 175 THR B O 1
ATOM 4960 N N . ASN B 1 176 ? 28.219 20.391 1.144 1 95.12 176 ASN B N 1
ATOM 4961 C CA . ASN B 1 176 ? 29.422 21.203 1.021 1 95.12 176 ASN B CA 1
ATOM 4962 C C . ASN B 1 176 ? 29.094 22.609 0.527 1 95.12 176 ASN B C 1
ATOM 4964 O O . ASN B 1 176 ? 29.797 23.156 -0.321 1 95.12 176 ASN B O 1
ATOM 4968 N N . CYS B 1 177 ? 28.094 23.172 1.024 1 96.69 177 CYS B N 1
ATOM 4969 C CA . CYS B 1 177 ? 27.672 24.516 0.653 1 96.69 177 CYS B CA 1
ATOM 4970 C C . CYS B 1 177 ? 28.609 25.562 1.227 1 96.69 177 CYS B C 1
ATOM 4972 O O . CYS B 1 177 ? 29.297 25.312 2.219 1 96.69 177 CYS B O 1
ATOM 4974 N N . THR B 1 178 ? 28.594 26.703 0.627 1 95.81 178 THR B N 1
ATOM 4975 C CA . THR B 1 178 ? 29.375 27.828 1.11 1 95.81 178 THR B CA 1
ATOM 4976 C C . THR B 1 178 ? 28.859 28.312 2.465 1 95.81 178 THR B C 1
ATOM 4978 O O . THR B 1 178 ? 29.656 28.688 3.334 1 95.81 178 THR B O 1
ATOM 4981 N N . HIS B 1 179 ? 27.562 28.312 2.629 1 97.19 179 HIS B N 1
ATOM 4982 C CA . HIS B 1 179 ? 26.953 28.828 3.848 1 97.19 179 HIS B CA 1
ATOM 4983 C C . HIS B 1 179 ? 26.047 27.781 4.488 1 97.19 179 HIS B C 1
ATOM 4985 O O . HIS B 1 179 ? 25.5 26.906 3.793 1 97.19 179 HIS B O 1
ATOM 4991 N N . ASP B 1 180 ? 25.906 27.875 5.797 1 98.38 180 ASP B N 1
ATOM 4992 C CA . ASP B 1 180 ? 24.875 27.156 6.535 1 98.38 180 ASP B CA 1
ATOM 4993 C C . ASP B 1 180 ? 23.547 27.906 6.531 1 98.38 180 ASP B C 1
ATOM 4995 O O . ASP B 1 180 ? 23.422 28.953 7.164 1 98.38 180 ASP B O 1
ATOM 4999 N N . TRP B 1 181 ? 22.562 27.328 5.84 1 98.56 181 TRP B N 1
ATOM 5000 C CA . TRP B 1 181 ? 21.312 28.047 5.648 1 98.56 181 TRP B CA 1
ATOM 5001 C C . TRP B 1 181 ? 20.234 27.516 6.59 1 98.56 181 TRP B C 1
ATOM 5003 O O . TRP B 1 181 ? 19.062 27.875 6.469 1 98.56 181 TRP B O 1
ATOM 5013 N N . ARG B 1 182 ? 20.531 26.703 7.598 1 98.56 182 ARG B N 1
ATOM 5014 C CA . ARG B 1 18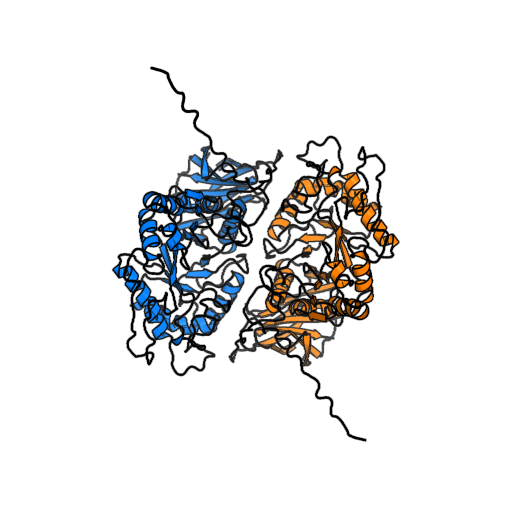2 ? 19.547 26.047 8.461 1 98.56 182 ARG B CA 1
ATOM 5015 C C . ARG B 1 182 ? 18.766 27.078 9.258 1 98.56 182 ARG B C 1
ATOM 5017 O O . ARG B 1 182 ? 17.531 27 9.328 1 98.56 182 ARG B O 1
ATOM 5024 N N . GLN B 1 183 ? 19.406 28 9.781 1 98.56 183 GLN B N 1
ATOM 5025 C CA . GLN B 1 183 ? 18.703 29 10.562 1 98.56 183 GLN B CA 1
ATOM 5026 C C . GLN B 1 183 ? 17.797 29.844 9.68 1 98.56 183 GLN B C 1
ATOM 5028 O O . GLN B 1 183 ? 16.688 30.203 10.078 1 98.56 183 GLN B O 1
ATOM 5033 N N . ALA B 1 184 ? 18.297 30.234 8.508 1 98.31 184 ALA B N 1
ATOM 5034 C CA . ALA B 1 184 ? 17.469 31.016 7.586 1 98.31 184 ALA B CA 1
ATOM 5035 C C . ALA B 1 184 ? 16.203 30.266 7.215 1 98.31 184 ALA B C 1
ATOM 5037 O O . ALA B 1 184 ? 15.133 30.875 7.098 1 98.31 184 ALA B O 1
ATOM 5038 N N . TYR B 1 185 ? 16.391 28.984 6.984 1 98.62 185 TYR B N 1
ATOM 5039 C CA . TYR B 1 185 ? 15.211 28.188 6.66 1 98.62 185 TYR B CA 1
ATOM 5040 C C . TYR B 1 185 ? 14.25 28.125 7.844 1 98.62 185 TYR B C 1
ATOM 5042 O O . TYR B 1 185 ? 13.031 28.234 7.668 1 98.62 185 TYR B O 1
ATOM 5050 N N . ALA B 1 186 ? 14.758 27.938 9.062 1 98.88 186 ALA B N 1
ATOM 5051 C CA . ALA B 1 186 ? 13.914 27.953 10.258 1 98.88 186 ALA B CA 1
ATOM 5052 C C . ALA B 1 186 ? 13.148 29.281 10.367 1 98.88 186 ALA B C 1
ATOM 5054 O O . ALA B 1 186 ? 11.953 29.281 10.648 1 98.88 186 ALA B O 1
ATOM 5055 N N . ASP B 1 187 ? 13.859 30.375 10.133 1 98.56 187 ASP B N 1
ATOM 5056 C CA . ASP B 1 187 ? 13.242 31.688 10.195 1 98.56 187 ASP B CA 1
ATOM 5057 C C . ASP B 1 187 ? 12.156 31.844 9.141 1 98.56 187 ASP B C 1
ATOM 5059 O O . ASP B 1 187 ? 11.117 32.469 9.391 1 98.56 187 ASP B O 1
ATOM 5063 N N . TYR B 1 188 ? 12.43 31.297 7.945 1 98.44 188 TYR B N 1
ATOM 5064 C CA . TYR B 1 188 ? 11.461 31.312 6.855 1 98.44 188 TYR B CA 1
ATOM 5065 C C . TYR B 1 188 ? 10.156 30.641 7.277 1 98.44 188 TYR B C 1
ATOM 5067 O O . TYR B 1 188 ? 9.07 31.172 7.035 1 98.44 188 TYR B O 1
ATOM 5075 N N . LEU B 1 189 ? 10.219 29.531 7.961 1 98.88 189 LEU B N 1
ATOM 5076 C CA . LEU B 1 189 ? 9.047 28.781 8.422 1 98.88 189 LEU B CA 1
ATOM 5077 C C . LEU B 1 189 ? 8.312 29.562 9.508 1 98.88 189 LEU B C 1
ATOM 5079 O O . LEU B 1 189 ? 7.086 29.641 9.492 1 98.88 189 LEU B O 1
ATOM 5083 N N . VAL B 1 190 ? 9.031 30.109 10.438 1 98.81 190 VAL B N 1
ATOM 5084 C CA . VAL B 1 190 ? 8.43 30.891 11.516 1 98.81 190 VAL B CA 1
ATOM 5085 C C . VAL B 1 190 ? 7.746 32.125 10.938 1 98.81 190 VAL B C 1
ATOM 5087 O O . VAL B 1 190 ? 6.668 32.531 11.391 1 98.81 190 VAL B O 1
ATOM 5090 N N . GLU B 1 191 ? 8.391 32.75 9.93 1 98.56 191 GLU B N 1
ATOM 5091 C CA . GLU B 1 191 ? 7.797 33.906 9.289 1 98.56 191 GLU B CA 1
ATOM 5092 C C . GLU B 1 191 ? 6.441 33.594 8.672 1 98.56 191 GLU B C 1
ATOM 5094 O O . GLU B 1 191 ? 5.504 34.375 8.742 1 98.56 191 GLU B O 1
ATOM 5099 N N . TYR B 1 192 ? 6.375 32.438 8.016 1 98.69 192 TYR B N 1
ATOM 5100 C CA . TYR B 1 192 ? 5.102 31.984 7.465 1 98.69 192 TYR B CA 1
ATOM 5101 C C . TYR B 1 192 ? 4.023 31.938 8.539 1 98.69 192 TYR B C 1
ATOM 5103 O O . TYR B 1 192 ? 2.914 32.438 8.336 1 98.69 192 TYR B O 1
ATOM 5111 N N . VAL B 1 193 ? 4.336 31.375 9.664 1 98.81 193 VAL B N 1
ATOM 5112 C CA . VAL B 1 193 ? 3.412 31.25 10.781 1 98.81 193 VAL B CA 1
ATOM 5113 C C . VAL B 1 193 ? 2.992 32.656 11.258 1 98.81 193 VAL B C 1
ATOM 5115 O O . VAL B 1 193 ? 1.81 32.906 11.492 1 98.81 193 VAL B O 1
ATOM 5118 N N . ARG B 1 194 ? 3.945 33.5 11.359 1 98.56 194 ARG B N 1
ATOM 5119 C CA . ARG B 1 194 ? 3.68 34.875 11.812 1 98.56 194 ARG B CA 1
ATOM 5120 C C . ARG B 1 194 ? 2.697 35.562 10.883 1 98.56 194 ARG B C 1
ATOM 5122 O O . ARG B 1 194 ? 1.803 36.281 11.344 1 98.56 194 ARG B O 1
ATOM 5129 N N . LEU B 1 195 ? 2.857 35.406 9.625 1 98 195 LEU B N 1
ATOM 5130 C CA . LEU B 1 195 ? 1.987 36.062 8.648 1 98 195 LEU B CA 1
ATOM 5131 C C . LEU B 1 195 ? 0.545 35.594 8.812 1 98 195 LEU B C 1
ATOM 5133 O O . LEU B 1 195 ? -0.389 36.375 8.664 1 98 195 LEU B O 1
ATOM 5137 N N . TYR B 1 196 ? 0.323 34.312 9.086 1 98.44 196 TYR B N 1
ATOM 5138 C CA . TYR B 1 196 ? -1.022 33.812 9.352 1 98.44 196 TYR B CA 1
ATOM 5139 C C . TYR B 1 196 ? -1.561 34.375 10.664 1 98.44 196 TYR B C 1
ATOM 5141 O O . TYR B 1 196 ? -2.744 34.719 10.766 1 98.44 196 TYR B O 1
ATOM 5149 N N . GLU B 1 197 ? -0.699 34.5 11.648 1 98.12 197 GLU B N 1
ATOM 5150 C CA . GLU B 1 197 ? -1.112 35.094 12.922 1 98.12 197 GLU B CA 1
ATOM 5151 C C . GLU B 1 197 ? -1.57 36.531 12.742 1 98.12 197 GLU B C 1
ATOM 5153 O O . GLU B 1 197 ? -2.516 37 13.398 1 98.12 197 GLU B O 1
ATOM 5158 N N . GLU B 1 198 ? -0.928 37.25 11.867 1 96.94 198 GLU B N 1
ATOM 5159 C CA . GLU B 1 198 ? -1.311 38.625 11.555 1 96.94 198 GLU B CA 1
ATOM 5160 C C . GLU B 1 198 ? -2.717 38.688 10.969 1 96.94 198 GLU B C 1
ATOM 5162 O O . GLU B 1 198 ? -3.383 39.719 11.047 1 96.94 198 GLU B O 1
ATOM 5167 N N . LYS B 1 199 ? -3.111 37.594 10.367 1 96.69 199 LYS B N 1
ATOM 5168 C CA . LYS B 1 199 ? -4.457 37.531 9.805 1 96.69 199 LYS B CA 1
ATOM 5169 C C . LYS B 1 199 ? -5.438 36.938 10.812 1 96.69 199 LYS B C 1
ATOM 5171 O O . LYS B 1 199 ? -6.578 36.625 10.461 1 96.69 199 LYS B O 1
ATOM 5176 N N . GLY B 1 200 ? -4.992 36.656 12.062 1 96.69 200 GLY B N 1
ATOM 5177 C CA . GLY B 1 200 ? -5.844 36.156 13.125 1 96.69 200 GLY B CA 1
ATOM 5178 C C . GLY B 1 200 ? -5.938 34.625 13.148 1 96.69 200 GLY B C 1
ATOM 5179 O O . GLY B 1 200 ? -6.855 34.062 13.75 1 96.69 200 GLY B O 1
ATOM 5180 N N . ILE B 1 201 ? -5.109 33.969 12.477 1 98.06 201 ILE B N 1
ATOM 5181 C CA . ILE B 1 201 ? -5.129 32.531 12.391 1 98.06 201 ILE B CA 1
ATOM 5182 C C . ILE B 1 201 ? -3.891 31.938 13.078 1 98.06 201 ILE B C 1
ATOM 5184 O O . ILE B 1 201 ? -2.76 32.25 12.68 1 98.06 201 ILE B O 1
ATOM 5188 N N . ASN B 1 202 ? -4.066 31.141 14.094 1 97.75 202 ASN B N 1
ATOM 5189 C CA . ASN B 1 202 ? -2.967 30.5 14.789 1 97.75 202 ASN B CA 1
ATOM 5190 C C . ASN B 1 202 ? -2.648 29.125 14.188 1 97.75 202 ASN B C 1
ATOM 5192 O O . ASN B 1 202 ? -3.449 28.203 14.297 1 97.75 202 ASN B O 1
ATOM 5196 N N . VAL B 1 203 ? -1.523 29.016 13.594 1 98.75 203 VAL B N 1
ATOM 5197 C CA . VAL B 1 203 ? -1.02 27.734 13.133 1 98.75 203 VAL B CA 1
ATOM 5198 C C . VAL B 1 203 ? -0.663 26.844 14.328 1 98.75 203 VAL B C 1
ATOM 5200 O O . VAL B 1 203 ? -0.049 27.312 15.289 1 98.75 203 VAL B O 1
ATOM 5203 N N . SER B 1 204 ? -1.067 25.578 14.297 1 98.88 204 SER B N 1
ATOM 5204 C CA . SER B 1 204 ? -0.87 24.656 15.414 1 98.88 204 SER B CA 1
ATOM 5205 C C . SER B 1 204 ? 0.419 23.859 15.258 1 98.88 204 SER B C 1
ATOM 5207 O O . SER B 1 204 ? 1.084 23.531 16.25 1 98.88 204 SER B O 1
ATOM 5209 N N . LEU B 1 205 ? 0.765 23.453 14.094 1 98.94 205 LEU B N 1
ATOM 5210 C CA . LEU B 1 205 ? 1.865 22.562 13.75 1 98.94 205 LEU B CA 1
ATOM 5211 C C . LEU B 1 205 ? 2.602 23.062 12.508 1 98.94 205 LEU B C 1
ATOM 5213 O O . LEU B 1 205 ? 1.972 23.453 11.523 1 98.94 205 LEU B O 1
ATOM 5217 N N . ILE B 1 206 ? 3.924 23.141 12.562 1 98.94 206 ILE B N 1
ATOM 5218 C CA . ILE B 1 206 ? 4.742 23.562 11.438 1 98.94 206 ILE B CA 1
ATOM 5219 C C . ILE B 1 206 ? 5.734 22.469 11.078 1 98.94 206 ILE B C 1
ATOM 5221 O O . ILE B 1 206 ? 6.309 21.828 11.961 1 98.94 206 ILE B O 1
ATOM 5225 N N . GLY B 1 207 ? 5.828 22.078 9.805 1 98.88 207 GLY B N 1
ATOM 5226 C CA . GLY B 1 207 ? 6.734 21.047 9.328 1 98.88 207 GLY B CA 1
ATOM 5227 C C . GLY B 1 207 ? 7.723 21.562 8.297 1 98.88 207 GLY B C 1
ATOM 5228 O O . GLY B 1 207 ? 7.406 22.453 7.516 1 98.88 207 GLY B O 1
ATOM 5229 N N . ALA B 1 208 ? 8.898 20.875 8.211 1 98.81 208 ALA B N 1
ATOM 5230 C CA . ALA B 1 208 ? 10 21.344 7.363 1 98.81 208 ALA B CA 1
ATOM 5231 C C . ALA B 1 208 ? 10.148 20.453 6.133 1 98.81 208 ALA B C 1
ATOM 5233 O O . ALA B 1 208 ? 10.844 20.812 5.18 1 98.81 208 ALA B O 1
ATOM 5234 N N . TYR B 1 209 ? 9.5 19.281 6.211 1 98.62 209 TYR B N 1
ATOM 5235 C CA . TYR B 1 209 ? 9.727 18.281 5.176 1 98.62 209 TYR B CA 1
ATOM 5236 C C . TYR B 1 209 ? 8.406 17.688 4.691 1 98.62 209 TYR B C 1
ATOM 5238 O O . TYR B 1 209 ? 7.5 17.453 5.492 1 98.62 209 TYR B O 1
ATOM 5246 N N . ASN B 1 210 ? 8.312 17.5 3.441 1 98.75 210 ASN B N 1
ATOM 5247 C CA . ASN B 1 210 ? 7.309 16.656 2.811 1 98.75 210 ASN B CA 1
ATOM 5248 C C . ASN B 1 210 ? 7.945 15.586 1.933 1 98.75 210 ASN B C 1
ATOM 5250 O O . ASN B 1 210 ? 8.602 15.906 0.94 1 98.75 210 ASN B O 1
ATOM 5254 N N . GLU B 1 211 ? 7.746 14.383 2.318 1 98.62 211 GLU B N 1
ATOM 5255 C CA . GLU B 1 211 ? 8.25 13.234 1.576 1 98.62 211 GLU B CA 1
ATOM 5256 C C . GLU B 1 211 ? 9.742 13.367 1.286 1 98.62 211 GLU B C 1
ATOM 5258 O O . GLU B 1 211 ? 10.164 13.273 0.133 1 98.62 211 GLU B O 1
ATOM 5263 N N . PRO B 1 212 ? 10.547 13.516 2.328 1 98.5 212 PRO B N 1
ATOM 5264 C CA . PRO B 1 212 ? 11.992 13.711 2.152 1 98.5 212 PRO B CA 1
ATOM 5265 C C . PRO B 1 212 ? 12.68 12.477 1.58 1 98.5 212 PRO B C 1
ATOM 5267 O O . PRO B 1 212 ? 13.852 12.547 1.2 1 98.5 212 PRO B O 1
ATOM 5270 N N . ASP B 1 213 ? 12 11.336 1.527 1 97.75 213 ASP B N 1
ATOM 5271 C CA . ASP B 1 213 ? 12.531 10.078 1.015 1 97.75 213 ASP B CA 1
ATOM 5272 C C . ASP B 1 213 ? 12.188 9.898 -0.463 1 97.75 213 ASP B C 1
ATOM 5274 O O . ASP B 1 213 ? 12.461 8.852 -1.045 1 97.75 213 ASP B O 1
ATOM 5278 N N . PHE B 1 214 ? 11.711 10.969 -1.113 1 97.62 214 PHE B N 1
ATOM 5279 C CA . PHE B 1 214 ? 11.234 10.883 -2.488 1 97.62 214 PHE B CA 1
ATOM 5280 C C . PHE B 1 214 ? 11.578 12.156 -3.258 1 97.62 214 PHE B C 1
ATOM 5282 O O . PHE B 1 214 ? 11.328 13.258 -2.779 1 97.62 214 PHE B O 1
ATOM 5289 N N . ASN B 1 215 ? 12.148 12.016 -4.441 1 96.88 215 ASN B N 1
ATOM 5290 C CA . ASN B 1 215 ? 12.414 13.109 -5.371 1 96.88 215 ASN B CA 1
ATOM 5291 C C . ASN B 1 215 ? 11.523 13.016 -6.609 1 96.88 215 ASN B C 1
ATOM 5293 O O . ASN B 1 215 ? 11.789 12.219 -7.512 1 96.88 215 ASN B O 1
ATOM 5297 N N . PRO B 1 216 ? 10.531 13.836 -6.676 1 93.94 216 PRO B N 1
ATOM 5298 C CA . PRO B 1 216 ? 9.664 13.812 -7.852 1 93.94 216 PRO B CA 1
ATOM 5299 C C . PRO B 1 216 ? 10.273 14.516 -9.062 1 93.94 216 PRO B C 1
ATOM 5301 O O . PRO B 1 216 ? 9.742 14.422 -10.172 1 93.94 216 PRO B O 1
ATOM 5304 N N . VAL B 1 217 ? 11.305 15.242 -8.898 1 92.94 217 VAL B N 1
ATOM 5305 C CA . VAL B 1 217 ? 12.102 15.914 -9.93 1 92.94 217 VAL B CA 1
ATOM 5306 C C . VAL B 1 217 ? 11.383 17.172 -10.391 1 92.94 217 VAL B C 1
ATOM 5308 O O . VAL B 1 217 ? 11.992 18.25 -10.477 1 92.94 217 VAL B O 1
ATOM 5311 N N . THR B 1 218 ? 10.047 17.172 -10.578 1 93.5 218 THR B N 1
ATOM 5312 C CA . THR B 1 218 ? 9.375 18.188 -11.375 1 93.5 218 THR B CA 1
ATOM 5313 C C . THR B 1 218 ? 8.656 19.203 -10.477 1 93.5 218 THR B C 1
ATOM 5315 O O . THR B 1 218 ? 8.18 20.234 -10.953 1 93.5 218 THR B O 1
ATOM 5318 N N . TYR B 1 219 ? 8.492 18.953 -9.219 1 96.19 219 TYR B N 1
ATOM 5319 C CA . TYR B 1 219 ? 7.848 19.891 -8.32 1 96.19 219 TYR B CA 1
ATOM 5320 C C . TYR B 1 219 ? 8.617 20.016 -7.008 1 96.19 219 TYR B C 1
ATOM 5322 O O . TYR B 1 219 ? 9.609 19.328 -6.797 1 96.19 219 TYR B O 1
ATOM 5330 N N . ALA B 1 220 ? 8.203 20.953 -6.184 1 97.94 220 ALA B N 1
ATOM 5331 C CA . ALA B 1 220 ? 8.898 21.281 -4.945 1 97.94 220 ALA B CA 1
ATOM 5332 C C . ALA B 1 220 ? 9.18 20.016 -4.129 1 97.94 220 ALA B C 1
ATOM 5334 O O . ALA B 1 220 ? 8.281 19.219 -3.881 1 97.94 220 ALA B O 1
ATOM 5335 N N . SER B 1 221 ? 10.43 19.812 -3.805 1 97.88 221 SER B N 1
ATOM 5336 C CA . SER B 1 221 ? 10.883 18.656 -3.039 1 97.88 221 SER B CA 1
ATOM 5337 C C . SER B 1 221 ? 12.234 18.922 -2.387 1 97.88 221 SER B C 1
ATOM 5339 O O . SER B 1 221 ? 13.023 19.734 -2.877 1 97.88 221 SER B O 1
ATOM 5341 N N . MET B 1 222 ? 12.469 18.312 -1.331 1 98.19 222 MET B N 1
ATOM 5342 C CA . MET B 1 222 ? 13.734 18.359 -0.593 1 98.19 222 MET B CA 1
ATOM 5343 C C . MET B 1 222 ? 14.008 17.047 0.111 1 98.19 222 MET B C 1
ATOM 5345 O O . MET B 1 222 ? 13.172 16.562 0.88 1 98.19 222 MET B O 1
ATOM 5349 N N . ASP B 1 223 ? 15.172 16.484 -0.137 1 98.12 223 ASP B N 1
ATOM 5350 C CA . ASP B 1 223 ? 15.547 15.195 0.416 1 98.12 223 ASP B CA 1
ATOM 5351 C C . ASP B 1 223 ? 16.094 15.344 1.836 1 98.12 223 ASP B C 1
ATOM 5353 O O . ASP B 1 223 ? 16.578 16.406 2.213 1 98.12 223 ASP B O 1
ATOM 5357 N N . SER B 1 224 ? 15.961 14.305 2.621 1 98.56 224 SER B N 1
ATOM 5358 C CA . SER B 1 224 ? 16.562 14.172 3.941 1 98.56 224 SER B CA 1
ATOM 5359 C C . SER B 1 224 ? 16.438 12.742 4.465 1 98.56 224 SER B C 1
ATOM 5361 O O . SER B 1 224 ? 15.414 12.094 4.285 1 98.56 224 SER B O 1
ATOM 5363 N N . ASP B 1 225 ? 17.531 12.211 5.059 1 98.19 225 ASP B N 1
ATOM 5364 C CA . ASP B 1 225 ? 17.344 11.055 5.93 1 98.19 225 ASP B CA 1
ATOM 5365 C C . ASP B 1 225 ? 17.141 11.484 7.379 1 98.19 225 ASP B C 1
ATOM 5367 O O . ASP B 1 225 ? 16.984 12.68 7.66 1 98.19 225 ASP B O 1
ATOM 5371 N N . GLY B 1 226 ? 17.047 10.562 8.289 1 98.56 226 GLY B N 1
ATOM 5372 C CA . GLY B 1 226 ? 16.797 10.891 9.688 1 98.56 226 GLY B CA 1
ATOM 5373 C C . GLY B 1 226 ? 17.969 11.602 10.344 1 98.56 226 GLY B C 1
ATOM 5374 O O . GLY B 1 226 ? 17.766 12.453 11.211 1 98.56 226 GLY B O 1
ATOM 5375 N N . TYR B 1 227 ? 19.188 11.289 9.93 1 98.44 227 TYR B N 1
ATOM 5376 C CA . TYR B 1 227 ? 20.375 11.938 10.477 1 98.44 227 TYR B CA 1
ATOM 5377 C C . TYR B 1 227 ? 20.422 13.406 10.078 1 98.44 227 TYR B C 1
ATOM 5379 O O . TYR B 1 227 ? 20.719 14.273 10.906 1 98.44 227 TYR B O 1
ATOM 5387 N N . GLN B 1 228 ? 20.109 13.648 8.867 1 98.69 228 GLN B N 1
ATOM 5388 C CA . GLN B 1 228 ? 20.078 15.016 8.359 1 98.69 228 GLN B CA 1
ATOM 5389 C C . GLN B 1 228 ? 18.906 15.797 8.977 1 98.69 228 GLN B C 1
ATOM 5391 O O . GLN B 1 228 ? 19.047 16.984 9.281 1 98.69 228 GLN B O 1
ATOM 5396 N N . ALA B 1 229 ? 17.797 15.148 9.094 1 98.88 229 ALA B N 1
ATOM 5397 C CA . ALA B 1 229 ? 16.672 15.789 9.781 1 98.88 229 ALA B CA 1
ATOM 5398 C C . ALA B 1 229 ? 17.062 16.219 11.188 1 98.88 229 ALA B C 1
ATOM 5400 O O . ALA B 1 229 ? 16.672 17.281 11.656 1 98.88 229 ALA B O 1
ATOM 5401 N N . ALA B 1 230 ? 17.844 15.367 11.859 1 98.81 230 ALA B N 1
ATOM 5402 C CA . ALA B 1 230 ? 18.312 15.719 13.203 1 98.81 230 ALA B CA 1
ATOM 5403 C C . ALA B 1 230 ? 19.141 17 13.18 1 98.81 230 ALA B C 1
ATOM 5405 O O . ALA B 1 230 ? 18.969 17.875 14.039 1 98.81 230 ALA B O 1
ATOM 5406 N N . ASP B 1 231 ? 20 17.141 12.156 1 98.81 231 ASP B N 1
ATOM 5407 C CA . ASP B 1 231 ? 20.828 18.328 12.016 1 98.81 231 ASP B CA 1
ATOM 5408 C C . ASP B 1 231 ? 19.969 19.578 11.891 1 98.81 231 ASP B C 1
ATOM 5410 O O . ASP B 1 231 ? 20.281 20.609 12.492 1 98.81 231 ASP B O 1
ATOM 5414 N N . PHE B 1 232 ? 18.969 19.516 11.133 1 98.88 232 PHE B N 1
ATOM 5415 C CA . PHE B 1 232 ? 18.141 20.703 10.914 1 98.88 232 PHE B CA 1
ATOM 5416 C C . PHE B 1 232 ? 17.234 20.953 12.109 1 98.88 232 PHE B C 1
ATOM 5418 O O . PHE B 1 232 ? 17.031 22.109 12.516 1 98.88 232 PHE B O 1
ATOM 5425 N N . LEU B 1 233 ? 16.625 19.859 12.68 1 98.94 233 LEU B N 1
ATOM 5426 C CA . LEU B 1 233 ? 15.672 20.016 13.773 1 98.94 233 LEU B CA 1
ATOM 5427 C C . LEU B 1 233 ? 16.344 20.594 15.008 1 98.94 233 LEU B C 1
ATOM 5429 O O . LEU B 1 233 ? 15.695 21.25 15.82 1 98.94 233 LEU B O 1
ATOM 5433 N N . GLU B 1 234 ? 17.625 20.359 15.141 1 98.69 234 GLU B N 1
ATOM 5434 C CA . GLU B 1 234 ? 18.375 20.969 16.234 1 98.69 234 GLU B CA 1
ATOM 5435 C C . GLU B 1 234 ? 18.312 22.484 16.172 1 98.69 234 GLU B C 1
ATOM 5437 O O . GLU B 1 234 ? 18.406 23.156 17.203 1 98.69 234 GLU B O 1
ATOM 5442 N N . VAL B 1 235 ? 18.094 23.031 14.969 1 98.81 235 VAL B N 1
ATOM 5443 C CA . VAL B 1 235 ? 17.984 24.469 14.758 1 98.81 235 VAL B CA 1
ATOM 5444 C C . VAL B 1 235 ? 16.5 24.875 14.781 1 98.81 235 VAL B C 1
ATOM 5446 O O . VAL B 1 235 ? 16.125 25.828 15.469 1 98.81 235 VAL B O 1
ATOM 5449 N N . LEU B 1 236 ? 15.68 24.156 14.133 1 98.94 236 LEU B N 1
ATOM 5450 C CA . LEU B 1 236 ? 14.273 24.516 13.953 1 98.94 236 LEU B CA 1
ATOM 5451 C C . LEU B 1 236 ? 13.531 24.5 15.289 1 98.94 236 LEU B C 1
ATOM 5453 O O . LEU B 1 236 ? 12.797 25.438 15.602 1 98.94 236 LEU B O 1
ATOM 5457 N N . TYR B 1 237 ? 13.711 23.438 16.078 1 98.94 237 TYR B N 1
ATOM 5458 C CA . TYR B 1 237 ? 12.891 23.219 17.266 1 98.94 237 TYR B CA 1
ATOM 5459 C C . TYR B 1 237 ? 13.031 24.359 18.25 1 98.94 237 TYR B C 1
ATOM 5461 O O . TYR B 1 237 ? 12.047 25 18.625 1 98.94 237 TYR B O 1
ATOM 5469 N N . PRO B 1 238 ? 14.273 24.734 18.641 1 98.88 238 PRO B N 1
ATOM 5470 C CA . PRO B 1 238 ? 14.375 25.875 19.562 1 98.88 238 PRO B CA 1
ATOM 5471 C C . PRO B 1 238 ? 13.914 27.188 18.938 1 98.88 238 PRO B C 1
ATOM 5473 O O . PRO B 1 238 ? 13.398 28.062 19.625 1 98.88 238 PRO B O 1
ATOM 5476 N N . THR B 1 239 ? 14.117 27.375 17.562 1 98.88 239 THR B N 1
ATOM 5477 C CA . THR B 1 239 ? 13.656 28.578 16.891 1 98.88 239 THR B CA 1
ATOM 5478 C C . THR B 1 239 ? 12.141 28.719 17.016 1 98.88 239 THR B C 1
ATOM 5480 O O . THR B 1 239 ? 11.633 29.797 17.328 1 98.88 239 THR B O 1
ATOM 5483 N N . VAL B 1 240 ? 11.43 27.609 16.844 1 98.94 240 VAL B N 1
ATOM 5484 C CA . VAL B 1 240 ? 9.969 27.594 16.891 1 98.94 240 VAL B CA 1
ATOM 5485 C C . VAL B 1 240 ? 9.508 27.828 18.328 1 98.94 240 VAL B C 1
ATOM 5487 O O . VAL B 1 240 ? 8.602 28.641 18.562 1 98.94 240 VAL B O 1
ATOM 5490 N N . LYS B 1 241 ? 10.195 27.188 19.266 1 98.81 241 LYS B N 1
ATOM 5491 C CA . LYS B 1 241 ? 9.797 27.328 20.672 1 98.81 241 LYS B CA 1
ATOM 5492 C C . LYS B 1 241 ? 10.07 28.734 21.188 1 98.81 241 LYS B C 1
ATOM 5494 O O . LYS B 1 241 ? 9.344 29.234 22.047 1 98.81 241 LYS B O 1
ATOM 5499 N N . LYS B 1 242 ? 11.117 29.344 20.703 1 98.75 242 LYS B N 1
ATOM 5500 C CA . LYS B 1 242 ? 11.406 30.734 21.062 1 98.75 242 LYS B CA 1
ATOM 5501 C C . LYS B 1 242 ? 10.344 31.672 20.516 1 98.75 242 LYS B C 1
ATOM 5503 O O . LYS B 1 242 ? 9.992 32.656 21.172 1 98.75 242 LYS B O 1
ATOM 5508 N N . TYR B 1 243 ? 9.883 31.391 19.391 1 98.69 243 TYR B N 1
ATOM 5509 C CA . TYR B 1 243 ? 8.852 32.219 18.781 1 98.69 243 TYR B CA 1
ATOM 5510 C C . TYR B 1 243 ? 7.531 32.094 19.531 1 98.69 243 TYR B C 1
ATOM 5512 O O . TYR B 1 243 ? 6.938 33.094 19.938 1 98.69 243 TYR B O 1
ATOM 5520 N N . ARG B 1 244 ? 7.012 30.828 19.672 1 98.62 244 ARG B N 1
ATOM 5521 C CA . ARG B 1 244 ? 5.77 30.531 20.375 1 98.62 244 ARG B CA 1
ATOM 5522 C C . ARG B 1 244 ? 5.801 29.141 20.969 1 98.62 244 ARG B C 1
ATOM 5524 O O . ARG B 1 244 ? 5.797 28.141 20.25 1 98.62 244 ARG B O 1
ATOM 5531 N N . LYS B 1 245 ? 5.668 29.031 22.25 1 98.19 245 LYS B N 1
ATOM 5532 C CA . LYS B 1 245 ? 5.891 27.797 22.984 1 98.19 245 LYS B CA 1
ATOM 5533 C C . LYS B 1 245 ? 4.891 26.719 22.578 1 98.19 245 LYS B C 1
ATOM 5535 O O . LYS B 1 245 ? 5.215 25.531 22.594 1 98.19 245 LYS B O 1
ATOM 5540 N N . ASN B 1 246 ? 3.707 27.109 22.266 1 98.12 246 ASN B N 1
ATOM 5541 C CA . ASN B 1 246 ? 2.674 26.109 22 1 98.12 246 ASN B CA 1
ATOM 5542 C C . ASN B 1 246 ? 2.604 25.766 20.516 1 98.12 246 ASN B C 1
ATOM 5544 O O . ASN B 1 246 ? 1.782 24.953 20.094 1 98.12 246 ASN B O 1
ATOM 5548 N N . LEU B 1 247 ? 3.365 26.438 19.641 1 98.88 247 LEU B N 1
ATOM 5549 C CA . LEU B 1 247 ? 3.518 26 18.266 1 98.88 247 LEU B CA 1
ATOM 5550 C C . LEU B 1 247 ? 4.293 24.688 18.203 1 98.88 247 LEU B C 1
ATOM 5552 O O . LEU B 1 247 ? 5.402 24.594 18.734 1 98.88 247 LEU B O 1
ATOM 5556 N N . GLN B 1 248 ? 3.703 23.703 17.609 1 98.94 248 GLN B N 1
ATOM 5557 C CA . GLN B 1 248 ? 4.316 22.391 17.562 1 98.94 248 GLN B CA 1
ATOM 5558 C C . GLN B 1 248 ? 5.121 22.188 16.281 1 98.94 248 GLN B C 1
ATOM 5560 O O . GLN B 1 248 ? 4.891 22.875 15.289 1 98.94 248 GLN B O 1
ATOM 5565 N N . VAL B 1 249 ? 6.074 21.234 16.359 1 98.94 249 VAL B N 1
ATOM 5566 C CA . VAL B 1 249 ? 6.949 20.922 15.242 1 98.94 249 VAL B CA 1
ATOM 5567 C C . VAL B 1 249 ? 6.723 19.469 14.805 1 98.94 249 VAL B C 1
ATOM 5569 O O . VAL B 1 249 ? 6.668 18.562 15.641 1 98.94 249 VAL B O 1
ATOM 5572 N N . SER B 1 250 ? 6.547 19.266 13.461 1 98.88 250 SER B N 1
ATOM 5573 C CA . SER B 1 250 ? 6.355 17.922 12.945 1 98.88 250 SER B CA 1
ATOM 5574 C C . SER B 1 250 ? 7.664 17.328 12.43 1 98.88 250 SER B C 1
ATOM 5576 O O . SER B 1 250 ? 8.609 18.062 12.148 1 98.88 250 SER B O 1
ATOM 5578 N N . CYS B 1 251 ? 7.758 15.984 12.398 1 98.44 251 CYS B N 1
ATOM 5579 C CA . CYS B 1 251 ? 8.781 15.211 11.711 1 98.44 251 CYS B CA 1
ATOM 5580 C C . CYS B 1 251 ? 8.234 13.875 11.234 1 98.44 251 CYS B C 1
ATOM 5582 O O . CYS B 1 251 ? 7.699 13.102 12.031 1 98.44 251 CYS B O 1
ATOM 5584 N N . CYS B 1 252 ? 8.281 13.445 10 1 97.94 252 CYS B N 1
ATOM 5585 C CA . CYS B 1 252 ? 8.836 14.32 8.969 1 97.94 252 CYS B CA 1
ATOM 5586 C C . CYS B 1 252 ? 8.07 14.164 7.66 1 97.94 252 CYS B C 1
ATOM 5588 O O . CYS B 1 252 ? 8.633 14.367 6.586 1 97.94 252 CYS B O 1
ATOM 5590 N N . ASP B 1 253 ? 6.836 13.594 7.727 1 98.81 253 ASP B N 1
ATOM 5591 C CA . ASP B 1 253 ? 5.945 13.43 6.582 1 98.81 253 ASP B CA 1
ATOM 5592 C C . ASP B 1 253 ? 6.574 12.523 5.523 1 98.81 253 ASP B C 1
ATOM 5594 O O . ASP B 1 253 ? 6.516 12.82 4.328 1 98.81 253 ASP B O 1
ATOM 5598 N N . ALA B 1 254 ? 7.18 11.414 5.93 1 98.62 254 ALA B N 1
ATOM 5599 C CA . ALA B 1 254 ? 7.715 10.461 4.961 1 98.62 254 ALA B CA 1
ATOM 5600 C C . ALA B 1 254 ? 6.598 9.836 4.133 1 98.62 254 ALA B C 1
ATOM 5602 O O . ALA B 1 254 ? 5.43 9.883 4.52 1 98.62 254 ALA B O 1
ATOM 5603 N N . THR B 1 255 ? 6.934 9.188 3 1 98.12 255 THR B N 1
ATOM 5604 C CA . THR B 1 255 ? 5.977 8.742 1.991 1 98.12 255 THR B CA 1
ATOM 5605 C C . THR B 1 255 ? 5.148 7.57 2.51 1 98.12 255 THR B C 1
ATOM 5607 O O . THR B 1 255 ? 4.117 7.227 1.929 1 98.12 255 THR B O 1
ATOM 5610 N N . GLY B 1 256 ? 5.66 6.938 3.553 1 97.38 256 GLY B N 1
ATOM 5611 C CA . GLY B 1 256 ? 4.984 5.777 4.109 1 97.38 256 GLY B CA 1
ATOM 5612 C C . GLY B 1 256 ? 5.324 5.531 5.566 1 97.38 256 GLY B C 1
ATOM 5613 O O . GLY B 1 256 ? 6.215 6.18 6.121 1 97.38 256 GLY B O 1
ATOM 5614 N N . ALA B 1 257 ? 4.605 4.57 6.18 1 97.38 257 ALA B N 1
ATOM 5615 C CA . ALA B 1 257 ? 4.797 4.273 7.598 1 97.38 257 ALA B CA 1
ATOM 5616 C C . ALA B 1 257 ? 6.168 3.654 7.848 1 97.38 257 ALA B C 1
ATOM 5618 O O . ALA B 1 257 ? 6.855 4.023 8.805 1 97.38 257 ALA B O 1
ATOM 5619 N N . ARG B 1 258 ? 6.578 2.723 7.008 1 95.38 258 ARG B N 1
ATOM 5620 C CA . ARG B 1 258 ? 7.898 2.115 7.156 1 95.38 258 ARG B CA 1
ATOM 5621 C C . ARG B 1 258 ? 9 3.154 6.977 1 95.38 258 ARG B C 1
ATOM 5623 O O . ARG B 1 258 ? 9.961 3.191 7.754 1 95.38 258 ARG B O 1
ATOM 5630 N N . GLN B 1 259 ? 8.836 3.979 5.977 1 97.06 259 GLN B N 1
ATOM 5631 C CA . GLN B 1 259 ? 9.812 5.031 5.703 1 97.06 259 GLN B CA 1
ATOM 5632 C C . GLN B 1 259 ? 9.945 5.98 6.891 1 97.06 259 GLN B C 1
ATOM 5634 O O . GLN B 1 259 ? 11.047 6.387 7.25 1 97.06 259 GLN B O 1
ATOM 5639 N N . GLU B 1 260 ? 8.82 6.258 7.445 1 98.44 260 GLU B N 1
ATOM 5640 C CA . GLU B 1 260 ? 8.836 7.137 8.609 1 98.44 260 GLU B CA 1
ATOM 5641 C C . GLU B 1 260 ? 9.516 6.465 9.797 1 98.44 260 GLU B C 1
ATOM 5643 O O . GLU B 1 260 ? 10.273 7.105 10.531 1 98.44 260 GLU B O 1
ATOM 5648 N N . ARG B 1 261 ? 9.273 5.203 10.031 1 97.12 261 ARG B N 1
ATOM 5649 C CA . ARG B 1 261 ? 9.945 4.488 11.109 1 97.12 261 ARG B CA 1
ATOM 5650 C C . ARG B 1 261 ? 11.461 4.539 10.93 1 97.12 261 ARG B C 1
ATOM 5652 O O . ARG B 1 261 ? 12.203 4.766 11.891 1 97.12 261 ARG B O 1
ATOM 5659 N N . ASN B 1 262 ? 11.891 4.328 9.703 1 97 262 ASN B N 1
ATOM 5660 C CA . ASN B 1 262 ? 13.32 4.402 9.414 1 97 262 ASN B CA 1
ATOM 5661 C C . ASN B 1 262 ? 13.883 5.781 9.734 1 97 262 ASN B C 1
ATOM 5663 O O . ASN B 1 262 ? 14.945 5.895 10.359 1 97 262 ASN B O 1
ATOM 5667 N N . LEU B 1 263 ? 13.195 6.762 9.305 1 98.5 263 LEU B N 1
ATOM 5668 C CA . LEU B 1 263 ? 13.641 8.141 9.516 1 98.5 263 LEU B CA 1
ATOM 5669 C C . LEU B 1 263 ? 13.695 8.469 11 1 98.5 263 LEU B C 1
ATOM 5671 O O . LEU B 1 263 ? 14.672 9.055 11.477 1 98.5 263 LEU B O 1
ATOM 5675 N N . LEU B 1 264 ? 12.664 8.07 11.727 1 98.62 264 LEU B N 1
ATOM 5676 C CA . LEU B 1 264 ? 12.633 8.344 13.164 1 98.62 264 LEU B CA 1
ATOM 5677 C C . LEU B 1 264 ? 13.75 7.59 13.883 1 98.62 264 LEU B C 1
ATOM 5679 O O . LEU B 1 264 ? 14.352 8.117 14.82 1 98.62 264 LEU B O 1
ATOM 5683 N N . TYR B 1 265 ? 14.008 6.355 13.477 1 97.69 265 TYR B N 1
ATOM 5684 C CA . TYR B 1 265 ? 15.125 5.59 14.023 1 97.69 265 TYR B CA 1
ATOM 5685 C C . TYR B 1 265 ? 16.438 6.332 13.836 1 97.69 265 TYR B C 1
ATOM 5687 O O . TYR B 1 265 ? 17.203 6.508 14.789 1 97.69 265 TYR B O 1
ATOM 5695 N N . GLU B 1 266 ? 16.688 6.789 12.656 1 98 266 GLU B N 1
ATOM 5696 C CA . GLU B 1 266 ? 17.922 7.508 12.344 1 98 266 GLU B CA 1
ATOM 5697 C C . GLU B 1 266 ? 18.016 8.82 13.117 1 98 266 GLU B C 1
ATOM 5699 O O . GLU B 1 266 ? 19.078 9.172 13.625 1 98 266 GLU B O 1
ATOM 5704 N N . LEU B 1 267 ? 16.906 9.469 13.133 1 98.5 267 LEU B N 1
ATOM 5705 C CA . LEU B 1 267 ? 16.828 10.711 13.898 1 98.5 267 LEU B CA 1
ATOM 5706 C C . LEU B 1 267 ? 17.234 10.484 15.352 1 98.5 267 LEU B C 1
ATOM 5708 O O . LEU B 1 267 ? 17.984 11.281 15.914 1 98.5 267 LEU B O 1
ATOM 5712 N N . ASP B 1 268 ? 16.734 9.461 15.922 1 98 268 ASP B N 1
ATOM 5713 C CA . ASP B 1 268 ? 17.016 9.133 17.312 1 98 268 ASP B CA 1
ATOM 5714 C C . ASP B 1 268 ? 18.484 8.781 17.5 1 98 268 ASP B C 1
ATOM 5716 O O . ASP B 1 268 ? 19.109 9.156 18.5 1 98 268 ASP B O 1
ATOM 5720 N N . GLN B 1 269 ? 19.094 8.07 16.562 1 96.44 269 GLN B N 1
ATOM 5721 C CA . GLN B 1 269 ? 20.5 7.715 16.625 1 96.44 269 GLN B CA 1
ATOM 5722 C C . GLN B 1 269 ? 21.391 8.953 16.625 1 96.44 269 GLN B C 1
ATOM 5724 O O . GLN B 1 269 ? 22.469 8.953 17.203 1 96.44 269 GLN B O 1
ATOM 5729 N N . ALA B 1 270 ? 20.859 10 16.047 1 97.38 270 ALA B N 1
ATOM 5730 C CA . ALA B 1 270 ? 21.625 11.242 15.938 1 97.38 270 ALA B CA 1
ATOM 5731 C C . ALA B 1 270 ? 21.312 12.18 17.109 1 97.38 270 ALA B C 1
ATOM 5733 O O . ALA B 1 270 ? 21.75 13.328 17.125 1 97.38 270 ALA B O 1
ATOM 5734 N N . GLY B 1 271 ? 20.516 11.727 18.031 1 97.62 271 GLY B N 1
ATOM 5735 C CA . GLY B 1 271 ? 20.234 12.5 19.234 1 97.62 271 GLY B CA 1
ATOM 5736 C C . GLY B 1 271 ? 19.094 13.492 19.047 1 97.62 271 GLY B C 1
ATOM 5737 O O . GLY B 1 271 ? 18.906 14.375 19.891 1 97.62 271 GLY B O 1
ATOM 5738 N N . GLY B 1 272 ? 18.312 13.359 17.969 1 98.25 272 GLY B N 1
ATOM 5739 C CA . GLY B 1 272 ? 17.266 14.32 17.656 1 98.25 272 GLY B CA 1
ATOM 5740 C C . GLY B 1 272 ? 15.883 13.852 18.078 1 98.25 272 GLY B C 1
ATOM 5741 O O . GLY B 1 272 ? 14.875 14.461 17.719 1 98.25 272 GLY B O 1
ATOM 5742 N N . GLY B 1 273 ? 15.75 12.789 18.797 1 98.06 273 GLY B N 1
ATOM 5743 C CA . GLY B 1 273 ? 14.492 12.109 19.078 1 98.06 273 GLY B CA 1
ATOM 5744 C C . GLY B 1 273 ? 13.5 12.969 19.828 1 98.06 273 GLY B C 1
ATOM 5745 O O . GLY B 1 273 ? 12.305 12.664 19.859 1 98.06 273 GLY B O 1
ATOM 5746 N N . LYS B 1 274 ? 13.93 14.086 20.438 1 98.06 274 LYS B N 1
ATOM 5747 C CA . LYS B 1 274 ? 13.031 14.93 21.219 1 98.06 274 LYS B CA 1
ATOM 5748 C C . LYS B 1 274 ? 12.844 16.297 20.562 1 98.06 274 LYS B C 1
ATOM 5750 O O . LYS B 1 274 ? 12.188 17.172 21.125 1 98.06 274 LYS B O 1
ATOM 5755 N N . ASN B 1 275 ? 13.336 16.469 19.359 1 98.75 275 ASN B N 1
ATOM 5756 C CA . ASN B 1 275 ? 13.312 17.766 18.703 1 98.75 275 ASN B CA 1
ATOM 5757 C C . ASN B 1 275 ? 12.141 17.891 17.734 1 98.75 275 ASN B C 1
ATOM 5759 O O . ASN B 1 275 ? 12.273 18.453 16.656 1 98.75 275 ASN B O 1
ATOM 5763 N N . TYR B 1 276 ? 11.055 17.312 18.031 1 98.88 276 TYR B N 1
ATOM 5764 C CA . TYR B 1 276 ? 9.773 17.453 17.359 1 98.88 276 TYR B CA 1
ATOM 5765 C C . TYR B 1 276 ? 8.625 17.109 18.297 1 98.88 276 TYR B C 1
ATOM 5767 O O . TYR B 1 276 ? 8.844 16.578 19.391 1 98.88 276 TYR B O 1
ATOM 5775 N N . ASP B 1 277 ? 7.414 17.391 17.891 1 98.94 277 ASP B N 1
ATOM 5776 C CA . ASP B 1 277 ? 6.285 17.203 18.797 1 98.94 277 ASP B CA 1
ATOM 5777 C C . ASP B 1 277 ? 5.332 16.141 18.266 1 98.94 277 ASP B C 1
ATOM 5779 O O . ASP B 1 277 ? 4.664 15.453 19.047 1 98.94 277 ASP B O 1
ATOM 5783 N N . ILE B 1 278 ? 5.152 16 16.969 1 98.94 278 ILE B N 1
ATOM 5784 C CA . ILE B 1 278 ? 4.277 15.016 16.328 1 98.94 278 ILE B CA 1
ATOM 5785 C C . ILE B 1 278 ? 5.02 14.32 15.195 1 98.94 278 ILE B C 1
ATOM 5787 O O . ILE B 1 278 ? 5.602 14.984 14.328 1 98.94 278 ILE B O 1
ATOM 5791 N N . ALA B 1 279 ? 5.113 12.984 15.188 1 98.94 279 ALA B N 1
ATOM 5792 C CA . ALA B 1 279 ? 5.617 12.227 14.047 1 98.94 279 ALA B CA 1
ATOM 5793 C C . ALA B 1 279 ? 4.582 12.172 12.922 1 98.94 279 ALA B C 1
ATOM 5795 O O . ALA B 1 279 ? 3.451 11.734 13.133 1 98.94 279 ALA B O 1
ATOM 5796 N N . THR B 1 280 ? 4.938 12.625 11.742 1 98.94 280 THR B N 1
ATOM 5797 C CA . THR B 1 280 ? 3.984 12.703 10.641 1 98.94 280 THR B CA 1
ATOM 5798 C C . THR B 1 280 ? 4.406 11.789 9.492 1 98.94 280 THR B C 1
ATOM 5800 O O . THR B 1 280 ? 5.598 11.617 9.234 1 98.94 280 THR B O 1
ATOM 5803 N N . TRP B 1 281 ? 3.484 11.234 8.789 1 98.81 281 TRP B N 1
ATOM 5804 C CA . TRP B 1 281 ? 3.752 10.258 7.734 1 98.81 281 TRP B CA 1
ATOM 5805 C C . TRP B 1 281 ? 2.607 10.219 6.727 1 98.81 281 TRP B C 1
ATOM 5807 O O . TRP B 1 281 ? 1.526 10.75 6.988 1 98.81 281 TRP B O 1
ATOM 5817 N N . HIS B 1 282 ? 2.891 9.711 5.562 1 98.62 282 HIS B N 1
ATOM 5818 C CA . HIS B 1 282 ? 1.891 9.445 4.535 1 98.62 282 HIS B CA 1
ATOM 5819 C C . HIS B 1 282 ? 1.603 7.953 4.41 1 98.62 282 HIS B C 1
ATOM 5821 O O . HIS B 1 282 ? 2.238 7.137 5.082 1 98.62 282 HIS B O 1
ATOM 5827 N N . ASN B 1 283 ? 0.603 7.598 3.627 1 97.19 283 ASN B N 1
ATOM 5828 C CA . ASN B 1 283 ? 0.211 6.199 3.504 1 97.19 283 ASN B CA 1
ATOM 5829 C C . ASN B 1 283 ? 0.486 5.66 2.104 1 97.19 283 ASN B C 1
ATOM 5831 O O . ASN B 1 283 ? -0.06 4.625 1.713 1 97.19 283 ASN B O 1
ATOM 5835 N N . TYR B 1 284 ? 1.335 6.234 1.312 1 95.38 284 TYR B N 1
ATOM 5836 C CA . TYR B 1 284 ? 1.492 5.898 -0.098 1 95.38 284 TYR B CA 1
ATOM 5837 C C . TYR B 1 284 ? 2.328 4.633 -0.269 1 95.38 284 TYR B C 1
ATOM 5839 O O . TYR B 1 284 ? 1.94 3.721 -1.001 1 95.38 284 TYR B O 1
ATOM 5847 N N . GLN B 1 285 ? 3.438 4.559 0.364 1 94.31 285 GLN B N 1
ATOM 5848 C CA . GLN B 1 285 ? 4.395 3.508 0.031 1 94.31 285 GLN B CA 1
ATOM 5849 C C . GLN B 1 285 ? 4.234 2.307 0.958 1 94.31 285 GLN B C 1
ATOM 5851 O O . GLN B 1 285 ? 4.57 1.18 0.587 1 94.31 285 GLN B O 1
ATOM 5856 N N . SER B 1 286 ? 3.836 2.598 2.133 1 94.19 286 SER B N 1
ATOM 5857 C CA . SER B 1 286 ? 3.631 1.517 3.092 1 94.19 286 SER B CA 1
ATOM 5858 C C . SER B 1 286 ? 2.557 1.878 4.109 1 94.19 286 SER B C 1
ATOM 5860 O O . SER B 1 286 ? 2.381 3.051 4.445 1 94.19 286 SER B O 1
ATOM 5862 N N . MET B 1 287 ? 1.88 0.866 4.621 1 93.44 287 MET B N 1
ATOM 5863 C CA . MET B 1 287 ? 0.779 1.031 5.566 1 93.44 287 MET B CA 1
ATOM 5864 C C . MET B 1 287 ? 1.27 0.895 7.004 1 93.44 287 MET B C 1
ATOM 5866 O O . MET B 1 287 ? 2.314 0.291 7.254 1 93.44 287 MET B O 1
ATOM 5870 N N . PRO B 1 288 ? 0.475 1.457 7.902 1 93.06 288 PRO B N 1
ATOM 5871 C CA . PRO B 1 288 ? 0.858 1.379 9.312 1 93.06 288 PRO B CA 1
ATOM 5872 C C . PRO B 1 288 ? 0.541 0.021 9.938 1 93.06 288 PRO B C 1
ATOM 5874 O O . PRO B 1 288 ? -0.629 -0.353 10.047 1 93.06 288 PRO B O 1
ATOM 5877 N N . GLU B 1 289 ? 1.465 -0.73 10.242 1 85.88 289 GLU B N 1
ATOM 5878 C CA . GLU B 1 289 ? 1.153 -2.07 10.734 1 85.88 289 GLU B CA 1
ATOM 5879 C C . GLU B 1 289 ? 1.877 -2.361 12.047 1 85.88 289 GLU B C 1
ATOM 5881 O O . GLU B 1 289 ? 1.757 -3.457 12.594 1 85.88 289 GLU B O 1
ATOM 5886 N N . ARG B 1 290 ? 2.59 -1.476 12.508 1 92 290 ARG B N 1
ATOM 5887 C CA . ARG B 1 290 ? 3.23 -1.563 13.82 1 92 290 ARG B CA 1
ATOM 5888 C C . ARG B 1 290 ? 3.477 -0.176 14.398 1 92 290 ARG B C 1
ATOM 5890 O O . ARG B 1 290 ? 3.439 0.822 13.68 1 92 290 ARG B O 1
ATOM 5897 N N . PRO B 1 291 ? 3.771 -0.086 15.656 1 95.69 291 PRO B N 1
ATOM 5898 C CA . PRO B 1 291 ? 4.004 1.22 16.281 1 95.69 291 PRO B CA 1
ATOM 5899 C C . PRO B 1 291 ? 5.223 1.939 15.695 1 95.69 291 PRO B C 1
ATOM 5901 O O . PRO B 1 291 ? 6.137 1.294 15.18 1 95.69 291 PRO B O 1
ATOM 5904 N N . PHE B 1 292 ? 5.176 3.188 15.766 1 97.31 292 PHE B N 1
ATOM 5905 C CA . PHE B 1 292 ? 6.324 4.008 15.406 1 97.31 292 PHE B CA 1
ATOM 5906 C C . PHE B 1 292 ? 7.32 4.086 16.562 1 97.31 292 PHE B C 1
ATOM 5908 O O . PHE B 1 292 ? 6.938 3.961 17.719 1 97.31 292 PHE B O 1
ATOM 5915 N N . ASN B 1 293 ? 8.57 4.289 16.203 1 94.12 293 ASN B N 1
ATOM 5916 C CA . ASN B 1 293 ? 9.641 4.359 17.203 1 94.12 293 ASN B CA 1
ATOM 5917 C C . ASN B 1 293 ? 9.82 5.777 17.734 1 94.12 293 ASN B C 1
ATOM 5919 O O . ASN B 1 293 ? 10.938 6.305 17.734 1 94.12 293 ASN B O 1
ATOM 5923 N N . THR B 1 294 ? 8.797 6.344 18.266 1 97.75 294 THR B N 1
ATOM 5924 C CA . THR B 1 294 ? 8.875 7.672 18.859 1 97.75 294 THR B CA 1
ATOM 5925 C C . THR B 1 294 ? 9.305 7.59 20.328 1 97.75 294 THR B C 1
ATOM 5927 O O . THR B 1 294 ? 9.492 6.492 20.859 1 97.75 294 THR B O 1
ATOM 5930 N N . GLN B 1 295 ? 9.594 8.664 21 1 97.38 295 GLN B N 1
ATOM 5931 C CA . GLN B 1 295 ? 9.93 8.742 22.406 1 97.38 295 GLN B CA 1
ATOM 5932 C C . GLN B 1 295 ? 8.75 9.258 23.234 1 97.38 295 GLN B C 1
ATOM 5934 O O . GLN B 1 295 ? 8.93 10.062 24.156 1 97.38 295 GLN B O 1
ATOM 5939 N N . GLY B 1 296 ? 7.578 8.891 22.812 1 97.12 296 GLY B N 1
ATOM 5940 C CA . GLY B 1 296 ? 6.367 9.297 23.516 1 97.12 296 GLY B CA 1
ATOM 5941 C C . GLY B 1 296 ? 5.52 10.281 22.719 1 97.12 296 GLY B C 1
ATOM 5942 O O . GLY B 1 296 ? 4.344 10.477 23.031 1 97.12 296 GLY B O 1
ATOM 5943 N N . GLN B 1 297 ? 6.059 10.867 21.656 1 98.56 297 GLN B N 1
ATOM 5944 C CA . GLN B 1 297 ? 5.301 11.789 20.812 1 98.56 297 GLN B CA 1
ATOM 5945 C C . GLN B 1 297 ? 4.188 11.062 20.062 1 98.56 297 GLN B C 1
ATOM 5947 O O . GLN B 1 297 ? 4.375 9.922 19.625 1 98.56 297 GLN B O 1
ATOM 5952 N N . PRO B 1 298 ? 3.033 11.672 19.906 1 98.69 298 PRO B N 1
ATOM 5953 C CA . PRO B 1 298 ? 2.012 11.094 19.031 1 98.69 298 PRO B CA 1
ATOM 5954 C C . PRO B 1 298 ? 2.42 11.102 17.562 1 98.69 298 PRO B C 1
ATOM 5956 O O . PRO B 1 298 ? 3.42 11.727 17.188 1 98.69 298 PRO B O 1
ATOM 5959 N N . ASN B 1 299 ? 1.698 10.305 16.75 1 98.88 299 ASN B N 1
ATOM 5960 C CA . ASN B 1 299 ? 1.886 10.359 15.305 1 98.88 299 ASN B CA 1
ATOM 5961 C C . ASN B 1 299 ? 0.581 10.68 14.586 1 98.88 299 ASN B C 1
ATOM 5963 O O . ASN B 1 299 ? -0.5 10.555 15.164 1 98.88 299 ASN B O 1
ATOM 5967 N N . MET B 1 300 ? 0.687 11.109 13.328 1 98.88 300 MET B N 1
ATOM 5968 C CA . MET B 1 300 ? -0.45 11.5 12.5 1 98.88 300 MET B CA 1
ATOM 5969 C C . MET B 1 300 ? -0.176 11.195 11.031 1 98.88 300 MET B C 1
ATOM 5971 O O . MET B 1 300 ? 0.896 11.523 10.516 1 98.88 300 MET B O 1
ATOM 5975 N N . GLU B 1 301 ? -1.125 10.461 10.359 1 98.94 301 GLU B N 1
ATOM 5976 C CA . GLU B 1 301 ? -1.105 10.398 8.898 1 98.94 301 GLU B CA 1
ATOM 5977 C C . GLU B 1 301 ? -1.552 11.719 8.281 1 98.94 301 GLU B C 1
ATOM 5979 O O . GLU B 1 301 ? -2.646 12.211 8.57 1 98.94 301 GLU B O 1
ATOM 5984 N N . THR B 1 302 ? -0.725 12.312 7.41 1 98.88 302 THR B N 1
ATOM 5985 C CA . THR B 1 302 ? -1.023 13.695 7.051 1 98.88 302 THR B CA 1
ATOM 5986 C C . THR B 1 302 ? -1.357 13.805 5.566 1 98.88 302 THR B C 1
ATOM 5988 O O . THR B 1 302 ? -1.74 14.875 5.086 1 98.88 302 THR B O 1
ATOM 5991 N N . GLU B 1 303 ? -1.206 12.727 4.871 1 98.62 303 GLU B N 1
ATOM 5992 C CA . GLU B 1 303 ? -1.515 12.773 3.445 1 98.62 303 GLU B CA 1
ATOM 5993 C C . GLU B 1 303 ? -1.69 11.375 2.867 1 98.62 303 GLU B C 1
ATOM 5995 O O . GLU B 1 303 ? -0.783 10.547 2.953 1 98.62 303 GLU B O 1
ATOM 6000 N N . TRP B 1 304 ? -2.848 11.156 2.252 1 97.31 304 TRP B N 1
ATOM 6001 C CA . TRP B 1 304 ? -3.066 9.914 1.507 1 97.31 304 TRP B CA 1
ATOM 6002 C C . TRP B 1 304 ? -4.234 10.062 0.54 1 97.31 304 TRP B C 1
ATOM 6004 O O . TRP B 1 304 ? -5.207 10.766 0.832 1 97.31 304 TRP B O 1
ATOM 6014 N N . SER B 1 305 ? -4.141 9.609 -0.623 1 96.31 305 SER B N 1
ATOM 6015 C CA . SER B 1 305 ? -5.203 9.359 -1.589 1 96.31 305 SER B CA 1
ATOM 6016 C C . SER B 1 305 ? -4.867 8.172 -2.48 1 96.31 305 SER B C 1
ATOM 6018 O O . SER B 1 305 ? -3.695 7.824 -2.652 1 96.31 305 SER B O 1
ATOM 6020 N N . ASP B 1 306 ? -5.828 7.516 -2.957 1 91.31 306 ASP B N 1
ATOM 6021 C CA . ASP B 1 306 ? -5.551 6.508 -3.979 1 91.31 306 ASP B CA 1
ATOM 6022 C C . ASP B 1 306 ? -5.055 7.156 -5.266 1 91.31 306 ASP B C 1
ATOM 6024 O O . ASP B 1 306 ? -3.865 7.086 -5.59 1 91.31 306 ASP B O 1
ATOM 6028 N N . GLY B 1 307 ? -5.949 7.953 -5.895 1 87.5 307 GLY B N 1
ATOM 6029 C CA . GLY B 1 307 ? -5.539 8.766 -7.031 1 87.5 307 GLY B CA 1
ATOM 6030 C C . GLY B 1 307 ? -5.344 7.961 -8.297 1 87.5 307 GLY B C 1
ATOM 6031 O O . GLY B 1 307 ? -4.82 8.477 -9.289 1 87.5 307 GLY B O 1
ATOM 6032 N N . SER B 1 308 ? -5.664 6.738 -8.336 1 85.81 308 SER B N 1
ATOM 6033 C CA . SER B 1 308 ? -5.41 5.914 -9.516 1 85.81 308 SER B CA 1
ATOM 6034 C C . SER B 1 308 ? -6.695 5.664 -10.297 1 85.81 308 SER B C 1
ATOM 6036 O O . SER B 1 308 ? -6.656 5.129 -11.406 1 85.81 308 SER B O 1
ATOM 6038 N N . GLY B 1 309 ? -7.828 6.059 -9.758 1 88.38 309 GLY B N 1
ATOM 6039 C CA . GLY B 1 309 ? -9.086 5.812 -10.438 1 88.38 309 GLY B CA 1
ATOM 6040 C C . GLY B 1 309 ? -9.906 7.074 -10.664 1 88.38 309 GLY B C 1
ATOM 6041 O O . GLY B 1 309 ? -9.367 8.18 -10.594 1 88.38 309 GLY B O 1
ATOM 6042 N N . SER B 1 310 ? -11.148 6.805 -11.07 1 91.5 310 SER B N 1
ATOM 6043 C CA . SER B 1 310 ? -12.109 7.891 -11.258 1 91.5 310 SER B CA 1
ATOM 6044 C C . SER B 1 310 ? -12.859 8.203 -9.969 1 91.5 310 SER B C 1
ATOM 6046 O O . SER B 1 310 ? -13.055 7.32 -9.133 1 91.5 310 SER B O 1
ATOM 6048 N N . PHE B 1 311 ? -13.258 9.445 -9.883 1 94.69 311 PHE B N 1
ATOM 6049 C CA . PHE B 1 311 ? -14.078 9.859 -8.75 1 94.69 311 PHE B CA 1
ATOM 6050 C C . PHE B 1 311 ? -15.297 8.953 -8.602 1 94.69 311 PHE B C 1
ATOM 6052 O O . PHE B 1 311 ? -15.891 8.539 -9.602 1 94.69 311 PHE B O 1
ATOM 6059 N N . ASN B 1 312 ? -15.648 8.602 -7.41 1 94.06 312 ASN B N 1
ATOM 6060 C CA . ASN B 1 312 ? -16.844 7.812 -7.141 1 94.06 312 ASN B CA 1
ATOM 6061 C C . ASN B 1 312 ? -17.516 8.25 -5.844 1 94.06 312 ASN B C 1
ATOM 6063 O O . ASN B 1 312 ? -16.891 8.875 -4.992 1 94.06 312 ASN B O 1
ATOM 6067 N N . THR B 1 313 ? -18.766 7.941 -5.723 1 95.62 313 THR B N 1
ATOM 6068 C CA . THR B 1 313 ? -19.547 8.227 -4.527 1 95.62 313 THR B CA 1
ATOM 6069 C C . THR B 1 313 ? -20.078 6.938 -3.904 1 95.62 313 THR B C 1
ATOM 6071 O O . THR B 1 313 ? -21.141 6.926 -3.295 1 95.62 313 THR B O 1
ATOM 6074 N N . THR B 1 314 ? -19.375 5.84 -4.133 1 96.25 314 THR B N 1
ATOM 6075 C CA . THR B 1 314 ? -19.828 4.555 -3.617 1 96.25 314 THR B CA 1
ATOM 6076 C C . THR B 1 314 ? -19.172 4.25 -2.273 1 96.25 314 THR B C 1
ATOM 6078 O O . THR B 1 314 ? -18.094 4.77 -1.97 1 96.25 314 THR B O 1
ATOM 6081 N N . TRP B 1 315 ? -19.906 3.48 -1.483 1 97.94 315 TRP B N 1
ATOM 6082 C CA . TRP B 1 315 ? -19.375 2.969 -0.226 1 97.94 315 TRP B CA 1
ATOM 6083 C C . TRP B 1 315 ? -18.609 1.66 -0.445 1 97.94 315 TRP B C 1
ATOM 6085 O O . TRP B 1 315 ? -17.438 1.545 -0.089 1 97.94 315 TRP B O 1
ATOM 6095 N N . ASP B 1 316 ? -19.234 0.737 -0.996 1 97.44 316 ASP B N 1
ATOM 6096 C CA . ASP B 1 316 ? -18.656 -0.557 -1.354 1 97.44 316 ASP B CA 1
ATOM 6097 C C . ASP B 1 316 ? -19.438 -1.207 -2.494 1 97.44 316 ASP B C 1
ATOM 6099 O O . ASP B 1 316 ? -20.547 -1.704 -2.289 1 97.44 316 ASP B O 1
ATOM 6103 N N . THR B 1 317 ? -18.844 -1.188 -3.686 1 95.5 317 THR B N 1
ATOM 6104 C CA . THR B 1 317 ? -19.516 -1.76 -4.852 1 95.5 317 THR B CA 1
ATOM 6105 C C . THR B 1 317 ? -18.562 -2.682 -5.617 1 95.5 317 THR B C 1
ATOM 6107 O O . THR B 1 317 ? -18.969 -3.758 -6.062 1 95.5 317 THR B O 1
ATOM 6110 N N . THR B 1 318 ? -17.328 -2.264 -5.727 1 94.19 318 THR B N 1
ATOM 6111 C CA . THR B 1 318 ? -16.391 -3.012 -6.559 1 94.19 318 THR B CA 1
ATOM 6112 C C . THR B 1 318 ? -15.211 -3.518 -5.723 1 94.19 318 THR B C 1
ATOM 6114 O O . THR B 1 318 ? -14.453 -4.375 -6.172 1 94.19 318 THR B O 1
ATOM 6117 N N . GLY B 1 319 ? -15.016 -2.961 -4.574 1 93.38 319 GLY B N 1
ATOM 6118 C CA . GLY B 1 319 ? -13.859 -3.295 -3.758 1 93.38 319 GLY B CA 1
ATOM 6119 C C . GLY B 1 319 ? -12.641 -2.449 -4.074 1 93.38 319 GLY B C 1
ATOM 6120 O O . GLY B 1 319 ? -11.539 -2.734 -3.602 1 93.38 319 GLY B O 1
ATOM 6121 N N . GLN B 1 320 ? -12.797 -1.365 -4.824 1 90.31 320 GLN B N 1
ATOM 6122 C CA . GLN B 1 320 ? -11.672 -0.517 -5.191 1 90.31 320 GLN B CA 1
ATOM 6123 C C . GLN B 1 320 ? -11.242 0.372 -4.027 1 90.31 320 GLN B C 1
ATOM 6125 O O . GLN B 1 320 ? -12.023 0.608 -3.102 1 90.31 320 GLN B O 1
ATOM 6130 N N . LEU B 1 321 ? -10.109 0.952 -4.129 1 92.94 321 LEU B N 1
ATOM 6131 C CA . LEU B 1 321 ? -9.383 1.558 -3.018 1 92.94 321 LEU B CA 1
ATOM 6132 C C . LEU B 1 321 ? -10.016 2.885 -2.613 1 92.94 321 LEU B C 1
ATOM 6134 O O . LEU B 1 321 ? -9.828 3.348 -1.485 1 92.94 321 LEU B O 1
ATOM 6138 N N . ALA B 1 322 ? -10.719 3.494 -3.494 1 95.5 322 ALA B N 1
ATOM 6139 C CA . ALA B 1 322 ? -11.211 4.84 -3.219 1 95.5 322 ALA B CA 1
ATOM 6140 C C . ALA B 1 322 ? -12.656 4.809 -2.738 1 95.5 322 ALA B C 1
ATOM 6142 O O . ALA B 1 322 ? -13.336 5.84 -2.721 1 95.5 322 ALA B O 1
ATOM 6143 N N . GLU B 1 323 ? -13.203 3.652 -2.348 1 96.88 323 GLU B N 1
ATOM 6144 C CA . GLU B 1 323 ? -14.547 3.551 -1.793 1 96.88 323 GLU B CA 1
ATOM 6145 C C . GLU B 1 323 ? -14.539 3.799 -0.287 1 96.88 323 GLU B C 1
ATOM 6147 O O . GLU B 1 323 ? -13.508 3.643 0.37 1 96.88 323 GLU B O 1
ATOM 6152 N N . GLY B 1 324 ? -15.703 4.145 0.194 1 98.44 324 GLY B N 1
ATOM 6153 C CA . GLY B 1 324 ? -15.828 4.539 1.588 1 98.44 324 GLY B CA 1
ATOM 6154 C C . GLY B 1 324 ? -15.406 3.449 2.555 1 98.44 324 GLY B C 1
ATOM 6155 O O . GLY B 1 324 ? -14.688 3.715 3.523 1 98.44 324 GLY B O 1
ATOM 6156 N N . LEU B 1 325 ? -15.781 2.232 2.311 1 98.62 325 LEU B N 1
ATOM 6157 C CA . LEU B 1 325 ? -15.477 1.128 3.215 1 98.62 325 LEU B CA 1
ATOM 6158 C C . LEU B 1 325 ? -13.969 0.943 3.359 1 98.62 325 LEU B C 1
ATOM 6160 O O . LEU B 1 325 ? -13.469 0.711 4.461 1 98.62 325 LEU B O 1
ATOM 6164 N N . GLN B 1 326 ? -13.281 1.038 2.281 1 97.56 326 GLN B N 1
ATOM 6165 C CA . GLN B 1 326 ? -11.828 0.882 2.326 1 97.56 326 GLN B CA 1
ATOM 6166 C C . GLN B 1 326 ? -11.188 1.95 3.209 1 97.56 326 GLN B C 1
ATOM 6168 O O . GLN B 1 326 ? -10.281 1.655 3.992 1 97.56 326 GLN B O 1
ATOM 6173 N N . TRP B 1 327 ? -11.656 3.156 3.111 1 98.5 327 TRP B N 1
ATOM 6174 C CA . TRP B 1 327 ? -11.078 4.258 3.877 1 98.5 327 TRP B CA 1
ATOM 6175 C C . TRP B 1 327 ? -11.398 4.109 5.359 1 98.5 327 TRP B C 1
ATOM 6177 O O . TRP B 1 327 ? -10.586 4.473 6.215 1 98.5 327 TRP B O 1
ATOM 6187 N N . ALA B 1 328 ? -12.594 3.582 5.668 1 98.81 328 ALA B N 1
ATOM 6188 C CA . ALA B 1 328 ? -12.875 3.25 7.059 1 98.81 328 ALA B CA 1
ATOM 6189 C C . ALA B 1 328 ? -11.867 2.24 7.602 1 98.81 328 ALA B C 1
ATOM 6191 O O . ALA B 1 328 ? -11.391 2.373 8.734 1 98.81 328 ALA B O 1
ATOM 6192 N N . ILE B 1 329 ? -11.547 1.312 6.801 1 97.88 329 ILE B N 1
ATOM 6193 C CA . ILE B 1 329 ? -10.633 0.253 7.215 1 97.88 329 ILE B CA 1
ATOM 6194 C C . ILE B 1 329 ? -9.219 0.811 7.34 1 97.88 329 ILE B C 1
ATOM 6196 O O . ILE B 1 329 ? -8.484 0.464 8.273 1 97.88 329 ILE B O 1
ATOM 6200 N N . TYR B 1 330 ? -8.766 1.728 6.41 1 97.5 330 TYR B N 1
ATOM 6201 C CA . TYR B 1 330 ? -7.453 2.357 6.516 1 97.5 330 TYR B CA 1
ATOM 6202 C C . TYR B 1 330 ? -7.293 3.051 7.863 1 97.5 330 TYR B C 1
ATOM 6204 O O . TYR B 1 330 ? -6.273 2.879 8.539 1 97.5 330 TYR B O 1
ATOM 6212 N N . MET B 1 331 ? -8.258 3.771 8.219 1 98.62 331 MET B N 1
ATOM 6213 C CA . MET B 1 331 ? -8.188 4.508 9.477 1 98.62 331 MET B CA 1
ATOM 6214 C C . MET B 1 331 ? -8.195 3.555 10.664 1 98.62 331 MET B C 1
ATOM 6216 O O . MET B 1 331 ? -7.441 3.744 11.625 1 98.62 331 MET B O 1
ATOM 6220 N N . HIS B 1 332 ? -9.031 2.514 10.578 1 98.31 332 HIS B N 1
ATOM 6221 C CA . HIS B 1 332 ? -9.031 1.508 11.641 1 98.31 332 HIS B CA 1
ATOM 6222 C C . HIS B 1 332 ? -7.629 0.942 11.852 1 98.31 332 HIS B C 1
ATOM 6224 O O . HIS B 1 332 ? -7.16 0.85 12.984 1 98.31 332 HIS B O 1
ATOM 6230 N N . GLN B 1 333 ? -6.996 0.563 10.773 1 96.44 333 GLN B N 1
ATOM 6231 C CA . GLN B 1 333 ? -5.668 -0.04 10.844 1 96.44 333 GLN B CA 1
ATOM 6232 C C . GLN B 1 333 ? -4.664 0.918 11.477 1 96.44 333 GLN B C 1
ATOM 6234 O O . GLN B 1 333 ? -3.85 0.511 12.305 1 96.44 333 GLN B O 1
ATOM 6239 N N . ALA B 1 334 ? -4.699 2.129 11.094 1 98.25 334 ALA B N 1
ATOM 6240 C CA . ALA B 1 334 ? -3.781 3.133 11.617 1 98.25 334 ALA B CA 1
ATOM 6241 C C . ALA B 1 334 ? -3.992 3.332 13.117 1 98.25 334 ALA B C 1
ATOM 6243 O O . ALA B 1 334 ? -3.027 3.42 13.883 1 98.25 334 ALA B O 1
ATOM 6244 N N . PHE B 1 335 ? -5.242 3.395 13.523 1 98.69 335 PHE B N 1
ATOM 6245 C CA . PHE B 1 335 ? -5.566 3.631 14.922 1 98.69 335 PHE B CA 1
ATOM 6246 C C . PHE B 1 335 ? -5.129 2.455 15.789 1 98.69 335 PHE B C 1
ATOM 6248 O O . PHE B 1 335 ? -4.539 2.646 16.859 1 98.69 335 PHE B O 1
ATOM 6255 N N . VAL B 1 336 ? -5.34 1.295 15.297 1 97.5 336 VAL B N 1
ATOM 6256 C CA . VAL B 1 336 ? -5.195 0.105 16.125 1 97.5 336 VAL B CA 1
ATOM 6257 C C . VAL B 1 336 ? -3.744 -0.366 16.109 1 97.5 336 VAL B C 1
ATOM 6259 O O . VAL B 1 336 ? -3.189 -0.726 17.156 1 97.5 336 VAL B O 1
ATOM 6262 N N . PHE B 1 337 ? -3.127 -0.288 14.977 1 96.38 337 PHE B N 1
ATOM 6263 C CA . PHE B 1 337 ? -1.838 -0.959 14.867 1 96.38 337 PHE B CA 1
ATOM 6264 C C . PHE B 1 337 ? -0.695 0.024 15.094 1 96.38 337 PHE B C 1
ATOM 6266 O O . PHE B 1 337 ? 0.436 -0.383 15.367 1 96.38 337 PHE B O 1
ATOM 6273 N N . SER B 1 338 ? -0.964 1.351 15.008 1 98 338 SER B N 1
ATOM 6274 C CA . SER B 1 338 ? 0.155 2.283 15.094 1 98 338 SER B CA 1
ATOM 6275 C C . SER B 1 338 ? -0.176 3.461 16 1 98 338 SER B C 1
ATOM 6277 O O . SER B 1 338 ? 0.534 4.469 16 1 98 338 SER B O 1
ATOM 6279 N N . ASP B 1 339 ? -1.336 3.381 16.672 1 98.5 339 ASP B N 1
ATOM 6280 C CA . ASP B 1 339 ? -1.742 4.414 17.609 1 98.5 339 ASP B CA 1
ATOM 6281 C C . ASP B 1 339 ? -1.756 5.789 16.953 1 98.5 339 ASP B C 1
ATOM 6283 O O . ASP B 1 339 ? -1.229 6.758 17.5 1 98.5 339 ASP B O 1
ATOM 6287 N N . THR B 1 340 ? -2.174 5.809 15.789 1 98.81 340 THR B N 1
ATOM 6288 C CA . THR B 1 340 ? -2.242 7.059 15.039 1 98.81 340 THR B CA 1
ATOM 6289 C C . THR B 1 340 ? -3.314 7.977 15.617 1 98.81 340 THR B C 1
ATOM 6291 O O . THR B 1 340 ? -4.438 7.539 15.891 1 98.81 340 THR B O 1
ATOM 6294 N N . SER B 1 341 ? -3.002 9.266 15.734 1 98.81 341 SER B N 1
ATOM 6295 C CA . SER B 1 341 ? -3.869 10.211 16.438 1 98.81 341 SER B CA 1
ATOM 6296 C C . SER B 1 341 ? -4.672 11.055 15.453 1 98.81 341 SER B C 1
ATOM 6298 O O . SER B 1 341 ? -5.598 11.773 15.852 1 98.81 341 SER B O 1
ATOM 6300 N N . GLY B 1 342 ? -4.355 11.023 14.258 1 98.75 342 GLY B N 1
ATOM 6301 C CA . GLY B 1 342 ? -5.039 11.758 13.203 1 98.75 342 GLY B CA 1
ATOM 6302 C C . GLY B 1 342 ? -4.832 11.156 11.828 1 98.75 342 GLY B C 1
ATOM 6303 O O . GLY B 1 342 ? -3.85 10.453 11.586 1 98.75 342 GLY B O 1
ATOM 6304 N N . TYR B 1 343 ? -5.691 11.445 10.906 1 98.88 343 TYR B N 1
ATOM 6305 C CA . TYR B 1 343 ? -5.66 10.891 9.562 1 98.88 343 TYR B CA 1
ATOM 6306 C C . TYR B 1 343 ? -6.223 11.883 8.547 1 98.88 343 TYR B C 1
ATOM 6308 O O . TYR B 1 343 ? -7.367 12.336 8.68 1 98.88 343 TYR B O 1
ATOM 6316 N N . LEU B 1 344 ? -5.441 12.242 7.562 1 98.88 344 LEU B N 1
ATOM 6317 C CA . LEU B 1 344 ? -5.855 13.266 6.613 1 98.88 344 LEU B CA 1
ATOM 6318 C C . LEU B 1 344 ? -5.961 12.688 5.203 1 98.88 344 LEU B C 1
ATOM 6320 O O . LEU B 1 344 ? -5.156 11.844 4.812 1 98.88 344 LEU B O 1
ATOM 6324 N N . HIS B 1 345 ? -6.953 13.148 4.488 1 98.81 345 HIS B N 1
ATOM 6325 C CA . HIS B 1 345 ? -7.008 12.953 3.043 1 98.81 345 HIS B CA 1
ATOM 6326 C C . HIS B 1 345 ? -6.16 14 2.318 1 98.81 345 HIS B C 1
ATOM 6328 O O . HIS B 1 345 ? -5.961 15.102 2.824 1 98.81 345 HIS B O 1
ATOM 6334 N N . TRP B 1 346 ? -5.738 13.703 1.156 1 98.25 346 TRP B N 1
ATOM 6335 C CA . TRP B 1 346 ? -4.926 14.609 0.351 1 98.25 346 TRP B CA 1
ATOM 6336 C C . TRP B 1 346 ? -5.691 15.891 0.032 1 98.25 346 TRP B C 1
ATOM 6338 O O . TRP B 1 346 ? -5.504 16.922 0.692 1 98.25 346 TRP B O 1
ATOM 6348 N N . TRP B 1 347 ? -6.648 15.875 -0.806 1 98.5 347 TRP B N 1
ATOM 6349 C CA . TRP B 1 347 ? -7.379 17.094 -1.136 1 98.5 347 TRP B CA 1
ATOM 6350 C C . TRP B 1 347 ? -8.789 17.062 -0.554 1 98.5 347 TRP B C 1
ATOM 6352 O O . TRP B 1 347 ? -9.438 16 -0.537 1 98.5 347 TRP B O 1
ATOM 6362 N N . CYS B 1 348 ? -9.227 18.266 -0.176 1 98.69 348 CYS B N 1
ATOM 6363 C CA . CYS B 1 348 ? -10.586 18.438 0.314 1 98.69 348 CYS B CA 1
ATOM 6364 C C . CYS B 1 348 ? -11.586 18.422 -0.836 1 98.69 348 CYS B C 1
ATOM 6366 O O . CYS B 1 348 ? -12.414 17.5 -0.928 1 98.69 348 CYS B O 1
ATOM 6368 N N . ALA B 1 349 ? -11.438 19.391 -1.692 1 98.5 349 ALA B N 1
ATOM 6369 C CA . ALA B 1 349 ? -12.391 19.578 -2.785 1 98.5 349 ALA B CA 1
ATOM 6370 C C . ALA B 1 349 ? -11.695 20.141 -4.027 1 98.5 349 ALA B C 1
ATOM 6372 O O . ALA B 1 349 ? -10.836 21.016 -3.926 1 98.5 349 ALA B O 1
ATOM 6373 N N . GLN B 1 350 ? -12.047 19.656 -5.168 1 97.62 350 GLN B N 1
ATOM 6374 C CA . GLN B 1 350 ? -11.469 20.109 -6.422 1 97.62 350 GLN B CA 1
ATOM 6375 C C . GLN B 1 350 ? -12.516 20.141 -7.535 1 97.62 350 GLN B C 1
ATOM 6377 O O . GLN B 1 350 ? -13.414 19.297 -7.57 1 97.62 350 GLN B O 1
ATOM 6382 N N . ASP B 1 351 ? -12.367 21.094 -8.383 1 95.94 351 ASP B N 1
ATOM 6383 C CA . ASP B 1 351 ? -13.156 21.125 -9.609 1 95.94 351 ASP B CA 1
ATOM 6384 C C . ASP B 1 351 ? -12.602 20.141 -10.641 1 95.94 351 ASP B C 1
ATOM 6386 O O . ASP B 1 351 ? -11.586 20.422 -11.273 1 95.94 351 ASP B O 1
ATOM 6390 N N . ASN B 1 352 ? -13.211 19.078 -10.703 1 90.25 352 ASN B N 1
ATOM 6391 C CA . ASN B 1 352 ? -12.797 18.016 -11.609 1 90.25 352 ASN B CA 1
ATOM 6392 C C . ASN B 1 352 ? -14 17.312 -12.242 1 90.25 352 ASN B C 1
ATOM 6394 O O . ASN B 1 352 ? -14.289 16.156 -11.922 1 90.25 352 ASN B O 1
ATOM 6398 N N . PRO B 1 353 ? -14.703 17.922 -13.188 1 81.69 353 PRO B N 1
ATOM 6399 C CA . PRO B 1 353 ? -15.969 17.422 -13.734 1 81.69 353 PRO B CA 1
ATOM 6400 C C . PRO B 1 353 ? -15.797 16.141 -14.539 1 81.69 353 PRO B C 1
ATOM 6402 O O . PRO B 1 353 ? -16.781 15.438 -14.797 1 81.69 353 PRO B O 1
ATOM 6405 N N . GLY B 1 354 ? -14.656 15.617 -14.828 1 79.12 354 GLY B N 1
ATOM 6406 C CA . GLY B 1 354 ? -14.461 14.414 -15.625 1 79.12 354 GLY B CA 1
ATOM 6407 C C . GLY B 1 354 ? -14.148 13.188 -14.781 1 79.12 354 GLY B C 1
ATOM 6408 O O . GLY B 1 354 ? -14.164 13.258 -13.555 1 79.12 354 GLY B O 1
ATOM 6409 N N . ASN B 1 355 ? -14.211 12.086 -15.43 1 82.44 355 ASN B N 1
ATOM 6410 C CA . ASN B 1 355 ? -13.906 10.805 -14.789 1 82.44 355 ASN B CA 1
ATOM 6411 C C . ASN B 1 355 ? -12.523 10.289 -15.188 1 82.44 355 ASN B C 1
ATOM 6413 O O . ASN B 1 355 ? -12.359 9.102 -15.461 1 82.44 355 ASN B O 1
ATOM 6417 N N . THR B 1 356 ? -11.688 11.227 -15.109 1 82.81 356 THR B N 1
ATOM 6418 C CA . THR B 1 356 ? -10.328 10.867 -15.5 1 82.81 356 THR B CA 1
ATOM 6419 C C . THR B 1 356 ? -9.609 10.156 -14.359 1 82.81 356 THR B C 1
ATOM 6421 O O . THR B 1 356 ? -10.016 10.25 -13.203 1 82.81 356 THR B O 1
ATOM 6424 N N . THR B 1 357 ? -8.578 9.438 -14.805 1 82 357 THR B N 1
ATOM 6425 C CA . THR B 1 357 ? -7.699 8.82 -13.82 1 82 357 THR B CA 1
ATOM 6426 C C . THR B 1 357 ? -7.117 9.867 -12.875 1 82 357 THR B C 1
ATOM 6428 O O . THR B 1 357 ? -6.707 10.945 -13.312 1 82 357 THR B O 1
ATOM 6431 N N . GLY B 1 358 ? -7.266 9.578 -11.602 1 85.81 358 GLY B N 1
ATOM 6432 C CA . GLY B 1 358 ? -6.727 10.492 -10.609 1 85.81 358 GLY B CA 1
ATOM 6433 C C . GLY B 1 358 ? -7.773 11.422 -10.031 1 85.81 358 GLY B C 1
ATOM 6434 O O . GLY B 1 358 ? -7.535 12.078 -9.008 1 85.81 358 GLY B O 1
ATOM 6435 N N . SER B 1 359 ? -8.961 11.422 -10.586 1 91.81 359 SER B N 1
ATOM 6436 C CA . SER B 1 359 ? -10.008 12.312 -10.102 1 91.81 359 SER B CA 1
ATOM 6437 C C . SER B 1 359 ? -10.539 11.859 -8.75 1 91.81 359 SER B C 1
ATOM 6439 O O . SER B 1 359 ? -11.266 12.594 -8.078 1 91.81 359 SER B O 1
ATOM 6441 N N . ASP B 1 360 ? -10.156 10.695 -8.297 1 93.19 360 ASP B N 1
ATOM 6442 C CA . ASP B 1 360 ? -10.617 10.172 -7.016 1 93.19 360 ASP B CA 1
ATOM 6443 C C . ASP B 1 360 ? -9.742 10.688 -5.871 1 93.19 360 ASP B C 1
ATOM 6445 O O . ASP B 1 360 ? -9.945 10.305 -4.715 1 93.19 360 ASP B O 1
ATOM 6449 N N . ALA B 1 361 ? -8.844 11.609 -6.074 1 96 361 ALA B N 1
ATOM 6450 C CA . ALA B 1 361 ? -7.91 12.102 -5.062 1 96 361 ALA B CA 1
ATOM 6451 C C . ALA B 1 361 ? -8.531 13.234 -4.246 1 96 361 ALA B C 1
ATOM 6453 O O . ALA B 1 361 ? -7.824 14.125 -3.771 1 96 361 ALA B O 1
ATOM 6454 N N . ILE B 1 362 ? -9.938 13.227 -4.156 1 97.69 362 ILE B N 1
ATOM 6455 C CA . ILE B 1 362 ? -10.648 14.312 -3.486 1 97.69 362 ILE B CA 1
ATOM 6456 C C . ILE B 1 362 ? -11.773 13.742 -2.633 1 97.69 362 ILE B C 1
ATOM 6458 O O . ILE B 1 362 ? -12.258 12.641 -2.895 1 97.69 362 ILE B O 1
ATOM 6462 N N . LEU B 1 363 ? -12.172 14.484 -1.607 1 98.56 363 LEU B N 1
ATOM 6463 C CA . LEU B 1 363 ? -13.328 14.125 -0.803 1 98.56 363 LEU B CA 1
ATOM 6464 C C . LEU B 1 363 ? -14.609 14.672 -1.424 1 98.56 363 LEU B C 1
ATOM 6466 O O . LEU B 1 363 ? -15.656 14.023 -1.38 1 98.56 363 LEU B O 1
ATOM 6470 N N . VAL B 1 364 ? -14.539 15.875 -1.982 1 98.5 364 VAL B N 1
ATOM 6471 C CA . VAL B 1 364 ? -15.703 16.531 -2.584 1 98.5 364 VAL B CA 1
ATOM 6472 C C . VAL B 1 364 ? -15.367 16.969 -4.012 1 98.5 364 VAL B C 1
ATOM 6474 O O . VAL B 1 364 ? -14.398 17.703 -4.23 1 98.5 364 VAL B O 1
ATOM 6477 N N . ARG B 1 365 ? -16.188 16.547 -4.969 1 98.12 365 ARG B N 1
ATOM 6478 C CA . ARG B 1 365 ? -16.031 17 -6.348 1 98.12 365 ARG B CA 1
ATOM 6479 C C . ARG B 1 365 ? -16.844 18.25 -6.621 1 98.12 365 ARG B C 1
ATOM 6481 O O . ARG B 1 365 ? -18.031 18.297 -6.289 1 98.12 365 ARG B O 1
ATOM 6488 N N . LEU B 1 366 ? -16.203 19.219 -7.168 1 97.81 366 LEU B N 1
ATOM 6489 C CA . LEU B 1 366 ? -16.875 20.453 -7.582 1 97.81 366 LEU B CA 1
ATOM 6490 C C . LEU B 1 366 ? -17.078 20.469 -9.094 1 97.81 366 LEU B C 1
ATOM 6492 O O . LEU B 1 366 ? -16.25 19.953 -9.844 1 97.81 366 LEU B O 1
ATOM 6496 N N . ASP B 1 367 ? -18.156 21.047 -9.508 1 96.19 367 ASP B N 1
ATOM 6497 C CA . ASP B 1 367 ? -18.5 21.297 -10.906 1 96.19 367 ASP B CA 1
ATOM 6498 C C . ASP B 1 367 ? -19.297 22.578 -11.07 1 96.19 367 ASP B C 1
ATOM 6500 O O . ASP B 1 367 ? -20.531 22.562 -11.023 1 96.19 367 ASP B O 1
ATOM 6504 N N . GLY B 1 368 ? -18.516 23.625 -11.422 1 95.56 368 GLY B N 1
ATOM 6505 C CA . GLY B 1 368 ? -19.203 24.906 -11.391 1 95.56 368 GLY B CA 1
ATOM 6506 C C . GLY B 1 368 ? -19.797 25.234 -10.031 1 95.56 368 GLY B C 1
ATOM 6507 O O . GLY B 1 368 ? -19.062 25.281 -9.031 1 95.56 368 GLY B O 1
ATOM 6508 N N . ASP B 1 369 ? -21.094 25.422 -9.961 1 97.75 369 ASP B N 1
ATOM 6509 C CA . ASP B 1 369 ? -21.719 25.797 -8.695 1 97.75 369 ASP B CA 1
ATOM 6510 C C . ASP B 1 369 ? -22.422 24.594 -8.062 1 97.75 369 ASP B C 1
ATOM 6512 O O . ASP B 1 369 ? -23.375 24.75 -7.301 1 97.75 369 ASP B O 1
ATOM 6516 N N . THR B 1 370 ? -22.062 23.391 -8.469 1 97.12 370 THR B N 1
ATOM 6517 C CA . THR B 1 370 ? -22.578 22.172 -7.859 1 97.12 370 THR B CA 1
ATOM 6518 C C . THR B 1 370 ? -21.438 21.344 -7.277 1 97.12 370 THR B C 1
ATOM 6520 O O . THR B 1 370 ? -20.266 21.609 -7.539 1 97.12 370 THR B O 1
ATOM 6523 N N . PHE B 1 371 ? -21.75 20.438 -6.391 1 97.62 371 PHE B N 1
ATOM 6524 C CA . PHE B 1 371 ? -20.719 19.562 -5.836 1 97.62 371 PHE B CA 1
ATOM 6525 C C . PHE B 1 371 ? -21.312 18.219 -5.453 1 97.62 371 PHE B C 1
ATOM 6527 O O . PHE B 1 371 ? -22.531 18.094 -5.297 1 97.62 371 PHE B O 1
ATOM 6534 N N . GLU B 1 372 ? -20.484 17.203 -5.473 1 97.25 372 GLU B N 1
ATOM 6535 C CA . GLU B 1 372 ? -20.797 15.844 -5.043 1 97.25 372 GLU B CA 1
ATOM 6536 C C . GLU B 1 372 ? -19.844 15.383 -3.945 1 97.25 372 GLU B C 1
ATOM 6538 O O . GLU B 1 372 ? -18.625 15.586 -4.043 1 97.25 372 GLU B O 1
ATOM 6543 N N . VAL B 1 373 ? -20.422 14.789 -2.908 1 98 373 VAL B N 1
ATOM 6544 C CA . VAL B 1 373 ? -19.625 14.344 -1.766 1 98 373 VAL B CA 1
ATOM 6545 C C . VAL B 1 373 ? -19.312 12.852 -1.899 1 98 373 VAL B C 1
ATOM 6547 O O . VAL B 1 373 ? -20.219 12.047 -2.135 1 98 373 VAL B O 1
ATOM 6550 N N . SER B 1 374 ? -18.047 12.484 -1.834 1 97.69 374 SER B N 1
ATOM 6551 C CA . SER B 1 374 ? -17.672 11.078 -1.864 1 97.69 374 SER B CA 1
ATOM 6552 C C . SER B 1 374 ? -18 10.391 -0.544 1 97.69 374 SER B C 1
ATOM 6554 O O . SER B 1 374 ? -18.062 11.039 0.501 1 97.69 374 SER B O 1
ATOM 6556 N N . ARG B 1 375 ? -18.141 9.086 -0.564 1 98 375 ARG B N 1
ATOM 6557 C CA . ARG B 1 375 ? -18.406 8.336 0.657 1 98 375 ARG B CA 1
ATOM 6558 C C . ARG B 1 375 ? -17.141 8.172 1.491 1 98 375 ARG B C 1
ATOM 6560 O O . ARG B 1 375 ? -17.203 7.797 2.662 1 98 375 ARG B O 1
ATOM 6567 N N . ARG B 1 376 ? -16.016 8.555 0.976 1 98.62 376 ARG B N 1
ATOM 6568 C CA . ARG B 1 376 ? -14.797 8.648 1.773 1 98.62 376 ARG B CA 1
ATOM 6569 C C . ARG B 1 376 ? -14.977 9.625 2.932 1 98.62 376 ARG B C 1
ATOM 6571 O O . ARG B 1 376 ? -14.484 9.383 4.035 1 98.62 376 ARG B O 1
ATOM 6578 N N . LEU B 1 377 ? -15.641 10.727 2.641 1 98.81 377 LEU B N 1
ATOM 6579 C CA . LEU B 1 377 ? -15.867 11.688 3.717 1 98.81 377 LEU B CA 1
ATOM 6580 C C . LEU B 1 377 ? -16.703 11.062 4.836 1 98.81 377 LEU B C 1
ATOM 6582 O O . LEU B 1 377 ? -16.484 11.352 6.012 1 98.81 377 LEU B O 1
ATOM 6586 N N . TRP B 1 378 ? -17.594 10.195 4.488 1 98.69 378 TRP B N 1
ATOM 6587 C CA . TRP B 1 378 ? -18.453 9.586 5.492 1 98.69 378 TRP B CA 1
ATOM 6588 C C . TRP B 1 378 ? -17.703 8.508 6.273 1 98.69 378 TRP B C 1
ATOM 6590 O O . TRP B 1 378 ? -18.062 8.211 7.418 1 98.69 378 TRP B O 1
ATOM 6600 N N . ALA B 1 379 ? -16.703 7.918 5.648 1 98.88 379 ALA B N 1
ATOM 6601 C CA . ALA B 1 379 ? -15.789 7.09 6.43 1 98.88 379 ALA B CA 1
ATOM 6602 C C . ALA B 1 379 ? -15.094 7.914 7.508 1 98.88 379 ALA B C 1
ATOM 6604 O O . ALA B 1 379 ? -15 7.492 8.664 1 98.88 379 ALA B O 1
ATOM 6605 N N . PHE B 1 380 ? -14.625 9.109 7.129 1 98.88 380 PHE B N 1
ATOM 6606 C CA . PHE B 1 380 ? -14.031 10.008 8.109 1 98.88 380 PHE B CA 1
ATOM 6607 C C . PHE B 1 380 ? -15.031 10.352 9.203 1 98.88 380 PHE B C 1
ATOM 6609 O O . PHE B 1 380 ? -14.711 10.281 10.391 1 98.88 380 PHE B O 1
ATOM 6616 N N . ALA B 1 381 ? -16.203 10.688 8.742 1 98.81 381 ALA B N 1
ATOM 6617 C CA . ALA B 1 381 ? -17.234 11.102 9.695 1 98.81 381 ALA B CA 1
ATOM 6618 C C . ALA B 1 381 ? -17.562 9.977 10.672 1 98.81 381 ALA B C 1
ATOM 6620 O O . ALA B 1 381 ? -17.859 10.234 11.844 1 98.81 381 ALA B O 1
ATOM 6621 N N . GLY B 1 382 ? -17.5 8.766 10.211 1 98.81 382 GLY B N 1
ATOM 6622 C CA . GLY B 1 382 ? -17.766 7.621 11.062 1 98.81 382 GLY B CA 1
ATOM 6623 C C . GLY B 1 382 ? -16.844 7.543 12.266 1 98.81 382 GLY B C 1
ATOM 6624 O O . GLY B 1 382 ? -17.156 6.891 13.266 1 98.81 382 GLY B O 1
ATOM 6625 N N . TYR B 1 383 ? -15.734 8.18 12.211 1 98.88 383 TYR B N 1
ATOM 6626 C CA . TYR B 1 383 ? -14.797 8.266 13.328 1 98.88 383 TYR B CA 1
ATOM 6627 C C . TYR B 1 383 ? -14.844 9.648 13.969 1 98.88 383 TYR B C 1
ATOM 6629 O O . TYR B 1 383 ? -15.203 9.789 15.141 1 98.88 383 TYR B O 1
ATOM 6637 N N . PHE B 1 384 ? -14.695 10.664 13.219 1 98.69 384 PHE B N 1
ATOM 6638 C CA . PHE B 1 384 ? -14.258 11.953 13.758 1 98.69 384 PHE B CA 1
ATOM 6639 C C . PHE B 1 384 ? -15.461 12.805 14.156 1 98.69 384 PHE B C 1
ATOM 6641 O O . PHE B 1 384 ? -15.312 13.781 14.898 1 98.69 384 PHE B O 1
ATOM 6648 N N . ARG B 1 385 ? -16.594 12.484 13.609 1 97.56 385 ARG B N 1
ATOM 6649 C CA . ARG B 1 385 ? -17.797 13.109 14.148 1 97.56 385 ARG B CA 1
ATOM 6650 C C . ARG B 1 385 ? -18.031 12.695 15.594 1 97.56 385 ARG B C 1
ATOM 6652 O O . ARG B 1 385 ? -18.625 13.453 16.375 1 97.56 385 ARG B O 1
ATOM 6659 N N . PHE B 1 386 ? -17.547 11.508 15.945 1 97.88 386 PHE B N 1
ATOM 6660 C CA . PHE B 1 386 ? -17.938 10.914 17.219 1 97.88 386 PHE B CA 1
ATOM 6661 C C . PHE B 1 386 ? -16.734 10.844 18.156 1 97.88 386 PHE B C 1
ATOM 6663 O O . PHE B 1 386 ? -16.891 10.898 19.375 1 97.88 386 PHE B O 1
ATOM 6670 N N . ALA B 1 387 ? -15.648 10.586 17.656 1 97.75 387 ALA B N 1
ATOM 6671 C CA . ALA B 1 387 ? -14.383 10.703 18.375 1 97.75 387 ALA B CA 1
ATOM 6672 C C . ALA B 1 387 ? -13.75 12.078 18.156 1 97.75 387 ALA B C 1
ATOM 6674 O O . ALA B 1 387 ? -12.898 12.234 17.266 1 97.75 387 ALA B O 1
ATOM 6675 N N . ARG B 1 388 ? -14.062 13 18.984 1 98 388 ARG B N 1
ATOM 6676 C CA . ARG B 1 388 ? -13.656 14.391 18.797 1 98 388 ARG B CA 1
ATOM 6677 C C . ARG B 1 388 ? -12.219 14.609 19.25 1 98 388 ARG B C 1
ATOM 6679 O O . ARG B 1 388 ? -11.656 13.773 19.953 1 98 388 ARG B O 1
ATOM 6686 N N . PRO B 1 389 ? -11.609 15.766 18.781 1 98.5 389 PRO B N 1
ATOM 6687 C CA . PRO B 1 389 ? -10.273 16.062 19.297 1 98.5 389 PRO B CA 1
ATOM 6688 C C . PRO B 1 389 ? -10.211 16 20.828 1 98.5 389 PRO B C 1
ATOM 6690 O O . PRO B 1 389 ? -11.086 16.531 21.5 1 98.5 389 PRO B O 1
ATOM 6693 N N . GLY B 1 390 ? -9.164 15.32 21.344 1 98.56 390 GLY B N 1
ATOM 6694 C CA . GLY B 1 390 ? -9.016 15.156 22.781 1 98.56 390 GLY B CA 1
ATOM 6695 C C . GLY B 1 390 ? -9.555 13.836 23.297 1 98.56 390 GLY B C 1
ATOM 6696 O O . GLY B 1 390 ? -9.258 13.43 24.422 1 98.56 390 GLY B O 1
ATOM 6697 N N . SER B 1 391 ? -10.352 13.156 22.5 1 98.5 391 SER B N 1
ATOM 6698 C CA . SER B 1 391 ? -10.805 11.828 22.906 1 98.5 391 SER B CA 1
ATOM 6699 C C . SER B 1 391 ? -9.633 10.852 23.016 1 98.5 391 SER B C 1
ATOM 6701 O O . SER B 1 391 ? -8.578 11.078 22.406 1 98.5 391 SER B O 1
ATOM 6703 N N . VAL B 1 392 ? -9.797 9.812 23.781 1 98.62 392 VAL B N 1
ATOM 6704 C CA . VAL B 1 392 ? -8.773 8.797 24 1 98.62 392 VAL B CA 1
ATOM 6705 C C . VAL B 1 392 ? -9.281 7.449 23.484 1 98.62 392 VAL B C 1
ATOM 6707 O O . VAL B 1 392 ? -10.391 7.027 23.812 1 98.62 392 VAL B O 1
ATOM 6710 N N . ARG B 1 393 ? -8.5 6.828 22.609 1 98.81 393 ARG B N 1
ATOM 6711 C CA . ARG B 1 393 ? -8.859 5.469 22.234 1 98.81 393 ARG B CA 1
ATOM 6712 C C . ARG B 1 393 ? -8.727 4.516 23.406 1 98.81 393 ARG B C 1
ATOM 6714 O O . ARG B 1 393 ? -7.75 4.578 24.156 1 98.81 393 ARG B O 1
ATOM 6721 N N . ILE B 1 394 ? -9.688 3.688 23.625 1 98.62 394 ILE B N 1
ATOM 6722 C CA . ILE B 1 394 ? -9.664 2.654 24.656 1 98.62 394 ILE B CA 1
ATOM 6723 C C . ILE B 1 394 ? -9.75 1.275 24 1 98.62 394 ILE B C 1
ATOM 6725 O O . ILE B 1 394 ? -10.039 1.162 22.812 1 98.62 394 ILE B O 1
ATOM 6729 N N . ASP B 1 395 ? -9.461 0.282 24.75 1 98.44 395 ASP B N 1
ATOM 6730 C CA . ASP B 1 395 ? -9.344 -1.057 24.188 1 98.44 395 ASP B CA 1
ATOM 6731 C C . ASP B 1 395 ? -10.703 -1.563 23.703 1 98.44 395 ASP B C 1
ATOM 6733 O O . ASP B 1 395 ? -11.719 -1.392 24.375 1 98.44 395 ASP B O 1
ATOM 6737 N N . ALA B 1 396 ? -10.766 -2.049 22.531 1 98.62 396 ALA B N 1
ATOM 6738 C CA . ALA B 1 396 ? -11.898 -2.734 21.922 1 98.62 396 ALA B CA 1
ATOM 6739 C C . ALA B 1 396 ? -11.445 -3.943 21.109 1 98.62 396 ALA B C 1
ATOM 6741 O O . ALA B 1 396 ? -10.656 -3.809 20.172 1 98.62 396 ALA B O 1
ATOM 6742 N N . ILE B 1 397 ? -11.945 -5.082 21.375 1 97.94 397 ILE B N 1
ATOM 6743 C CA . ILE B 1 397 ? -11.422 -6.309 20.781 1 97.94 397 ILE B CA 1
ATOM 6744 C C . ILE B 1 397 ? -12.57 -7.117 20.172 1 97.94 397 ILE B C 1
ATOM 6746 O O . ILE B 1 397 ? -13.586 -7.355 20.828 1 97.94 397 ILE B O 1
ATOM 6750 N N . SER B 1 398 ? -12.398 -7.445 18.922 1 97.75 398 SER B N 1
ATOM 6751 C CA . SER B 1 398 ? -13.258 -8.398 18.219 1 97.75 398 SER B CA 1
ATOM 6752 C C . SER B 1 398 ? -12.523 -9.711 17.953 1 97.75 398 SER B C 1
ATOM 6754 O O . SER B 1 398 ? -11.398 -9.711 17.453 1 97.75 398 SER B O 1
ATOM 6756 N N . PRO B 1 399 ? -13.164 -10.852 18.281 1 96.19 399 PRO B N 1
ATOM 6757 C CA . PRO B 1 399 ? -12.523 -12.125 17.938 1 96.19 399 PRO B CA 1
ATOM 6758 C C . PRO B 1 399 ? -12.656 -12.469 16.453 1 96.19 399 PRO B C 1
ATOM 6760 O O . PRO B 1 399 ? -12.016 -13.414 15.977 1 96.19 399 PRO B O 1
ATOM 6763 N N . ALA B 1 400 ? -13.461 -11.773 15.727 1 95.88 400 ALA B N 1
ATOM 6764 C CA . ALA B 1 400 ? -13.664 -12.039 14.305 1 95.88 400 ALA B CA 1
ATOM 6765 C C . ALA B 1 400 ? -12.766 -11.164 13.445 1 95.88 400 ALA B C 1
ATOM 6767 O O . ALA B 1 400 ? -12.797 -9.938 13.555 1 95.88 400 ALA B O 1
ATOM 6768 N N . GLU B 1 401 ? -12.016 -11.805 12.492 1 93.75 401 GLU B N 1
ATOM 6769 C CA . GLU B 1 401 ? -11.07 -11.094 11.641 1 93.75 401 GLU B CA 1
ATOM 6770 C C . GLU B 1 401 ? -11.797 -10.141 10.695 1 93.75 401 GLU B C 1
ATOM 6772 O O . GLU B 1 401 ? -11.242 -9.109 10.297 1 93.75 401 GLU B O 1
ATOM 6777 N N . ASN B 1 402 ? -13.031 -10.453 10.312 1 95.75 402 ASN B N 1
ATOM 6778 C CA . ASN B 1 402 ? -13.766 -9.664 9.328 1 95.75 402 ASN B CA 1
ATOM 6779 C C . ASN B 1 402 ? -14.742 -8.703 10 1 95.75 402 ASN B C 1
ATOM 6781 O O . ASN B 1 402 ? -15.711 -8.266 9.375 1 95.75 402 ASN B O 1
ATOM 6785 N N . LEU B 1 403 ? -14.609 -8.5 11.32 1 98.25 403 LEU B N 1
ATOM 6786 C CA . LEU B 1 403 ? -15.312 -7.477 12.094 1 98.25 403 LEU B CA 1
ATOM 6787 C C . LEU B 1 403 ? -14.328 -6.598 12.852 1 98.25 403 LEU B C 1
ATOM 6789 O O . LEU B 1 403 ? -13.695 -7.051 13.812 1 98.25 403 LEU B O 1
ATOM 6793 N N . LYS B 1 404 ? -14.281 -5.34 12.469 1 98.44 404 LYS B N 1
ATOM 6794 C CA . LYS B 1 404 ? -13.312 -4.43 13.07 1 98.44 404 LYS B CA 1
ATOM 6795 C C . LYS B 1 404 ? -13.984 -3.465 14.039 1 98.44 404 LYS B C 1
ATOM 6797 O O . LYS B 1 404 ? -15.031 -2.893 13.727 1 98.44 404 LYS B O 1
ATOM 6802 N N . VAL B 1 405 ? -13.367 -3.326 15.25 1 98.81 405 VAL B N 1
ATOM 6803 C CA . VAL B 1 405 ? -13.984 -2.488 16.266 1 98.81 405 VAL B CA 1
ATOM 6804 C C . VAL B 1 405 ? -12.938 -1.577 16.906 1 98.81 405 VAL B C 1
ATOM 6806 O O . VAL B 1 405 ? -11.805 -2.002 17.141 1 98.81 405 VAL B O 1
ATOM 6809 N N . THR B 1 406 ? -13.273 -0.38 17.109 1 98.88 406 THR B N 1
ATOM 6810 C CA . THR B 1 406 ? -12.531 0.579 17.938 1 98.88 406 THR B CA 1
ATOM 6811 C C . THR B 1 406 ? -13.469 1.292 18.906 1 98.88 406 THR B C 1
ATOM 6813 O O . THR B 1 406 ? -14.688 1.207 18.781 1 98.88 406 THR B O 1
ATOM 6816 N N . ALA B 1 407 ? -12.875 1.911 19.875 1 98.81 407 ALA B N 1
ATOM 6817 C CA . ALA B 1 407 ? -13.656 2.689 20.828 1 98.81 407 ALA B CA 1
ATOM 6818 C C . ALA B 1 407 ? -12.883 3.92 21.297 1 98.81 407 ALA B C 1
ATOM 6820 O O . ALA B 1 407 ? -11.664 3.865 21.484 1 98.81 407 ALA B O 1
ATOM 6821 N N . PHE B 1 408 ? -13.656 4.969 21.516 1 98.62 408 PHE B N 1
ATOM 6822 C CA . PHE B 1 408 ? -13.086 6.25 21.922 1 98.62 408 PHE B CA 1
ATOM 6823 C C . PHE B 1 408 ? -13.914 6.879 23.031 1 98.62 408 PHE B C 1
ATOM 6825 O O . PHE B 1 408 ? -15.133 6.984 22.922 1 98.62 408 PHE B O 1
ATOM 6832 N N . GLU B 1 409 ? -13.281 7.289 24.062 1 98 409 GLU B N 1
ATOM 6833 C CA . GLU B 1 409 ? -13.93 8.055 25.109 1 98 409 GLU B CA 1
ATOM 6834 C C . GLU B 1 409 ? -13.641 9.547 24.969 1 98 409 GLU B C 1
ATOM 6836 O O . GLU B 1 409 ? -12.484 9.961 25.016 1 98 409 GLU B O 1
ATOM 6841 N N . ASN B 1 410 ? -14.672 10.266 24.797 1 97.38 410 ASN B N 1
ATOM 6842 C CA . ASN B 1 410 ? -14.547 11.711 24.656 1 97.38 410 ASN B CA 1
ATOM 6843 C C . ASN B 1 410 ? -14.258 12.383 26 1 97.38 410 ASN B C 1
ATOM 6845 O O . ASN B 1 410 ? -14.43 11.766 27.062 1 97.38 410 ASN B O 1
ATOM 6849 N N . THR B 1 411 ? -13.898 13.656 25.906 1 96.69 411 THR B N 1
ATOM 6850 C CA . THR B 1 411 ? -13.555 14.414 27.109 1 96.69 411 THR B CA 1
ATOM 6851 C C . THR B 1 411 ? -14.781 14.602 28 1 96.69 411 THR B C 1
ATOM 6853 O O . THR B 1 411 ? -14.648 14.719 29.219 1 96.69 411 THR B O 1
ATOM 6856 N N . ASN B 1 412 ? -15.938 14.586 27.422 1 95 412 ASN B N 1
ATOM 6857 C CA . ASN B 1 412 ? -17.156 14.758 28.203 1 95 412 ASN B CA 1
ATOM 6858 C C . ASN B 1 412 ? -17.703 13.422 28.688 1 95 412 ASN B C 1
ATOM 6860 O O . ASN B 1 412 ? -18.812 13.367 29.234 1 95 412 ASN B O 1
ATOM 6864 N N . GLY B 1 413 ? -17.047 12.328 28.375 1 94.56 413 GLY B N 1
ATOM 6865 C CA . GLY B 1 413 ? -17.406 11.023 28.906 1 94.56 413 GLY B CA 1
ATOM 6866 C C . GLY B 1 413 ? -18.219 10.195 27.922 1 94.56 413 GLY B C 1
ATOM 6867 O O . GLY B 1 413 ? -18.391 8.992 28.109 1 94.56 413 GLY B O 1
ATOM 6868 N N . THR B 1 414 ? -18.688 10.781 26.828 1 95.56 414 THR B N 1
ATOM 6869 C CA . THR B 1 414 ? -19.422 10.008 25.844 1 95.56 414 THR B CA 1
ATOM 6870 C C . THR B 1 414 ? -18.5 9 25.156 1 95.56 414 THR B C 1
ATOM 6872 O O . THR B 1 414 ? -17.281 9.156 25.172 1 95.56 414 THR B O 1
ATOM 6875 N N . LEU B 1 415 ? -19.141 7.938 24.703 1 97.06 415 LEU B N 1
ATOM 6876 C CA . LEU B 1 415 ? -18.391 6.828 24.125 1 97.06 415 LEU B CA 1
ATOM 6877 C C . LEU B 1 415 ? -18.781 6.598 22.672 1 97.06 415 LEU B C 1
ATOM 6879 O O . LEU B 1 415 ? -19.969 6.508 22.359 1 97.06 415 LEU B O 1
ATOM 6883 N N . ALA B 1 416 ? -17.812 6.578 21.797 1 98.12 416 ALA B N 1
ATOM 6884 C CA . ALA B 1 416 ? -18.016 6.199 20.406 1 98.12 416 ALA B CA 1
ATOM 6885 C C . ALA B 1 416 ? -17.422 4.824 20.125 1 98.12 416 ALA B C 1
ATOM 6887 O O . ALA B 1 416 ? -16.25 4.566 20.422 1 98.12 416 ALA B O 1
ATOM 6888 N N . ILE B 1 417 ? -18.188 3.926 19.516 1 98.5 417 ILE B N 1
ATOM 6889 C CA . ILE B 1 417 ? -17.734 2.586 19.156 1 98.5 417 ILE B CA 1
ATOM 6890 C C . ILE B 1 417 ? -18 2.316 17.688 1 98.5 417 ILE B C 1
ATOM 6892 O O . ILE B 1 417 ? -19.016 1.72 17.328 1 98.5 417 ILE B O 1
ATOM 6896 N N . PRO B 1 418 ? -17.109 2.748 16.781 1 98.88 418 PRO B N 1
ATOM 6897 C CA . PRO B 1 418 ? -17.203 2.346 15.375 1 98.88 418 PRO B CA 1
ATOM 6898 C C . PRO B 1 418 ? -17 0.847 15.172 1 98.88 418 PRO B C 1
ATOM 6900 O O . PRO B 1 418 ? -16.031 0.278 15.695 1 98.88 418 PRO B O 1
ATOM 6903 N N . VAL B 1 419 ? -17.875 0.217 14.43 1 98.88 419 VAL B N 1
ATOM 6904 C CA . VAL B 1 419 ? -17.828 -1.198 14.078 1 98.88 419 VAL B CA 1
ATOM 6905 C C . VAL B 1 419 ? -17.938 -1.357 12.562 1 98.88 419 VAL B C 1
ATOM 6907 O O . VAL B 1 419 ? -18.891 -0.869 11.953 1 98.88 419 VAL B O 1
ATOM 6910 N N . ILE B 1 420 ? -17 -2.018 11.93 1 98.88 420 ILE B N 1
ATOM 6911 C CA . ILE B 1 420 ? -17 -2.299 10.5 1 98.88 420 ILE B CA 1
ATOM 6912 C C . ILE B 1 420 ? -17.281 -3.781 10.266 1 98.88 420 ILE B C 1
ATOM 6914 O O . ILE B 1 420 ? -16.531 -4.645 10.734 1 98.88 420 ILE B O 1
ATOM 6918 N N . ASN B 1 421 ? -18.328 -4.047 9.617 1 98.81 421 ASN B N 1
ATOM 6919 C CA . ASN B 1 421 ? -18.625 -5.398 9.156 1 98.81 421 ASN B CA 1
ATOM 6920 C C . ASN B 1 421 ? -18.125 -5.629 7.734 1 98.81 421 ASN B C 1
ATOM 6922 O O . ASN B 1 421 ? -18.703 -5.137 6.77 1 98.81 421 ASN B O 1
ATOM 6926 N N . GLU B 1 422 ? -17.109 -6.453 7.566 1 98.06 422 GLU B N 1
ATOM 6927 C CA . GLU B 1 422 ? -16.547 -6.742 6.246 1 98.06 422 GLU B CA 1
ATOM 6928 C C . GLU B 1 422 ? -17.234 -7.953 5.617 1 98.06 422 GLU B C 1
ATOM 6930 O O . GLU B 1 422 ? -17.016 -8.25 4.441 1 98.06 422 GLU B O 1
ATOM 6935 N N . ALA B 1 423 ? -18.062 -8.594 6.383 1 97.88 423 ALA B N 1
ATOM 6936 C CA . ALA B 1 423 ? -18.766 -9.766 5.852 1 97.88 423 ALA B CA 1
ATOM 6937 C C . ALA B 1 423 ? -19.844 -9.344 4.867 1 97.88 423 ALA B C 1
ATOM 6939 O O . ALA B 1 423 ? -20.359 -8.227 4.938 1 97.88 423 ALA B O 1
ATOM 6940 N N . HIS B 1 424 ? -20.188 -10.289 4.004 1 97.88 424 HIS B N 1
ATOM 6941 C CA . HIS B 1 424 ? -21.203 -10.039 3.002 1 97.88 424 HIS B CA 1
ATOM 6942 C C . HIS B 1 424 ? -22.594 -10.438 3.516 1 97.88 424 HIS B C 1
ATOM 6944 O O . HIS B 1 424 ? -23.5 -10.719 2.725 1 97.88 424 HIS B O 1
ATOM 6950 N N . PHE B 1 425 ? -22.734 -10.516 4.773 1 97.88 425 PHE B N 1
ATOM 6951 C CA . PHE B 1 425 ? -24.016 -10.773 5.43 1 97.88 425 PHE B CA 1
ATOM 6952 C C . PHE B 1 425 ? -24.125 -9.984 6.73 1 97.88 425 PHE B C 1
ATOM 6954 O O . PHE B 1 425 ? -23.125 -9.5 7.25 1 97.88 425 PHE B O 1
ATOM 6961 N N . GLU B 1 426 ? -25.328 -9.82 7.191 1 97.88 426 GLU B N 1
ATOM 6962 C CA . GLU B 1 426 ? -25.562 -9.109 8.445 1 97.88 426 GLU B CA 1
ATOM 6963 C C . GLU B 1 426 ? -24.984 -9.867 9.633 1 97.88 426 GLU B C 1
ATOM 6965 O O . GLU B 1 426 ? -25.094 -11.094 9.703 1 97.88 426 GLU B O 1
ATOM 6970 N N . ARG B 1 427 ? -24.359 -9.148 10.531 1 97.44 427 ARG B N 1
ATOM 6971 C CA . ARG B 1 427 ? -23.766 -9.758 11.711 1 97.44 427 ARG B CA 1
ATOM 6972 C C . ARG B 1 427 ? -24.391 -9.211 12.984 1 97.44 427 ARG B C 1
ATOM 6974 O O . ARG B 1 427 ? -24.594 -8.008 13.117 1 97.44 427 ARG B O 1
ATOM 6981 N N . GLN B 1 428 ? -24.672 -10.133 13.922 1 97.44 428 GLN B N 1
ATOM 6982 C CA . GLN B 1 428 ? -25.016 -9.734 15.281 1 97.44 428 GLN B CA 1
ATOM 6983 C C . GLN B 1 428 ? -23.75 -9.508 16.109 1 97.44 428 GLN B C 1
ATOM 6985 O O . GLN B 1 428 ? -22.781 -10.258 15.992 1 97.44 428 GLN B O 1
ATOM 6990 N N . VAL B 1 429 ? -23.828 -8.484 16.938 1 98.25 429 VAL B N 1
ATOM 6991 C CA . VAL B 1 429 ? -22.688 -8.141 17.781 1 98.25 429 VAL B CA 1
ATOM 6992 C C . VAL B 1 429 ? -23.156 -7.883 19.219 1 98.25 429 VAL B C 1
ATOM 6994 O O . VAL B 1 429 ? -24.078 -7.094 19.438 1 98.25 429 VAL B O 1
ATOM 6997 N N . GLU B 1 430 ? -22.578 -8.602 20.125 1 98.25 430 GLU B N 1
ATOM 6998 C CA . GLU B 1 430 ? -22.766 -8.328 21.547 1 98.25 430 GLU B CA 1
ATOM 6999 C C . GLU B 1 430 ? -21.594 -7.535 22.125 1 98.25 430 GLU B C 1
ATOM 7001 O O . GLU B 1 430 ? -20.469 -8.031 22.188 1 98.25 430 GLU B O 1
ATOM 7006 N N . VAL B 1 431 ? -21.844 -6.332 22.578 1 98.06 431 VAL B N 1
ATOM 7007 C CA . VAL B 1 431 ? -20.781 -5.449 23.062 1 98.06 431 VAL B CA 1
ATOM 7008 C C . VAL B 1 431 ? -20.844 -5.371 24.594 1 98.06 431 VAL B C 1
ATOM 7010 O O . VAL B 1 431 ? -21.875 -5.008 25.172 1 98.06 431 VAL B O 1
ATOM 7013 N N . SER B 1 432 ? -19.797 -5.715 25.25 1 97.19 432 SER B N 1
ATOM 7014 C CA . SER B 1 432 ? -19.641 -5.562 26.688 1 97.19 432 SER B CA 1
ATOM 7015 C C . SER B 1 432 ? -18.703 -4.398 27.016 1 97.19 432 SER B C 1
ATOM 7017 O O . SER B 1 432 ? -17.547 -4.371 26.562 1 97.19 432 SER B O 1
ATOM 7019 N N . ILE B 1 433 ? -19.172 -3.51 27.828 1 96.5 433 ILE B N 1
ATOM 7020 C CA . ILE B 1 433 ? -18.438 -2.289 28.125 1 96.5 433 ILE B CA 1
ATOM 7021 C C . ILE B 1 433 ? -18.031 -2.273 29.594 1 96.5 433 ILE B C 1
ATOM 7023 O O . ILE B 1 433 ? -18.859 -2.494 30.484 1 96.5 433 ILE B O 1
ATOM 7027 N N . GLY B 1 434 ? -16.781 -2.029 29.828 1 94.12 434 GLY B N 1
ATOM 7028 C CA . GLY B 1 434 ? -16.312 -1.931 31.203 1 94.12 434 GLY B CA 1
ATOM 7029 C C . GLY B 1 434 ? -15.406 -0.738 31.438 1 94.12 434 GLY B C 1
ATOM 7030 O O . GLY B 1 434 ? -14.719 -0.282 30.516 1 94.12 434 GLY B O 1
ATOM 7031 N N . GLY B 1 435 ? -15.453 -0.163 32.594 1 91.06 435 GLY B N 1
ATOM 7032 C CA . GLY B 1 435 ? -14.453 0.798 33.031 1 91.06 435 GLY B CA 1
ATOM 7033 C C . GLY B 1 435 ? -14.766 2.219 32.594 1 91.06 435 GLY B C 1
ATOM 7034 O O . GLY B 1 435 ? -13.922 3.111 32.75 1 91.06 435 GLY B O 1
ATOM 7035 N N . CYS B 1 436 ? -15.93 2.428 32.062 1 87.44 436 CYS B N 1
ATOM 7036 C CA . CYS B 1 436 ? -16.234 3.76 31.547 1 87.44 436 CYS B CA 1
ATOM 7037 C C . CYS B 1 436 ? -16.641 4.699 32.688 1 87.44 436 CYS B C 1
ATOM 7039 O O . CYS B 1 436 ? -17.062 4.246 33.75 1 87.44 436 CYS B O 1
ATOM 7041 N N . GLN B 1 437 ? -16.594 5.895 32.312 1 77.31 437 GLN B N 1
ATOM 7042 C CA . GLN B 1 437 ? -16.891 6.945 33.281 1 77.31 437 GLN B CA 1
ATOM 7043 C C . GLN B 1 437 ? -18.391 7.117 33.5 1 77.31 437 GLN B C 1
ATOM 7045 O O . GLN B 1 437 ? -18.859 7.363 34.594 1 77.31 437 GLN B O 1
ATOM 7050 N N . LEU B 1 438 ? -19.094 7.07 32.375 1 73.94 438 LEU B N 1
ATOM 7051 C CA . LEU B 1 438 ? -20.531 7.332 32.438 1 73.94 438 LEU B CA 1
ATOM 7052 C C . LEU B 1 438 ? -21.312 6.027 32.5 1 73.94 438 LEU B C 1
ATOM 7054 O O . LEU B 1 438 ? -20.844 4.988 32.031 1 73.94 438 LEU B O 1
ATOM 7058 N N . ALA B 1 439 ? -22.359 6.18 33.188 1 71.25 439 ALA B N 1
ATOM 7059 C CA . ALA B 1 439 ? -23.359 5.129 33.031 1 71.25 439 ALA B CA 1
ATOM 7060 C C . ALA B 1 439 ? -24.031 5.191 31.656 1 71.25 439 ALA B C 1
ATOM 7062 O O . ALA B 1 439 ? -24.656 6.195 31.312 1 71.25 439 ALA B O 1
ATOM 7063 N N . LEU B 1 440 ? -23.859 4.242 30.891 1 74.06 440 LEU B N 1
ATOM 7064 C CA . LEU B 1 440 ? -24.281 4.262 29.5 1 74.06 440 LEU B CA 1
ATOM 7065 C C . LEU B 1 440 ? -25.562 3.453 29.297 1 74.06 440 LEU B C 1
ATOM 7067 O O . LEU B 1 440 ? -25.578 2.242 29.531 1 74.06 440 LEU B O 1
ATOM 7071 N N . GLY B 1 441 ? -26.719 4.164 28.984 1 83.12 441 GLY B N 1
ATOM 7072 C CA . GLY B 1 441 ? -27.984 3.455 28.938 1 83.12 441 GLY B CA 1
ATOM 7073 C C . GLY B 1 441 ? -28.453 3.154 27.531 1 83.12 441 GLY B C 1
ATOM 7074 O O . GLY B 1 441 ? -29.203 2.199 27.312 1 83.12 441 GLY B O 1
ATOM 7075 N N . ILE B 1 442 ? -28.047 4.016 26.641 1 93.38 442 ILE B N 1
ATOM 7076 C CA . ILE B 1 442 ? -28.547 3.855 25.281 1 93.38 442 ILE B CA 1
ATOM 7077 C C . ILE B 1 442 ? -27.391 3.986 24.281 1 93.38 442 ILE B C 1
ATOM 7079 O O . ILE B 1 442 ? -26.531 4.867 24.438 1 93.38 442 ILE B O 1
ATOM 7083 N N . ALA B 1 443 ? -27.344 3.096 23.391 1 96.56 443 ALA B N 1
ATOM 7084 C CA . ALA B 1 443 ? -26.422 3.18 22.266 1 96.56 443 ALA B CA 1
ATOM 7085 C C . ALA B 1 443 ? -27.172 3.59 20.984 1 96.56 443 ALA B C 1
ATOM 7087 O O . ALA B 1 443 ? -28.016 2.846 20.484 1 96.56 443 ALA B O 1
ATOM 7088 N N . THR B 1 444 ? -26.891 4.77 20.516 1 97.75 444 THR B N 1
ATOM 7089 C CA . THR B 1 444 ? -27.469 5.246 19.266 1 97.75 444 THR B CA 1
ATOM 7090 C C . THR B 1 444 ? -26.609 4.824 18.078 1 97.75 444 THR B C 1
ATOM 7092 O O . THR B 1 444 ? -25.391 5.016 18.078 1 97.75 444 THR B O 1
ATOM 7095 N N . ALA B 1 445 ? -27.25 4.262 17.047 1 98.5 445 ALA B N 1
ATOM 7096 C CA . ALA B 1 445 ? -26.516 3.695 15.922 1 98.5 445 ALA B CA 1
ATOM 7097 C C . ALA B 1 445 ? -26.578 4.625 14.711 1 98.5 445 ALA B C 1
ATOM 7099 O O . ALA B 1 445 ? -27.656 5.023 14.266 1 98.5 445 ALA B O 1
ATOM 7100 N N . TYR B 1 446 ? -25.422 4.973 14.172 1 98.69 446 TYR B N 1
ATOM 7101 C CA . TYR B 1 446 ? -25.266 5.742 12.938 1 98.69 446 TYR B CA 1
ATOM 7102 C C . TYR B 1 446 ? -24.609 4.898 11.852 1 98.69 446 TYR B C 1
ATOM 7104 O O . TYR B 1 446 ? -23.516 4.363 12.039 1 98.69 446 TYR B O 1
ATOM 7112 N N . LEU B 1 447 ? -25.25 4.777 10.68 1 98.81 447 LEU B N 1
ATOM 7113 C CA . LEU B 1 447 ? -24.875 3.807 9.656 1 98.81 447 LEU B CA 1
ATOM 7114 C C . LEU B 1 447 ? -24.281 4.504 8.438 1 98.81 447 LEU B C 1
ATOM 7116 O O . LEU B 1 447 ? -24.828 5.516 7.973 1 98.81 447 LEU B O 1
ATOM 7120 N N . ALA B 1 448 ? -23.125 4.043 8 1 98.81 448 ALA B N 1
ATOM 7121 C CA . ALA B 1 448 ? -22.562 4.383 6.695 1 98.81 448 ALA B CA 1
ATOM 7122 C C . ALA B 1 448 ? -22.5 3.158 5.789 1 98.81 448 ALA B C 1
ATOM 7124 O O . ALA B 1 448 ? -21.906 2.143 6.152 1 98.81 448 ALA B O 1
ATOM 7125 N N . ASP B 1 449 ? -23.109 3.182 4.734 1 98.31 449 ASP B N 1
ATOM 7126 C CA . ASP B 1 449 ? -23.109 2.201 3.652 1 98.31 449 ASP B CA 1
ATOM 7127 C C . ASP B 1 449 ? -23.5 2.846 2.326 1 98.31 449 ASP B C 1
ATOM 7129 O O . ASP B 1 449 ? -23.344 4.055 2.148 1 98.31 449 ASP B O 1
ATOM 7133 N N . ASN B 1 450 ? -23.906 2.074 1.293 1 97.31 450 ASN B N 1
ATOM 7134 C CA . ASN B 1 450 ? -24.203 2.637 -0.022 1 97.31 450 ASN B CA 1
ATOM 7135 C C . ASN B 1 450 ? -25.438 3.535 0.008 1 97.31 450 ASN B C 1
ATOM 7137 O O . ASN B 1 450 ? -25.625 4.367 -0.879 1 97.31 450 ASN B O 1
ATOM 7141 N N . GLU B 1 451 ? -26.234 3.451 1.059 1 96.69 451 GLU B N 1
ATOM 7142 C CA . GLU B 1 451 ? -27.5 4.176 1.102 1 96.69 451 GLU B CA 1
ATOM 7143 C C . GLU B 1 451 ? -27.547 5.137 2.285 1 96.69 451 GLU B C 1
ATOM 7145 O O . GLU B 1 451 ? -28.484 5.93 2.412 1 96.69 451 GLU B O 1
ATOM 7150 N N . HIS B 1 452 ? -26.547 5.055 3.176 1 98.06 452 HIS B N 1
ATOM 7151 C CA . HIS B 1 452 ? -26.547 5.848 4.402 1 98.06 452 HIS B CA 1
ATOM 7152 C C . HIS B 1 452 ? -25.219 6.602 4.566 1 98.06 452 HIS B C 1
ATOM 7154 O O . HIS B 1 452 ? -24.156 6.059 4.301 1 98.06 452 HIS B O 1
ATOM 7160 N N . ASN B 1 453 ? -25.297 7.801 4.961 1 97.62 453 ASN B N 1
ATOM 7161 C CA . ASN B 1 453 ? -24.156 8.672 5.234 1 97.62 453 ASN B CA 1
ATOM 7162 C C . ASN B 1 453 ? -24.094 9.055 6.711 1 97.62 453 ASN B C 1
ATOM 7164 O O . ASN B 1 453 ? -24.234 10.227 7.059 1 97.62 453 ASN B O 1
ATOM 7168 N N . ASN B 1 454 ? -23.797 8.07 7.523 1 97.75 454 ASN B N 1
ATOM 7169 C CA . ASN B 1 454 ? -23.812 8.188 8.977 1 97.75 454 ASN B CA 1
ATOM 7170 C C . ASN B 1 454 ? -25.172 8.711 9.477 1 97.75 454 ASN B C 1
ATOM 7172 O O . ASN B 1 454 ? -25.219 9.672 10.25 1 97.75 454 ASN B O 1
ATOM 7176 N N . THR B 1 455 ? -26.156 8.086 9.039 1 96.88 455 THR B N 1
ATOM 7177 C CA . THR B 1 455 ? -27.531 8.398 9.391 1 96.88 455 THR B CA 1
ATOM 7178 C C . THR B 1 455 ? -27.969 7.594 10.617 1 96.88 455 THR B C 1
ATOM 7180 O O . THR B 1 455 ? -27.609 6.43 10.766 1 96.88 455 THR B O 1
ATOM 7183 N N . LEU B 1 456 ? -28.812 8.211 11.414 1 97.69 456 LEU B N 1
ATOM 7184 C CA . LEU B 1 456 ? -29.391 7.504 12.547 1 97.69 456 LEU B CA 1
ATOM 7185 C C . LEU B 1 456 ? -30.297 6.379 12.086 1 97.69 456 LEU B C 1
ATOM 7187 O O . LEU B 1 456 ? -31.234 6.613 11.305 1 97.69 456 LEU B O 1
ATOM 7191 N N . VAL B 1 457 ? -30 5.199 12.555 1 97.81 457 VAL B N 1
ATOM 7192 C CA . VAL B 1 457 ? -30.812 4.098 12.031 1 97.81 457 VAL B CA 1
ATOM 7193 C C . VAL B 1 457 ? -31.5 3.367 13.18 1 97.81 457 VAL B C 1
ATOM 7195 O O . VAL B 1 457 ? -32.344 2.51 12.961 1 97.81 457 VAL B O 1
ATOM 7198 N N . GLY B 1 458 ? -31.125 3.637 14.445 1 96.5 458 GLY B N 1
ATOM 7199 C CA . GLY B 1 458 ? -31.797 2.996 15.57 1 96.5 458 GLY B CA 1
ATOM 7200 C C . GLY B 1 458 ? -31.062 3.191 16.891 1 96.5 458 GLY B C 1
ATOM 7201 O O . GLY B 1 458 ? -30.062 3.91 16.938 1 96.5 458 GLY B O 1
ATOM 7202 N N . THR B 1 459 ? -31.703 2.654 17.922 1 97 459 THR B N 1
ATOM 7203 C CA . THR B 1 459 ? -31.109 2.664 19.266 1 97 459 THR B CA 1
ATOM 7204 C C . THR B 1 459 ? -31.172 1.272 19.891 1 97 459 THR B C 1
ATOM 7206 O O . THR B 1 459 ? -32.031 0.463 19.531 1 97 459 THR B O 1
ATOM 7209 N N . TYR B 1 460 ? -30.219 1.081 20.703 1 96.12 460 TYR B N 1
ATOM 7210 C CA . TYR B 1 460 ? -30.125 -0.171 21.453 1 96.12 460 TYR B CA 1
ATOM 7211 C C . TYR B 1 460 ? -30.016 0.089 22.953 1 96.12 460 TYR B C 1
ATOM 7213 O O . TYR B 1 460 ? -29.234 0.93 23.391 1 96.12 460 TYR B O 1
ATOM 7221 N N . GLY B 1 461 ? -30.781 -0.627 23.797 1 94.69 461 GLY B N 1
ATOM 7222 C CA . GLY B 1 461 ? -30.672 -0.522 25.234 1 94.69 461 GLY B CA 1
ATOM 7223 C C . GLY B 1 461 ? -29.469 -1.244 25.812 1 94.69 461 GLY B C 1
ATOM 7224 O O . GLY B 1 461 ? -29.156 -2.367 25.406 1 94.69 461 GLY B O 1
ATOM 7225 N N . VAL B 1 462 ? -28.781 -0.532 26.656 1 92.88 462 VAL B N 1
ATOM 7226 C CA . VAL B 1 462 ? -27.656 -1.149 27.359 1 92.88 462 VAL B CA 1
ATOM 7227 C C . VAL B 1 462 ? -28.156 -1.787 28.656 1 92.88 462 VAL B C 1
ATOM 7229 O O . VAL B 1 462 ? -28.672 -1.097 29.531 1 92.88 462 VAL B O 1
ATOM 7232 N N . ASN B 1 463 ? -28.062 -2.982 28.719 1 89 463 ASN B N 1
ATOM 7233 C CA . ASN B 1 463 ? -28.422 -3.729 29.906 1 89 463 ASN B CA 1
ATOM 7234 C C . ASN B 1 463 ? -27.203 -4.059 30.766 1 89 463 ASN B C 1
ATOM 7236 O O . ASN B 1 463 ? -26.438 -4.965 30.438 1 89 463 ASN B O 1
ATOM 7240 N N . GLY B 1 464 ? -27.125 -3.354 31.938 1 85.25 464 GLY B N 1
ATOM 7241 C CA . GLY B 1 464 ? -25.875 -3.459 32.656 1 85.25 464 GLY B CA 1
ATOM 7242 C C . GLY B 1 464 ? -24.688 -2.854 31.938 1 85.25 464 GLY B C 1
ATOM 7243 O O . GLY B 1 464 ? -24.562 -1.63 31.844 1 85.25 464 GLY B O 1
ATOM 7244 N N . SER B 1 465 ? -24 -3.76 31.297 1 90.12 465 SER B N 1
ATOM 7245 C CA . SER B 1 465 ? -22.828 -3.275 30.578 1 90.12 465 SER B CA 1
ATOM 7246 C C . SER B 1 465 ? -22.766 -3.857 29.172 1 90.12 465 SER B C 1
ATOM 7248 O O . SER B 1 465 ? -21.703 -3.861 28.531 1 90.12 465 SER B O 1
ATOM 7250 N N . THR B 1 466 ? -23.969 -4.332 28.797 1 95 466 THR B N 1
ATOM 7251 C CA . THR B 1 466 ? -23.938 -5.031 27.531 1 95 466 THR B CA 1
ATOM 7252 C C . THR B 1 466 ? -25.125 -4.605 26.656 1 95 466 THR B C 1
ATOM 7254 O O . THR B 1 466 ? -26.188 -4.273 27.156 1 95 466 THR B O 1
ATOM 7257 N N . PHE B 1 467 ? -24.938 -4.574 25.359 1 96.44 467 PHE B N 1
ATOM 7258 C CA . PHE B 1 467 ? -26.031 -4.441 24.422 1 96.44 467 PHE B CA 1
ATOM 7259 C C . PHE B 1 467 ? -25.812 -5.332 23.203 1 96.44 467 PHE B C 1
ATOM 7261 O O . PHE B 1 467 ? -24.688 -5.723 22.906 1 96.44 467 PHE B O 1
ATOM 7268 N N . LEU B 1 468 ? -26.859 -5.742 22.562 1 97.25 468 LEU B N 1
ATOM 7269 C CA . LEU B 1 468 ? -26.875 -6.562 21.344 1 97.25 468 LEU B CA 1
ATOM 7270 C C . LEU B 1 468 ? -27.375 -5.758 20.156 1 97.25 468 LEU B C 1
ATOM 7272 O O . LEU B 1 468 ? -28.422 -5.125 20.219 1 97.25 468 LEU B O 1
ATOM 7276 N N . ALA B 1 469 ? -26.547 -5.773 19.094 1 97.81 469 ALA B N 1
ATOM 7277 C CA . ALA B 1 469 ? -26.906 -4.992 17.906 1 97.81 469 ALA B CA 1
ATOM 7278 C C . ALA B 1 469 ? -26.672 -5.801 16.641 1 97.81 469 ALA B C 1
ATOM 7280 O O . ALA B 1 469 ? -26.031 -6.855 16.656 1 97.81 469 ALA B O 1
ATOM 7281 N N . SER B 1 470 ? -27.25 -5.363 15.594 1 96.56 470 SER B N 1
ATOM 7282 C CA . SER B 1 470 ? -27.062 -5.93 14.266 1 96.56 470 SER B CA 1
ATOM 7283 C C . SER B 1 470 ? -26.359 -4.938 13.336 1 96.56 470 SER B C 1
ATOM 7285 O O . SER B 1 470 ? -26.75 -3.77 13.266 1 96.56 470 SER B O 1
ATOM 7287 N N . ILE B 1 471 ? -25.359 -5.418 12.664 1 98.25 471 ILE B N 1
ATOM 7288 C CA . ILE B 1 471 ? -24.609 -4.574 11.75 1 98.25 471 ILE B CA 1
ATOM 7289 C C . ILE B 1 471 ? -24.797 -5.062 10.312 1 98.25 471 ILE B C 1
ATOM 7291 O O . ILE B 1 471 ? -24.453 -6.199 9.984 1 98.25 471 ILE B O 1
ATOM 7295 N N . PRO B 1 472 ? -25.328 -4.254 9.367 1 98.25 472 PRO B N 1
ATOM 7296 C CA . PRO B 1 472 ? -25.531 -4.645 7.969 1 98.25 472 PRO B CA 1
ATOM 7297 C C . PRO B 1 472 ? -24.234 -5.055 7.273 1 98.25 472 PRO B C 1
ATOM 7299 O O . PRO B 1 472 ? -23.141 -4.691 7.723 1 98.25 472 PRO B O 1
ATOM 7302 N N . PRO B 1 473 ? -24.359 -5.852 6.156 1 98.12 473 PRO B N 1
ATOM 7303 C CA . PRO B 1 473 ? -23.172 -6.289 5.422 1 98.12 473 PRO B CA 1
ATOM 7304 C C . PRO B 1 473 ? -22.375 -5.125 4.836 1 98.12 473 PRO B C 1
ATOM 7306 O O . PRO B 1 473 ? -22.969 -4.137 4.383 1 98.12 473 PRO B O 1
ATOM 7309 N N . ARG B 1 474 ? -21.047 -5.301 4.844 1 98.25 474 ARG B N 1
ATOM 7310 C CA . ARG B 1 474 ? -20.125 -4.383 4.172 1 98.25 474 ARG B CA 1
ATOM 7311 C C . ARG B 1 474 ? -20.406 -2.938 4.57 1 98.25 474 ARG B C 1
ATOM 7313 O O . ARG B 1 474 ? -20.516 -2.062 3.711 1 98.25 474 ARG B O 1
ATOM 7320 N N . SER B 1 475 ? -20.469 -2.654 5.883 1 98.81 475 SER B N 1
ATOM 7321 C CA . SER B 1 475 ? -20.875 -1.342 6.371 1 98.81 475 SER B CA 1
ATOM 7322 C C . SER B 1 475 ? -20.078 -0.937 7.605 1 98.81 475 SER B C 1
ATOM 7324 O O . SER B 1 475 ? -19.281 -1.727 8.125 1 98.81 475 SER B O 1
ATOM 7326 N N . MET B 1 476 ? -20.25 0.28 8 1 98.88 476 MET B N 1
ATOM 7327 C CA . MET B 1 476 ? -19.75 0.803 9.273 1 98.88 476 MET B CA 1
ATOM 7328 C C . MET B 1 476 ? -20.891 1.367 10.109 1 98.88 476 MET B C 1
ATOM 7330 O O . MET B 1 476 ? -21.656 2.209 9.641 1 98.88 476 MET B O 1
ATOM 7334 N N . THR B 1 477 ? -21.047 0.859 11.258 1 98.88 477 THR B N 1
ATOM 7335 C CA . THR B 1 477 ? -21.984 1.413 12.234 1 98.88 477 THR B CA 1
ATOM 7336 C C . THR B 1 477 ? -21.234 1.98 13.438 1 98.88 477 THR B C 1
ATOM 7338 O O . THR B 1 477 ? -20.438 1.274 14.078 1 98.88 477 THR B O 1
ATOM 7341 N N . THR B 1 478 ? -21.453 3.219 13.695 1 98.81 478 THR B N 1
ATOM 7342 C CA . THR B 1 478 ? -20.875 3.812 14.898 1 98.81 478 THR B CA 1
ATOM 7343 C C . THR B 1 478 ? -21.938 3.91 16 1 98.81 478 THR B C 1
ATOM 7345 O O . THR B 1 478 ? -22.953 4.582 15.828 1 98.81 478 THR B O 1
ATOM 7348 N N . PHE B 1 479 ? -21.703 3.246 17.078 1 98.38 479 PHE B N 1
ATOM 7349 C CA . PHE B 1 479 ? -22.547 3.367 18.266 1 98.38 479 PHE B CA 1
ATOM 7350 C C . PHE B 1 479 ? -22.078 4.512 19.156 1 98.38 479 PHE B C 1
ATOM 7352 O O . PHE B 1 479 ? -20.906 4.543 19.562 1 98.38 479 PHE B O 1
ATOM 7359 N N . PHE B 1 480 ? -22.938 5.418 19.406 1 97.44 480 PHE B N 1
ATOM 7360 C CA . PHE B 1 480 ? -22.656 6.57 20.25 1 97.44 480 PHE B CA 1
ATOM 7361 C C . PHE B 1 480 ? -23.438 6.5 21.547 1 97.44 480 PHE B C 1
ATOM 7363 O O . PHE B 1 480 ? -24.6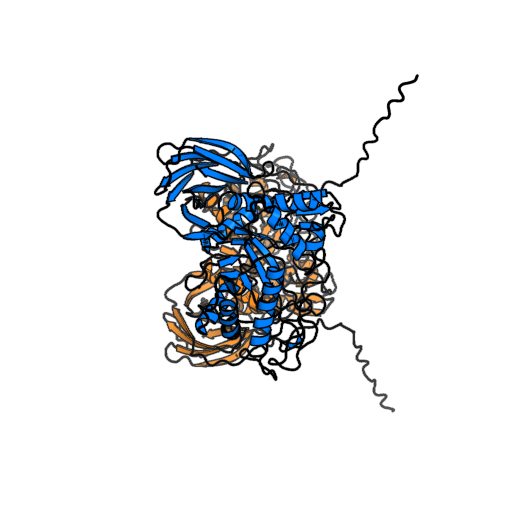72 6.426 21.531 1 97.44 480 PHE B O 1
ATOM 7370 N N . LEU B 1 481 ? -22.719 6.453 22.656 1 95.56 481 LEU B N 1
ATOM 7371 C CA . LEU B 1 481 ? -23.344 6.316 23.969 1 95.56 481 LEU B CA 1
ATOM 7372 C C . LEU B 1 481 ? -23.156 7.582 24.797 1 95.56 481 LEU B C 1
ATOM 7374 O O . LEU B 1 481 ? -22.047 8.102 24.906 1 95.56 481 LEU B O 1
ATOM 7378 N N . GLU B 1 482 ? -24.281 7.957 25.328 1 88.44 482 GLU B N 1
ATOM 7379 C CA . GLU B 1 482 ? -24.281 9.172 26.141 1 88.44 482 GLU B CA 1
ATOM 7380 C C . GLU B 1 482 ? -24.812 8.891 27.547 1 88.44 482 GLU B C 1
ATOM 7382 O O . GLU B 1 482 ? -25.672 8.016 27.734 1 88.44 482 GLU B O 1
#

InterPro domains:
  IPR001139 Glycoside hydrolase family 30 [PTHR11069] (29-479)
  IPR013780 Glycosyl hydrolase, all-beta [G3DSA:2.60.40.1180] (389-482)
  IPR017853 Glycoside hydrolase superfamily [SSF51445] (48-391)
  IPR033452 Glycosyl hydrolase family 30, beta sandwich domain [PF17189] (390-479)
  IPR033453 Glycosyl hydrolase family 30, TIM-barrel domain [PF02055] (129-229)

Solvent-accessible surface area (backbone atoms only — not comparable to full-atom values): 47067 Å² total; per-residue (Å²): 139,81,83,77,77,80,75,81,79,78,76,76,74,78,70,79,71,77,88,70,69,75,61,79,67,38,86,58,93,66,78,58,46,64,29,43,33,35,48,78,46,71,65,43,57,30,58,30,26,29,26,17,35,52,94,46,32,14,27,35,48,67,26,75,60,50,27,42,73,68,54,30,46,48,55,25,30,46,45,20,15,61,88,50,20,14,26,32,32,42,40,42,64,39,47,28,43,73,85,57,19,37,50,56,57,80,50,93,43,65,84,43,75,72,45,68,64,52,59,58,94,44,64,75,52,12,49,50,8,40,51,40,40,50,53,43,35,34,72,37,27,79,81,50,40,28,34,38,30,15,32,17,55,44,15,82,42,27,69,71,57,34,22,36,48,15,42,37,62,14,61,25,79,76,54,86,53,95,55,61,24,48,60,46,51,37,51,52,54,50,49,55,45,48,57,39,42,76,73,74,39,73,59,38,31,42,30,72,35,36,25,18,62,36,38,78,50,80,45,65,11,24,37,48,56,17,51,36,44,21,52,43,28,68,47,32,39,59,54,42,40,69,74,38,70,79,44,36,34,44,42,46,29,16,47,6,35,58,54,28,36,38,28,41,48,36,12,38,77,60,70,28,58,75,47,48,50,33,39,27,18,18,53,75,77,28,69,48,67,49,66,63,72,60,82,78,52,53,32,30,39,62,33,37,60,72,37,73,39,46,52,58,65,43,16,62,54,36,58,54,74,69,21,8,53,46,46,38,48,53,51,50,41,27,41,71,36,30,43,37,19,26,47,24,35,41,31,38,39,37,70,53,83,59,73,41,75,32,48,32,37,42,34,26,42,26,48,49,73,44,72,48,70,21,26,41,37,39,27,46,17,52,43,24,41,56,39,38,65,62,10,30,34,26,44,36,49,50,85,46,85,47,36,48,50,46,29,23,39,29,84,87,46,36,35,23,34,37,33,34,31,65,38,52,28,54,40,39,37,33,42,37,54,41,68,61,85,51,81,48,47,41,34,38,32,24,34,30,37,80,89,34,73,54,37,81,76,51,73,35,66,33,56,84,43,30,35,70,48,75,43,56,44,52,24,36,38,25,34,41,29,90,139,81,83,75,78,80,74,81,80,77,74,75,72,80,69,79,72,77,86,71,69,77,61,78,64,40,87,60,94,65,77,59,46,64,28,43,32,35,49,76,45,71,65,42,56,29,57,31,24,28,26,17,34,52,93,46,30,14,28,34,48,68,26,76,61,51,27,42,74,69,54,29,46,48,54,26,30,47,43,21,15,62,88,50,20,12,27,33,32,43,40,42,64,39,48,30,43,72,86,58,20,38,51,56,56,79,48,92,42,66,85,42,76,74,44,69,63,51,58,58,96,43,63,72,52,12,50,52,8,39,53,39,40,50,54,45,34,32,72,35,26,78,81,48,41,28,32,40,32,14,32,16,56,42,15,83,40,27,71,70,57,35,24,35,48,15,42,38,61,13,60,24,79,76,55,86,53,96,57,60,25,48,60,46,52,36,50,52,55,51,48,54,46,50,57,39,43,75,73,73,38,71,58,41,32,42,30,72,36,35,24,19,62,34,38,78,50,80,45,65,11,25,36,48,54,17,50,35,45,21,53,43,28,70,47,31,38,59,54,43,40,70,73,37,72,80,44,36,34,42,42,44,28,16,46,6,35,58,55,28,35,37,29,41,47,35,12,39,76,60,70,30,58,76,45,49,49,34,39,27,18,19,53,74,76,28,66,46,66,48,67,65,69,61,82,77,51,52,33,29,38,63,34,37,60,72,36,72,38,45,52,59,64,43,16,62,54,34,59,54,74,70,20,8,52,48,46,36,48,53,51,48,40,28,41,70,36,30,43,36,20,25,48,23,35,39,29,39,38,37,69,53,83,58,72,42,76,33,48,32,36,41,34,26,42,27,48,48,71,45,71,49,70,22,28,40,38,39,29,46,17,52,43,24,40,56,39,36,67,63,8,31,34,27,44,37,48,50,86,46,85,48,38,48,50,46,31,24,39,29,85,87,47,34,35,24,36,36,34,35,31,65,38,53,29,55,42,40,37,34,41,36,54,42,69,61,84,51,81,51,48,42,34,38,33,24,32,32,36,80,88,34,75,53,36,81,74,49,74,36,64,34,59,85,44,31,36,69,47,75,44,58,45,52,25,36,38,26,33,41,27,88

Nearest PDB structures (foldseek):
  8idq-assembly1_A  TM=9.813E-01  e=3.376E-67  Talaromyces pinophilus
  6krl-assembly1_A  TM=9.387E-01  e=6.455E-48  Saccharomyces uvarum
  6iuj-assembly2_B  TM=9.371E-01  e=1.162E-46  Talaromyces pinophilus CF-2612
  8p67-assembly2_B  TM=9.146E-01  e=8.184E-45  Thermothelomyces thermophilus
  7o0e-assembly2_A  TM=9.192E-01  e=7.252E-44  Thermothelomyces thermophilus ATCC 42464

Radius of gyration: 29.25 Å; Cα contacts (8 Å, |Δi|>4): 2548; chains: 2; bounding box: 101×79×90 Å

Sequence (964 aa):
MTAISLLPLLYASGICAQYVPVPWAYTQDEPPVKVTVDATVRHQTMIGGGCSGAFGVACDQTGSQGLSPSNQQLVSDYLFSENLGGLSVLRNRVGSSPTDGILGSCPLTPSAPANYSGLGMNDSTADSCQLKLTQQAMNANPDLFIYADAWSAPGCFKTDSTDINGGLICGVRGTNCTHDWRQAYADYLVEYVRLYEEKGINVSLIGAYNEPDFNPVTYASMDSDGYQAADFLEVLYPTVKKYRKNLQVSCCDATGARQERNLLYELDQAGGGKNYDIATWHNYQSMPERPFNTQGQPNMETEWSDGSGSFNTTWDTTGQLAEGLQWAIYMHQAFVFSDTSGYLHWWCAQDNPGNTTGSDAILVRLDGDTFEVSRRLWAFAGYFRFARPGSVRIDAISPAENLKVTAFENTNGTLAIPVINEAHFERQVEVSIGGCQLALGIATAYLADNEHNNTLVGTYGVNGSTFLASIPPRSMTTFFLEMTAISLLPLLYASGICAQYVPVPWAYTQDEPPVKVTVDATVRHQTMIGGGCSGAFGVACDQTGSQGLSPSNQQLVSDYLFSENLGGLSVLRNRVGSSPTDGILGSCPLTPSAPANYSGLGMNDSTADSCQLKLTQQAMNANPDLFIYADAWSAPGCFKTDSTDINGGLICGVRGTNCTHDWRQAYADYLVEYVRLYEEKGINVSLIGAYNEPDFNPVTYASMDSDGYQAADFLEVLYPTVKKYRKNLQVSCCDATGARQERNLLYELDQAGGGKNYDIATWHNYQSMPERPFNTQGQPNMETEWSDGSGSFNTTWDTTGQLAEGLQWAIYMHQAFVFSDTSGYLHWWCAQDNPGNTTGSDAILVRLDGDTFEVSRRLWAFAGYFRFARPGSVRIDAISPAENLKVTAFENTNGTLAIPVINEAHFERQVEVSIGGCQLALGIATAYLADNEHNNTLVGTYGVNGSTFLASIPPRSMTTFFLE

Foldseek 3Di:
DDCPPPPPPPPCPPPVPPDFFDAFFDADDDDFFEKEFEFVFFFFFFAWEAEECEPLQLLFLLQVQAADPVLSLVLLLQCPALVHLQGQEYEAEADAECVQHQFPDDDPALPDDTDGNAQDDDQCCGNSRRSVSVVSNCVRPVNHAYEYEYQAHHQCQFQNSHQAQATAGAPFPPGDDPHRNLLVRLVSQVVNQVRSVVVVDHHQEYAYHAQLVDHPRPDGHYHDALRRVLRSLVNNQVSNCVSPVRRFYEPHAHADDVRLLRSLVNVVVNVRLPSGAEYEYAHHPHAQQAEHPHPPHAYAHAEDDPQFWFADQAQDGPPDCLHQLNLLVSVLNCCPHHVHNYYYQHHAEGADPDRDRRNSSYQWYDHNNDIDGHSNSLSSSLDNSQQDRRWIKTDMDTPDPQKGWTWTAHPVQKIKIKIFHQHSAKHKHKYFYDDGDDDWFKWWKFKRHRVGSRHTDDMWGQDPGITMDIDGHRIMIMTITD/DDCPPPPPPPPPPPPVPPDFFDAFFDADDDDFFEKEFEFVFFFFFFAWEAEECEPLQLLFLLQVQAADPVLSLVLLLQCPALVHLQTQEYEAEADAECVQHQFPDDDPALPDDTDGNAQDDDQCCGNSRRSVSVVSNCVRPVNHAYEYEYQAHHQCQFQNSHQAQATAGPPFPPGDDPHRNLLVRLVSQVVNQVRSVVVVDHHQEYAHHAQLVDHPRPDGHYHDALRRVLRSLVNNQVSNCVSPVRRFYEPHAHADDVRLLRSLVNVVVNVRLPSGAEYEYAHHPHAQQAEHPHPPHAYAHAEDDPQFWFADQAQDGPPDCLHQLNLLVSVLNCCPHHVHNYYYQHHAEGADPDRDRRNSSYQWYDHNNDIDGHSNSLSSSLDNSQQDRRWIKTDMDTPDPQKGWTWTAHPVQKIKIKIFHQHSAKHKHKYFYDDGDDDWFKWWKFKRHRVGSRHTDDMWGQDPGITMDMDGHRIMIMTITD

Organism: NCBI:txid156630

Secondary structure (DSSP, 8-state):
--------------------PPP-------PPEEEEEEEEEEEEEP-EEEEE-TTTHHHHHTTTTS--HHHHHHHHHHHH-TTTT---EEEEEE--STTTSSB-S--SSTTSPP-B--S-S-TTTTTTTHHHHHHHHHHH-TT-EEEEEES---GGGBTTSSSBS---BBTBTT---SS--HHHHHHHHHHHHHHHHHTT----EEES-SSTT---SSSB-----HHHHHHHHHHHHHHHHHH-TT-EEEEEEESSHHHHHHHHHHHHHTT-TTS-SEEEEESSS----S----SS--EEEEE----SS-----SSSS--TTSHHHHHHHHHHHHHHH-EEEEEEEEEEEE--S--TTTTSEEEEEETTEEEE-HHHHHHHHHHTTS-TT-EEEEEE-S-TTEEE-EEE-TTS-EEEEEEE-SSS-EEEEEEEES-SS---EEEEEEESSS-EEEEEEEEE-BTTEEEEEE-TTEEEEEEE-/--------------------PPP-------PPEEEEEEEEEEEEEP-EEEEE-TTTHHHHHTTTTS--HHHHHHHHHHHH-TTTT---EEEEEE--STTTSSB-S--SSTTSPP-B--S-S-TTTTTTTHHHHHHHHHHH-TT-EEEEEES---GGGBTTSSSBS---BBTBTT---SS--HHHHHHHHHHHHHHHHHTT----EEES-SSTT---SSSB-----HHHHHHHHHHHHHHHHHH-TT-EEEEEEESSHHHHHHHHHHHHHTT-TTS-SEEEEESSS----S----SS--EEEEE----SS-----SSSS--TTSHHHHHHHHHHHHHHH-EEEEEEEEEEEE--S--TTTTSEEEEEETTEEEE-HHHHHHHHHHTTS-TT-EEEEEE-S-TTEEE-EEE-TTS-EEEEEEE-SSS-EEEEEEEES-SS---EEEEEEESSS-EEEEEEEEE-BTTEEEEEE-TTEEEEEEE-